Protein AF-0000000084496653 (afdb_homodimer)

pLDDT: mean 95.85, std 6.25, range [45.19, 98.94]

Radius of gyration: 28.99 Å; Cα contacts (8 Å, |Δi|>4): 2060; chains: 2; bounding box: 60×85×65 Å

Nearest PDB structures (foldseek):
  6k0z-assembly1_A  TM=9.819E-01  e=5.696E-58  Staphylococcus aureus
  4l2o-assembly1_B  TM=9.831E-01  e=1.761E-56  Homo sapiens
  8bb8-assembly1_A  TM=9.826E-01  e=5.950E-56  Homo sapiens
  4qgk-assembly1_B  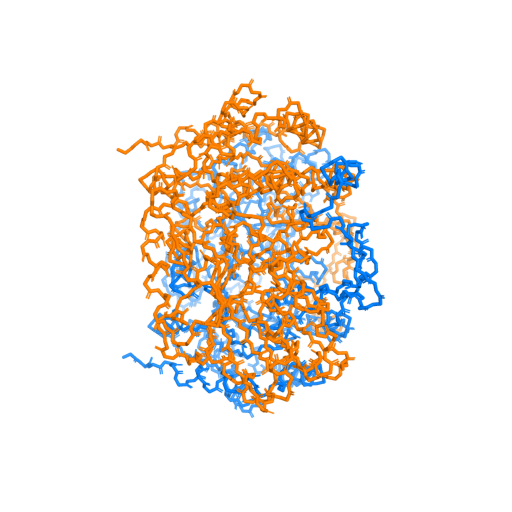TM=9.819E-01  e=8.476E-55  Homo sapiens
  1ad3-assembly1_B  TM=9.806E-01  e=1.249E-54  Rattus norvegicus

Structure (mmCIF, N/CA/C/O backbone):
data_AF-0000000084496653-model_v1
#
loop_
_entity.id
_entity.type
_entity.pdbx_description
1 polymer 'Aldehyde dehydrogenase'
#
loop_
_atom_site.group_PDB
_atom_site.id
_atom_site.type_symbol
_atom_site.label_atom_id
_atom_site.label_alt_id
_atom_site.label_comp_id
_atom_site.label_asym_id
_atom_site.label_entity_id
_atom_site.label_seq_id
_atom_site.pdbx_PDB_ins_code
_atom_site.Cartn_x
_atom_site.Cartn_y
_atom_site.Cartn_z
_atom_site.occupancy
_atom_site.B_iso_or_equiv
_atom_site.auth_seq_id
_atom_site.auth_comp_id
_atom_site.auth_asym_id
_atom_site.auth_atom_id
_atom_site.pdbx_PDB_model_num
ATOM 1 N N . MET A 1 1 ? -11.18 -8.648 29.078 1 45.28 1 MET A N 1
ATOM 2 C CA . MET A 1 1 ? -11.016 -7.895 27.844 1 45.28 1 MET A CA 1
ATOM 3 C C . MET A 1 1 ? -12.133 -8.211 26.844 1 45.28 1 MET A C 1
ATOM 5 O O . MET A 1 1 ? -12.406 -9.383 26.578 1 45.28 1 MET A O 1
ATOM 9 N N . GLU A 1 2 ? -13.008 -7.336 26.688 1 62.12 2 GLU A N 1
ATOM 10 C CA . GLU A 1 2 ? -14.148 -7.547 25.797 1 62.12 2 GLU A CA 1
ATOM 11 C C . GLU A 1 2 ? -13.695 -7.977 24.406 1 62.12 2 GLU A C 1
ATOM 13 O O . GLU A 1 2 ? -12.742 -7.414 23.859 1 62.12 2 GLU A O 1
ATOM 18 N N . LYS A 1 3 ? -14.078 -9.156 24.062 1 74.69 3 LYS A N 1
ATOM 19 C CA . LYS A 1 3 ? -13.742 -9.711 22.75 1 74.69 3 LYS A CA 1
ATOM 20 C C . LYS A 1 3 ? -14.695 -9.188 21.688 1 74.69 3 LYS A C 1
ATOM 22 O O . LYS A 1 3 ? -15.914 -9.227 21.859 1 74.69 3 LYS A O 1
ATOM 27 N N . TYR A 1 4 ? -14.031 -8.367 20.875 1 94.06 4 TYR A N 1
ATOM 28 C CA . TYR A 1 4 ? -14.805 -7.781 19.781 1 94.06 4 TYR A CA 1
ATOM 29 C C . TYR A 1 4 ? -14.953 -8.766 18.625 1 94.06 4 TYR A C 1
ATOM 31 O O . TYR A 1 4 ? -15.344 -8.375 17.516 1 94.06 4 TYR A O 1
ATOM 39 N N . GLY A 1 5 ? -14.609 -10.031 18.906 1 95.56 5 GLY A N 1
ATOM 40 C CA . GLY A 1 5 ? -14.695 -11.102 17.922 1 95.56 5 GLY A CA 1
ATOM 41 C C . GLY A 1 5 ? -16.094 -11.289 17.359 1 95.56 5 GLY A C 1
ATOM 42 O O . GLY A 1 5 ? -16.281 -11.484 16.156 1 95.56 5 GLY A O 1
ATOM 43 N N . ASP A 1 6 ? -17.109 -11.125 18.234 1 96.62 6 ASP A N 1
ATOM 44 C CA . ASP A 1 6 ? -18.484 -11.312 17.828 1 96.62 6 ASP A CA 1
ATOM 45 C C . ASP A 1 6 ? -18.922 -10.227 16.828 1 96.62 6 ASP A C 1
ATOM 47 O O . ASP A 1 6 ? -19.625 -10.516 15.859 1 96.62 6 ASP A O 1
ATOM 51 N N . LEU A 1 7 ? -18.562 -8.977 17.156 1 97.88 7 LEU A N 1
ATOM 52 C CA . LEU A 1 7 ? -18.891 -7.867 16.266 1 97.88 7 LEU A CA 1
ATOM 53 C C . LEU A 1 7 ? -18.266 -8.062 14.898 1 97.88 7 LEU A C 1
ATOM 55 O O . LEU A 1 7 ? -18.938 -7.883 13.875 1 97.88 7 LEU A O 1
ATOM 59 N N . ILE A 1 8 ? -17.047 -8.484 14.836 1 98.12 8 ILE A N 1
ATOM 60 C CA . ILE A 1 8 ? -16.312 -8.68 13.586 1 98.12 8 ILE A CA 1
ATOM 61 C C . ILE A 1 8 ? -16.922 -9.844 12.812 1 98.12 8 ILE A C 1
ATOM 63 O O . ILE A 1 8 ? -17.078 -9.773 11.586 1 98.12 8 ILE A O 1
ATOM 67 N N . GLU A 1 9 ? -17.234 -10.922 13.484 1 97.31 9 GLU A N 1
ATOM 68 C CA . GLU A 1 9 ? -17.875 -12.055 12.828 1 97.31 9 GLU A CA 1
ATOM 69 C C . GLU A 1 9 ? -19.234 -11.664 12.25 1 97.31 9 GLU A C 1
ATOM 71 O O . GLU A 1 9 ? -19.594 -12.109 11.156 1 97.31 9 GLU A O 1
ATOM 76 N N . LYS A 1 10 ? -19.969 -10.859 13.062 1 97.75 10 LYS A N 1
ATOM 77 C CA . LYS A 1 10 ? -21.234 -10.336 12.57 1 97.75 10 LYS A CA 1
ATOM 78 C C . LYS A 1 10 ? -21.047 -9.547 11.281 1 97.75 10 LYS A C 1
ATOM 80 O O . LYS A 1 10 ? -21.828 -9.695 10.336 1 97.75 10 LYS A O 1
ATOM 85 N N . GLN A 1 11 ? -20.078 -8.719 11.227 1 98.62 11 GLN A N 1
ATOM 86 C CA . GLN A 1 11 ? -19.797 -7.906 10.039 1 98.62 11 GLN A CA 1
ATOM 87 C C . GLN A 1 11 ? -19.297 -8.773 8.891 1 98.62 11 GLN A C 1
ATOM 89 O O . GLN A 1 11 ? -19.625 -8.523 7.727 1 98.62 11 GLN A O 1
ATOM 94 N N . ARG A 1 12 ? -18.469 -9.773 9.18 1 97.75 12 ARG A N 1
ATOM 95 C CA . ARG A 1 12 ? -18 -10.688 8.141 1 97.75 12 ARG A CA 1
ATOM 96 C C . ARG A 1 12 ? -19.156 -11.414 7.477 1 97.75 12 ARG A C 1
ATOM 98 O O . ARG A 1 12 ? -19.188 -11.562 6.254 1 97.75 12 ARG A O 1
ATOM 105 N N . LYS A 1 13 ? -20.078 -11.914 8.273 1 97.5 13 LYS A N 1
ATOM 106 C CA . LYS A 1 13 ? -21.25 -12.594 7.75 1 97.5 13 LYS A CA 1
ATOM 107 C C . LYS A 1 13 ? -22.078 -11.664 6.855 1 97.5 13 LYS A C 1
ATOM 109 O O . LYS A 1 13 ? -22.547 -12.078 5.789 1 97.5 13 LYS A O 1
ATOM 114 N N . PHE A 1 14 ? -22.266 -10.438 7.332 1 98.5 14 PHE A N 1
ATOM 115 C CA . PHE A 1 14 ? -23 -9.453 6.543 1 98.5 14 PHE A CA 1
ATOM 116 C C . PHE A 1 14 ? -22.297 -9.195 5.215 1 98.5 14 PHE A C 1
ATOM 118 O O . PHE A 1 14 ? -22.938 -9.18 4.164 1 98.5 14 PHE A O 1
ATOM 125 N N . TYR A 1 15 ? -21.016 -9.023 5.219 1 98.31 15 TYR A N 1
ATOM 126 C CA . TYR A 1 15 ? -20.203 -8.797 4.023 1 98.31 15 TYR A CA 1
ATOM 127 C C . TYR A 1 15 ? -20.375 -9.938 3.029 1 98.31 15 TYR A C 1
ATOM 129 O O . TYR A 1 15 ? -20.5 -9.711 1.824 1 98.31 15 TYR A O 1
ATOM 137 N N . LEU A 1 16 ? -20.328 -11.125 3.518 1 96.88 16 LEU A N 1
ATOM 138 C CA . LEU A 1 16 ? -20.344 -12.312 2.678 1 96.8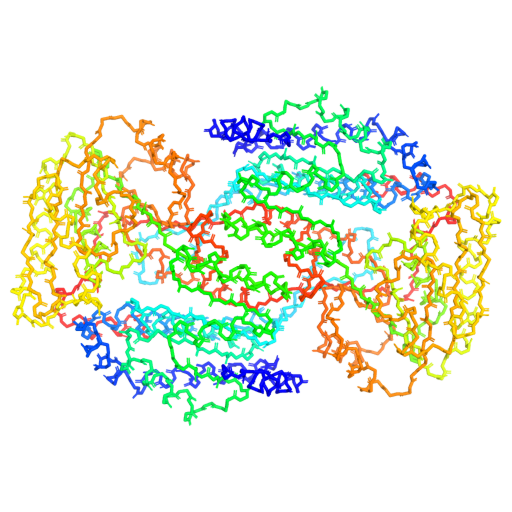8 16 LEU A CA 1
ATOM 139 C C . LEU A 1 16 ? -21.703 -12.469 1.987 1 96.88 16 LEU A C 1
ATOM 141 O O . LEU A 1 16 ? -21.828 -13.242 1.033 1 96.88 16 LEU A O 1
ATOM 145 N N . GLN A 1 17 ? -22.703 -11.719 2.467 1 96.56 17 GLN A N 1
ATOM 146 C CA . GLN A 1 17 ? -24 -11.727 1.788 1 96.56 17 GLN A CA 1
ATOM 147 C C . GLN A 1 17 ? -23.922 -11.008 0.446 1 96.56 17 GLN A C 1
ATOM 149 O O . GLN A 1 17 ? -24.812 -11.148 -0.393 1 96.56 17 GLN A O 1
ATOM 154 N N . GLY A 1 18 ? -22.922 -10.164 0.257 1 96.5 18 GLY A N 1
ATOM 155 C CA . GLY A 1 18 ? -22.672 -9.516 -1.025 1 96.5 18 GLY A CA 1
ATOM 156 C C . GLY A 1 18 ? -23.359 -8.172 -1.155 1 96.5 18 GLY A C 1
ATOM 157 O O . GLY A 1 18 ? -23.156 -7.461 -2.143 1 96.5 18 GLY A O 1
ATOM 158 N N . LYS A 1 19 ? -24.078 -7.734 -0.107 1 96.69 19 LYS A N 1
ATOM 159 C CA . LYS A 1 19 ? -24.844 -6.492 -0.173 1 96.69 19 LYS A CA 1
ATOM 160 C C . LYS A 1 19 ? -23.906 -5.293 -0.364 1 96.69 19 LYS A C 1
ATOM 162 O O . LYS A 1 19 ? -24.203 -4.402 -1.169 1 96.69 19 LYS A O 1
ATOM 167 N N . THR A 1 20 ? -22.828 -5.309 0.326 1 97.75 20 THR A N 1
ATOM 168 C CA . THR A 1 20 ? -21.938 -4.152 0.312 1 97.75 20 THR A CA 1
ATOM 169 C C . THR A 1 20 ? -21.188 -4.062 -1.011 1 97.75 20 THR A C 1
ATOM 171 O O . THR A 1 20 ? -20.594 -3.031 -1.324 1 97.75 20 THR A O 1
ATOM 174 N N . LYS A 1 21 ? -21.203 -5.094 -1.803 1 96.88 21 LYS A N 1
ATOM 175 C CA . LYS A 1 21 ? -20.5 -5.102 -3.09 1 96.88 21 LYS A CA 1
ATOM 176 C C . LYS A 1 21 ? -21.344 -4.43 -4.168 1 96.88 21 LYS A C 1
ATOM 178 O O . LYS A 1 21 ? -20.844 -4.062 -5.227 1 96.88 21 LYS A O 1
ATOM 183 N N . GLU A 1 22 ? -22.609 -4.316 -3.922 1 97.75 22 GLU A N 1
ATOM 184 C CA . GLU A 1 22 ? -23.5 -3.641 -4.863 1 97.75 22 GLU A CA 1
ATOM 185 C C . GLU A 1 22 ? -23.281 -2.131 -4.848 1 97.75 22 GLU A C 1
ATOM 187 O O . GLU A 1 22 ? -23.328 -1.502 -3.787 1 97.75 22 GLU A O 1
ATOM 192 N N . LEU A 1 23 ? -23.109 -1.605 -6.027 1 98.19 23 LEU A N 1
ATOM 193 C CA . LEU A 1 23 ? -22.812 -0.179 -6.141 1 98.19 23 LEU A CA 1
ATOM 194 C C . LEU A 1 23 ? -23.969 0.653 -5.59 1 98.19 23 LEU A C 1
ATOM 196 O O . LEU A 1 23 ? -23.75 1.674 -4.934 1 98.19 23 LEU A O 1
ATOM 200 N N . SER A 1 24 ? -25.203 0.251 -5.863 1 98.5 24 SER A N 1
ATOM 201 C CA . SER A 1 24 ? -26.359 0.991 -5.379 1 98.5 24 SER A CA 1
ATOM 202 C C . SER A 1 24 ? -26.375 1.067 -3.855 1 98.5 24 SER A C 1
ATOM 204 O O . SER A 1 24 ? -26.719 2.104 -3.283 1 98.5 24 SER A O 1
ATOM 206 N N . PHE A 1 25 ? -26 -0.03 -3.195 1 98.69 25 PHE A N 1
ATOM 207 C CA . PHE A 1 25 ? -25.922 -0.07 -1.74 1 98.69 25 PHE A CA 1
ATOM 208 C C . PHE A 1 25 ? -24.891 0.922 -1.225 1 98.69 25 PHE A C 1
ATOM 210 O O . PHE A 1 25 ? -25.141 1.652 -0.265 1 98.69 25 PHE A O 1
ATOM 217 N N . ARG A 1 26 ? -23.75 0.972 -1.868 1 98.88 26 ARG A N 1
ATOM 218 C CA . ARG A 1 26 ? -22.656 1.864 -1.495 1 98.88 26 ARG A CA 1
ATOM 219 C C . ARG A 1 26 ? -23.062 3.326 -1.644 1 98.88 26 ARG A C 1
ATOM 221 O O . ARG A 1 26 ? -22.812 4.141 -0.75 1 98.88 26 ARG A O 1
ATOM 228 N N . LEU A 1 27 ? -23.688 3.617 -2.795 1 98.81 27 LEU A N 1
ATOM 229 C CA . LEU A 1 27 ? -24.141 4.977 -3.074 1 98.81 27 LEU A CA 1
ATOM 230 C C . LEU A 1 27 ? -25.188 5.422 -2.057 1 98.81 27 LEU A C 1
ATOM 232 O O . LEU A 1 27 ? -25.125 6.551 -1.562 1 98.81 27 LEU A O 1
ATOM 236 N N . GLU A 1 28 ? -26.078 4.562 -1.71 1 98.75 28 GLU A N 1
ATOM 237 C CA . GLU A 1 28 ? -27.125 4.879 -0.732 1 98.75 28 GLU A CA 1
ATOM 238 C C . GLU A 1 28 ? -26.516 5.148 0.644 1 98.75 28 GLU A C 1
ATOM 240 O O . GLU A 1 28 ? -26.938 6.07 1.344 1 98.75 28 GLU A O 1
ATOM 245 N N . ALA A 1 29 ? -25.594 4.336 1.022 1 98.88 29 ALA A N 1
ATOM 246 C CA . ALA A 1 29 ? -24.922 4.527 2.311 1 98.88 29 ALA A CA 1
ATOM 247 C C . ALA A 1 29 ? -24.219 5.875 2.369 1 98.88 29 ALA A C 1
ATOM 249 O O . ALA A 1 29 ? -24.297 6.586 3.375 1 98.88 29 ALA A O 1
ATOM 250 N N . LEU A 1 30 ? -23.531 6.262 1.3 1 98.88 30 LEU A N 1
ATOM 251 C CA . LEU A 1 30 ? -22.812 7.527 1.243 1 98.88 30 LEU A CA 1
ATOM 252 C C . LEU A 1 30 ? -23.781 8.711 1.264 1 98.88 30 LEU A C 1
ATOM 254 O O . LEU A 1 30 ? -23.516 9.711 1.93 1 98.88 30 LEU A O 1
ATOM 258 N N . LYS A 1 31 ? -24.859 8.594 0.537 1 98.81 31 LYS A N 1
ATOM 259 C CA . LYS A 1 31 ? -25.875 9.641 0.539 1 98.81 31 LYS A CA 1
ATOM 260 C C . LYS A 1 31 ? -26.484 9.812 1.926 1 98.81 31 LYS A C 1
ATOM 262 O O . LYS A 1 31 ? -26.719 10.938 2.371 1 98.81 31 LYS A O 1
ATOM 267 N N . LYS A 1 32 ? -26.766 8.688 2.539 1 98.88 32 LYS A N 1
ATOM 268 C CA . LYS A 1 32 ? -27.281 8.734 3.9 1 98.88 32 LYS A CA 1
ATOM 269 C C . LYS A 1 32 ? -26.297 9.406 4.848 1 98.88 32 LYS A C 1
ATOM 271 O O . LYS A 1 32 ? -26.688 10.234 5.672 1 98.88 32 LYS A O 1
ATOM 276 N N . LEU A 1 33 ? -25.047 9.055 4.727 1 98.81 33 LEU A N 1
ATOM 277 C CA . LEU A 1 33 ? -24 9.672 5.547 1 98.81 33 LEU A CA 1
ATOM 278 C C . LEU A 1 33 ? -23.953 11.172 5.305 1 98.81 33 LEU A C 1
ATOM 280 O O . LEU A 1 33 ? -23.875 11.961 6.254 1 98.81 33 LEU A O 1
ATOM 284 N N . GLN A 1 34 ? -23.969 11.547 4.035 1 98.56 34 GLN A N 1
ATOM 285 C CA . GLN A 1 34 ? -23.969 12.953 3.656 1 98.56 34 GLN A CA 1
ATOM 286 C C . GLN A 1 34 ? -25.156 13.688 4.297 1 98.56 34 GLN A C 1
ATOM 288 O O . GLN A 1 34 ? -24.984 14.766 4.863 1 98.56 34 GLN A O 1
ATOM 293 N N . SER A 1 35 ? -26.312 13.109 4.234 1 98.5 35 SER A N 1
ATOM 294 C CA . SER A 1 35 ? -27.516 13.695 4.797 1 98.5 35 SER A CA 1
ATOM 295 C C . SER A 1 35 ? -27.422 13.82 6.312 1 98.5 35 SER A C 1
ATOM 297 O O . SER A 1 35 ? -27.828 14.836 6.883 1 98.5 35 SER A O 1
ATOM 299 N N . LEU A 1 36 ? -26.906 12.797 6.93 1 98.56 36 LEU A N 1
ATOM 300 C CA . LEU A 1 36 ? -26.75 12.812 8.383 1 98.56 36 LEU A CA 1
ATOM 301 C C . LEU A 1 36 ? -25.844 13.953 8.812 1 98.56 36 LEU A C 1
ATOM 303 O O . LEU A 1 36 ? -26.109 14.625 9.812 1 98.56 36 LEU A O 1
ATOM 307 N N . ILE A 1 37 ? -24.781 14.18 8.062 1 98.44 37 ILE A N 1
ATOM 308 C CA . ILE A 1 37 ? -23.844 15.25 8.383 1 98.44 37 ILE A CA 1
ATOM 309 C C . ILE A 1 37 ? -24.547 16.609 8.234 1 98.44 37 ILE A C 1
ATOM 311 O O . ILE A 1 37 ? -24.484 17.438 9.133 1 98.44 37 ILE A O 1
ATOM 315 N N . ARG A 1 38 ? -25.25 16.812 7.172 1 97.56 38 ARG A N 1
ATOM 316 C CA . ARG A 1 38 ? -25.891 18.078 6.871 1 97.56 38 ARG A CA 1
ATOM 317 C C . ARG A 1 38 ? -26.984 18.391 7.895 1 97.56 38 ARG A C 1
ATOM 319 O O . ARG A 1 38 ? -27.141 19.547 8.312 1 97.56 38 ARG A O 1
ATOM 326 N N . THR A 1 39 ? -27.688 17.391 8.289 1 97.81 39 THR A N 1
ATOM 327 C CA . THR A 1 39 ? -28.828 17.609 9.172 1 97.81 39 THR A CA 1
ATOM 328 C C . THR A 1 39 ? -28.375 17.75 10.617 1 97.81 39 THR A C 1
ATOM 330 O O . THR A 1 39 ? -29.156 18.188 11.477 1 97.81 39 THR A O 1
ATOM 333 N N . ASN A 1 40 ? -27.141 17.422 10.891 1 98.31 40 ASN A N 1
ATOM 334 C CA . ASN A 1 40 ? -26.656 17.5 12.266 1 98.31 40 ASN A CA 1
ATOM 335 C C . ASN A 1 40 ? -25.453 18.422 12.375 1 98.31 40 ASN A C 1
ATOM 337 O O . ASN A 1 40 ? -24.594 18.234 13.242 1 98.31 40 ASN A O 1
ATOM 341 N N . GLU A 1 41 ? -25.25 19.359 11.5 1 97.56 41 GLU A N 1
ATOM 342 C CA . GLU A 1 41 ? -24.109 20.266 11.453 1 97.56 41 GLU A CA 1
ATOM 343 C C . GLU A 1 41 ? -23.953 21.016 12.773 1 97.56 41 GLU A C 1
ATOM 345 O O . GLU A 1 41 ? -22.844 21.094 13.312 1 97.56 41 GLU A O 1
ATOM 350 N N . GLN A 1 42 ? -25.078 21.547 13.258 1 97.94 42 GLN A N 1
ATOM 351 C CA . GLN A 1 42 ? -25.016 22.328 14.484 1 97.94 42 GLN A CA 1
ATOM 352 C C . GLN A 1 42 ? -24.578 21.469 15.672 1 97.94 42 GLN A C 1
ATOM 354 O O . GLN A 1 42 ? -23.781 21.891 16.5 1 97.94 42 GLN A O 1
ATOM 359 N N . GLU A 1 43 ? -25.125 20.25 15.781 1 98.56 43 GLU A N 1
ATOM 360 C CA . GLU A 1 43 ? -24.734 19.344 16.844 1 98.56 43 GLU A CA 1
ATOM 361 C C . GLU A 1 43 ? -23.25 19 16.766 1 98.56 43 GLU A C 1
ATOM 363 O O . GLU A 1 43 ? -22.578 18.875 17.781 1 98.56 43 GLU A O 1
ATOM 368 N N . LEU A 1 44 ? -22.797 18.859 15.578 1 98.62 44 LEU A N 1
ATOM 369 C CA . LEU A 1 44 ? -21.375 18.594 15.367 1 98.62 44 LEU A CA 1
ATOM 370 C C . LEU A 1 44 ? -20.516 19.766 15.828 1 98.62 44 LEU A C 1
ATOM 372 O O . LEU A 1 44 ? -19.531 19.578 16.531 1 98.62 44 LEU A O 1
ATOM 376 N N . MET A 1 45 ? -20.938 20.953 15.453 1 98.06 45 MET A N 1
ATOM 377 C CA . MET A 1 45 ? -20.203 22.141 15.852 1 98.06 45 MET A CA 1
ATOM 378 C C . MET A 1 45 ? -20.219 22.312 17.375 1 98.06 45 MET A C 1
ATOM 380 O O . MET A 1 45 ? -19.188 22.656 17.969 1 98.06 45 MET A O 1
ATOM 384 N N . ASP A 1 46 ? -21.359 22 18 1 98.5 46 ASP A N 1
ATOM 385 C CA . ASP A 1 46 ? -21.484 22.094 19.453 1 98.5 46 ASP A CA 1
ATOM 386 C C . ASP A 1 46 ? -20.562 21.078 20.141 1 98.5 46 ASP A C 1
ATOM 388 O O . ASP A 1 46 ? -19.922 21.406 21.141 1 98.5 46 ASP A O 1
ATOM 392 N N . ALA A 1 47 ? -20.516 19.859 19.609 1 98.75 47 ALA A N 1
ATOM 393 C CA . ALA A 1 47 ? -19.656 18.828 20.188 1 98.75 47 ALA A CA 1
ATOM 394 C C . ALA A 1 47 ? -18.188 19.234 20.109 1 98.75 47 ALA A C 1
ATOM 396 O O . ALA 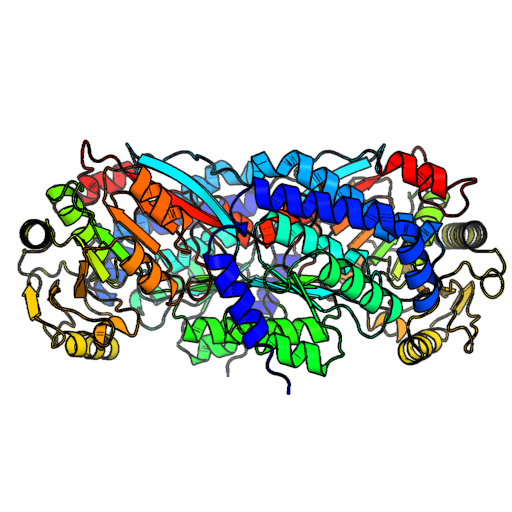A 1 47 ? -17.438 19.062 21.078 1 98.75 47 ALA A O 1
ATOM 397 N N . LEU A 1 48 ? -17.781 19.797 19.016 1 98.5 48 LEU A N 1
ATOM 398 C CA . LEU A 1 48 ? -16.391 20.188 18.812 1 98.5 48 LEU A CA 1
ATOM 399 C C . LEU A 1 48 ? -16.047 21.406 19.672 1 98.5 48 LEU A C 1
ATOM 401 O O . LEU A 1 48 ? -14.914 21.547 20.141 1 98.5 48 LEU A O 1
ATOM 405 N N . LYS A 1 49 ? -17.047 22.297 19.859 1 97.94 49 LYS A N 1
ATOM 406 C CA . LYS A 1 49 ? -16.859 23.406 20.797 1 97.94 49 LYS A CA 1
ATOM 407 C C . LYS A 1 49 ? -16.609 22.891 22.203 1 97.94 49 LYS A C 1
ATOM 409 O O . LYS A 1 49 ? -15.688 23.359 22.891 1 97.94 49 LYS A O 1
ATOM 414 N N . LYS A 1 50 ? -17.359 21.938 22.594 1 98 50 LYS A N 1
ATOM 415 C CA . LYS A 1 50 ? -17.234 21.375 23.938 1 98 50 LYS A CA 1
ATOM 416 C C . LYS A 1 50 ? -15.898 20.672 24.125 1 98 50 LYS A C 1
ATOM 418 O O . LYS A 1 50 ? -15.266 20.781 25.172 1 98 50 LYS A O 1
ATOM 423 N N . ASP A 1 51 ? -15.445 19.938 23.125 1 98.25 51 ASP A N 1
ATOM 424 C CA . ASP A 1 51 ? -14.25 19.109 23.234 1 98.25 51 ASP A CA 1
ATOM 425 C C . ASP A 1 51 ? -12.984 19.938 23.062 1 98.25 51 ASP A C 1
ATOM 427 O O . ASP A 1 51 ? -11.984 19.719 23.75 1 98.25 51 ASP A O 1
ATOM 431 N N . LEU A 1 52 ? -13.039 20.938 22.094 1 98.12 52 LEU A N 1
ATOM 432 C CA . LEU A 1 52 ? -11.797 21.578 21.688 1 98.12 52 LEU A CA 1
ATOM 433 C C . LEU A 1 52 ? -11.945 23.094 21.688 1 98.12 52 LEU A C 1
ATOM 435 O O . LEU A 1 52 ? -10.992 23.812 21.375 1 98.12 52 LEU A O 1
ATOM 439 N N . ASN A 1 53 ? -13.125 23.609 22.016 1 97 53 ASN A N 1
ATOM 440 C CA . ASN A 1 53 ? -13.445 25.031 21.938 1 97 53 ASN A CA 1
ATOM 441 C C . ASN A 1 53 ? -13.242 25.578 20.516 1 97 53 ASN A C 1
ATOM 443 O O . ASN A 1 53 ? -12.766 26.688 20.344 1 97 53 ASN A O 1
ATOM 447 N N . LYS A 1 54 ? -13.492 24.766 19.531 1 95.75 54 LYS A N 1
ATOM 448 C CA . LYS A 1 54 ? -13.367 25.172 18.141 1 95.75 54 LYS A CA 1
ATOM 449 C C . LYS A 1 54 ? -14.523 26.094 17.734 1 95.75 54 LYS A C 1
ATOM 451 O O . LYS A 1 54 ? -15.672 25.844 18.109 1 95.75 54 LYS A O 1
ATOM 456 N N . SER A 1 55 ? -14.203 27.125 17 1 92.69 55 SER A N 1
ATOM 457 C CA . SER A 1 55 ? -15.258 28 16.5 1 92.69 55 SER A CA 1
ATOM 458 C C . SER A 1 55 ? -16.094 27.312 15.422 1 92.69 55 SER A C 1
ATOM 460 O O . SER A 1 55 ? -15.641 26.344 14.805 1 92.69 55 SER A O 1
ATOM 462 N N . GLU A 1 56 ? -17.297 27.766 15.203 1 93.56 56 GLU A N 1
ATOM 463 C CA . GLU A 1 56 ? -18.141 27.219 14.156 1 93.56 56 GLU A CA 1
ATOM 464 C C . GLU A 1 56 ? -17.484 27.344 12.789 1 93.56 56 GLU A C 1
ATOM 466 O O . GLU A 1 56 ? -17.562 26.422 11.969 1 93.56 56 GLU A O 1
ATOM 471 N N . PHE A 1 57 ? -16.844 28.453 12.586 1 91.5 57 PHE A N 1
ATOM 472 C CA . PHE A 1 57 ? -16.172 28.703 11.312 1 91.5 57 PHE A CA 1
ATOM 473 C C . PHE A 1 57 ? -15.07 27.656 11.086 1 91.5 57 PHE A C 1
ATOM 475 O O . PHE A 1 57 ? -15.031 27.016 10.031 1 91.5 57 PHE A O 1
ATOM 482 N N . ASP A 1 58 ? -14.211 27.5 12.039 1 93.06 58 ASP A N 1
ATOM 483 C CA . ASP A 1 58 ? -13.102 26.562 11.914 1 93.06 58 ASP A CA 1
ATOM 484 C C . ASP A 1 58 ? -13.602 25.125 11.789 1 93.06 58 ASP A C 1
ATOM 486 O O . ASP A 1 58 ? -13.047 24.328 11.023 1 93.06 58 ASP A O 1
ATOM 490 N N . THR A 1 59 ? -14.633 24.828 12.594 1 95.62 59 THR A N 1
ATOM 491 C CA . THR A 1 59 ? -15.211 23.5 12.547 1 95.62 59 THR A CA 1
ATOM 492 C C . THR A 1 59 ? -15.719 23.172 11.148 1 95.62 59 THR A C 1
ATOM 494 O O . THR A 1 59 ? -15.43 22.125 10.594 1 95.62 59 THR A O 1
ATOM 497 N N . TYR A 1 60 ? -16.453 24.078 10.594 1 94.5 60 TYR A N 1
ATOM 498 C CA . TYR A 1 60 ? -17 23.812 9.266 1 94.5 60 TYR A CA 1
ATOM 499 C C . TYR A 1 60 ? -15.898 23.75 8.227 1 94.5 60 TYR A C 1
ATOM 501 O O . TYR A 1 60 ? -15.883 22.844 7.383 1 94.5 60 TYR A O 1
ATOM 509 N N . LEU A 1 61 ? -14.961 24.625 8.258 1 92.06 61 LEU A N 1
ATOM 510 C CA . LEU A 1 61 ? -13.891 24.719 7.27 1 92.06 61 LEU A CA 1
ATOM 511 C C . LEU A 1 61 ? -12.992 23.484 7.312 1 92.06 61 LEU A C 1
ATOM 513 O O . LEU A 1 61 ? -12.648 22.938 6.27 1 92.06 61 LEU A O 1
ATOM 517 N N . THR A 1 62 ? -12.656 23.047 8.523 1 94.62 62 THR A N 1
ATOM 518 C CA . THR A 1 62 ? -11.57 22.078 8.641 1 94.62 62 THR A CA 1
ATOM 519 C C . THR A 1 62 ? -12.125 20.672 8.859 1 94.62 62 THR A C 1
ATOM 521 O O . THR A 1 62 ? -11.391 19.688 8.758 1 94.62 62 THR A O 1
ATOM 524 N N . GLU A 1 63 ? -13.43 20.562 9.133 1 96.5 63 GLU A N 1
ATOM 525 C CA . GLU A 1 63 ? -13.938 19.234 9.461 1 96.5 63 GLU A CA 1
ATOM 526 C C . GLU A 1 63 ? -15.18 18.891 8.641 1 96.5 63 GLU A C 1
ATOM 528 O O . GLU A 1 63 ? -15.195 17.906 7.902 1 96.5 63 GLU A O 1
ATOM 533 N N . ILE A 1 64 ? -16.156 19.703 8.695 1 97.12 64 ILE A N 1
ATOM 534 C CA . ILE A 1 64 ? -17.453 19.359 8.109 1 97.12 64 ILE A CA 1
ATOM 535 C C . ILE A 1 64 ? -17.391 19.547 6.59 1 97.12 64 ILE A C 1
ATOM 537 O O . ILE A 1 64 ? -17.641 18.594 5.836 1 97.12 64 ILE A O 1
ATOM 541 N N . GLY A 1 65 ? -16.984 20.781 6.168 1 94.5 65 GLY A N 1
ATOM 542 C CA . GLY A 1 65 ? -16.969 21.094 4.75 1 94.5 65 GLY A CA 1
ATOM 543 C C . GLY A 1 65 ? -16.094 20.172 3.941 1 94.5 65 GLY A C 1
ATOM 544 O O . GLY A 1 65 ? -16.469 19.719 2.859 1 94.5 65 GLY A O 1
ATOM 545 N N . ILE A 1 66 ? -14.93 19.859 4.445 1 93.19 66 ILE A N 1
ATOM 546 C CA . ILE A 1 66 ? -13.961 19.016 3.74 1 93.19 66 ILE A CA 1
ATOM 547 C C . ILE A 1 66 ? -14.531 17.609 3.557 1 93.19 66 ILE A C 1
ATOM 549 O O . ILE A 1 66 ? -14.344 17 2.506 1 93.19 66 ILE A O 1
ATOM 553 N N . VAL A 1 67 ? -15.219 17.031 4.551 1 96.88 67 VAL A N 1
ATOM 554 C CA . VAL A 1 67 ? -15.805 15.703 4.48 1 96.88 67 VAL A CA 1
ATOM 555 C C . VAL A 1 67 ? -16.953 15.688 3.469 1 96.88 67 VAL A C 1
ATOM 557 O O . VAL A 1 67 ? -17.062 14.758 2.668 1 96.88 67 VAL A O 1
ATOM 560 N N . LEU A 1 68 ? -17.766 16.734 3.527 1 97 68 LEU A N 1
ATOM 561 C CA . LEU A 1 68 ? -18.891 16.828 2.59 1 97 68 LEU A CA 1
ATOM 562 C C . LEU A 1 68 ? -18.375 16.906 1.153 1 97 68 LEU A C 1
ATOM 564 O O . LEU A 1 68 ? -18.953 16.297 0.253 1 97 68 LEU A O 1
ATOM 568 N N . GLU A 1 69 ? -17.312 17.656 0.975 1 94.75 69 GLU A N 1
ATOM 569 C CA . GLU A 1 69 ? -16.703 17.734 -0.352 1 94.75 69 GLU A CA 1
ATOM 570 C C . GLU A 1 69 ? -16.156 16.375 -0.798 1 94.75 69 GLU A C 1
ATOM 572 O O . GLU A 1 69 ? -16.312 15.992 -1.959 1 94.75 69 GLU A O 1
ATOM 577 N N . GLU A 1 70 ? -15.531 15.695 0.079 1 96.06 70 GLU A N 1
ATOM 578 C CA . GLU A 1 70 ? -15.008 14.367 -0.213 1 96.06 70 GLU A CA 1
ATOM 579 C C . GLU A 1 70 ? -16.125 13.414 -0.623 1 96.06 70 GLU A C 1
ATOM 581 O O . GLU A 1 70 ? -15.984 12.68 -1.606 1 96.06 70 GLU A O 1
ATOM 586 N N . ILE A 1 71 ? -17.219 13.398 0.134 1 98.25 71 ILE A N 1
ATOM 587 C CA . ILE A 1 71 ? -18.344 12.516 -0.149 1 98.25 71 ILE A CA 1
ATOM 588 C C . ILE A 1 71 ? -18.953 12.883 -1.495 1 98.25 71 ILE A C 1
ATOM 590 O O . ILE A 1 71 ? -19.25 12 -2.311 1 98.25 71 ILE A O 1
ATOM 594 N N . LYS A 1 72 ? -19.125 14.188 -1.731 1 97.25 72 LYS A N 1
ATOM 595 C CA . LYS A 1 72 ? -19.688 14.656 -3.002 1 97.25 72 LYS A CA 1
ATOM 596 C C . LYS A 1 72 ? -18.828 14.195 -4.176 1 97.25 72 LYS A C 1
ATOM 598 O O . LYS A 1 72 ? -19.344 13.695 -5.176 1 97.25 72 LYS A O 1
ATOM 603 N N . PHE A 1 73 ? -17.531 14.391 -4.031 1 97.19 73 PHE A N 1
ATOM 604 C CA . PHE A 1 73 ? -16.578 13.969 -5.055 1 97.19 73 PHE A CA 1
ATOM 605 C C . PHE A 1 73 ? -16.688 12.469 -5.301 1 97.19 73 PHE A C 1
ATOM 607 O O . PHE A 1 73 ? -16.688 12.023 -6.449 1 97.19 73 PHE A O 1
ATOM 614 N N . THR A 1 74 ? -16.75 11.711 -4.262 1 98.5 74 THR A N 1
ATOM 615 C CA . THR A 1 74 ? -16.844 10.25 -4.344 1 98.5 74 THR A CA 1
ATOM 616 C C . THR A 1 74 ? -18.141 9.836 -5.039 1 98.5 74 THR A C 1
ATOM 618 O O . THR A 1 74 ? -18.125 8.984 -5.934 1 98.5 74 THR A O 1
ATOM 621 N N . LEU A 1 75 ? -19.266 10.43 -4.633 1 98.69 75 LEU A N 1
ATOM 622 C CA . LEU A 1 75 ? -20.547 10.102 -5.227 1 98.69 75 LEU A CA 1
ATOM 623 C C . LEU A 1 75 ? -20.531 10.352 -6.73 1 98.69 75 LEU A C 1
ATOM 625 O O . LEU A 1 75 ? -21.109 9.578 -7.496 1 98.69 75 LEU A O 1
ATOM 629 N N . LYS A 1 76 ? -19.859 11.367 -7.125 1 97.88 76 LYS A N 1
ATOM 630 C CA . LYS A 1 76 ? -19.781 11.742 -8.531 1 97.88 76 LYS A CA 1
ATOM 631 C C . LYS A 1 76 ? -18.984 10.727 -9.336 1 97.88 76 LYS A C 1
ATOM 633 O O . LYS A 1 76 ? -19.266 10.477 -10.508 1 97.88 76 LYS A O 1
ATOM 638 N N . HIS A 1 77 ? -18 10.109 -8.719 1 98.5 77 HIS A N 1
ATOM 639 C CA . HIS A 1 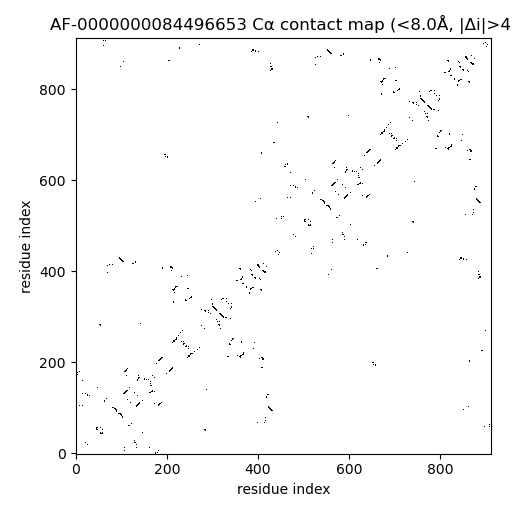77 ? -17.016 9.367 -9.508 1 98.5 77 HIS A CA 1
ATOM 640 C C . HIS A 1 77 ? -17.078 7.875 -9.203 1 98.5 77 HIS A C 1
ATOM 642 O O . HIS A 1 77 ? -16.469 7.066 -9.914 1 98.5 77 HIS A O 1
ATOM 648 N N . LEU A 1 78 ? -17.797 7.434 -8.25 1 98.69 78 LEU A N 1
ATOM 649 C CA . LEU A 1 78 ? -17.719 6.078 -7.715 1 98.69 78 LEU A CA 1
ATOM 650 C C . LEU A 1 78 ? -18.109 5.055 -8.781 1 98.69 78 LEU A C 1
ATOM 652 O O . LEU A 1 78 ? -17.547 3.957 -8.82 1 98.69 78 LEU A O 1
ATOM 656 N N . HIS A 1 79 ? -19.062 5.391 -9.648 1 98.5 79 HIS A N 1
ATOM 657 C CA . HIS A 1 79 ? -19.453 4.477 -10.719 1 98.5 79 HIS A CA 1
ATOM 658 C C . HIS A 1 79 ? -18.266 4.086 -11.578 1 98.5 79 HIS A C 1
ATOM 660 O O . HIS A 1 79 ? -18.062 2.904 -11.867 1 98.5 79 HIS A O 1
ATOM 666 N N . ALA A 1 80 ? -17.5 5.043 -11.883 1 98.38 80 ALA A N 1
ATOM 667 C CA . ALA A 1 80 ? -16.328 4.805 -12.727 1 98.38 80 ALA A CA 1
ATOM 668 C C . ALA A 1 80 ? -15.242 4.055 -11.969 1 98.38 80 ALA A C 1
ATOM 670 O O . ALA A 1 80 ? -14.578 3.178 -12.531 1 98.38 80 ALA A O 1
ATOM 671 N N . TRP A 1 81 ? -15.031 4.379 -10.719 1 98.5 81 TRP A N 1
ATOM 672 C CA . TRP A 1 81 ? -13.969 3.777 -9.922 1 98.5 81 TRP A CA 1
ATOM 673 C C . TRP A 1 81 ? -14.25 2.299 -9.664 1 98.5 81 TRP A C 1
ATOM 675 O O . TRP A 1 81 ? -13.32 1.484 -9.625 1 98.5 81 TRP A O 1
ATOM 685 N N . ALA A 1 82 ? -15.5 1.951 -9.523 1 98.25 82 ALA A N 1
ATOM 686 C CA . ALA A 1 82 ? -15.891 0.626 -9.047 1 98.25 82 ALA A CA 1
ATOM 687 C C . ALA A 1 82 ? -16.031 -0.352 -10.211 1 98.25 82 ALA A C 1
ATOM 689 O O . ALA A 1 82 ? -16.109 -1.565 -10.008 1 98.25 82 ALA A O 1
ATOM 690 N N . LYS A 1 83 ? -16.031 0.15 -11.414 1 97.44 83 LYS A N 1
ATOM 691 C CA . LYS A 1 83 ? -16.234 -0.688 -12.594 1 97.44 83 LYS A CA 1
ATOM 692 C C . LYS A 1 83 ? -14.977 -1.481 -12.93 1 97.44 83 LYS A C 1
ATOM 694 O O . LYS A 1 83 ? -13.859 -0.958 -12.844 1 97.44 83 LYS A O 1
ATOM 699 N N . PRO A 1 84 ? -15.156 -2.85 -13.297 1 97.25 84 PRO A N 1
ATOM 700 C CA . PRO A 1 84 ? -13.992 -3.559 -13.844 1 97.25 84 PRO A CA 1
ATOM 701 C C . PRO A 1 84 ? -13.367 -2.838 -15.039 1 97.25 84 PRO A C 1
ATOM 703 O O . PRO A 1 84 ? -14.086 -2.273 -15.867 1 97.25 84 PRO A O 1
ATOM 706 N N . ARG A 1 85 ? -12.062 -2.816 -15.039 1 97.19 85 ARG A N 1
ATOM 707 C CA . ARG A 1 85 ? -11.336 -2.143 -16.109 1 97.19 85 ARG A CA 1
ATOM 708 C C . ARG A 1 85 ? -10.68 -3.152 -17.047 1 97.19 85 ARG A C 1
ATOM 710 O O . ARG A 1 85 ? -9.867 -3.973 -16.609 1 97.19 85 ARG A O 1
ATOM 717 N N . ARG A 1 86 ? -11.023 -3.1 -18.344 1 96.44 86 ARG A N 1
ATOM 718 C CA . ARG A 1 86 ? -10.305 -3.887 -19.344 1 96.44 86 ARG A CA 1
ATOM 719 C C . ARG A 1 86 ? -8.93 -3.297 -19.625 1 96.44 86 ARG A C 1
ATOM 721 O O . ARG A 1 86 ? -8.781 -2.076 -19.719 1 96.44 86 ARG A O 1
ATOM 728 N N . VAL A 1 87 ? -7.93 -4.113 -19.703 1 95.31 87 VAL A N 1
ATOM 729 C CA . VAL A 1 87 ? -6.586 -3.65 -20.031 1 95.31 87 VAL A CA 1
ATOM 730 C C . VAL A 1 87 ? -6.074 -4.395 -21.266 1 95.31 87 VAL A C 1
ATOM 732 O O . VAL A 1 87 ? -6.684 -5.375 -21.703 1 95.31 87 VAL A O 1
ATOM 735 N N . LYS A 1 88 ? -4.98 -3.955 -21.859 1 90.44 88 LYS A N 1
ATOM 736 C CA . LYS A 1 88 ? -4.379 -4.57 -23.031 1 90.44 88 LYS A CA 1
ATOM 737 C C . LYS A 1 88 ? -3.883 -5.98 -22.734 1 90.44 88 LYS A C 1
ATOM 739 O O . LYS A 1 88 ? -3.564 -6.297 -21.578 1 90.44 88 LYS A O 1
ATOM 744 N N . SER A 1 89 ? -3.904 -6.754 -23.688 1 83.88 89 SER A N 1
ATOM 745 C CA . SER A 1 89 ? -3.301 -8.078 -23.594 1 83.88 89 SER A CA 1
ATOM 746 C C . SER A 1 89 ? -1.977 -8.141 -24.359 1 83.88 89 SER A C 1
ATOM 748 O O . SER A 1 89 ? -1.812 -7.48 -25.391 1 83.88 89 SER A O 1
ATOM 750 N N . SER A 1 90 ? -1.065 -8.828 -23.781 1 77.56 90 SER A N 1
ATOM 751 C CA . SER A 1 90 ? 0.229 -8.977 -24.438 1 77.56 90 SER A CA 1
ATOM 752 C C . SER A 1 90 ? 0.16 -10 -25.562 1 77.56 90 SER A C 1
ATOM 754 O O . SER A 1 90 ? -0.812 -10.75 -25.672 1 77.56 90 SER A O 1
ATOM 756 N N . LEU A 1 91 ? 1.205 -10.047 -26.391 1 68.19 91 LEU A N 1
ATOM 757 C CA . LEU A 1 91 ? 1.302 -11.016 -27.484 1 68.19 91 LEU A CA 1
ATOM 758 C C . LEU A 1 91 ? 1.355 -12.438 -26.938 1 68.19 91 LEU A C 1
ATOM 760 O O . LEU A 1 91 ? 0.84 -13.367 -27.578 1 68.19 91 LEU A O 1
ATOM 764 N N . ALA A 1 92 ? 1.914 -12.547 -25.812 1 69.44 92 ALA A N 1
ATOM 765 C CA . ALA A 1 92 ? 2.029 -13.859 -25.156 1 69.44 92 ALA A CA 1
ATOM 766 C C . ALA A 1 92 ? 0.657 -14.406 -24.797 1 69.44 92 ALA A C 1
ATOM 768 O O . ALA A 1 92 ? 0.51 -15.609 -24.547 1 69.44 92 ALA A O 1
ATOM 769 N N . THR A 1 93 ? -0.278 -13.5 -24.844 1 74.94 93 THR A N 1
ATOM 770 C CA . THR A 1 93 ? -1.618 -13.914 -24.453 1 74.94 93 THR A CA 1
ATOM 771 C C . THR A 1 93 ? -2.621 -13.641 -25.578 1 74.94 93 THR A C 1
ATOM 773 O O . THR A 1 93 ? -3.719 -13.141 -25.312 1 74.94 93 THR A O 1
ATOM 776 N N . LEU A 1 94 ? -2.156 -13.945 -26.734 1 77.5 94 LEU A N 1
ATOM 777 C CA . LEU A 1 94 ? -3.037 -13.742 -27.875 1 77.5 94 LEU A CA 1
ATOM 778 C C . LEU A 1 94 ? -4.352 -14.492 -27.688 1 77.5 94 LEU A C 1
ATOM 780 O O . LEU A 1 94 ? -4.355 -15.656 -27.266 1 77.5 94 LEU A O 1
ATOM 784 N N . GLY A 1 95 ? -5.473 -13.805 -27.891 1 83.56 95 GLY A N 1
ATOM 785 C CA . GLY A 1 95 ? -6.797 -14.391 -27.75 1 83.56 95 GLY A CA 1
ATOM 786 C C . GLY A 1 95 ? -7.375 -14.234 -26.359 1 83.56 95 GLY A C 1
ATOM 787 O O . GLY A 1 95 ? -8.453 -14.758 -26.062 1 83.56 95 GLY A O 1
ATOM 788 N N . SER A 1 96 ? -6.699 -13.562 -25.531 1 90.5 96 SER A N 1
ATOM 789 C CA . SER A 1 96 ? -7.164 -13.383 -24.156 1 90.5 96 SER A CA 1
ATOM 790 C C . SER A 1 96 ? -7.734 -11.984 -23.953 1 90.5 96 SER A C 1
ATOM 792 O O . SER A 1 96 ? -7.527 -11.094 -24.781 1 90.5 96 SER A O 1
ATOM 794 N N . LYS A 1 97 ? -8.594 -11.844 -23.016 1 95.31 97 LYS A N 1
ATOM 795 C CA . LYS A 1 97 ? -9.047 -10.57 -22.469 1 95.31 97 LYS A CA 1
ATOM 796 C C . LYS A 1 97 ? -8.602 -10.414 -21.016 1 95.31 97 LYS A C 1
ATOM 798 O O . LYS A 1 97 ? -8.656 -11.367 -20.234 1 95.31 97 LYS A O 1
ATOM 803 N N . SER A 1 98 ? -8.07 -9.273 -20.672 1 96.69 98 SER A N 1
ATOM 804 C CA . SER A 1 98 ? -7.551 -9.008 -19.328 1 96.69 98 SER A CA 1
ATOM 805 C C . SER A 1 98 ? -8.352 -7.914 -18.641 1 96.69 98 SER A C 1
ATOM 807 O O . SER A 1 98 ? -8.703 -6.91 -19.25 1 96.69 98 SER A O 1
ATOM 809 N N . TYR A 1 99 ? -8.68 -8.156 -17.422 1 97.69 99 TYR A N 1
ATOM 810 C CA . TYR A 1 99 ? -9.477 -7.227 -16.625 1 97.69 99 TYR A CA 1
ATOM 811 C C . TYR A 1 99 ? -8.875 -7.043 -15.234 1 97.69 99 TYR A C 1
ATOM 813 O O . TYR A 1 99 ? -8.242 -7.957 -14.703 1 97.69 99 TYR A O 1
ATOM 821 N N . ILE A 1 100 ? -9.055 -5.871 -14.672 1 98.19 100 ILE A N 1
ATOM 822 C CA . ILE A 1 100 ? -8.781 -5.598 -13.266 1 98.19 100 ILE A CA 1
ATOM 823 C C . ILE A 1 100 ? -10.086 -5.312 -12.531 1 98.19 100 ILE A C 1
ATOM 825 O O . ILE A 1 100 ? -10.828 -4.395 -12.898 1 98.19 100 ILE A O 1
ATOM 829 N N . TYR A 1 101 ? -10.43 -6.086 -11.539 1 98.31 101 TYR A N 1
ATOM 830 C CA . TYR A 1 101 ? -11.648 -5.934 -10.742 1 98.31 101 TYR A CA 1
ATOM 831 C C . TYR A 1 101 ? -11.336 -5.305 -9.391 1 98.31 101 TYR A C 1
ATOM 833 O O . TYR A 1 101 ? -10.641 -5.898 -8.562 1 98.31 101 TYR A O 1
ATOM 841 N N . PRO A 1 102 ? -11.867 -4.086 -9.164 1 98.38 102 PRO A N 1
ATOM 842 C CA . PRO A 1 102 ? -11.773 -3.566 -7.793 1 98.38 102 PRO A CA 1
ATOM 843 C C . PRO A 1 102 ? -12.641 -4.348 -6.809 1 98.38 102 PRO A C 1
ATOM 845 O O . PRO A 1 102 ? -13.828 -4.559 -7.055 1 98.38 102 PRO A O 1
ATOM 848 N N . GLU A 1 103 ? -12.055 -4.805 -5.738 1 98.25 103 GLU A N 1
ATOM 849 C CA . GLU A 1 103 ? -12.773 -5.59 -4.742 1 98.25 103 GLU A CA 1
ATOM 850 C C . GLU A 1 103 ? -12.477 -5.102 -3.328 1 98.25 103 GLU A C 1
ATOM 852 O O . GLU A 1 103 ? -11.312 -4.945 -2.953 1 98.25 103 GLU A O 1
ATOM 857 N N . PRO A 1 104 ? -13.586 -4.844 -2.502 1 98.62 104 PRO A N 1
ATOM 858 C CA . PRO A 1 104 ? -13.336 -4.465 -1.109 1 98.62 104 PRO A CA 1
ATOM 859 C C . PRO A 1 104 ? -12.625 -5.562 -0.32 1 98.62 104 PRO A C 1
ATOM 861 O O . PRO A 1 104 ? -12.695 -6.738 -0.693 1 98.62 104 PRO A O 1
ATOM 864 N N . TYR A 1 105 ? -11.969 -5.18 0.733 1 98.62 105 TYR A N 1
ATOM 865 C CA . TYR A 1 105 ? -11.227 -6.125 1.565 1 98.62 105 TYR A CA 1
ATOM 866 C C . TYR A 1 105 ? -12.18 -6.949 2.426 1 98.62 105 TYR A C 1
ATOM 868 O O . TYR A 1 105 ? -11.945 -8.141 2.652 1 98.62 105 TYR A O 1
ATOM 876 N N . GLY A 1 106 ? -13.18 -6.395 3.016 1 98.56 106 GLY A N 1
ATOM 877 C CA . GLY A 1 106 ? -14.102 -7.078 3.9 1 98.56 106 GLY A CA 1
ATOM 878 C C . GLY A 1 106 ? -14.523 -6.238 5.09 1 98.56 106 GLY A C 1
ATOM 879 O O . GLY A 1 106 ? -15.461 -5.438 4.992 1 98.56 106 GLY A O 1
ATOM 880 N N . VAL A 1 107 ? -13.82 -6.379 6.211 1 98.81 107 VAL A N 1
ATOM 881 C CA . VAL A 1 107 ? -14.07 -5.621 7.434 1 98.81 107 VAL A CA 1
ATOM 882 C C . VAL A 1 107 ? -12.875 -4.711 7.723 1 98.81 107 VAL A C 1
ATOM 884 O O . VAL A 1 107 ? -11.766 -5.188 7.957 1 98.81 107 VAL A O 1
ATOM 887 N N . ALA A 1 108 ? -13.141 -3.396 7.742 1 98.94 108 ALA A N 1
ATOM 888 C CA . ALA A 1 108 ? -12.086 -2.416 8 1 98.94 108 ALA A CA 1
ATOM 889 C C . ALA A 1 108 ? -12.195 -1.851 9.414 1 98.94 108 ALA A C 1
ATOM 891 O O . ALA A 1 108 ? -13.305 -1.599 9.898 1 98.94 108 ALA A O 1
ATOM 892 N N . LEU A 1 109 ? -11.055 -1.689 10.031 1 98.94 109 LEU A N 1
ATOM 893 C CA . LEU A 1 109 ? -10.938 -0.984 11.305 1 98.94 109 LEU A CA 1
ATOM 894 C C . LEU A 1 109 ? -10.344 0.403 11.102 1 98.94 109 LEU A C 1
ATOM 896 O O . LEU A 1 109 ? -9.227 0.535 10.594 1 98.94 109 LEU A O 1
ATOM 900 N N . VAL A 1 110 ? -11.109 1.43 11.461 1 98.94 110 VAL A N 1
ATOM 901 C CA . VAL A 1 110 ? -10.656 2.812 11.391 1 98.94 110 VAL A CA 1
ATOM 902 C C . VAL A 1 110 ? -10.453 3.363 12.797 1 98.94 110 VAL A C 1
ATOM 904 O O . VAL A 1 110 ? -11.414 3.463 13.57 1 98.94 110 VAL A O 1
ATOM 907 N N . ILE A 1 111 ? -9.242 3.662 13.125 1 98.94 111 ILE A N 1
ATOM 908 C CA . ILE A 1 111 ? -8.914 4.281 14.406 1 98.94 111 ILE A CA 1
ATOM 909 C C . ILE A 1 111 ? -8.508 5.734 14.188 1 98.94 111 ILE A C 1
ATOM 911 O O . ILE A 1 111 ? -7.492 6.016 13.547 1 98.94 111 ILE A O 1
ATOM 915 N N . SER A 1 112 ? -9.32 6.625 14.703 1 98.75 112 SER A N 1
ATOM 916 C CA . SER A 1 112 ? -9.148 8.039 14.383 1 98.75 112 SER A CA 1
ATOM 917 C C . SER A 1 112 ? -8.625 8.82 15.586 1 98.75 112 SER A C 1
ATOM 919 O O . SER A 1 112 ? -8.859 8.43 16.734 1 98.75 112 SER A O 1
ATOM 921 N N . PRO A 1 113 ? -7.902 9.891 15.398 1 98.44 113 PRO A N 1
ATOM 922 C CA . PRO A 1 113 ? -7.309 10.711 16.453 1 98.44 113 PRO A CA 1
ATOM 923 C C . PRO A 1 113 ? -8.258 11.789 16.969 1 98.44 113 PRO A C 1
ATOM 925 O O . PRO A 1 113 ? -9.422 11.836 16.562 1 98.44 113 PRO A O 1
ATOM 928 N N . TRP A 1 114 ? -7.719 12.695 17.859 1 98.56 114 TRP A N 1
ATOM 929 C CA . TRP A 1 114 ? -8.562 13.641 18.578 1 98.56 114 TRP A CA 1
ATOM 930 C C . TRP A 1 114 ? -8.492 15.023 17.953 1 98.56 114 TRP A C 1
ATOM 932 O O . TRP A 1 114 ? -9.32 15.891 18.25 1 98.56 114 TRP A O 1
ATOM 942 N N . ASN A 1 115 ? -7.531 15.258 17.047 1 98.38 115 ASN A N 1
ATOM 943 C CA . ASN A 1 115 ? -7.266 16.656 16.719 1 98.38 115 ASN A CA 1
ATOM 944 C C . ASN A 1 115 ? -8.242 17.172 15.664 1 98.38 115 ASN A C 1
ATOM 946 O O . ASN A 1 115 ? -8.539 18.359 15.625 1 98.38 115 ASN A O 1
ATOM 950 N N . TYR A 1 116 ? -8.688 16.469 14.805 1 98.5 116 TYR A N 1
ATOM 951 C CA . TYR A 1 116 ? -9.844 16.641 13.93 1 98.5 116 TYR A CA 1
ATOM 952 C C . TYR A 1 116 ? -10.789 15.453 14.031 1 98.5 116 TYR A C 1
ATOM 954 O O . TYR A 1 116 ? -10.953 14.695 13.078 1 98.5 116 TYR A O 1
ATOM 962 N N . PRO A 1 117 ? -11.445 15.383 15.172 1 98.62 117 PRO A N 1
ATOM 963 C CA . PRO A 1 117 ? -12.07 14.117 15.578 1 98.62 117 PRO A CA 1
ATOM 964 C C . PRO A 1 117 ? -13.227 13.711 14.672 1 98.62 117 PRO A C 1
ATOM 966 O O . PRO A 1 117 ? -13.547 12.523 14.57 1 98.62 117 PRO A O 1
ATOM 969 N N . PHE A 1 118 ? -13.875 14.672 14.016 1 98.69 118 PHE A N 1
ATOM 970 C CA . PHE A 1 118 ? -14.945 14.328 13.078 1 98.69 118 PHE A CA 1
ATOM 971 C C . PHE A 1 118 ? -14.375 14 11.703 1 98.69 118 PHE A C 1
ATOM 973 O O . PHE A 1 118 ? -14.609 12.914 11.18 1 98.69 118 PHE A O 1
ATOM 980 N N . GLN A 1 119 ? -13.586 14.844 11.156 1 98.5 119 GLN A N 1
ATOM 981 C CA . GLN A 1 119 ? -13.062 14.719 9.797 1 98.5 119 GLN A CA 1
ATOM 982 C C . GLN A 1 119 ? -12.211 13.461 9.648 1 98.5 119 GLN A C 1
ATOM 984 O O . GLN A 1 119 ? -12.375 12.703 8.695 1 98.5 119 GLN A O 1
ATOM 989 N N . LEU A 1 120 ? -11.32 13.211 10.602 1 98.69 120 LEU A N 1
ATOM 990 C CA . LEU A 1 120 ? -10.352 12.125 10.492 1 98.69 120 LEU A CA 1
ATOM 991 C C . LEU A 1 120 ? -11 10.789 10.836 1 98.69 120 LEU A C 1
ATOM 993 O O . LEU A 1 120 ? -10.414 9.727 10.602 1 98.69 120 LEU A O 1
ATOM 997 N N . ALA A 1 121 ? -12.219 10.797 11.32 1 98.81 121 ALA A N 1
ATOM 998 C CA . ALA A 1 121 ? -13.016 9.586 11.508 1 98.81 121 ALA A CA 1
ATOM 999 C C . ALA A 1 121 ? -13.852 9.289 10.266 1 98.81 121 ALA A C 1
ATOM 1001 O O . ALA A 1 121 ? -13.859 8.164 9.766 1 98.81 121 ALA A O 1
ATOM 1002 N N . ILE A 1 122 ? -14.477 10.312 9.742 1 98.88 122 ILE A N 1
ATOM 1003 C CA . ILE A 1 122 ? -15.539 10.125 8.758 1 98.88 122 ILE A CA 1
ATOM 1004 C C . ILE A 1 122 ? -14.938 10.039 7.355 1 98.88 122 ILE A C 1
ATOM 1006 O O . ILE A 1 122 ? -15.445 9.32 6.496 1 98.88 122 ILE A O 1
ATOM 1010 N N . ALA A 1 123 ? -13.844 10.742 7.121 1 98.62 123 ALA A N 1
ATOM 1011 C CA . ALA A 1 123 ? -13.258 10.703 5.785 1 98.62 123 ALA A CA 1
ATOM 1012 C C . ALA A 1 123 ? -12.828 9.289 5.414 1 98.62 123 ALA A C 1
ATOM 1014 O O . ALA A 1 123 ? -13.227 8.766 4.375 1 98.62 123 ALA A O 1
ATOM 1015 N N . PRO A 1 124 ? -12.039 8.602 6.293 1 98.81 124 PRO A N 1
ATOM 1016 C CA . PRO A 1 124 ? -11.711 7.215 5.961 1 98.81 124 PRO A CA 1
ATOM 1017 C C . PRO A 1 124 ? -12.938 6.305 5.949 1 98.81 124 PRO A C 1
ATOM 1019 O O . PRO A 1 124 ? -13 5.352 5.172 1 98.81 124 PRO A O 1
ATOM 1022 N N . LEU A 1 125 ? -13.93 6.598 6.832 1 98.94 125 LEU A N 1
ATOM 1023 C CA . LEU A 1 125 ? -15.172 5.836 6.809 1 98.94 125 LEU A CA 1
ATOM 1024 C C . LEU A 1 125 ? -15.836 5.918 5.438 1 98.94 125 LEU A C 1
ATOM 1026 O O . LEU A 1 125 ? -16.234 4.895 4.871 1 98.94 125 LEU A O 1
ATOM 1030 N N . ALA A 1 126 ? -15.93 7.125 4.898 1 98.88 126 ALA A N 1
ATOM 1031 C CA . ALA A 1 126 ? -16.547 7.324 3.59 1 98.88 126 ALA A CA 1
ATOM 1032 C C . ALA A 1 126 ? -15.797 6.543 2.51 1 98.88 126 ALA A C 1
ATOM 1034 O O . ALA A 1 126 ? -16.422 5.941 1.631 1 98.88 126 ALA A O 1
ATOM 1035 N N . GLY A 1 127 ? -14.461 6.562 2.584 1 98.88 127 GLY A N 1
ATOM 1036 C CA . GLY A 1 127 ? -13.672 5.785 1.642 1 98.88 127 GLY A CA 1
ATOM 1037 C C . GLY A 1 127 ? -13.93 4.293 1.732 1 98.88 127 GLY A C 1
ATOM 1038 O O . GLY A 1 127 ? -14.055 3.617 0.709 1 98.88 127 GLY A O 1
ATOM 1039 N N . ALA A 1 128 ? -14.016 3.789 2.945 1 98.94 128 ALA A N 1
ATOM 1040 C CA . ALA A 1 128 ? -14.266 2.367 3.164 1 98.94 128 ALA A CA 1
ATOM 1041 C C . ALA A 1 128 ? -15.641 1.961 2.635 1 98.94 128 ALA A C 1
ATOM 1043 O O . ALA A 1 128 ? -15.781 0.909 2.01 1 98.94 128 ALA A O 1
ATOM 1044 N N . LEU A 1 129 ? -16.641 2.832 2.875 1 98.94 129 LEU A N 1
ATOM 1045 C CA . LEU A 1 129 ? -17.984 2.568 2.379 1 98.94 129 LEU A CA 1
ATOM 1046 C C . LEU A 1 129 ? -18.031 2.607 0.855 1 98.94 129 LEU A C 1
ATOM 1048 O O . LEU A 1 129 ? -18.672 1.764 0.224 1 98.94 129 LEU A O 1
ATOM 1052 N N . ALA A 1 130 ? -17.312 3.582 0.316 1 98.94 130 ALA A N 1
ATOM 1053 C CA . ALA A 1 130 ? -17.25 3.707 -1.138 1 98.94 130 ALA A CA 1
ATOM 1054 C C . ALA A 1 130 ? -16.688 2.434 -1.771 1 98.94 130 ALA A C 1
ATOM 1056 O O . ALA A 1 130 ? -17.172 1.998 -2.822 1 98.94 130 ALA A O 1
ATOM 1057 N N . ALA A 1 131 ? -15.719 1.821 -1.181 1 98.88 131 ALA A N 1
ATOM 1058 C CA . ALA A 1 131 ? -15.07 0.621 -1.707 1 98.88 131 ALA A CA 1
ATOM 1059 C C . ALA A 1 131 ? -15.961 -0.607 -1.512 1 98.88 131 ALA A C 1
ATOM 1061 O O . ALA A 1 131 ? -15.781 -1.62 -2.193 1 98.88 131 ALA A O 1
ATOM 1062 N N . GLY A 1 132 ? -16.859 -0.556 -0.492 1 98.88 132 GLY A N 1
ATOM 1063 C CA . GLY A 1 132 ? -17.766 -1.662 -0.265 1 98.88 132 GLY A CA 1
ATOM 1064 C C . GLY A 1 132 ? -17.422 -2.484 0.961 1 98.88 132 GLY A C 1
ATOM 1065 O O . GLY A 1 132 ? -17.766 -3.666 1.039 1 98.88 132 GLY A O 1
ATOM 1066 N N . ASN A 1 133 ? -16.734 -1.916 1.942 1 98.94 133 ASN A N 1
ATOM 1067 C CA . ASN A 1 133 ? -16.344 -2.621 3.156 1 98.94 133 ASN A CA 1
ATOM 1068 C C . ASN A 1 133 ? -17.344 -2.398 4.285 1 98.94 133 ASN A C 1
ATOM 1070 O O . ASN A 1 133 ? -18.094 -1.423 4.266 1 98.94 133 ASN A O 1
ATOM 1074 N N . CYS A 1 134 ? -17.375 -3.295 5.242 1 98.94 134 CYS A N 1
ATOM 1075 C CA . CYS A 1 134 ? -17.875 -3 6.578 1 98.94 134 CYS A CA 1
ATOM 1076 C C . CYS A 1 134 ? -16.828 -2.273 7.414 1 98.94 134 CYS A C 1
ATOM 1078 O O . CYS A 1 134 ? -15.641 -2.373 7.141 1 98.94 134 CYS A O 1
ATOM 1080 N N . VAL A 1 135 ? -17.344 -1.531 8.477 1 98.94 135 VAL A N 1
ATOM 1081 C CA . VAL A 1 135 ? -16.375 -0.692 9.164 1 98.94 135 VAL A CA 1
ATOM 1082 C C . VAL A 1 135 ? -16.625 -0.734 10.672 1 98.94 135 VAL A C 1
ATOM 1084 O O . VAL A 1 135 ? -17.781 -0.665 11.109 1 98.94 135 VAL A O 1
ATOM 1087 N N . ILE A 1 136 ? -15.609 -0.914 11.367 1 98.94 136 ILE A N 1
ATOM 1088 C CA . ILE A 1 136 ? -15.562 -0.587 12.789 1 98.94 136 ILE A CA 1
ATOM 1089 C C . ILE A 1 136 ? -14.773 0.704 12.992 1 98.94 136 ILE A C 1
ATOM 1091 O O . ILE A 1 136 ? -13.602 0.787 12.625 1 98.94 136 ILE A O 1
ATOM 1095 N N . LEU A 1 137 ? -15.438 1.682 13.516 1 98.88 137 LEU A N 1
ATOM 1096 C CA . LEU A 1 137 ? -14.844 2.988 13.773 1 98.88 137 LEU A CA 1
ATOM 1097 C C . LEU A 1 137 ? -14.547 3.17 15.258 1 98.88 137 LEU A C 1
ATOM 1099 O O . LEU A 1 137 ? -15.445 3.039 16.094 1 98.88 137 LEU A O 1
ATOM 1103 N N . LYS A 1 138 ? -13.336 3.377 15.586 1 98.88 138 LYS A N 1
ATOM 1104 C CA . LYS A 1 138 ? -12.914 3.674 16.953 1 98.88 138 LYS A CA 1
ATOM 1105 C C . LYS A 1 138 ? -12.414 5.109 17.078 1 98.88 138 LYS A C 1
ATOM 1107 O O . LYS A 1 138 ? -11.219 5.371 16.891 1 98.88 138 LYS A O 1
ATOM 1112 N N . PRO A 1 139 ? -13.266 6.078 17.484 1 98.69 139 PRO A N 1
ATOM 1113 C CA . PRO A 1 139 ? -12.844 7.469 17.672 1 98.69 139 PRO A CA 1
ATOM 1114 C C . PRO A 1 139 ? -12.062 7.672 18.969 1 98.69 139 PRO A C 1
ATOM 1116 O O . PRO A 1 139 ? -11.945 6.746 19.781 1 98.69 139 PRO A O 1
ATOM 1119 N N . SER A 1 140 ? -11.484 8.781 19.156 1 98.5 140 SER A N 1
ATOM 1120 C CA . SER A 1 140 ? -10.594 9.039 20.281 1 98.5 140 SER A CA 1
ATOM 1121 C C . SER A 1 140 ? -11.375 9.328 21.562 1 98.5 140 SER A C 1
ATOM 1123 O O . SER A 1 140 ? -12.383 10.031 21.531 1 98.5 140 SER A O 1
ATOM 1125 N N . GLU A 1 141 ? -10.875 8.812 22.641 1 97.88 141 GLU A N 1
ATOM 1126 C CA . GLU A 1 141 ? -11.477 9.047 23.953 1 97.88 141 GLU A CA 1
ATOM 1127 C C . GLU A 1 141 ? -11.18 10.461 24.453 1 97.88 141 GLU A C 1
ATOM 1129 O O . GLU A 1 141 ? -11.812 10.93 25.406 1 97.88 141 GLU A O 1
ATOM 1134 N N . LEU A 1 142 ? -10.32 11.188 23.844 1 98.19 142 LEU A N 1
ATOM 1135 C CA . LEU A 1 142 ? -9.914 12.516 24.281 1 98.19 142 LEU A CA 1
ATOM 1136 C C . LEU A 1 142 ? -10.914 13.57 23.812 1 98.19 142 LEU A C 1
ATOM 1138 O O . LEU A 1 142 ? -10.891 14.711 24.281 1 98.19 142 LEU A O 1
ATOM 1142 N N . THR A 1 143 ? -11.789 13.234 22.875 1 98.56 143 THR A N 1
ATOM 1143 C CA . THR A 1 143 ? -12.891 14.078 22.438 1 98.56 143 THR A CA 1
ATOM 1144 C C . THR A 1 143 ? -14.227 13.359 22.594 1 98.56 143 THR A C 1
ATOM 1146 O O . THR A 1 143 ? -14.867 12.992 21.609 1 98.56 143 THR A O 1
ATOM 1149 N N . PRO A 1 144 ? -14.633 13.242 23.828 1 98.62 144 PRO A N 1
ATOM 1150 C CA . PRO A 1 144 ? -15.734 12.344 24.172 1 98.62 144 PRO A CA 1
ATOM 1151 C C . PRO A 1 144 ? -17.078 12.82 23.609 1 98.62 144 PRO A C 1
ATOM 1153 O O . PRO A 1 144 ? -17.938 12.008 23.297 1 98.62 144 PRO A O 1
ATOM 1156 N N . ASN A 1 145 ? -17.312 14.141 23.547 1 98.81 145 ASN A N 1
ATOM 1157 C CA . ASN A 1 145 ? -18.594 14.633 23.031 1 98.81 145 ASN A CA 1
ATOM 1158 C C . ASN A 1 145 ? -18.75 14.336 21.531 1 98.81 145 ASN A C 1
ATOM 1160 O O . ASN A 1 145 ? -19.828 13.93 21.094 1 98.81 145 ASN A O 1
ATOM 1164 N N . THR A 1 146 ? -17.656 14.516 20.781 1 98.75 146 THR A N 1
ATOM 1165 C CA . THR A 1 146 ? -17.672 14.188 19.359 1 98.75 146 THR A CA 1
ATOM 1166 C C . THR A 1 146 ? -17.828 12.688 19.156 1 98.75 146 THR A C 1
ATOM 1168 O O . THR A 1 146 ? -18.609 12.242 18.312 1 98.75 146 THR A O 1
ATOM 1171 N N . SER A 1 147 ? -17.094 11.906 19.922 1 98.75 147 SER A N 1
ATOM 1172 C CA . SER A 1 147 ? -17.156 10.453 19.828 1 98.75 147 SER A CA 1
ATOM 1173 C C . SER A 1 147 ? -18.562 9.938 20.109 1 98.75 147 SER A C 1
ATOM 1175 O O . SER A 1 147 ? -19.078 9.078 19.391 1 98.75 147 SER A O 1
ATOM 1177 N N . ALA A 1 148 ? -19.156 10.5 21.141 1 98.75 148 ALA A N 1
ATOM 1178 C CA . ALA A 1 148 ? -20.5 10.094 21.516 1 98.75 148 ALA A CA 1
ATOM 1179 C C . ALA A 1 148 ? -21.516 10.445 20.438 1 98.75 148 ALA A C 1
ATOM 1181 O O . ALA A 1 148 ? -22.438 9.672 20.156 1 98.75 148 ALA A O 1
ATOM 1182 N N . LEU A 1 149 ? -21.391 11.602 19.906 1 98.81 149 LEU A N 1
ATOM 1183 C CA . LEU A 1 149 ? -22.281 12.023 18.844 1 98.81 149 LEU A CA 1
ATOM 1184 C C . LEU A 1 149 ? -22.125 11.125 17.609 1 98.81 149 LEU A C 1
ATOM 1186 O O . LEU A 1 149 ? -23.125 10.75 16.984 1 98.81 149 LEU A O 1
ATOM 1190 N N . LEU A 1 150 ? -20.859 10.781 17.234 1 98.69 150 LEU A N 1
ATOM 1191 C CA . LEU A 1 150 ? -20.609 9.867 16.125 1 98.69 150 LEU A CA 1
ATOM 1192 C C . LEU A 1 150 ? -21.266 8.516 16.359 1 98.69 150 LEU A C 1
ATOM 1194 O O . LEU A 1 150 ? -21.891 7.949 15.469 1 98.69 150 LEU A O 1
ATOM 1198 N N . ASP A 1 151 ? -21.094 8.031 17.547 1 98.75 151 ASP A N 1
ATOM 1199 C CA . ASP A 1 151 ? -21.719 6.758 17.906 1 98.75 151 ASP A CA 1
ATOM 1200 C C . ASP A 1 151 ? -23.234 6.828 17.766 1 98.75 151 ASP A C 1
ATOM 1202 O O . ASP A 1 151 ? -23.844 5.938 17.156 1 98.75 151 ASP A O 1
ATOM 1206 N N . LYS A 1 152 ? -23.812 7.898 18.297 1 98.75 152 LYS A N 1
ATOM 1207 C CA . LYS A 1 152 ? -25.25 8.086 18.203 1 98.75 152 LYS A CA 1
ATOM 1208 C C . LYS A 1 152 ? -25.734 8.133 16.766 1 98.75 152 LYS A C 1
ATOM 1210 O O . LYS A 1 152 ? -26.641 7.395 16.375 1 98.75 152 LYS A O 1
ATOM 1215 N N . LEU A 1 153 ? -25.078 8.977 15.945 1 98.62 153 LEU A N 1
ATOM 1216 C CA . LEU A 1 153 ? -25.484 9.18 14.555 1 98.62 153 LEU A CA 1
ATOM 1217 C C . LEU A 1 153 ? -25.344 7.887 13.758 1 98.62 153 LEU A C 1
ATOM 1219 O O . LEU A 1 153 ? -26.219 7.555 12.961 1 98.62 153 LEU A O 1
ATOM 1223 N N . ILE A 1 154 ? -24.312 7.125 13.992 1 98.75 154 ILE A N 1
ATOM 1224 C CA . ILE A 1 154 ? -24.047 5.914 13.219 1 98.75 154 ILE A CA 1
ATOM 1225 C C . ILE A 1 154 ? -24.953 4.785 13.711 1 98.75 154 ILE A C 1
ATOM 1227 O O . ILE A 1 154 ? -25.641 4.137 12.914 1 98.75 154 ILE A O 1
ATOM 1231 N N . SER A 1 155 ? -25.031 4.594 15.031 1 98.44 155 SER A N 1
ATOM 1232 C CA . SER A 1 155 ? -25.781 3.463 15.586 1 98.44 155 SER A CA 1
ATOM 1233 C C . SER A 1 155 ? -27.266 3.6 15.328 1 98.44 155 SER A C 1
ATOM 1235 O O . SER A 1 155 ? -27.969 2.598 15.172 1 98.44 155 SER A O 1
ATOM 1237 N N . GLU A 1 156 ? -27.75 4.801 15.25 1 98.5 156 GLU A N 1
ATOM 1238 C CA . GLU A 1 156 ? -29.172 5.023 15.039 1 98.5 156 GLU A CA 1
ATOM 1239 C C . GLU A 1 156 ? -29.547 4.914 13.562 1 98.5 156 GLU A C 1
ATOM 1241 O O . GLU A 1 156 ? -30.719 4.793 13.211 1 98.5 156 GLU A O 1
ATOM 1246 N N . ASN A 1 157 ? -28.547 4.883 12.672 1 98.62 157 ASN A N 1
ATOM 1247 C CA . ASN A 1 157 ? -28.875 5.031 11.266 1 98.62 157 ASN A 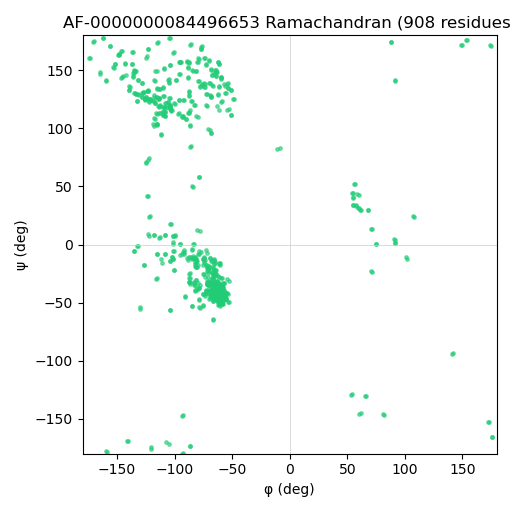CA 1
ATOM 1248 C C . ASN A 1 157 ? -28.297 3.893 10.43 1 98.62 157 ASN A C 1
ATOM 1250 O O . ASN A 1 157 ? -28.703 3.691 9.281 1 98.62 157 ASN A O 1
ATOM 1254 N N . PHE A 1 158 ? -27.375 3.188 10.898 1 98.75 158 PHE A N 1
ATOM 1255 C CA . PHE A 1 158 ? -26.766 2.039 10.234 1 98.75 158 PHE A CA 1
ATOM 1256 C C . PHE A 1 158 ? -26.75 0.824 11.148 1 98.75 158 PHE A C 1
ATOM 1258 O O . PHE A 1 158 ? -26.516 0.952 12.352 1 98.75 158 PHE A O 1
ATOM 1265 N N . PRO A 1 159 ? -27.031 -0.351 10.633 1 98.44 159 PRO A N 1
ATOM 1266 C CA . PRO A 1 159 ? -26.906 -1.543 11.477 1 98.44 159 PRO A CA 1
ATOM 1267 C C . PRO A 1 159 ? -25.469 -1.859 11.852 1 98.44 159 PRO A C 1
ATOM 1269 O O . PRO A 1 159 ? -24.562 -1.653 11.039 1 98.44 159 PRO A O 1
ATOM 1272 N N . GLU A 1 160 ? -25.188 -2.393 13.031 1 98.12 160 GLU A N 1
ATOM 1273 C CA . GLU A 1 160 ? -23.844 -2.627 13.539 1 98.12 160 GLU A CA 1
ATOM 1274 C C . GLU A 1 160 ? -23.125 -3.697 12.719 1 98.12 160 GLU A C 1
ATOM 1276 O O . GLU A 1 160 ? -21.891 -3.77 12.727 1 98.12 160 GLU A O 1
ATOM 1281 N N . GLU A 1 161 ? -23.875 -4.535 11.992 1 98.44 161 GLU A N 1
ATOM 1282 C CA . GLU A 1 161 ? -23.266 -5.531 11.117 1 98.44 161 GLU A CA 1
ATOM 1283 C C . GLU A 1 161 ? -22.594 -4.875 9.914 1 98.44 161 GLU A C 1
ATOM 1285 O O . GLU A 1 161 ? -21.812 -5.512 9.211 1 98.44 161 GLU A O 1
ATOM 1290 N N . TYR A 1 162 ? -23 -3.629 9.648 1 98.81 162 TYR A N 1
ATOM 1291 C CA . TYR A 1 162 ? -22.406 -2.889 8.547 1 98.81 162 TYR A CA 1
ATOM 1292 C C . TYR A 1 162 ? -21.422 -1.845 9.055 1 98.81 162 TYR A C 1
ATOM 1294 O O . TYR A 1 162 ? -20.25 -1.855 8.68 1 98.81 162 TYR A O 1
ATOM 1302 N N . ILE A 1 163 ? -21.828 -0.956 9.906 1 98.94 163 ILE A N 1
ATOM 1303 C CA . ILE A 1 163 ? -20.969 0.073 10.5 1 98.94 163 ILE A CA 1
ATOM 1304 C C . ILE A 1 163 ? -21.188 0.101 12.016 1 98.94 163 ILE A C 1
ATOM 1306 O O . ILE A 1 163 ? -22.328 0.186 12.484 1 98.94 163 ILE A O 1
ATOM 1310 N N . ALA A 1 164 ? -20.109 0.043 12.719 1 98.75 164 ALA A N 1
ATOM 1311 C CA . ALA A 1 164 ? -20.188 0.144 14.172 1 98.75 164 ALA A CA 1
ATOM 1312 C C . ALA A 1 164 ? -19.172 1.138 14.711 1 98.75 164 ALA A C 1
ATOM 1314 O O . ALA A 1 164 ? -18.047 1.22 14.195 1 98.75 164 ALA A O 1
ATOM 1315 N N . VAL A 1 165 ? -19.547 1.889 15.688 1 98.81 165 VAL A N 1
ATOM 1316 C CA . VAL A 1 165 ? -18.641 2.752 16.438 1 98.81 165 VAL A CA 1
ATOM 1317 C C . VAL A 1 165 ? -18.344 2.131 17.797 1 98.81 165 VAL A C 1
ATOM 1319 O O . VAL A 1 165 ? -19.266 1.733 18.516 1 98.81 165 VAL A O 1
ATOM 1322 N N . VAL A 1 166 ? -17.078 1.97 18.094 1 98.56 166 VAL A N 1
ATOM 1323 C CA . VAL A 1 166 ? -16.656 1.436 19.375 1 98.56 166 VAL A CA 1
ATOM 1324 C C . VAL A 1 166 ? -15.867 2.496 20.141 1 98.56 166 VAL A C 1
ATOM 1326 O O . VAL A 1 166 ? -14.758 2.867 19.734 1 98.56 166 VAL A O 1
ATOM 1329 N N . GLU A 1 167 ? -16.422 2.986 21.25 1 98.12 167 GLU A N 1
ATOM 1330 C CA . GLU A 1 167 ? -15.75 3.996 22.062 1 98.12 167 GLU A CA 1
ATOM 1331 C C . GLU A 1 167 ? -14.852 3.35 23.109 1 98.12 167 GLU A C 1
ATOM 1333 O O . GLU A 1 167 ? -15.078 2.203 23.5 1 98.12 167 GLU A O 1
ATOM 1338 N N . GLY A 1 168 ? -13.82 4 23.516 1 96.5 168 GLY A N 1
ATOM 1339 C CA . GLY A 1 168 ? -12.906 3.541 24.547 1 96.5 168 GLY A CA 1
ATOM 1340 C C . GLY A 1 168 ? -11.484 4.023 24.359 1 96.5 168 GLY A C 1
ATOM 1341 O O . GLY A 1 168 ? -11.18 4.684 23.359 1 96.5 168 GLY A O 1
ATOM 1342 N N . GLY A 1 169 ? -10.656 3.783 25.359 1 96 169 GLY A N 1
ATOM 1343 C CA . GLY A 1 169 ? -9.273 4.23 25.312 1 96 169 GLY A CA 1
ATOM 1344 C C . GLY A 1 169 ? -8.32 3.186 24.766 1 96 169 GLY A C 1
ATOM 1345 O O . GLY A 1 169 ? -8.656 2.471 23.812 1 96 169 GLY A O 1
ATOM 1346 N N . VAL A 1 170 ? -7.156 3.193 25.266 1 95.81 170 VAL A N 1
ATOM 1347 C CA . VAL A 1 170 ? -6.051 2.367 24.797 1 95.81 170 VAL A CA 1
ATOM 1348 C C . VAL A 1 170 ? -6.422 0.89 24.922 1 95.81 170 VAL A C 1
ATOM 1350 O O . VAL A 1 170 ? -6.098 0.087 24.047 1 95.81 170 VAL A O 1
ATOM 1353 N N . GLY A 1 171 ? -7.117 0.567 25.984 1 96.69 171 GLY A N 1
ATOM 1354 C CA . GLY A 1 171 ? -7.523 -0.817 26.172 1 96.69 171 GLY A CA 1
ATOM 1355 C C . GLY A 1 171 ? -8.422 -1.333 25.062 1 96.69 171 GLY A C 1
ATOM 1356 O O . GLY A 1 171 ? -8.258 -2.465 24.594 1 96.69 171 GLY A O 1
ATOM 1357 N N . VAL A 1 172 ? -9.414 -0.564 24.625 1 97.31 172 VAL A N 1
ATOM 1358 C CA . VAL A 1 172 ? -10.344 -0.921 23.547 1 97.31 172 VAL A CA 1
ATOM 1359 C C . VAL A 1 172 ? -9.586 -1.042 22.234 1 97.31 172 VAL A C 1
ATOM 1361 O O . VAL A 1 172 ? -9.766 -2.008 21.484 1 97.31 172 VAL A O 1
ATOM 1364 N N . SER A 1 173 ? -8.688 -0.056 21.938 1 97.38 173 SER A N 1
ATOM 1365 C CA . SER A 1 173 ? -7.871 -0.114 20.734 1 97.38 173 SER A CA 1
ATOM 1366 C C . SER A 1 173 ? -7.047 -1.395 20.688 1 97.38 173 SER A C 1
ATOM 1368 O O . SER A 1 173 ? -6.965 -2.049 19.641 1 97.38 173 SER A O 1
ATOM 1370 N N . THR A 1 174 ? -6.438 -1.724 21.812 1 97.25 174 THR A N 1
ATOM 1371 C CA . THR A 1 174 ? -5.605 -2.918 21.891 1 97.25 174 THR A CA 1
ATOM 1372 C C . THR A 1 174 ? -6.43 -4.176 21.641 1 97.25 174 THR A C 1
ATOM 1374 O O . THR A 1 174 ? -6 -5.062 20.906 1 97.25 174 THR A O 1
ATOM 1377 N N . ALA A 1 175 ? -7.633 -4.223 22.234 1 97.88 175 ALA A N 1
ATOM 1378 C CA . ALA A 1 175 ? -8.508 -5.375 22.047 1 97.88 175 ALA A CA 1
ATOM 1379 C C . ALA A 1 175 ? -8.938 -5.516 20.594 1 97.88 175 ALA A C 1
ATOM 1381 O O . ALA A 1 175 ? -8.969 -6.625 20.062 1 97.88 175 ALA A O 1
ATOM 1382 N N . LEU A 1 176 ? -9.297 -4.414 19.953 1 98.31 176 LEU A N 1
ATOM 1383 C CA . LEU A 1 176 ? -9.695 -4.418 18.562 1 98.31 176 LEU A CA 1
ATOM 1384 C C . LEU A 1 176 ? -8.547 -4.871 17.656 1 98.31 176 LEU A C 1
ATOM 1386 O O . LEU A 1 176 ? -8.75 -5.641 16.719 1 98.31 176 LEU A O 1
ATOM 1390 N N . LEU A 1 177 ? -7.309 -4.441 17.984 1 97.94 177 LEU A N 1
ATOM 1391 C CA . LEU A 1 177 ? -6.133 -4.742 17.172 1 97.94 177 LEU A CA 1
ATOM 1392 C C . LEU A 1 177 ? -5.738 -6.211 17.312 1 97.94 177 LEU A C 1
ATOM 1394 O O . LEU A 1 177 ? -4.977 -6.734 16.5 1 97.94 177 LEU A O 1
ATOM 1398 N N . ASN A 1 178 ? -6.219 -6.84 18.312 1 96.75 178 ASN A N 1
ATOM 1399 C CA . ASN A 1 178 ? -5.934 -8.258 18.516 1 96.75 178 ASN A CA 1
ATOM 1400 C C . ASN A 1 178 ? -6.836 -9.141 17.656 1 96.75 178 ASN A C 1
ATOM 1402 O O . ASN A 1 178 ? -6.602 -10.344 17.531 1 96.75 178 ASN A O 1
ATOM 1406 N N . GLU A 1 179 ? -7.867 -8.508 17.125 1 97.19 179 GLU A N 1
ATOM 1407 C CA . GLU A 1 179 ? -8.789 -9.25 16.266 1 97.19 179 GLU A CA 1
ATOM 1408 C C . GLU A 1 179 ? -8.32 -9.242 14.812 1 97.19 179 GLU A C 1
ATOM 1410 O O . GLU A 1 179 ? -7.512 -8.398 14.422 1 97.19 179 GLU A O 1
ATOM 1415 N N . LYS A 1 180 ? -8.773 -10.227 14.055 1 96.88 180 LYS A N 1
ATOM 1416 C CA . LYS A 1 180 ? -8.461 -10.281 12.633 1 96.88 180 LYS A CA 1
ATOM 1417 C C . LYS A 1 180 ? -9.469 -9.477 11.812 1 96.88 180 LYS A C 1
ATOM 1419 O O . LYS A 1 180 ? -10.617 -9.898 11.648 1 96.88 180 LYS A O 1
ATOM 1424 N N . VAL A 1 181 ? -9.133 -8.336 11.375 1 98.38 181 VAL A N 1
ATOM 1425 C CA . VAL A 1 181 ? -9.883 -7.566 10.383 1 98.38 181 VAL A CA 1
ATOM 1426 C C . VAL A 1 181 ? -9.172 -7.629 9.039 1 98.38 181 VAL A C 1
ATOM 1428 O O . VAL A 1 181 ? -8.133 -8.281 8.906 1 98.38 181 VAL A O 1
ATOM 1431 N N . ASP A 1 182 ? -9.758 -7.012 8.047 1 98.69 182 ASP A N 1
ATOM 1432 C CA . ASP A 1 182 ? -9.234 -7.184 6.699 1 98.69 182 ASP A CA 1
ATOM 1433 C C . ASP A 1 182 ? -8.445 -5.953 6.254 1 98.69 182 ASP A C 1
ATOM 1435 O O . ASP A 1 182 ? -7.715 -6 5.262 1 98.69 182 ASP A O 1
ATOM 1439 N N . TYR A 1 183 ? -8.57 -4.855 6.938 1 98.88 183 TYR A N 1
ATOM 1440 C CA . TYR A 1 183 ? -7.809 -3.635 6.688 1 98.88 183 TYR A CA 1
ATOM 1441 C C . TYR A 1 183 ? -7.805 -2.732 7.918 1 98.88 183 TYR A C 1
ATOM 1443 O O . TYR A 1 183 ? -8.812 -2.621 8.617 1 98.88 183 TYR A O 1
ATOM 1451 N N . ILE A 1 184 ? -6.676 -2.082 8.203 1 98.94 184 ILE A N 1
ATOM 1452 C CA . ILE A 1 184 ? -6.605 -1.146 9.32 1 98.94 184 ILE A CA 1
ATOM 1453 C C . ILE A 1 184 ? -6.18 0.231 8.82 1 98.94 184 ILE A C 1
ATOM 1455 O O . ILE A 1 184 ? -5.16 0.36 8.133 1 98.94 184 ILE A O 1
ATOM 1459 N N . PHE A 1 185 ? -6.961 1.203 9.062 1 98.94 185 PHE A N 1
ATOM 1460 C CA . PHE A 1 185 ? -6.641 2.605 8.828 1 98.94 185 PHE A CA 1
ATOM 1461 C C . PHE A 1 185 ? -6.441 3.344 10.148 1 98.94 185 PHE A C 1
ATOM 1463 O O . PHE A 1 185 ? -7.371 3.465 10.945 1 98.94 185 PHE A O 1
ATOM 1470 N N . PHE A 1 186 ? -5.254 3.854 10.32 1 98.88 186 PHE A N 1
ATOM 1471 C CA . PHE A 1 186 ? -4.906 4.484 11.594 1 98.88 186 PHE A CA 1
ATOM 1472 C C . PHE A 1 186 ? -4.352 5.887 11.367 1 98.88 186 PHE A C 1
ATOM 1474 O O . PHE A 1 186 ? -3.498 6.09 10.5 1 98.88 186 PHE A O 1
ATOM 1481 N N . THR A 1 187 ? -4.84 6.809 12.047 1 98.75 187 THR A N 1
ATOM 1482 C CA . THR A 1 187 ? -4.238 8.133 12.148 1 98.75 187 THR A CA 1
ATOM 1483 C C . THR A 1 187 ? -3.836 8.438 13.586 1 98.75 187 THR A C 1
ATOM 1485 O O . THR A 1 187 ? -4.656 8.336 14.5 1 98.75 187 THR A O 1
ATOM 1488 N N . GLY A 1 188 ? -2.592 8.75 13.812 1 98 188 GLY A N 1
ATOM 1489 C CA . GLY A 1 188 ? -2.127 9.039 15.156 1 98 188 GLY A CA 1
ATOM 1490 C C . GLY A 1 188 ? -0.621 9.211 15.25 1 98 188 GLY A C 1
ATOM 1491 O O . GLY A 1 188 ? 0.015 9.672 14.297 1 98 188 GLY A O 1
ATOM 1492 N N . SER A 1 189 ? -0.05 8.922 16.406 1 96.94 189 SER A N 1
ATOM 1493 C CA . SER A 1 189 ? 1.371 9.156 16.641 1 96.94 189 SER A CA 1
ATOM 1494 C C . SER A 1 189 ? 2.223 8.047 16.031 1 96.94 1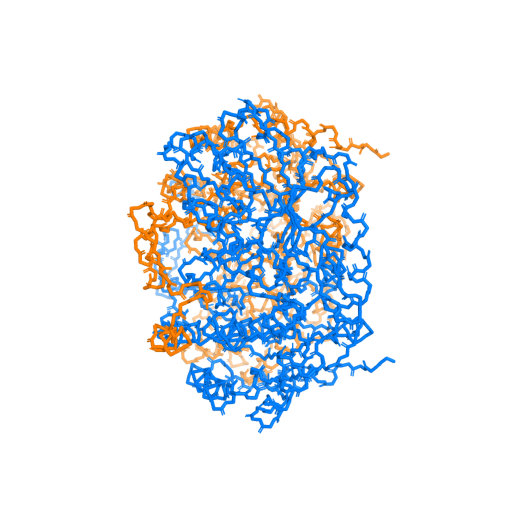89 SER A C 1
ATOM 1496 O O . SER A 1 189 ? 1.726 6.945 15.781 1 96.94 189 SER A O 1
ATOM 1498 N N . VAL A 1 190 ? 3.48 8.375 15.844 1 97.06 190 VAL A N 1
ATOM 1499 C CA . VAL A 1 190 ? 4.457 7.434 15.305 1 97.06 190 VAL A CA 1
ATOM 1500 C C . VAL A 1 190 ? 4.559 6.211 16.219 1 97.06 190 VAL A C 1
ATOM 1502 O O . VAL A 1 190 ? 4.531 5.074 15.734 1 97.06 190 VAL A O 1
ATOM 1505 N N . SER A 1 191 ? 4.602 6.422 17.469 1 96.94 191 SER A N 1
ATOM 1506 C CA . SER A 1 191 ? 4.754 5.328 18.438 1 96.94 191 SER A CA 1
ATOM 1507 C C . SER A 1 191 ? 3.576 4.363 18.359 1 96.94 191 SER A C 1
ATOM 1509 O O . SER A 1 191 ? 3.764 3.145 18.359 1 96.94 191 SER A O 1
ATOM 1511 N N . VAL A 1 192 ? 2.365 4.906 18.297 1 98 192 VAL A N 1
ATOM 1512 C CA . VAL A 1 192 ? 1.188 4.047 18.234 1 98 192 VAL A CA 1
ATOM 1513 C C . VAL A 1 192 ? 1.107 3.385 16.859 1 98 192 VAL A C 1
ATOM 1515 O O . VAL A 1 192 ? 0.662 2.24 16.75 1 98 192 VAL A O 1
ATOM 1518 N N . GLY A 1 193 ? 1.565 4.129 15.797 1 98.5 193 GLY A N 1
ATOM 1519 C CA . GLY A 1 193 ? 1.635 3.533 14.477 1 98.5 193 GLY A CA 1
ATOM 1520 C C . GLY A 1 193 ? 2.445 2.254 14.438 1 98.5 193 GLY A C 1
ATOM 1521 O O . GLY A 1 193 ? 2.061 1.286 13.781 1 98.5 193 GLY A O 1
ATOM 1522 N N . LYS A 1 194 ? 3.596 2.234 15.141 1 98.38 194 LYS A N 1
ATOM 1523 C CA . LYS A 1 194 ? 4.426 1.038 15.234 1 98.38 194 LYS A CA 1
ATOM 1524 C C . LYS A 1 194 ? 3.666 -0.108 15.898 1 98.38 194 LYS A C 1
ATOM 1526 O O . LYS A 1 194 ? 3.74 -1.252 15.445 1 98.38 194 LYS A O 1
ATOM 1531 N N . VAL A 1 195 ? 2.883 0.203 16.906 1 98.5 195 VAL A N 1
ATOM 1532 C CA . VAL A 1 195 ? 2.088 -0.79 17.625 1 98.5 195 VAL A CA 1
ATOM 1533 C C . VAL A 1 195 ? 1.021 -1.364 16.703 1 98.5 195 VAL A C 1
ATOM 1535 O O . VAL A 1 195 ? 0.82 -2.58 16.656 1 98.5 195 VAL A O 1
ATOM 1538 N N . VAL A 1 196 ? 0.354 -0.49 15.992 1 98.81 196 VAL A N 1
ATOM 1539 C CA . VAL A 1 196 ? -0.708 -0.89 15.078 1 98.81 196 VAL A CA 1
ATOM 1540 C C . VAL A 1 196 ? -0.145 -1.827 14.008 1 98.81 196 VAL A C 1
ATOM 1542 O O . VAL A 1 196 ? -0.714 -2.889 13.742 1 98.81 196 VAL A O 1
ATOM 1545 N N . MET A 1 197 ? 0.96 -1.433 13.398 1 98.81 197 MET A N 1
ATOM 1546 C CA . MET A 1 197 ? 1.553 -2.238 12.328 1 98.81 197 MET A CA 1
ATOM 1547 C C . MET A 1 197 ? 2.039 -3.578 12.867 1 98.81 197 MET A C 1
ATOM 1549 O O . MET A 1 197 ? 1.905 -4.605 12.203 1 98.81 197 MET A O 1
ATOM 1553 N N . GLN A 1 198 ? 2.605 -3.588 14.016 1 98.5 198 GLN A N 1
ATOM 1554 C CA . GLN A 1 198 ? 3.033 -4.836 14.641 1 98.5 198 GLN A CA 1
ATOM 1555 C C . GLN A 1 198 ? 1.85 -5.77 14.867 1 98.5 198 GLN A C 1
ATOM 1557 O O . GLN A 1 198 ? 1.944 -6.973 14.617 1 98.5 198 GLN A O 1
ATOM 1562 N N . ALA A 1 199 ? 0.74 -5.211 15.406 1 98.5 199 ALA A N 1
ATOM 1563 C CA . ALA A 1 199 ? -0.463 -6.012 15.625 1 98.5 199 ALA A CA 1
ATOM 1564 C C . ALA A 1 199 ? -1.01 -6.547 14.305 1 98.5 199 ALA A C 1
ATOM 1566 O O . ALA A 1 199 ? -1.438 -7.699 14.219 1 98.5 199 ALA A O 1
ATOM 1567 N N . ALA A 1 200 ? -0.987 -5.703 13.297 1 98.69 200 ALA A N 1
ATOM 1568 C CA . ALA A 1 200 ? -1.496 -6.066 11.977 1 98.69 200 ALA A CA 1
ATOM 1569 C C . ALA A 1 200 ? -0.714 -7.242 11.391 1 98.69 200 ALA A C 1
ATOM 1571 O O . ALA A 1 200 ? -1.269 -8.062 10.656 1 98.69 200 ALA A O 1
ATOM 1572 N N . ALA A 1 201 ? 0.612 -7.309 11.703 1 98.44 201 ALA A N 1
ATOM 1573 C CA . ALA A 1 201 ? 1.509 -8.32 11.156 1 98.44 201 ALA A CA 1
ATOM 1574 C C . ALA A 1 201 ? 1.069 -9.727 11.562 1 98.44 201 ALA A C 1
ATOM 1576 O O . ALA A 1 201 ? 1.275 -10.688 10.82 1 98.44 201 ALA A O 1
ATOM 1577 N N . LYS A 1 202 ? 0.407 -9.844 12.711 1 97.19 202 LYS A N 1
ATOM 1578 C CA . LYS A 1 202 ? -0.016 -11.148 13.219 1 97.19 202 LYS A CA 1
ATOM 1579 C C . LYS A 1 202 ? -0.992 -11.82 12.258 1 97.19 202 LYS A C 1
ATOM 1581 O O . LYS A 1 202 ? -1.021 -13.055 12.156 1 97.19 202 LYS A O 1
ATOM 1586 N N . ASN A 1 203 ? -1.755 -11.016 11.617 1 96.69 203 ASN A N 1
ATOM 1587 C CA . ASN A 1 203 ? -2.779 -11.547 10.719 1 96.69 203 ASN A CA 1
ATOM 1588 C C . ASN A 1 203 ? -2.535 -11.117 9.281 1 96.69 203 ASN A C 1
ATOM 1590 O O . ASN A 1 203 ? -3.398 -11.297 8.422 1 96.69 203 ASN A O 1
ATOM 1594 N N . LEU A 1 204 ? -1.385 -10.5 9.047 1 97.94 204 LEU A N 1
ATOM 1595 C CA . LEU A 1 204 ? -1.036 -9.992 7.723 1 97.94 204 LEU A CA 1
ATOM 1596 C C . LEU A 1 204 ? -2.113 -9.047 7.203 1 97.94 204 LEU A C 1
ATOM 1598 O O . LEU A 1 204 ? -2.547 -9.164 6.055 1 97.94 204 LEU A O 1
ATOM 1602 N N . THR A 1 205 ? -2.641 -8.195 8.062 1 98.62 205 THR A N 1
ATOM 1603 C CA . THR A 1 205 ? -3.617 -7.18 7.691 1 98.62 205 THR A CA 1
ATOM 1604 C C . THR A 1 205 ? -2.92 -5.941 7.133 1 98.62 205 THR A C 1
ATOM 1606 O O . THR A 1 205 ? -2.043 -5.371 7.781 1 98.62 205 THR A O 1
ATOM 1609 N N . PRO A 1 206 ? -3.234 -5.598 5.883 1 98.69 206 PRO A N 1
ATOM 1610 C CA . PRO A 1 206 ? -2.652 -4.352 5.375 1 98.69 206 PRO A CA 1
ATOM 1611 C C . PRO A 1 206 ? -3.08 -3.129 6.18 1 98.69 206 PRO A C 1
ATOM 1613 O O . PRO A 1 206 ? -4.137 -3.145 6.82 1 98.69 206 PRO A O 1
ATOM 1616 N N . VAL A 1 207 ? -2.227 -2.041 6.145 1 98.81 207 VAL A N 1
ATOM 1617 C CA . VAL A 1 207 ? -2.484 -0.875 6.984 1 98.81 207 VAL A CA 1
ATOM 1618 C C . VAL A 1 207 ? -2.275 0.402 6.172 1 98.81 207 VAL A C 1
ATOM 1620 O O . VAL A 1 207 ? -1.464 0.43 5.242 1 98.81 207 VAL A O 1
ATOM 1623 N N . THR A 1 208 ? -3.045 1.394 6.41 1 98.88 208 THR A N 1
ATOM 1624 C CA . THR A 1 208 ? -2.709 2.793 6.18 1 98.88 208 THR A CA 1
ATOM 1625 C C . THR A 1 208 ? -2.422 3.506 7.5 1 98.88 208 THR A C 1
ATOM 1627 O O . THR A 1 208 ? -3.236 3.463 8.422 1 98.88 208 THR A O 1
ATOM 1630 N N . LEU A 1 209 ? -1.256 4.039 7.547 1 98.81 209 LEU A N 1
ATOM 1631 C CA . LEU A 1 209 ? -0.821 4.766 8.734 1 98.81 209 LEU A CA 1
ATOM 1632 C C . LEU A 1 209 ? -0.598 6.242 8.422 1 98.81 209 LEU A C 1
ATOM 1634 O O . LEU A 1 209 ? 0.334 6.59 7.695 1 98.81 209 LEU A O 1
ATOM 1638 N N . GLU A 1 210 ? -1.501 7.043 8.812 1 98.31 210 GLU A N 1
ATOM 1639 C CA . GLU A 1 210 ? -1.319 8.492 8.773 1 98.31 210 GLU A CA 1
ATOM 1640 C C . GLU A 1 210 ? -0.712 9 10.078 1 98.31 210 GLU A C 1
ATOM 1642 O O . GLU A 1 210 ? -1.395 9.07 11.102 1 98.31 210 GLU A O 1
ATOM 1647 N N . LEU A 1 211 ? 0.525 9.367 9.906 1 97.69 211 LEU A N 1
ATOM 1648 C CA . LEU A 1 211 ? 1.253 9.703 11.125 1 97.69 211 LEU A CA 1
ATOM 1649 C C . LEU A 1 211 ? 1.746 11.148 11.078 1 97.69 211 LEU A C 1
ATOM 1651 O O . LEU A 1 211 ? 1.214 11.969 10.32 1 97.69 211 LEU A O 1
ATOM 1655 N N . GLY A 1 212 ? 2.479 11.602 11.977 1 91.44 212 GLY A N 1
ATOM 1656 C CA . GLY A 1 212 ? 2.961 12.977 12.023 1 91.44 212 GLY A CA 1
ATOM 1657 C C . GLY A 1 212 ? 4.438 13.102 11.695 1 91.44 212 GLY A C 1
ATOM 1658 O O . GLY A 1 212 ? 5.008 12.227 11.039 1 91.44 212 GLY A O 1
ATOM 1659 N N . GLY A 1 213 ? 4.949 14.164 11.883 1 89.06 213 GLY A N 1
ATOM 1660 C CA . GLY A 1 213 ? 6.359 14.477 11.711 1 89.06 213 GLY A CA 1
ATOM 1661 C C . GLY A 1 213 ? 6.664 15.953 11.883 1 89.06 213 GLY A C 1
ATOM 1662 O O . GLY A 1 213 ? 5.758 16.766 12.086 1 89.06 213 GLY A O 1
ATOM 1663 N N . LYS A 1 214 ? 7.914 16.266 11.914 1 96.75 214 LYS A N 1
ATOM 1664 C CA . LYS A 1 214 ? 8.375 17.656 12.07 1 96.75 214 LYS A CA 1
ATOM 1665 C C . LYS A 1 214 ? 8.461 18.359 10.719 1 96.75 214 LYS A C 1
ATOM 1667 O O . LYS A 1 214 ? 9.516 18.375 10.086 1 96.75 214 LYS A O 1
ATOM 1672 N N . SER A 1 215 ? 7.352 18.891 10.25 1 98.56 215 SER A N 1
ATOM 1673 C CA . SER A 1 215 ? 7.199 19.469 8.922 1 98.56 215 SER A CA 1
ATOM 1674 C C . SER A 1 215 ? 7.941 20.797 8.805 1 98.56 215 SER A C 1
ATOM 1676 O O . SER A 1 215 ? 7.605 21.766 9.5 1 98.56 215 SER A O 1
ATOM 1678 N N . PRO A 1 216 ? 8.875 20.906 7.93 1 98.81 216 PRO A N 1
ATOM 1679 C CA . PRO A 1 216 ? 9.602 22.172 7.758 1 98.81 216 PRO A CA 1
ATOM 1680 C C . PRO A 1 216 ? 8.852 23.172 6.887 1 98.81 216 PRO A C 1
ATOM 1682 O O . PRO A 1 216 ? 8.086 22.781 6 1 98.81 216 PRO A O 1
ATOM 1685 N N . CYS A 1 217 ? 9.062 24.375 7.164 1 98.94 217 CYS A N 1
ATOM 1686 C CA . CYS A 1 217 ? 8.68 25.5 6.32 1 98.94 217 CYS A CA 1
ATOM 1687 C C . CYS A 1 217 ? 9.891 26.375 6.004 1 98.94 217 CYS A C 1
ATOM 1689 O O . CYS A 1 217 ? 10.625 26.766 6.906 1 98.94 217 CYS A O 1
ATOM 1691 N N . ILE A 1 218 ? 10.109 26.609 4.734 1 98.94 218 ILE A N 1
ATOM 1692 C CA . ILE A 1 218 ? 11.281 27.359 4.301 1 98.94 218 ILE A CA 1
ATOM 1693 C C . ILE A 1 218 ? 10.844 28.656 3.619 1 98.94 218 ILE A C 1
ATOM 1695 O O . ILE A 1 218 ? 10.102 28.625 2.633 1 98.94 218 ILE A O 1
ATOM 1699 N N . VAL A 1 219 ? 11.281 29.797 4.137 1 98.94 219 VAL A N 1
ATOM 1700 C CA . VAL A 1 219 ? 11.062 31.109 3.529 1 98.94 219 VAL A CA 1
ATOM 1701 C C . VAL A 1 219 ? 12.375 31.625 2.953 1 98.94 219 VAL A C 1
ATOM 1703 O O . VAL A 1 219 ? 13.281 32 3.701 1 98.94 219 VAL A O 1
ATOM 1706 N N . HIS A 1 220 ? 12.445 31.672 1.653 1 98.81 220 HIS A N 1
ATOM 1707 C CA . HIS A 1 220 ? 13.656 32.125 0.971 1 98.81 220 HIS A CA 1
ATOM 1708 C C . HIS A 1 220 ? 13.656 33.656 0.811 1 98.81 220 HIS A C 1
ATOM 1710 O O . HIS A 1 220 ? 12.656 34.312 1.095 1 98.81 220 HIS A O 1
ATOM 1716 N N . GLU A 1 221 ? 14.727 34.25 0.366 1 98.38 221 GLU A N 1
ATOM 1717 C CA . GLU A 1 221 ? 14.953 35.688 0.384 1 98.38 221 GLU A CA 1
ATOM 1718 C C . GLU A 1 221 ? 14.047 36.406 -0.613 1 98.38 221 GLU A C 1
ATOM 1720 O O . GLU A 1 221 ? 13.758 37.594 -0.455 1 98.38 221 GLU A O 1
ATOM 1725 N N . ASP A 1 222 ? 13.562 35.656 -1.646 1 98.44 222 ASP A N 1
ATOM 1726 C CA . ASP A 1 222 ? 12.773 36.312 -2.682 1 98.44 222 ASP A CA 1
ATOM 1727 C C . ASP A 1 222 ? 11.281 36.094 -2.455 1 98.44 222 ASP A C 1
ATOM 1729 O O . ASP A 1 222 ? 10.461 36.406 -3.316 1 98.44 222 ASP A O 1
ATOM 1733 N N . ALA A 1 223 ? 10.875 35.5 -1.319 1 98.5 223 ALA A N 1
ATOM 1734 C CA . ALA A 1 223 ? 9.477 35.219 -1.021 1 98.5 223 ALA A CA 1
ATOM 1735 C C . ALA A 1 223 ? 8.672 36.5 -0.889 1 98.5 223 ALA A C 1
ATOM 1737 O O . ALA A 1 223 ? 9.211 37.531 -0.502 1 98.5 223 ALA A O 1
ATOM 1738 N N . ASN A 1 224 ? 7.359 36.469 -1.27 1 98.31 224 ASN A N 1
ATOM 1739 C CA . ASN A 1 224 ? 6.422 37.5 -0.86 1 98.31 224 ASN A CA 1
ATOM 1740 C C . ASN A 1 224 ? 6.152 37.438 0.642 1 98.31 224 ASN A C 1
ATOM 1742 O O . ASN A 1 224 ? 5.27 36.719 1.096 1 98.31 224 ASN A O 1
ATOM 1746 N N . LEU A 1 225 ? 6.867 38.25 1.347 1 98.5 225 LEU A N 1
ATOM 1747 C CA . LEU A 1 225 ? 6.977 38.062 2.791 1 98.5 225 LEU A CA 1
ATOM 1748 C C . LEU A 1 225 ? 5.629 38.281 3.471 1 98.5 225 LEU A C 1
ATOM 1750 O O . LEU A 1 225 ? 5.273 37.562 4.406 1 98.5 225 LEU A O 1
ATOM 1754 N N . LYS A 1 226 ? 4.875 39.312 3.062 1 97.88 226 LYS A N 1
ATOM 1755 C CA . LYS A 1 226 ? 3.572 39.594 3.664 1 97.88 226 LYS A CA 1
ATOM 1756 C C . LYS A 1 226 ? 2.617 38.406 3.479 1 97.88 226 LYS A C 1
ATOM 1758 O O . LYS A 1 226 ? 1.977 37.969 4.434 1 97.88 226 LYS A O 1
ATOM 1763 N N . LEU A 1 227 ? 2.557 37.906 2.277 1 97.56 227 LEU A N 1
ATOM 1764 C CA . LEU A 1 227 ? 1.69 36.781 1.962 1 97.56 227 LEU A CA 1
ATOM 1765 C C . LEU A 1 227 ? 2.162 35.531 2.676 1 97.56 227 LEU A C 1
ATOM 1767 O O . LEU A 1 227 ? 1.349 34.781 3.209 1 97.56 227 LEU A O 1
ATOM 1771 N N . ALA A 1 228 ? 3.463 35.25 2.623 1 98.56 228 ALA A N 1
ATOM 1772 C CA . ALA A 1 228 ? 4.047 34.094 3.307 1 98.56 228 ALA A CA 1
ATOM 1773 C C . ALA A 1 228 ? 3.701 34.125 4.793 1 98.56 228 ALA A C 1
ATOM 1775 O O . ALA A 1 228 ? 3.285 33.094 5.348 1 98.56 228 ALA A O 1
ATOM 1776 N N . ALA A 1 229 ? 3.854 35.281 5.406 1 98.56 229 ALA A N 1
ATOM 1777 C CA . ALA A 1 229 ? 3.57 35.406 6.832 1 98.56 229 ALA A CA 1
ATOM 1778 C C . ALA A 1 229 ? 2.125 35.031 7.145 1 98.56 229 ALA A C 1
ATOM 1780 O O . ALA A 1 229 ? 1.861 34.312 8.094 1 98.56 229 ALA A O 1
ATOM 1781 N N . LYS A 1 230 ? 1.249 35.562 6.379 1 97.88 230 LYS A N 1
ATOM 1782 C CA . LYS A 1 230 ? -0.174 35.344 6.602 1 97.88 230 LYS A CA 1
ATOM 1783 C C . LYS A 1 230 ? -0.514 33.844 6.43 1 97.88 230 LYS A C 1
ATOM 1785 O O . LYS A 1 230 ? -1.189 33.281 7.277 1 97.88 230 LYS A O 1
ATOM 1790 N N . ARG A 1 231 ? -0.035 33.25 5.371 1 98 231 ARG A N 1
ATOM 1791 C CA . ARG A 1 231 ? -0.344 31.844 5.051 1 98 231 ARG A CA 1
ATOM 1792 C C . ARG A 1 231 ? 0.329 30.891 6.035 1 98 231 ARG A C 1
ATOM 1794 O O . ARG A 1 231 ? -0.24 29.859 6.395 1 98 231 ARG A O 1
ATOM 1801 N N . ILE A 1 232 ? 1.534 31.219 6.504 1 98.75 232 ILE A N 1
ATOM 1802 C CA . ILE A 1 232 ? 2.234 30.406 7.496 1 98.75 232 ILE A CA 1
ATOM 1803 C C . ILE A 1 232 ? 1.538 30.531 8.852 1 98.75 232 ILE A C 1
ATOM 1805 O O . ILE A 1 232 ? 1.335 29.531 9.547 1 98.75 232 ILE A O 1
ATOM 1809 N N . ALA A 1 233 ? 1.134 31.797 9.188 1 98.25 233 ALA A N 1
ATOM 1810 C CA . ALA A 1 233 ? 0.408 32 10.445 1 98.25 233 ALA A CA 1
ATOM 1811 C C . ALA A 1 233 ? -0.873 31.172 10.477 1 98.25 233 ALA A C 1
ATOM 1813 O O . ALA A 1 233 ? -1.146 30.484 11.461 1 98.25 233 ALA A O 1
ATOM 1814 N N . TRP A 1 234 ? -1.59 31.234 9.445 1 97 234 TRP A N 1
ATOM 1815 C CA . TRP A 1 234 ? -2.832 30.484 9.367 1 97 234 TRP A CA 1
ATOM 1816 C C . TRP A 1 234 ? -2.561 28.984 9.469 1 97 234 TRP A C 1
ATOM 1818 O O . TRP A 1 234 ? -3.188 28.281 10.266 1 97 234 TRP A O 1
ATOM 1828 N N . GLY A 1 235 ? -1.628 28.484 8.672 1 97.62 235 GLY A N 1
ATOM 1829 C CA . GLY A 1 235 ? -1.321 27.062 8.633 1 97.62 235 GLY A CA 1
ATOM 1830 C C . GLY A 1 235 ? -0.804 26.516 9.953 1 97.62 235 GLY A C 1
ATOM 1831 O O . GLY A 1 235 ? -1.113 25.391 10.336 1 97.62 235 GLY A O 1
ATOM 1832 N N . LYS A 1 236 ? -0.045 27.312 10.656 1 98.38 236 LYS A N 1
ATOM 1833 C CA . LYS A 1 236 ? 0.562 26.875 11.914 1 98.38 236 LYS A CA 1
ATOM 1834 C C . LYS A 1 236 ? -0.444 26.922 13.062 1 98.38 236 LYS A C 1
ATOM 1836 O O . LYS A 1 236 ? -0.469 26.031 13.914 1 98.38 236 LYS A O 1
ATOM 1841 N N . PHE A 1 237 ? -1.319 27.938 13.062 1 97.25 237 PHE A N 1
ATOM 1842 C CA . PHE A 1 237 ? -2.031 28.219 14.305 1 97.25 237 PHE A CA 1
ATOM 1843 C C . PHE A 1 237 ? -3.498 27.812 14.188 1 97.25 237 PHE A C 1
ATOM 1845 O O . PHE A 1 237 ? -4.234 27.844 15.18 1 97.25 237 PHE A O 1
ATOM 1852 N N . THR A 1 238 ? -3.949 27.438 12.93 1 96 238 THR A N 1
ATOM 1853 C CA . THR A 1 238 ? -5.254 26.797 12.836 1 96 238 THR A CA 1
ATOM 1854 C C . THR A 1 238 ? -5.328 25.594 13.766 1 96 238 THR A C 1
ATOM 1856 O O . THR A 1 238 ? -4.375 24.812 13.859 1 96 238 THR A O 1
ATOM 1859 N N . ASN A 1 239 ? -6.469 25.484 14.508 1 97.44 239 ASN A N 1
ATOM 1860 C CA . ASN A 1 239 ? -6.676 24.406 15.477 1 97.44 239 ASN A CA 1
ATOM 1861 C C . ASN A 1 239 ? -5.633 24.438 16.578 1 97.44 239 ASN A C 1
ATOM 1863 O O . ASN A 1 239 ? -5.215 23.391 17.078 1 97.44 239 ASN A O 1
ATOM 1867 N N . ALA A 1 240 ? -5.117 25.672 16.906 1 97.5 240 ALA A N 1
ATOM 1868 C CA . ALA A 1 240 ? -4.062 25.906 17.891 1 97.5 240 ALA A CA 1
ATOM 1869 C C . ALA A 1 240 ? -2.82 25.078 17.562 1 97.5 240 ALA A C 1
ATOM 1871 O O . ALA A 1 240 ? -2.158 24.562 18.453 1 97.5 240 ALA A O 1
ATOM 1872 N N . GLY A 1 241 ? -2.561 24.891 16.344 1 98.19 241 GLY A N 1
ATOM 1873 C CA . GLY A 1 241 ? -1.368 24.188 15.891 1 98.19 241 GLY A CA 1
ATOM 1874 C C . GLY A 1 241 ? -1.454 22.688 16.078 1 98.19 241 GLY A C 1
ATOM 1875 O O . GLY A 1 241 ? -0.506 21.953 15.766 1 98.19 241 GLY A O 1
ATOM 1876 N N . GLN A 1 242 ? -2.578 22.156 16.609 1 98.31 242 GLN A N 1
ATOM 1877 C CA . GLN A 1 242 ? -2.768 20.719 16.766 1 98.31 242 GLN A CA 1
ATOM 1878 C C . GLN A 1 242 ? -3.162 20.062 15.453 1 98.31 242 GLN A C 1
ATOM 1880 O O . GLN A 1 242 ? -4.227 19.453 15.352 1 98.31 242 GLN A O 1
ATOM 1885 N N . THR A 1 243 ? -2.32 20.219 14.477 1 98.25 243 THR A N 1
ATOM 1886 C CA . THR A 1 243 ? -2.477 19.766 13.094 1 98.25 243 THR A CA 1
ATOM 1887 C C . THR A 1 243 ? -1.214 19.062 12.609 1 98.25 243 THR A C 1
ATOM 1889 O O . THR A 1 243 ? -0.127 19.641 12.625 1 98.25 243 THR A O 1
ATOM 1892 N N . CYS A 1 244 ? -1.301 17.875 12.164 1 97.12 244 CYS A N 1
ATOM 1893 C CA . CYS A 1 244 ? -0.153 17.031 11.867 1 97.12 244 CYS A CA 1
ATOM 1894 C C . CYS A 1 244 ? 0.667 17.594 10.719 1 97.12 244 CYS A C 1
ATOM 1896 O O . CYS A 1 244 ? 1.877 17.375 10.641 1 97.12 244 CYS A O 1
ATOM 1898 N N . VAL A 1 245 ? 0.008 18.359 9.82 1 98 245 VAL A N 1
ATOM 1899 C CA . VAL A 1 245 ? 0.723 18.906 8.664 1 98 245 VAL A CA 1
ATOM 1900 C C . VAL A 1 245 ? 1.052 20.375 8.898 1 98 245 VAL A C 1
ATOM 1902 O O . VAL A 1 245 ? 1.457 21.078 7.977 1 98 245 VAL A O 1
ATOM 1905 N N . ALA A 1 246 ? 0.837 20.938 10.055 1 98.44 246 ALA A N 1
ATOM 1906 C CA . ALA A 1 246 ? 1.19 22.328 10.336 1 98.44 246 ALA A CA 1
ATOM 1907 C C . ALA A 1 246 ? 2.688 22.562 10.156 1 98.44 246 ALA A C 1
ATOM 1909 O O . ALA A 1 246 ? 3.496 21.656 10.391 1 98.44 246 ALA A O 1
ATOM 1910 N N . PRO A 1 247 ? 3.068 23.766 9.648 1 98.62 247 PRO A N 1
ATOM 1911 C CA . PRO A 1 247 ? 4.496 24.078 9.773 1 98.62 247 PRO A CA 1
ATOM 1912 C C . PRO A 1 247 ? 5.02 23.906 11.195 1 98.62 247 PRO A C 1
ATOM 1914 O O . PRO A 1 247 ? 4.695 24.688 12.078 1 98.62 247 PRO A O 1
ATOM 1917 N N . ASP A 1 248 ? 5.844 22.922 11.336 1 98.62 248 ASP A N 1
ATOM 1918 C CA . ASP A 1 248 ? 6.305 22.594 12.68 1 98.62 248 ASP A CA 1
ATOM 1919 C C . ASP A 1 248 ? 7.469 23.484 13.102 1 98.62 248 ASP A C 1
ATOM 1921 O O . ASP A 1 248 ? 7.629 23.797 14.281 1 98.62 248 ASP A O 1
ATOM 1925 N N . TYR A 1 249 ? 8.297 23.828 12.156 1 98.75 249 TYR A N 1
ATOM 1926 C CA . TYR A 1 249 ? 9.359 24.812 12.359 1 98.75 249 TYR A CA 1
ATOM 1927 C C . TYR A 1 249 ? 9.648 25.578 11.07 1 98.75 249 TYR A C 1
ATOM 1929 O O . TYR A 1 249 ? 9.242 25.141 9.984 1 98.75 249 TYR A O 1
ATOM 1937 N N . LEU A 1 250 ? 10.336 26.688 11.258 1 98.62 250 LEU A N 1
ATOM 1938 C CA . LEU A 1 250 ? 10.539 27.609 10.141 1 98.62 250 LEU A CA 1
ATOM 1939 C C . LEU A 1 250 ? 12.023 27.906 9.953 1 98.62 250 LEU A C 1
ATOM 1941 O O . LEU A 1 250 ? 12.727 28.219 10.914 1 98.62 250 LEU A O 1
ATOM 1945 N N . TYR A 1 251 ? 12.531 27.672 8.727 1 98.75 251 TYR A N 1
ATOM 1946 C CA . TYR A 1 251 ? 13.789 28.25 8.273 1 98.75 251 TYR A CA 1
ATOM 1947 C C . TYR A 1 251 ? 13.531 29.516 7.461 1 98.75 251 TYR A C 1
ATOM 1949 O O . TYR A 1 251 ? 12.781 29.5 6.477 1 98.75 251 TYR A O 1
ATOM 1957 N N . VAL A 1 252 ? 14.094 30.625 7.816 1 98.88 252 VAL A N 1
ATOM 1958 C CA . VAL A 1 252 ? 13.961 31.875 7.07 1 98.88 252 VAL A CA 1
ATOM 1959 C C . VAL A 1 252 ? 15.344 32.406 6.68 1 98.88 252 VAL A C 1
ATOM 1961 O O . VAL A 1 252 ? 16.266 32.375 7.492 1 98.88 252 VAL A O 1
ATOM 1964 N N . HIS A 1 253 ? 15.508 32.781 5.43 1 98.75 253 HIS A N 1
ATOM 1965 C CA . HIS A 1 253 ? 16.781 33.344 5 1 98.75 253 HIS A CA 1
ATOM 1966 C C . HIS A 1 253 ? 17.172 34.562 5.836 1 98.75 253 HIS A C 1
ATOM 1968 O O . HIS A 1 253 ? 16.344 35.438 6.082 1 98.75 253 HIS A O 1
ATOM 1974 N N . SER A 1 254 ? 18.422 34.625 6.211 1 98.56 254 SER A N 1
ATOM 1975 C CA . SER A 1 254 ? 18.906 35.656 7.145 1 98.56 254 SER A CA 1
ATOM 1976 C C . SER A 1 254 ? 18.656 37.062 6.617 1 98.56 254 SER A C 1
ATOM 1978 O O . SER A 1 254 ? 18.391 37.969 7.395 1 98.56 254 SER A O 1
ATOM 1980 N N . ARG A 1 255 ? 18.625 37.219 5.367 1 98.5 255 ARG A N 1
ATOM 1981 C CA . ARG A 1 255 ? 18.516 38.531 4.738 1 98.5 255 ARG A CA 1
ATOM 1982 C C . ARG A 1 255 ? 17.125 39.125 4.941 1 98.5 255 ARG A C 1
ATOM 1984 O O . ARG A 1 255 ? 16.938 40.344 4.875 1 98.5 255 ARG A O 1
ATOM 1991 N N . VAL A 1 256 ? 16.141 38.25 5.156 1 98.56 256 VAL A N 1
ATOM 1992 C CA . VAL A 1 256 ? 14.773 38.781 5.203 1 98.56 256 VAL A CA 1
ATOM 1993 C C . VAL A 1 256 ? 14.133 38.406 6.543 1 98.56 256 VAL A C 1
ATOM 1995 O O . VAL A 1 256 ? 12.938 38.625 6.742 1 98.56 256 VAL A O 1
ATOM 1998 N N . LYS A 1 257 ? 14.859 37.875 7.48 1 98.56 257 LYS A N 1
ATOM 1999 C CA . LYS A 1 257 ? 14.312 37.344 8.719 1 98.56 257 LYS A CA 1
ATOM 2000 C C . LYS A 1 257 ? 13.555 38.406 9.508 1 98.56 257 LYS A C 1
ATOM 2002 O O . LYS A 1 257 ? 12.406 38.188 9.891 1 98.56 257 LYS A O 1
ATOM 2007 N N . ASN A 1 258 ? 14.211 39.594 9.711 1 98.38 258 ASN A N 1
ATOM 2008 C CA . ASN A 1 258 ? 13.602 40.625 10.523 1 98.38 258 ASN A CA 1
ATOM 2009 C C . ASN A 1 258 ? 12.297 41.125 9.898 1 98.38 258 ASN A C 1
ATOM 2011 O O . ASN A 1 258 ? 11.289 41.281 10.594 1 98.38 258 ASN A O 1
ATOM 2015 N N . GLU A 1 259 ? 12.375 41.406 8.641 1 98.69 259 GLU A N 1
ATOM 2016 C CA . GLU A 1 259 ? 11.172 41.844 7.945 1 98.69 259 GLU A CA 1
ATOM 2017 C C . GLU A 1 259 ? 10.07 40.781 8 1 98.69 259 GLU A C 1
ATOM 2019 O O . GLU A 1 259 ? 8.906 41.125 8.227 1 98.69 259 GLU A O 1
ATOM 2024 N N . PHE A 1 260 ? 10.453 39.562 7.773 1 98.69 260 PHE A N 1
ATOM 2025 C CA . PHE A 1 260 ? 9.484 38.469 7.789 1 98.69 260 PHE A CA 1
ATOM 2026 C C . PHE A 1 260 ? 8.852 38.344 9.172 1 98.69 260 PHE A C 1
ATOM 2028 O O . PHE A 1 260 ? 7.637 38.156 9.289 1 98.69 260 PHE A O 1
ATOM 2035 N N . LEU A 1 261 ? 9.641 38.312 10.242 1 98.62 261 LEU A N 1
ATOM 2036 C CA . LEU A 1 261 ? 9.125 38.156 11.594 1 98.62 261 LEU A CA 1
ATOM 2037 C C . LEU A 1 261 ? 8.156 39.281 11.93 1 98.62 261 LEU A C 1
ATOM 2039 O O . LEU A 1 261 ? 7.164 39.094 12.633 1 98.62 261 LEU A O 1
ATOM 2043 N N . HIS A 1 262 ? 8.508 40.531 11.43 1 98.56 262 HIS A N 1
ATOM 2044 C CA . HIS A 1 262 ? 7.598 41.656 11.609 1 98.56 262 HIS A CA 1
ATOM 2045 C C . HIS A 1 262 ? 6.254 41.375 10.938 1 98.56 262 HIS A C 1
ATOM 2047 O O . HIS A 1 262 ? 5.203 41.562 11.555 1 98.56 262 HIS A O 1
ATOM 2053 N N . GLU A 1 263 ? 6.32 40.906 9.68 1 98.62 263 GLU A N 1
ATOM 2054 C CA . GLU A 1 263 ? 5.098 40.594 8.953 1 98.62 263 GLU A CA 1
ATOM 2055 C C . GLU A 1 263 ? 4.332 39.469 9.625 1 98.62 263 GLU A C 1
ATOM 2057 O O . GLU A 1 263 ? 3.1 39.469 9.641 1 98.62 263 GLU A O 1
ATOM 2062 N N . LEU A 1 264 ? 5.039 38.5 10.141 1 98.5 264 LEU A N 1
ATOM 2063 C CA . LEU A 1 264 ? 4.426 37.375 10.82 1 98.5 264 LEU A CA 1
ATOM 2064 C C . LEU A 1 264 ? 3.674 37.812 12.07 1 98.5 264 LEU A C 1
ATOM 2066 O O . LEU A 1 264 ? 2.561 37.375 12.336 1 98.5 264 LEU A O 1
ATOM 2070 N N . LYS A 1 265 ? 4.32 38.719 12.844 1 97.69 265 LYS A N 1
ATOM 2071 C CA . LYS A 1 265 ? 3.668 39.281 14.016 1 97.69 265 LYS A CA 1
ATOM 2072 C C . LYS A 1 265 ? 2.365 39.969 13.633 1 97.69 265 LYS A C 1
ATOM 2074 O O . LYS A 1 265 ? 1.339 39.781 14.289 1 97.69 265 LYS A O 1
ATOM 2079 N N . LEU A 1 266 ? 2.404 40.75 12.539 1 97.38 266 LEU A N 1
ATOM 2080 C CA . LEU A 1 266 ? 1.219 41.469 12.07 1 97.38 266 LEU A CA 1
ATOM 2081 C C . LEU A 1 266 ? 0.137 40.469 11.641 1 97.38 266 LEU A C 1
ATOM 2083 O O . LEU A 1 266 ? -1.041 40.688 11.945 1 97.38 266 LEU A O 1
ATOM 2087 N N . ALA A 1 267 ? 0.52 39.469 10.93 1 97.06 267 ALA A N 1
ATOM 2088 C CA . ALA A 1 267 ? -0.425 38.438 10.453 1 97.06 267 ALA A CA 1
ATOM 2089 C C . ALA A 1 267 ? -1.1 37.719 11.617 1 97.06 267 ALA A C 1
ATOM 2091 O O . ALA A 1 267 ? -2.311 37.5 11.602 1 97.06 267 ALA A O 1
ATOM 2092 N N . ILE A 1 268 ? -0.349 37.375 12.656 1 96.69 268 ILE A N 1
ATOM 2093 C CA . ILE A 1 268 ? -0.878 36.656 13.82 1 96.69 268 ILE A CA 1
ATOM 2094 C C . ILE A 1 268 ? -1.879 37.562 14.547 1 96.69 268 ILE A C 1
ATOM 2096 O O . ILE A 1 268 ? -2.943 37.094 14.969 1 96.69 268 ILE A O 1
ATOM 2100 N N . HIS A 1 269 ? -1.512 38.844 14.664 1 94.56 269 HIS A N 1
ATOM 2101 C CA . HIS A 1 269 ? -2.418 39.781 15.297 1 94.56 269 HIS A CA 1
ATOM 2102 C C . HIS A 1 269 ? -3.719 39.906 14.516 1 94.56 269 HIS A C 1
ATOM 2104 O O . HIS A 1 269 ? -4.805 39.938 15.102 1 94.56 269 HIS A O 1
ATOM 2110 N N . ASP A 1 270 ? -3.588 40 13.242 1 92.75 270 ASP A N 1
ATOM 2111 C CA . ASP A 1 270 ? -4.746 40.156 12.375 1 92.75 270 ASP A CA 1
ATOM 2112 C C . ASP A 1 270 ? -5.664 38.938 12.438 1 92.75 270 ASP A C 1
ATOM 2114 O O . ASP A 1 270 ? -6.887 39.062 12.445 1 92.75 270 ASP A O 1
ATOM 2118 N N . LEU A 1 271 ? -5.129 37.781 12.531 1 92.44 271 LEU A N 1
ATOM 2119 C CA . LEU A 1 271 ? -5.895 36.562 12.422 1 92.44 271 LEU A CA 1
ATOM 2120 C C . LEU A 1 271 ? -6.457 36.156 13.781 1 92.44 271 LEU A C 1
ATOM 2122 O O . LEU A 1 271 ? -7.523 35.531 13.859 1 92.44 271 LEU A O 1
ATOM 2126 N N . TYR A 1 272 ? -5.738 36.531 14.914 1 89.31 272 TYR A N 1
ATOM 2127 C CA . TYR A 1 272 ? -6.09 35.906 16.172 1 89.31 272 TYR A CA 1
ATOM 2128 C C . TYR A 1 272 ? -6.172 36.906 17.297 1 89.31 272 TYR A C 1
ATOM 2130 O O . TYR A 1 272 ? -6.391 36.531 18.453 1 89.31 272 TYR A O 1
ATOM 2138 N N . SER A 1 273 ? -5.832 38.156 17.094 1 73.56 273 SER A N 1
ATOM 2139 C CA . SER A 1 273 ? -5.555 39.156 18.125 1 73.56 273 SER A CA 1
ATOM 2140 C C . SER A 1 273 ? -6.781 39.406 19 1 73.56 273 SER A C 1
ATOM 2142 O O . SER A 1 273 ? -6.652 39.812 20.141 1 73.56 273 SER A O 1
ATOM 2144 N N . GLU A 1 274 ? -7.855 38.969 18.469 1 68.62 274 GLU A N 1
ATOM 2145 C CA . GLU A 1 274 ? -8.961 39.188 19.406 1 68.62 274 GLU A CA 1
ATOM 2146 C C . GLU A 1 274 ? -8.758 38.406 20.688 1 68.62 274 GLU A C 1
ATOM 2148 O O . GLU A 1 274 ? -8.195 37.312 20.672 1 68.62 274 GLU A O 1
ATOM 2153 N N . ASN A 1 275 ? -8.656 39.156 21.906 1 80.31 275 ASN A N 1
ATOM 2154 C CA . ASN A 1 275 ? -8.477 38.562 23.234 1 80.31 275 ASN A CA 1
ATOM 2155 C C . ASN A 1 275 ? -8.672 37.062 23.203 1 80.31 275 ASN A C 1
ATOM 2157 O O . ASN A 1 275 ? -9.75 36.562 23.531 1 80.31 275 ASN A O 1
ATOM 2161 N N . ILE A 1 276 ? -7.562 36.312 22.781 1 86.94 276 ILE A N 1
ATOM 2162 C CA . ILE A 1 276 ? -7.539 34.875 22.578 1 86.94 276 ILE A CA 1
ATOM 2163 C C . ILE A 1 276 ? -8.055 34.156 23.828 1 86.94 276 ILE A C 1
ATOM 2165 O O . ILE A 1 276 ? -8.734 33.125 23.734 1 86.94 276 ILE A O 1
ATOM 2169 N N . PHE A 1 277 ? -7.875 34.656 24.953 1 88.88 277 PHE A N 1
ATOM 2170 C CA . PHE A 1 277 ? -8.234 34 26.188 1 88.88 277 PHE A CA 1
ATOM 2171 C C . PHE A 1 277 ? -9.695 34.281 26.547 1 88.88 277 PHE A C 1
ATOM 2173 O O . PHE A 1 277 ? -10.336 33.469 27.219 1 88.88 277 PHE A O 1
ATOM 2180 N N . ASP A 1 278 ? -10.203 35.438 26.016 1 85.12 278 ASP A N 1
ATOM 2181 C CA . ASP A 1 278 ? -11.547 35.812 26.438 1 85.12 278 ASP A CA 1
ATOM 2182 C C . ASP A 1 278 ? -12.539 35.688 25.281 1 85.12 278 ASP A C 1
ATOM 2184 O O . ASP A 1 278 ? -13.75 35.656 25.5 1 85.12 278 ASP A O 1
ATOM 2188 N N . SER A 1 279 ? -12.086 35.531 24.094 1 80.62 279 SER A N 1
ATOM 2189 C CA . SER A 1 279 ? -12.953 35.531 22.922 1 80.62 279 SER A CA 1
ATOM 2190 C C . SER A 1 279 ? -13.758 34.25 22.828 1 80.62 279 SER A C 1
ATOM 2192 O O . SER A 1 279 ? -14.852 34.219 22.266 1 80.62 279 SER A O 1
ATOM 2194 N N . GLY A 1 280 ? -13.172 33.219 23.375 1 79.31 280 GLY A N 1
ATOM 2195 C CA . GLY A 1 280 ? -13.82 31.906 23.25 1 79.31 280 GLY A CA 1
ATOM 2196 C C . GLY A 1 280 ? -13.758 31.344 21.844 1 79.31 280 GLY A C 1
ATOM 2197 O O . GLY A 1 280 ? -14.453 30.359 21.547 1 79.31 280 GLY A O 1
ATOM 2198 N N . GLN A 1 281 ? -12.953 31.906 20.984 1 85.44 281 GLN A N 1
ATOM 2199 C CA . GLN A 1 281 ? -12.953 31.516 19.578 1 85.44 281 GLN A CA 1
ATOM 2200 C C . GLN A 1 281 ? -11.648 30.828 19.203 1 85.44 281 GLN A C 1
ATOM 2202 O O . GLN A 1 281 ? -11.375 30.609 18.016 1 85.44 281 GLN A O 1
ATOM 2207 N N . PHE A 1 282 ? -10.82 30.578 20.156 1 93.38 282 PHE A N 1
ATOM 2208 C CA . PHE A 1 282 ? -9.547 29.922 19.875 1 93.38 282 PHE A CA 1
ATOM 2209 C C . PHE A 1 282 ? -9.547 28.5 20.438 1 93.38 282 PHE A C 1
ATOM 2211 O O . PHE A 1 282 ? -10.031 28.266 21.547 1 93.38 282 PHE A O 1
ATOM 2218 N N . THR A 1 283 ? -9.094 27.594 19.672 1 96.56 283 THR A N 1
ATOM 2219 C CA . THR A 1 283 ? -9.062 26.188 20.047 1 96.56 283 THR A CA 1
ATOM 2220 C C . THR A 1 283 ? -8.188 25.969 21.281 1 96.56 283 THR A C 1
ATOM 2222 O O . THR A 1 283 ? -7.113 26.562 21.391 1 96.56 283 THR A O 1
ATOM 2225 N N . LYS A 1 284 ? -8.609 25.188 22.219 1 97.62 284 LYS A N 1
ATOM 2226 C CA . LYS A 1 284 ? -7.824 24.859 23.406 1 97.62 284 LYS A CA 1
ATOM 2227 C C . LYS A 1 284 ? -6.961 23.625 23.172 1 97.62 284 LYS A C 1
ATOM 2229 O O . LYS A 1 284 ? -7.199 22.859 22.234 1 97.62 284 LYS A O 1
ATOM 2234 N N . ILE A 1 285 ? -5.902 23.5 23.953 1 98.38 285 ILE A N 1
ATOM 2235 C CA . ILE A 1 285 ? -5.102 22.281 23.953 1 98.38 285 ILE A CA 1
ATOM 2236 C C . ILE A 1 285 ? -5.922 21.109 24.516 1 98.38 285 ILE A C 1
ATOM 2238 O O . ILE A 1 285 ? -6.629 21.281 25.5 1 98.38 285 ILE A O 1
ATOM 2242 N N . VAL A 1 286 ? -5.883 19.969 23.938 1 98 286 VAL A N 1
ATOM 2243 C CA . VAL A 1 286 ? -6.84 18.891 24.094 1 98 286 VAL A CA 1
ATOM 2244 C C . VAL A 1 286 ? -6.824 18.391 25.547 1 98 286 VAL A C 1
ATOM 2246 O O . VAL A 1 286 ? -7.852 17.953 26.078 1 98 286 VAL A O 1
ATOM 2249 N N . SER A 1 287 ? -5.641 18.391 26.172 1 97.88 287 SER A N 1
ATOM 2250 C CA . SER A 1 287 ? -5.527 17.812 27.516 1 97.88 287 SER A CA 1
ATOM 2251 C C . SER A 1 287 ? -4.473 18.531 28.344 1 97.88 287 SER A C 1
ATOM 2253 O O . SER A 1 287 ? -3.627 19.25 27.797 1 97.88 287 SER A O 1
ATOM 2255 N N . GLU A 1 288 ? -4.547 18.312 29.641 1 98.19 288 GLU A N 1
ATOM 2256 C CA . GLU A 1 288 ? -3.578 18.891 30.562 1 98.19 288 GLU A CA 1
ATOM 2257 C C . GLU A 1 288 ? -2.166 18.391 30.266 1 98.19 288 GLU A C 1
ATOM 2259 O O . GLU A 1 288 ? -1.201 19.156 30.344 1 98.19 288 GLU A O 1
ATOM 2264 N N . ARG A 1 289 ? -2.107 17.172 29.984 1 97.69 289 ARG A N 1
ATOM 2265 C CA . ARG A 1 289 ? -0.809 16.578 29.688 1 97.69 289 ARG A CA 1
ATOM 2266 C C . ARG A 1 289 ? -0.146 17.266 28.5 1 97.69 289 ARG A C 1
ATOM 2268 O O . ARG A 1 289 ? 1.019 17.656 28.578 1 97.69 289 ARG A O 1
ATOM 2275 N N . HIS A 1 290 ? -0.88 17.406 27.422 1 97.81 290 HIS A N 1
ATOM 2276 C CA . HIS A 1 290 ? -0.355 18.078 26.234 1 97.81 290 HIS A CA 1
ATOM 2277 C C . HIS A 1 290 ? -0.057 19.547 26.5 1 97.81 290 HIS A C 1
ATOM 2279 O O . HIS A 1 290 ? 0.937 20.078 26.016 1 97.81 290 HIS A O 1
ATOM 2285 N N . PHE A 1 291 ? -0.938 20.141 27.328 1 98.5 291 PHE A N 1
ATOM 2286 C CA . PHE A 1 291 ? -0.774 21.531 27.703 1 98.5 291 PHE A CA 1
ATOM 2287 C C . PHE A 1 291 ? 0.54 21.75 28.453 1 98.5 291 PHE A C 1
ATOM 2289 O O . PHE A 1 291 ? 1.333 22.625 28.078 1 98.5 291 PHE A O 1
ATOM 2296 N N . LYS A 1 292 ? 0.814 20.922 29.391 1 98.5 292 LYS A N 1
ATOM 2297 C CA . LYS A 1 292 ? 2.021 21.031 30.203 1 98.5 292 LYS A CA 1
ATOM 2298 C C . LYS A 1 292 ? 3.273 20.781 29.375 1 98.5 292 LYS A C 1
ATOM 2300 O O . LYS A 1 292 ? 4.285 21.469 29.547 1 98.5 292 LYS A O 1
ATOM 2305 N N . ARG A 1 293 ? 3.197 19.859 28.469 1 98 293 ARG A N 1
ATOM 2306 C CA . ARG A 1 293 ? 4.305 19.594 27.547 1 98 293 ARG A CA 1
ATOM 2307 C C . ARG A 1 293 ? 4.629 20.828 26.719 1 98 293 ARG A C 1
ATOM 2309 O O . ARG A 1 293 ? 5.793 21.219 26.594 1 98 293 ARG A O 1
ATOM 2316 N N . LEU A 1 294 ? 3.66 21.453 26.234 1 98.62 294 LEU A N 1
ATOM 2317 C CA . LEU A 1 294 ? 3.84 22.609 25.344 1 98.62 294 LEU A CA 1
ATOM 2318 C C . LEU A 1 294 ? 4.406 23.797 26.109 1 98.62 294 LEU A C 1
ATOM 2320 O O . LEU A 1 294 ? 5.273 24.516 25.609 1 98.62 294 LEU A O 1
ATOM 2324 N N . ILE A 1 295 ? 3.885 24.062 27.297 1 98.12 295 ILE A N 1
ATOM 2325 C CA . ILE A 1 295 ? 4.355 25.234 28.047 1 98.12 295 ILE A CA 1
ATOM 2326 C C . ILE A 1 295 ? 5.828 25.062 28.406 1 98.12 295 ILE A C 1
ATOM 2328 O O . ILE A 1 295 ? 6.547 26.031 28.594 1 98.12 295 ILE A O 1
ATOM 2332 N N . SER A 1 296 ? 6.277 23.797 28.484 1 98.12 296 SER A N 1
ATOM 2333 C CA . SER A 1 296 ? 7.684 23.531 28.781 1 98.12 296 SER A CA 1
ATOM 2334 C C . SER A 1 296 ? 8.586 24.016 27.656 1 98.12 296 SER A C 1
ATOM 2336 O O . SER A 1 296 ? 9.781 24.219 27.844 1 98.12 296 SER A O 1
ATOM 2338 N N . PHE A 1 297 ? 8.055 24.172 26.422 1 98.31 297 PHE A N 1
ATOM 2339 C CA . PHE A 1 297 ? 8.828 24.594 25.266 1 98.31 297 PHE A CA 1
ATOM 2340 C C . PHE A 1 297 ? 9.031 26.094 25.266 1 98.31 297 PHE A C 1
ATOM 2342 O O . PHE A 1 297 ? 9.883 26.625 24.531 1 98.31 297 PHE A O 1
ATOM 2349 N N . LEU A 1 298 ? 8.211 26.844 26.047 1 97.75 298 LEU A N 1
ATOM 2350 C CA . LEU A 1 298 ? 8.125 28.297 25.922 1 97.75 298 LEU A CA 1
ATOM 2351 C C . LEU A 1 298 ? 9.414 28.953 26.391 1 97.75 298 LEU A C 1
ATOM 2353 O O . LEU A 1 298 ? 9.648 30.141 26.109 1 97.75 298 LEU A O 1
ATOM 2357 N N . ASN A 1 299 ? 10.266 28.156 27.047 1 95.19 299 ASN A N 1
ATOM 2358 C CA . ASN A 1 299 ? 11.523 28.703 27.562 1 95.19 299 ASN A CA 1
ATOM 2359 C C . ASN A 1 299 ? 12.672 28.469 26.578 1 95.19 299 ASN A C 1
ATOM 2361 O O . ASN A 1 299 ? 13.812 28.828 26.875 1 95.19 299 ASN A O 1
ATOM 2365 N N . ASN A 1 300 ? 12.367 27.844 25.469 1 97.81 300 ASN A N 1
ATOM 2366 C CA . ASN A 1 300 ? 13.398 27.641 24.453 1 97.81 300 ASN A CA 1
ATOM 2367 C C . ASN A 1 300 ? 13.656 28.906 23.641 1 97.81 300 ASN A C 1
ATOM 2369 O O . ASN A 1 300 ? 12.719 29.609 23.266 1 97.81 300 ASN A O 1
ATOM 2373 N N . GLY A 1 301 ? 14.93 29.219 23.391 1 97.38 301 GLY A N 1
ATOM 2374 C CA . GLY A 1 301 ? 15.273 30.375 22.578 1 97.38 301 GLY A CA 1
ATOM 2375 C C . GLY A 1 301 ? 14.766 31.688 23.156 1 97.38 301 GLY A C 1
ATOM 2376 O O . GLY A 1 301 ? 14.852 31.906 24.359 1 97.38 301 GLY A O 1
ATOM 2377 N N . GLU A 1 302 ? 14.398 32.594 22.266 1 97.5 302 GLU A N 1
ATOM 2378 C CA . GLU A 1 302 ? 13.844 33.875 22.641 1 97.5 302 GLU A CA 1
ATOM 2379 C C . GLU A 1 302 ? 12.383 34 22.219 1 97.5 302 GLU A C 1
ATOM 2381 O O . GLU A 1 302 ? 12.047 33.75 21.062 1 97.5 302 GLU A O 1
ATOM 2386 N N . GLN A 1 303 ? 11.562 34.312 23.141 1 97.12 303 GLN A N 1
ATOM 2387 C CA . GLN A 1 303 ? 10.156 34.531 22.812 1 97.12 303 GLN A CA 1
ATOM 2388 C C . GLN A 1 303 ? 9.984 35.844 22.016 1 97.12 303 GLN A C 1
ATOM 2390 O O . GLN A 1 303 ? 9.945 36.938 22.594 1 97.12 303 GLN A O 1
ATOM 2395 N N . TYR A 1 304 ? 9.883 35.75 20.812 1 97.56 304 TYR A N 1
ATOM 2396 C CA . TYR A 1 304 ? 9.688 36.906 19.953 1 97.56 304 TYR A CA 1
ATOM 2397 C C . TYR A 1 304 ? 8.266 37.438 20.078 1 97.56 304 TYR A C 1
ATOM 2399 O O . TYR A 1 304 ? 8.047 38.656 20.062 1 97.56 304 TYR A O 1
ATOM 2407 N N . LEU A 1 305 ? 7.359 36.562 20.078 1 96.44 305 LEU A N 1
ATOM 2408 C CA . LEU A 1 305 ? 5.941 36.875 20.219 1 96.44 305 LEU A CA 1
ATOM 2409 C C . LEU A 1 305 ? 5.227 35.844 21.047 1 96.44 305 LEU A C 1
ATOM 2411 O O . LEU A 1 305 ? 5.555 34.656 20.984 1 96.44 305 LEU A O 1
ATOM 2415 N N . GLY A 1 306 ? 4.211 36.281 21.828 1 95.25 306 GLY A N 1
ATOM 2416 C CA . GLY A 1 306 ? 3.369 35.344 22.562 1 95.25 306 GLY A CA 1
ATOM 2417 C C . GLY A 1 306 ? 3.99 34.875 23.859 1 95.25 306 GLY A C 1
ATOM 2418 O O . GLY A 1 306 ? 4.625 35.656 24.562 1 95.25 306 GLY A O 1
ATOM 2419 N N . GLY A 1 307 ? 3.703 33.594 24.25 1 94.62 307 GLY A N 1
ATOM 2420 C CA . GLY A 1 307 ? 4.238 33 25.469 1 94.62 307 GLY A CA 1
ATOM 2421 C C . GLY A 1 307 ? 3.236 32.969 26.609 1 94.62 307 GLY A C 1
ATOM 2422 O O . GLY A 1 307 ? 3.441 32.281 27.609 1 94.62 307 GLY A O 1
ATOM 2423 N N . LYS A 1 308 ? 2.17 33.656 26.469 1 95.31 308 LYS A N 1
ATOM 2424 C CA . LYS A 1 308 ? 1.154 33.656 27.516 1 95.31 308 LYS A CA 1
ATOM 2425 C C . LYS A 1 308 ? 0.238 32.438 27.359 1 95.31 308 LYS A C 1
ATOM 2427 O O . LYS A 1 308 ? 0.081 31.891 26.266 1 95.31 308 LYS A O 1
ATOM 2432 N N . TYR A 1 309 ? -0.279 31.953 28.438 1 96.69 309 TYR A N 1
ATOM 2433 C CA . TYR A 1 309 ? -1.187 30.812 28.438 1 96.69 309 TYR A CA 1
ATOM 2434 C C . TYR A 1 309 ? -2.143 30.875 29.625 1 96.69 309 TYR A C 1
ATOM 2436 O O . TYR A 1 309 ? -1.929 31.656 30.562 1 96.69 309 TYR A O 1
ATOM 2444 N N . ASP A 1 310 ? -3.244 30.281 29.547 1 97 310 ASP A N 1
ATOM 2445 C CA . ASP A 1 310 ? -4.234 30.109 30.609 1 97 310 ASP A CA 1
ATOM 2446 C C . ASP A 1 310 ? -4.43 28.625 30.922 1 97 310 ASP A C 1
ATOM 2448 O O . ASP A 1 310 ? -5.047 27.891 30.141 1 97 310 ASP A O 1
ATOM 2452 N N . GLU A 1 311 ? -3.971 28.172 32.062 1 96.81 311 GLU A N 1
ATOM 2453 C CA . GLU A 1 311 ? -4 26.75 32.438 1 96.81 311 GLU A CA 1
ATOM 2454 C C . GLU A 1 311 ? -5.43 26.266 32.625 1 96.81 311 GLU A C 1
ATOM 2456 O O . GLU A 1 311 ? -5.754 25.125 32.312 1 96.81 311 GLU A O 1
ATOM 2461 N N . THR A 1 312 ? -6.27 27.125 33.219 1 95.75 312 THR A N 1
ATOM 2462 C CA . THR A 1 312 ? -7.648 26.75 33.5 1 95.75 312 THR A CA 1
ATOM 2463 C C . THR A 1 312 ? -8.414 26.5 32.188 1 95.75 312 THR A C 1
ATOM 2465 O O . THR A 1 312 ? -9.266 25.609 32.125 1 95.75 312 THR A O 1
ATOM 2468 N N . LYS A 1 313 ? -8.078 27.188 31.156 1 96.06 313 LYS A N 1
ATOM 2469 C CA . LYS A 1 313 ? -8.758 27.078 29.859 1 96.06 313 LYS A CA 1
ATOM 2470 C C . LYS A 1 313 ? -7.973 26.203 28.891 1 96.06 313 LYS A C 1
ATOM 2472 O O . LYS A 1 313 ? -8.414 25.953 27.766 1 96.06 313 LYS A O 1
ATOM 2477 N N . LEU A 1 314 ? -6.785 25.781 29.281 1 97.81 314 LEU A N 1
ATOM 2478 C CA . LEU A 1 314 ? -5.867 25 28.453 1 97.81 314 LEU A CA 1
ATOM 2479 C C . LEU A 1 314 ? -5.609 25.719 27.125 1 97.81 314 LEU A C 1
ATOM 2481 O O . LEU A 1 314 ? -5.703 25.109 26.062 1 97.81 314 LEU A O 1
ATOM 2485 N N . THR A 1 315 ? -5.387 27 27.234 1 97.31 315 THR A N 1
ATOM 2486 C CA . THR A 1 315 ? -5.184 27.828 26.047 1 97.31 315 THR A CA 1
ATOM 2487 C C . THR A 1 315 ? -3.791 28.453 26.047 1 97.31 315 THR A C 1
ATOM 2489 O O . THR A 1 315 ? -3.328 28.938 27.078 1 97.31 315 THR A O 1
ATOM 2492 N N . ILE A 1 316 ? -3.09 28.266 25 1 97.31 316 ILE A N 1
ATOM 2493 C CA . ILE A 1 316 ? -1.801 28.906 24.75 1 97.31 316 ILE A CA 1
ATOM 2494 C C . ILE A 1 316 ? -1.909 29.828 23.531 1 97.31 316 ILE A C 1
ATOM 2496 O O . ILE A 1 316 ? -2.459 29.438 22.5 1 97.31 316 ILE A O 1
ATOM 2500 N N . GLU A 1 317 ? -1.539 31.031 23.641 1 96.38 317 GLU A N 1
ATOM 2501 C CA . GLU A 1 317 ? -1.632 31.953 22.516 1 96.38 317 GLU A CA 1
ATOM 2502 C C . GLU A 1 317 ? -0.563 31.641 21.469 1 96.38 317 GLU A C 1
ATOM 2504 O O . GLU A 1 317 ? 0.451 31.016 21.781 1 96.38 317 GLU A O 1
ATOM 2509 N N . PRO A 1 318 ? -0.795 32 20.219 1 97.56 318 PRO A N 1
ATOM 2510 C CA . PRO A 1 318 ? 0.239 31.828 19.188 1 97.56 318 PRO A CA 1
ATOM 2511 C C . PRO A 1 318 ? 1.599 32.375 19.625 1 97.56 318 PRO A C 1
ATOM 2513 O O . PRO A 1 318 ? 1.698 33.531 20.062 1 97.56 318 PRO A O 1
ATOM 2516 N N . THR A 1 319 ? 2.596 31.531 19.562 1 98.19 319 THR A N 1
ATOM 2517 C CA . THR A 1 319 ? 3.91 31.891 20.094 1 98.19 319 THR A CA 1
ATOM 2518 C C . THR A 1 319 ? 4.992 31.656 19.031 1 98.19 319 THR A C 1
ATOM 2520 O O . THR A 1 319 ? 4.996 30.625 18.359 1 98.19 319 THR A O 1
ATOM 2523 N N . ILE A 1 320 ? 5.832 32.656 18.844 1 98.62 320 ILE A N 1
ATOM 2524 C CA . ILE A 1 320 ? 7 32.531 17.984 1 98.62 320 ILE A CA 1
ATOM 2525 C C . ILE A 1 320 ? 8.273 32.5 18.828 1 98.62 320 ILE A C 1
ATOM 2527 O O . ILE A 1 320 ? 8.531 33.406 19.609 1 98.62 320 ILE A O 1
ATOM 2531 N N . LEU A 1 321 ? 8.984 31.422 18.734 1 98.75 321 LEU A N 1
ATOM 2532 C CA . LEU A 1 321 ? 10.281 31.312 19.391 1 98.75 321 LEU A CA 1
ATOM 2533 C C . LEU A 1 321 ? 11.414 31.562 18.391 1 98.75 321 LEU A C 1
ATOM 2535 O O . LEU A 1 321 ? 11.531 30.859 17.391 1 98.75 321 LEU A O 1
ATOM 2539 N N . ASP A 1 322 ? 12.211 32.531 18.656 1 98.25 322 ASP A N 1
ATOM 2540 C CA . ASP A 1 322 ? 13.367 32.875 17.828 1 98.25 322 ASP A CA 1
ATOM 2541 C C . ASP A 1 322 ? 14.664 32.344 18.438 1 98.25 322 ASP A C 1
ATOM 2543 O O . ASP A 1 322 ? 14.648 31.812 19.562 1 98.25 322 ASP A O 1
ATOM 2547 N N . MET A 1 323 ? 15.781 32.312 17.688 1 97.69 323 MET A N 1
ATOM 2548 C CA . MET A 1 323 ? 17.094 31.828 18.109 1 97.69 323 MET A CA 1
ATOM 2549 C C . MET A 1 323 ? 17.031 30.375 18.562 1 97.69 323 MET A C 1
ATOM 2551 O O . MET A 1 323 ? 17.531 30.031 19.625 1 97.69 323 MET A O 1
ATOM 2555 N N . ILE A 1 324 ? 16.359 29.625 17.859 1 98.44 324 ILE A N 1
ATOM 2556 C CA . ILE A 1 324 ? 16.188 28.203 18.125 1 98.44 324 ILE A CA 1
ATOM 2557 C C . ILE A 1 324 ? 17.312 27.406 17.453 1 98.44 324 ILE A C 1
ATOM 2559 O O . ILE A 1 324 ? 17.797 27.781 16.391 1 98.44 324 ILE A O 1
ATOM 2563 N N . HIS A 1 325 ? 17.734 26.359 18.125 1 96.62 325 HIS A N 1
ATOM 2564 C CA . HIS A 1 325 ? 18.688 25.391 17.609 1 96.62 325 HIS A CA 1
ATOM 2565 C C . HIS A 1 325 ? 18.125 23.969 17.672 1 96.62 325 HIS A C 1
ATOM 2567 O O . HIS A 1 325 ? 17.172 23.719 18.406 1 96.62 325 HIS A O 1
ATOM 2573 N N . TRP A 1 326 ? 18.703 23.094 16.906 1 97.12 326 TRP A N 1
ATOM 2574 C CA . TRP A 1 326 ? 18.172 21.734 16.797 1 97.12 326 TRP A CA 1
ATOM 2575 C C . TRP A 1 326 ? 18.25 21 18.125 1 97.12 326 TRP A C 1
ATOM 2577 O O . TRP A 1 326 ? 17.5 20.047 18.359 1 97.12 326 TRP A O 1
ATOM 2587 N N . ASN A 1 327 ? 19.094 21.391 19.016 1 96.81 327 ASN A N 1
ATOM 2588 C CA . ASN A 1 327 ? 19.25 20.703 20.281 1 96.81 327 ASN A CA 1
ATOM 2589 C C . ASN A 1 327 ? 18.203 21.141 21.297 1 96.81 327 ASN A C 1
ATOM 2591 O O . ASN A 1 327 ? 18.062 20.531 22.359 1 96.81 327 ASN A O 1
ATOM 2595 N N . ASP A 1 328 ? 17.469 22.219 20.984 1 98.06 328 ASP A N 1
ATOM 2596 C CA . ASP A 1 328 ? 16.422 22.672 21.875 1 98.06 328 ASP A CA 1
ATOM 2597 C C . ASP A 1 328 ? 15.312 21.625 22.016 1 98.06 328 ASP A C 1
ATOM 2599 O O . ASP A 1 328 ? 15.008 20.906 21.047 1 98.06 328 ASP A O 1
ATOM 2603 N N . GLU A 1 329 ? 14.664 21.562 23.188 1 97.88 329 GLU A N 1
ATOM 2604 C CA . GLU A 1 329 ? 13.633 20.578 23.469 1 97.88 329 GLU A CA 1
ATOM 2605 C C . GLU A 1 329 ? 12.477 20.672 22.484 1 97.88 329 GLU A C 1
ATOM 2607 O O . GLU A 1 329 ? 11.938 19.641 22.047 1 97.88 329 GLU A O 1
ATOM 2612 N N . VAL A 1 330 ? 12.109 21.859 22.047 1 98.44 330 VAL A N 1
ATOM 2613 C CA . VAL A 1 330 ? 10.977 22.109 21.172 1 98.44 330 VAL A CA 1
ATOM 2614 C C . VAL A 1 330 ? 11.234 21.469 19.797 1 98.44 330 VAL A C 1
ATOM 2616 O O . VAL A 1 330 ? 10.297 21.234 19.031 1 98.44 330 VAL A O 1
ATOM 2619 N N . MET A 1 331 ? 12.516 21.109 19.484 1 98.06 331 MET A N 1
ATOM 2620 C CA . MET A 1 331 ? 12.883 20.625 18.172 1 98.06 331 MET A CA 1
ATOM 2621 C C . MET A 1 331 ? 13.023 19.109 18.172 1 98.06 331 MET A C 1
ATOM 2623 O O . MET A 1 331 ? 13.266 18.5 17.125 1 98.06 331 MET A O 1
ATOM 2627 N N . GLN A 1 332 ? 12.797 18.438 19.281 1 95.5 332 GLN A N 1
ATOM 2628 C CA . GLN A 1 332 ? 13.117 17.016 19.391 1 95.5 332 GLN A CA 1
ATOM 2629 C C . GLN A 1 332 ? 11.969 16.141 18.891 1 95.5 332 GLN A C 1
ATOM 2631 O O . GLN A 1 332 ? 12.195 15.062 18.344 1 95.5 332 GLN A O 1
ATOM 2636 N N . ASP A 1 333 ? 10.734 16.609 19.062 1 94.12 333 ASP A N 1
ATOM 2637 C CA . ASP A 1 333 ? 9.555 15.898 18.578 1 94.12 333 ASP A CA 1
ATOM 2638 C C . ASP A 1 333 ? 8.562 16.859 17.938 1 94.12 333 ASP A C 1
ATOM 2640 O O . ASP A 1 333 ? 8.711 18.078 18.047 1 94.12 333 ASP A O 1
ATOM 2644 N N . GLU A 1 334 ? 7.621 16.281 17.219 1 96.88 334 GLU A N 1
ATOM 2645 C CA . GLU A 1 334 ? 6.531 17.109 16.703 1 96.88 334 GLU 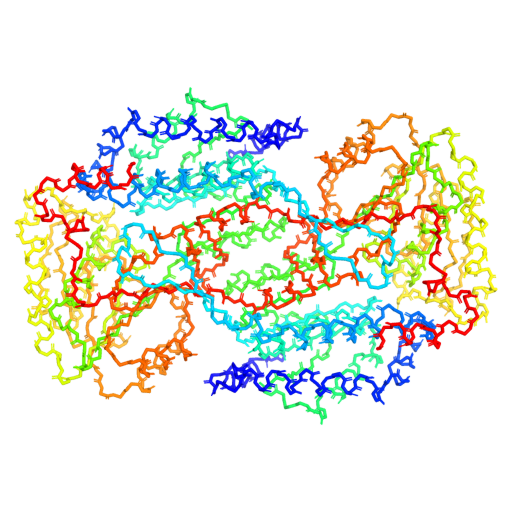A CA 1
ATOM 2646 C C . GLU A 1 334 ? 5.898 17.953 17.812 1 96.88 334 GLU A C 1
ATOM 2648 O O . GLU A 1 334 ? 5.566 17.422 18.875 1 96.88 334 GLU A O 1
ATOM 2653 N N . ILE A 1 335 ? 5.715 19.203 17.547 1 98.31 335 ILE A N 1
ATOM 2654 C CA . ILE A 1 335 ? 5.242 20.125 18.562 1 98.31 335 ILE A CA 1
ATOM 2655 C C . ILE A 1 335 ? 3.75 19.922 18.797 1 98.31 335 ILE A C 1
ATOM 2657 O O . ILE A 1 335 ? 3.322 19.672 19.922 1 98.31 335 ILE A O 1
ATOM 2661 N N . PHE A 1 336 ? 2.979 19.953 17.719 1 98.19 336 PHE A N 1
ATOM 2662 C CA . PHE A 1 336 ? 1.54 19.734 17.781 1 98.19 336 PHE A CA 1
ATOM 2663 C C . PHE A 1 336 ? 0.884 20.703 18.75 1 98.19 336 PHE A C 1
ATOM 2665 O O . PHE A 1 336 ? 0.141 20.297 19.656 1 98.19 336 PHE A O 1
ATOM 2672 N N . GLY A 1 337 ? 1.139 22.016 18.609 1 98.56 337 GLY A N 1
ATOM 2673 C CA . GLY A 1 337 ? 0.676 23.141 19.406 1 98.56 337 GLY A CA 1
ATOM 2674 C C . GLY A 1 337 ? 0.982 24.484 18.781 1 98.56 337 GLY A C 1
ATOM 2675 O O . GLY A 1 337 ? 1.622 24.562 17.734 1 98.56 337 GLY A O 1
ATOM 2676 N N . PRO A 1 338 ? 0.5 25.547 19.391 1 98.38 338 PRO A N 1
ATOM 2677 C CA . PRO A 1 338 ? 0.598 26.859 18.766 1 98.38 338 PRO A CA 1
ATOM 2678 C C . PRO A 1 338 ? 1.936 27.547 19.047 1 98.38 338 PRO A C 1
ATOM 2680 O O . PRO A 1 338 ? 1.967 28.734 19.406 1 98.38 338 PRO A O 1
ATOM 2683 N N . ILE A 1 339 ? 3.023 26.828 18.812 1 98.81 339 ILE A N 1
ATOM 2684 C CA . ILE A 1 339 ? 4.391 27.312 18.984 1 98.81 339 ILE A CA 1
ATOM 2685 C C . ILE A 1 339 ? 5.176 27.109 17.688 1 98.81 339 ILE A C 1
ATOM 2687 O O . ILE A 1 339 ? 5.227 26.016 17.141 1 98.81 339 ILE A O 1
ATOM 2691 N N . LEU A 1 340 ? 5.758 28.172 17.141 1 98.81 340 LEU A N 1
ATOM 2692 C CA . LEU A 1 340 ? 6.531 28.094 15.914 1 98.81 340 LEU A CA 1
ATOM 2693 C C . LEU A 1 340 ? 7.984 28.5 16.156 1 98.81 340 LEU A C 1
ATOM 2695 O O . LEU A 1 340 ? 8.289 29.672 16.328 1 98.81 340 LEU A O 1
ATOM 2699 N N . PRO A 1 341 ? 8.867 27.547 16.25 1 98.88 341 PRO A N 1
ATOM 2700 C CA . PRO A 1 341 ? 10.297 27.859 16.297 1 98.88 341 PRO A CA 1
ATOM 2701 C C . PRO A 1 341 ? 10.82 28.406 14.961 1 98.88 341 PRO A C 1
ATOM 2703 O O . PRO A 1 341 ? 10.461 27.891 13.898 1 98.88 341 PRO A O 1
ATOM 2706 N N . VAL A 1 342 ? 11.656 29.391 15.023 1 98.75 342 VAL A N 1
ATOM 2707 C CA . VAL A 1 342 ? 12.211 30.031 13.836 1 98.75 342 VAL A CA 1
ATOM 2708 C C . VAL A 1 342 ? 13.734 29.938 13.875 1 98.75 342 VAL A C 1
ATOM 2710 O O . VAL A 1 342 ? 14.367 30.297 14.875 1 98.75 342 VAL A O 1
ATOM 2713 N N . MET A 1 343 ? 14.242 29.422 12.867 1 98.5 343 MET A N 1
ATOM 2714 C CA . MET A 1 343 ? 15.688 29.375 12.633 1 98.5 343 MET A CA 1
ATOM 2715 C C . MET A 1 343 ? 16.047 30.141 11.367 1 98.5 343 MET A C 1
ATOM 2717 O O . MET A 1 343 ? 15.297 30.141 10.398 1 98.5 343 MET A O 1
ATOM 2721 N N . ASP A 1 344 ? 17.172 30.859 11.391 1 97.69 344 ASP A N 1
ATOM 2722 C CA . ASP A 1 344 ? 17.641 31.516 10.172 1 97.69 344 ASP A CA 1
ATOM 2723 C C . ASP A 1 344 ? 18.672 30.672 9.438 1 97.69 344 ASP A C 1
ATOM 2725 O O . ASP A 1 344 ? 19.234 29.734 10.016 1 97.69 344 ASP A O 1
ATOM 2729 N N . TYR A 1 345 ? 18.812 30.891 8.195 1 98.19 345 TYR A N 1
ATOM 2730 C CA . TYR A 1 345 ? 19.844 30.203 7.414 1 98.19 345 TYR A CA 1
ATOM 2731 C C . TYR A 1 345 ? 20.438 31.125 6.355 1 98.19 345 TYR A C 1
ATOM 2733 O O . TYR A 1 345 ? 19.828 32.125 5.992 1 98.19 345 TYR A O 1
ATOM 2741 N N . GLU A 1 346 ? 21.672 30.828 5.918 1 98.12 346 GLU A N 1
ATOM 2742 C CA . GLU A 1 346 ? 22.328 31.547 4.824 1 98.12 346 GLU A CA 1
ATOM 2743 C C . GLU A 1 346 ? 22.578 30.625 3.637 1 98.12 346 GLU A C 1
ATOM 2745 O O . GLU A 1 346 ? 22.625 31.078 2.49 1 98.12 346 GLU A O 1
ATOM 2750 N N . SER A 1 347 ? 22.766 29.359 3.973 1 97.94 347 SER A N 1
ATOM 2751 C CA . SER A 1 347 ? 23.109 28.359 2.961 1 97.94 347 SER A CA 1
ATOM 2752 C C . SER A 1 347 ? 21.984 27.359 2.768 1 97.94 347 SER A C 1
ATOM 2754 O O . SER A 1 347 ? 21.703 26.547 3.656 1 97.94 347 SER A O 1
ATOM 2756 N N . LEU A 1 348 ? 21.375 27.422 1.546 1 98 348 LEU A N 1
ATOM 2757 C CA . LEU A 1 348 ? 20.297 26.5 1.238 1 98 348 LEU A CA 1
ATOM 2758 C C . LEU A 1 348 ? 20.781 25.062 1.295 1 98 348 LEU A C 1
ATOM 2760 O O . LEU A 1 348 ? 20.141 24.203 1.917 1 98 348 LEU A O 1
ATOM 2764 N N . PRO A 1 349 ? 21.984 24.656 0.746 1 97.88 349 PRO A N 1
ATOM 2765 C CA . PRO A 1 349 ? 22.484 23.281 0.841 1 97.88 349 PRO A CA 1
ATOM 2766 C C . PRO A 1 349 ? 22.641 22.797 2.285 1 97.88 349 PRO A C 1
ATOM 2768 O O . PRO A 1 349 ? 22.391 21.625 2.584 1 97.88 349 PRO A O 1
ATOM 2771 N N . LYS A 1 350 ? 23 23.734 3.133 1 97.88 350 LYS A N 1
ATOM 2772 C CA . LYS A 1 350 ? 23.188 23.359 4.531 1 97.88 350 LYS A CA 1
ATOM 2773 C C . LYS A 1 350 ? 21.875 22.938 5.18 1 97.88 350 LYS A C 1
ATOM 2775 O O . LYS A 1 350 ? 21.797 21.906 5.852 1 97.88 350 LYS A O 1
ATOM 2780 N N . ILE A 1 351 ? 20.797 23.719 5.027 1 98 351 ILE A N 1
ATOM 2781 C CA . ILE A 1 351 ? 19.531 23.391 5.695 1 98 351 ILE A CA 1
ATOM 2782 C C . ILE A 1 351 ? 18.906 22.156 5.039 1 98 351 ILE A C 1
ATOM 2784 O O . ILE A 1 351 ? 18.234 21.359 5.707 1 98 351 ILE A O 1
ATOM 2788 N N . ILE A 1 352 ? 19.109 21.984 3.732 1 98.25 352 ILE A N 1
ATOM 2789 C CA . ILE A 1 352 ? 18.641 20.781 3.07 1 98.25 352 ILE A CA 1
ATOM 2790 C C . ILE A 1 352 ? 19.297 19.562 3.723 1 98.25 352 ILE A C 1
ATOM 2792 O O . ILE A 1 352 ? 18.609 18.594 4.059 1 98.25 352 ILE A O 1
ATOM 2796 N N . SER A 1 353 ? 20.609 19.609 3.943 1 97.56 353 SER A N 1
ATOM 2797 C CA . S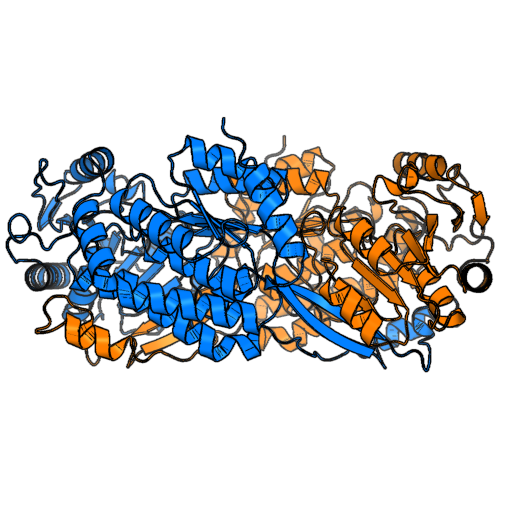ER A 1 353 ? 21.328 18.516 4.582 1 97.56 353 SER A CA 1
ATOM 2798 C C . SER A 1 353 ? 20.828 18.266 6 1 97.56 353 SER A C 1
ATOM 2800 O O . SER A 1 353 ? 20.719 17.125 6.434 1 97.56 353 SER A O 1
ATOM 2802 N N . GLU A 1 354 ? 20.531 19.344 6.703 1 97.44 354 GLU A N 1
ATOM 2803 C CA . GLU A 1 354 ? 20.016 19.219 8.062 1 97.44 354 GLU A CA 1
ATOM 2804 C C . GLU A 1 354 ? 18.656 18.516 8.078 1 97.44 354 GLU A C 1
ATOM 2806 O O . GLU A 1 354 ? 18.406 17.656 8.922 1 97.44 354 GLU A O 1
ATOM 2811 N N . ILE A 1 355 ? 17.781 18.891 7.16 1 97.94 355 ILE A N 1
ATOM 2812 C CA . ILE A 1 355 ? 16.453 18.266 7.074 1 97.94 355 ILE A CA 1
ATOM 2813 C C . ILE A 1 355 ? 16.594 16.812 6.66 1 97.94 355 ILE A C 1
ATOM 2815 O O . ILE A 1 355 ? 15.938 15.938 7.23 1 97.94 355 ILE A O 1
ATOM 2819 N N . GLN A 1 356 ? 17.516 16.484 5.758 1 96.56 356 GLN A N 1
ATOM 2820 C CA . GLN A 1 356 ? 17.734 15.133 5.25 1 96.56 356 GLN A CA 1
ATOM 2821 C C . GLN A 1 356 ? 18.234 14.203 6.348 1 96.56 356 GLN A C 1
ATOM 2823 O O . GLN A 1 356 ? 18.062 12.984 6.273 1 96.56 356 GLN A O 1
ATOM 2828 N N . SER A 1 357 ? 18.859 14.789 7.332 1 94.94 357 SER A N 1
ATOM 2829 C CA . SER A 1 357 ? 19.469 13.992 8.391 1 94.94 357 SER A CA 1
ATOM 2830 C C . SER A 1 357 ? 18.438 13.602 9.445 1 94.94 357 SER A C 1
ATOM 2832 O O . SER A 1 357 ? 18.766 12.898 10.414 1 94.94 357 SER A O 1
ATOM 2834 N N . ARG A 1 358 ? 17.203 13.992 9.281 1 95.38 358 ARG A N 1
ATOM 2835 C CA . ARG A 1 358 ? 16.109 13.695 10.211 1 95.38 358 ARG A CA 1
ATOM 2836 C C . ARG A 1 358 ? 15.062 12.805 9.562 1 95.38 358 ARG A C 1
ATOM 2838 O O . ARG A 1 358 ? 15.203 12.422 8.391 1 95.38 358 ARG A O 1
ATOM 2845 N N . HIS A 1 359 ? 14.102 12.391 10.406 1 96.06 359 HIS A N 1
ATOM 2846 C CA . HIS A 1 359 ? 13.016 11.578 9.867 1 96.06 359 HIS A CA 1
ATOM 2847 C C . HIS A 1 359 ? 12.25 12.336 8.781 1 96.06 359 HIS A C 1
ATOM 2849 O O . HIS A 1 359 ? 12.07 13.547 8.875 1 96.06 359 HIS A O 1
ATOM 2855 N N . LYS A 1 360 ? 11.805 11.617 7.727 1 97.56 360 LYS A N 1
ATOM 2856 C CA . LYS A 1 360 ? 11.055 12.242 6.641 1 97.56 360 LYS A CA 1
ATOM 2857 C C . LYS A 1 360 ? 9.773 12.883 7.156 1 97.56 360 LYS A C 1
ATOM 2859 O O . LYS A 1 360 ? 8.945 12.219 7.781 1 97.56 360 LYS A O 1
ATOM 2864 N N . PRO A 1 361 ? 9.625 14.156 6.918 1 98.12 361 PRO A N 1
ATOM 2865 C CA . PRO A 1 361 ? 8.438 14.852 7.434 1 98.12 361 PRO A CA 1
ATOM 2866 C C . PRO A 1 361 ? 7.168 14.5 6.66 1 98.12 361 PRO A C 1
ATOM 2868 O O . PRO A 1 361 ? 7.246 14.016 5.527 1 98.12 361 PRO A O 1
ATOM 2871 N N . LEU A 1 362 ? 6.023 14.742 7.27 1 98.38 362 LEU A N 1
ATOM 2872 C CA . LEU A 1 362 ? 4.73 14.508 6.633 1 98.38 362 LEU A CA 1
ATOM 2873 C C . LEU A 1 362 ? 4.461 15.555 5.559 1 98.38 362 LEU A C 1
ATOM 2875 O O . LEU A 1 362 ? 3.922 15.234 4.496 1 98.38 362 LEU A O 1
ATOM 2879 N N . ALA A 1 363 ? 4.855 16.781 5.895 1 98.69 363 ALA A N 1
ATOM 2880 C CA . ALA A 1 363 ? 4.648 17.875 4.953 1 98.69 363 ALA A CA 1
ATOM 2881 C C . ALA A 1 363 ? 5.879 18.781 4.883 1 98.69 363 ALA A C 1
ATOM 2883 O O . ALA A 1 363 ? 6.707 18.781 5.797 1 98.69 363 ALA A O 1
ATOM 2884 N N . LEU A 1 364 ? 6.055 19.453 3.803 1 98.81 364 LEU A N 1
ATOM 2885 C CA . LEU A 1 364 ? 7.09 20.469 3.605 1 98.81 364 LEU A CA 1
ATOM 2886 C C . LEU A 1 364 ? 6.539 21.672 2.844 1 98.81 364 LEU A C 1
ATOM 2888 O O . LEU A 1 364 ? 5.801 21.5 1.872 1 98.81 364 LEU A O 1
ATOM 2892 N N . TYR A 1 365 ? 6.863 22.875 3.287 1 98.94 365 TYR A N 1
ATOM 2893 C CA . TYR A 1 365 ? 6.348 24.094 2.688 1 98.94 365 TYR A CA 1
ATOM 2894 C C . TYR A 1 365 ? 7.488 25 2.223 1 98.94 365 TYR A C 1
ATOM 2896 O O . TYR A 1 365 ? 8.461 25.203 2.951 1 98.94 365 TYR A O 1
ATOM 2904 N N . ILE A 1 366 ? 7.34 25.453 1.002 1 98.94 366 ILE A N 1
ATOM 2905 C CA . ILE A 1 366 ? 8.367 26.281 0.372 1 98.94 366 ILE A CA 1
ATOM 2906 C C . ILE A 1 366 ? 7.781 27.641 -0.019 1 98.94 366 ILE A C 1
ATOM 2908 O O . ILE A 1 366 ? 6.781 27.703 -0.741 1 98.94 366 ILE A O 1
ATOM 2912 N N . PHE A 1 367 ? 8.391 28.688 0.448 1 98.94 367 PHE A N 1
ATOM 2913 C CA . PHE A 1 367 ? 8.008 30.031 0.023 1 98.94 367 PHE A CA 1
ATOM 2914 C C . PHE A 1 367 ? 9.148 30.703 -0.734 1 98.94 367 PHE A C 1
ATOM 2916 O O . PHE A 1 367 ? 10.125 31.156 -0.128 1 98.94 367 PHE A O 1
ATOM 2923 N N . THR A 1 368 ? 9.07 30.766 -2 1 98.81 368 THR A N 1
ATOM 2924 C CA . THR A 1 368 ? 10.031 31.391 -2.912 1 98.81 368 THR A CA 1
ATOM 2925 C C . THR A 1 368 ? 9.406 31.594 -4.289 1 98.81 368 THR A C 1
ATOM 2927 O O . THR A 1 368 ? 8.539 30.828 -4.707 1 98.81 368 THR A O 1
ATOM 2930 N N . GLU A 1 369 ? 9.805 32.625 -4.973 1 98.12 369 GLU A N 1
ATOM 2931 C CA . GLU A 1 369 ? 9.367 32.875 -6.344 1 98.12 369 GLU A CA 1
ATOM 2932 C C . GLU A 1 369 ? 10.336 32.25 -7.348 1 98.12 369 GLU A C 1
ATOM 2934 O O . GLU A 1 369 ? 10.078 32.281 -8.555 1 98.12 369 GLU A O 1
ATOM 2939 N N . ASN A 1 370 ? 11.43 31.719 -6.848 1 98.31 370 ASN A N 1
ATOM 2940 C CA . ASN A 1 370 ? 12.477 31.156 -7.684 1 98.31 370 ASN A CA 1
ATOM 2941 C C . ASN A 1 370 ? 12.219 29.672 -7.988 1 98.31 370 ASN A C 1
ATOM 2943 O O . ASN A 1 370 ? 12.328 28.828 -7.105 1 98.31 370 ASN A O 1
ATOM 2947 N N . GLU A 1 371 ? 11.961 29.375 -9.203 1 97.81 371 GLU A N 1
ATOM 2948 C CA . GLU A 1 371 ? 11.594 28.031 -9.625 1 97.81 371 GLU A CA 1
ATOM 2949 C C . GLU A 1 371 ? 12.75 27.047 -9.414 1 97.81 371 GLU A C 1
ATOM 2951 O O . GLU A 1 371 ? 12.531 25.875 -9.117 1 97.81 371 GLU A O 1
ATOM 2956 N N . LYS A 1 372 ? 13.977 27.516 -9.609 1 98 372 LYS A N 1
ATOM 2957 C CA . LYS A 1 372 ? 15.133 26.656 -9.422 1 98 372 LYS A CA 1
ATOM 2958 C C . LYS A 1 372 ? 15.25 26.188 -7.969 1 98 372 LYS A C 1
ATOM 2960 O O . LYS A 1 372 ? 15.594 25.047 -7.703 1 98 372 LYS A O 1
ATOM 2965 N N . ILE A 1 373 ? 14.953 27.125 -7.051 1 98.25 373 ILE A N 1
ATOM 2966 C CA . ILE A 1 373 ? 14.992 26.812 -5.629 1 98.25 373 ILE A CA 1
ATOM 2967 C C . ILE A 1 373 ? 13.875 25.828 -5.289 1 98.25 373 ILE A C 1
ATOM 2969 O O . ILE A 1 373 ? 14.094 24.859 -4.562 1 98.25 373 ILE A O 1
ATOM 2973 N N . GLN A 1 374 ? 12.656 26.078 -5.805 1 98.56 374 GLN A N 1
ATOM 2974 C CA . GLN A 1 374 ? 11.547 25.156 -5.617 1 98.56 374 GLN A CA 1
ATOM 2975 C C . GLN A 1 374 ? 11.922 23.734 -6.051 1 98.56 374 GLN A C 1
ATOM 2977 O O . GLN A 1 374 ? 11.758 22.781 -5.289 1 98.56 374 GLN A O 1
ATOM 2982 N N . LYS A 1 375 ? 12.469 23.641 -7.234 1 97.69 375 LYS A N 1
ATOM 2983 C CA . LYS A 1 375 ? 12.82 22.344 -7.82 1 97.69 375 LYS A CA 1
ATOM 2984 C C . LYS A 1 375 ? 13.898 21.656 -6.992 1 97.69 375 LYS A C 1
ATOM 2986 O O . LYS A 1 375 ? 13.828 20.438 -6.773 1 97.69 375 LYS A O 1
ATOM 2991 N N . LYS A 1 376 ? 14.898 22.438 -6.59 1 98 376 LYS A N 1
ATOM 2992 C CA . LYS A 1 376 ? 15.984 21.875 -5.793 1 98 376 LYS A CA 1
ATOM 2993 C C . LYS A 1 376 ? 15.461 21.25 -4.508 1 98 376 LYS A C 1
ATOM 2995 O O . LYS A 1 376 ? 15.797 20.109 -4.184 1 98 376 LYS A O 1
ATOM 3000 N N . ILE A 1 377 ? 14.625 21.922 -3.779 1 98.56 377 ILE A N 1
ATOM 3001 C CA . ILE A 1 377 ? 14.094 21.438 -2.506 1 98.56 377 ILE A CA 1
ATOM 3002 C C . ILE A 1 377 ? 13.203 20.219 -2.738 1 98.56 377 ILE A C 1
ATOM 3004 O O . ILE A 1 377 ? 13.32 19.219 -2.035 1 98.56 377 ILE A O 1
ATOM 3008 N N . LEU A 1 378 ? 12.32 20.266 -3.744 1 97.94 378 LEU A N 1
ATOM 3009 C CA . LEU A 1 378 ? 11.414 19.172 -4.062 1 97.94 378 LEU A CA 1
ATOM 3010 C C . LEU A 1 378 ? 12.195 17.906 -4.406 1 97.94 378 LEU A C 1
ATOM 3012 O O . LEU A 1 378 ? 11.789 16.797 -4.039 1 97.94 378 LEU A O 1
ATOM 3016 N N . ASN A 1 379 ? 13.312 18.078 -5.07 1 96.81 379 ASN A N 1
ATOM 3017 C CA . ASN A 1 379 ? 14.086 16.938 -5.551 1 96.81 379 ASN A CA 1
ATOM 3018 C C . ASN A 1 379 ? 14.953 16.344 -4.445 1 96.81 379 ASN A C 1
ATOM 3020 O O . ASN A 1 379 ? 15.203 15.133 -4.426 1 96.81 379 ASN A O 1
ATOM 3024 N N . GLU A 1 380 ? 15.383 17.172 -3.52 1 97.62 380 GLU A N 1
ATOM 3025 C CA . GLU A 1 380 ? 16.438 16.719 -2.615 1 97.62 380 GLU A CA 1
ATOM 3026 C C . GLU A 1 380 ? 15.867 16.297 -1.268 1 97.62 380 GLU A C 1
ATOM 3028 O O . GLU A 1 380 ? 16.5 15.539 -0.528 1 97.62 380 GLU A O 1
ATOM 3033 N N . ILE A 1 381 ? 14.711 16.75 -0.893 1 98.12 381 ILE A N 1
ATOM 3034 C CA . ILE A 1 381 ? 14.141 16.391 0.402 1 98.12 381 ILE A CA 1
ATOM 3035 C C . ILE A 1 381 ? 12.953 15.461 0.203 1 98.12 381 ILE A C 1
ATOM 3037 O O . ILE A 1 381 ? 12.055 15.742 -0.598 1 98.12 381 ILE A O 1
ATOM 3041 N N . SER A 1 382 ? 12.977 14.297 0.909 1 97.88 382 SER A N 1
ATOM 3042 C CA . SER A 1 382 ? 11.867 13.352 0.889 1 97.88 382 SER A CA 1
ATOM 3043 C C . SER A 1 382 ? 10.828 13.688 1.956 1 97.88 382 SER A C 1
ATOM 3045 O O . SER A 1 382 ? 11.172 13.883 3.123 1 97.88 382 SER A O 1
ATOM 3047 N N . PHE A 1 383 ? 9.594 13.789 1.59 1 98.56 383 PHE A N 1
ATOM 3048 C CA . PHE A 1 383 ? 8.492 14.109 2.49 1 98.56 383 PHE A CA 1
ATOM 3049 C C . PHE A 1 383 ? 7.172 13.602 1.928 1 98.56 383 PHE A C 1
ATOM 3051 O O . PHE A 1 383 ? 7.121 13.094 0.803 1 98.56 383 PHE A O 1
ATOM 3058 N N . GLY A 1 384 ? 6.086 13.641 2.717 1 98.31 384 GLY A N 1
ATOM 3059 C CA . GLY A 1 384 ? 4.785 13.164 2.289 1 98.31 384 GLY A CA 1
ATOM 3060 C C . GLY A 1 384 ? 4.176 13.992 1.178 1 98.31 384 GLY A C 1
ATOM 3061 O O . GLY A 1 384 ? 3.914 13.484 0.085 1 98.31 384 GLY A O 1
ATOM 3062 N N . GLY A 1 385 ? 3.859 15.203 1.371 1 98.31 385 GLY A N 1
ATOM 3063 C CA . GLY A 1 385 ? 3.344 16.219 0.465 1 98.31 385 GLY A CA 1
ATOM 3064 C C . GLY A 1 385 ? 3.572 17.625 0.961 1 98.31 385 GLY A C 1
ATOM 3065 O O . GLY A 1 385 ? 4.234 17.844 1.981 1 98.31 385 GLY A O 1
ATOM 3066 N N . GLY A 1 386 ? 3.082 18.547 0.177 1 98.25 386 GLY A N 1
ATOM 3067 C CA . GLY A 1 386 ? 3.311 19.891 0.648 1 98.25 386 GLY A CA 1
ATOM 3068 C C . GLY A 1 386 ? 2.828 20.953 -0.324 1 98.25 386 GLY A C 1
ATOM 3069 O O . GLY A 1 386 ? 1.974 20.688 -1.171 1 98.25 386 GLY A O 1
ATOM 3070 N N . CYS A 1 387 ? 3.309 22.203 -0.049 1 98.38 387 CYS A N 1
ATOM 3071 C CA . CYS A 1 387 ? 2.895 23.344 -0.855 1 98.38 387 CYS A CA 1
ATOM 3072 C C . CYS A 1 387 ? 4.09 24.219 -1.217 1 98.38 387 CYS A C 1
ATOM 3074 O O . CYS A 1 387 ? 5.082 24.25 -0.488 1 98.38 387 CYS A O 1
ATOM 3076 N N . ILE A 1 388 ? 3.939 24.812 -2.338 1 98.62 388 ILE A N 1
ATOM 3077 C CA . ILE A 1 388 ? 4.754 25.953 -2.703 1 98.62 388 ILE A CA 1
ATOM 3078 C C . ILE A 1 388 ? 3.934 27.234 -2.566 1 98.62 388 ILE A C 1
ATOM 3080 O O . ILE A 1 388 ? 2.854 27.359 -3.15 1 98.62 388 ILE A O 1
ATOM 3084 N N . ASN A 1 389 ? 4.387 28.141 -1.677 1 98.44 389 ASN A N 1
ATOM 3085 C CA . ASN A 1 389 ? 3.795 29.438 -1.412 1 98.44 389 ASN A CA 1
ATOM 3086 C C . ASN A 1 389 ? 2.43 29.312 -0.744 1 98.44 389 ASN A C 1
ATOM 3088 O O . ASN A 1 389 ? 1.537 30.125 -0.988 1 98.44 389 ASN A O 1
ATOM 3092 N N . ASP A 1 390 ? 2.26 28.328 -0.037 1 97.75 390 ASP A N 1
ATOM 3093 C CA . ASP A 1 390 ? 1.103 28.109 0.826 1 97.75 390 ASP A CA 1
ATOM 3094 C C . ASP A 1 390 ? 1.393 27.031 1.873 1 97.75 390 ASP A C 1
ATOM 3096 O O . ASP A 1 390 ? 2.51 26.516 1.949 1 97.75 390 ASP A O 1
ATOM 3100 N N . THR A 1 391 ? 0.463 26.781 2.719 1 97.5 391 THR A N 1
ATOM 3101 C CA . THR A 1 391 ? 0.543 25.719 3.713 1 97.5 391 THR A CA 1
ATOM 3102 C C . THR A 1 391 ? -0.774 24.953 3.789 1 97.5 391 THR A C 1
ATOM 3104 O O . THR A 1 391 ? -1.832 25.484 3.453 1 97.5 391 THR A O 1
ATOM 3107 N N . VAL A 1 392 ? -0.732 23.625 4.09 1 96 392 VAL A N 1
ATOM 3108 C CA . VAL A 1 392 ? -1.829 22.766 4.523 1 96 392 VAL A CA 1
ATOM 3109 C C . VAL A 1 392 ? -2.785 22.516 3.359 1 96 392 VAL A C 1
ATOM 3111 O O . VAL A 1 392 ? -3.422 21.469 3.281 1 96 392 VAL A O 1
ATOM 3114 N N . TYR A 1 393 ? -2.852 23.359 2.355 1 93.69 393 TYR A N 1
ATOM 3115 C CA . TYR A 1 393 ? -3.945 23.422 1.393 1 93.69 393 TYR A CA 1
ATOM 3116 C C . TYR A 1 393 ? -3.871 22.266 0.408 1 93.69 393 TYR A C 1
ATOM 3118 O O . TYR A 1 393 ? -4.828 22 -0.324 1 93.69 393 TYR A O 1
ATOM 3126 N N . HIS A 1 394 ? -2.754 21.594 0.316 1 94.44 394 HIS A N 1
ATOM 3127 C CA . HIS A 1 394 ? -2.684 20.406 -0.526 1 94.44 394 HIS A CA 1
ATOM 3128 C C . HIS A 1 394 ? -3.65 19.328 -0.044 1 94.44 394 HIS A C 1
ATOM 3130 O O . HIS A 1 394 ? -4.047 18.453 -0.817 1 94.44 394 HIS A O 1
ATOM 3136 N N . LEU A 1 395 ? -4.16 19.422 1.161 1 93.5 395 LEU A N 1
ATOM 3137 C CA . LEU A 1 395 ? -5.102 18.469 1.73 1 93.5 395 LEU A CA 1
ATOM 3138 C C . LEU A 1 395 ? -6.52 18.734 1.24 1 93.5 395 LEU A C 1
ATOM 3140 O O . LEU A 1 395 ? -7.402 17.891 1.384 1 93.5 395 LEU A O 1
ATOM 3144 N N . SER A 1 396 ? -6.734 19.891 0.772 1 90.19 396 SER A N 1
ATOM 3145 C CA . SER A 1 396 ? -8.094 20.297 0.435 1 90.19 396 SER A CA 1
ATOM 3146 C C . SER A 1 396 ? -8.484 19.812 -0.958 1 90.19 396 SER A C 1
ATOM 3148 O O . SER A 1 396 ? -9.656 19.875 -1.337 1 90.19 396 SER A O 1
ATOM 3150 N N . SER A 1 397 ? -7.539 19.344 -1.712 1 91.06 397 SER A N 1
ATOM 3151 C CA . SER A 1 397 ? -7.816 18.906 -3.078 1 91.06 397 SER A CA 1
ATOM 3152 C C . SER A 1 397 ? -8.156 17.422 -3.129 1 91.06 397 SER A C 1
ATOM 3154 O O . SER A 1 397 ? -7.352 16.578 -2.725 1 91.06 397 SER A O 1
ATOM 3156 N N . PRO A 1 398 ? -9.281 17.078 -3.668 1 92.81 398 PRO A N 1
ATOM 3157 C CA . PRO A 1 398 ? -9.594 15.656 -3.82 1 92.81 398 PRO A CA 1
ATOM 3158 C C . PRO A 1 398 ? -8.773 14.992 -4.918 1 92.81 398 PRO A C 1
ATOM 3160 O O . PRO A 1 398 ? -8.812 13.766 -5.066 1 92.81 398 PRO A O 1
ATOM 3163 N N . TYR A 1 399 ? -7.996 15.789 -5.625 1 95.38 399 TYR A N 1
ATOM 3164 C CA . TYR A 1 399 ? -7.199 15.25 -6.719 1 95.38 399 TYR A CA 1
ATOM 3165 C C . TYR A 1 399 ? -5.785 14.922 -6.25 1 95.38 399 TYR A C 1
ATOM 3167 O O . TYR A 1 399 ? -4.996 14.336 -6.996 1 95.38 399 TYR A O 1
ATOM 3175 N N . LEU A 1 400 ? -5.453 15.305 -5.09 1 96.5 400 LEU A N 1
ATOM 3176 C CA . LEU A 1 400 ? -4.148 15.016 -4.504 1 96.5 400 LEU A CA 1
ATOM 3177 C C . LEU A 1 400 ? -4.273 14.016 -3.363 1 96.5 400 LEU A C 1
ATOM 3179 O O . LEU A 1 400 ? -4.816 14.336 -2.303 1 96.5 400 LEU A O 1
ATOM 3183 N N . PRO A 1 401 ? -3.744 12.836 -3.617 1 95.81 401 PRO A N 1
ATOM 3184 C CA . PRO A 1 401 ? -3.727 11.914 -2.48 1 95.81 401 PRO A CA 1
ATOM 3185 C C . PRO A 1 401 ? -2.855 12.406 -1.329 1 95.81 401 PRO A C 1
ATOM 3187 O O . PRO A 1 401 ? -1.869 13.109 -1.556 1 95.81 401 PRO A O 1
ATOM 3190 N N . PHE A 1 402 ? -3.312 12.102 -0.173 1 97.19 402 PHE A N 1
ATOM 3191 C CA . PHE A 1 402 ? -2.617 12.531 1.034 1 97.19 402 PHE A CA 1
ATOM 3192 C C . PHE A 1 402 ? -2.059 11.328 1.792 1 97.19 402 PHE A C 1
ATOM 3194 O O . PHE A 1 402 ? -2.791 10.391 2.104 1 97.19 402 PHE A O 1
ATOM 3201 N N . GLY A 1 403 ? -0.766 11.352 2.086 1 96.81 403 GLY A N 1
ATOM 3202 C CA . GLY A 1 403 ? -0.11 10.312 2.863 1 96.81 403 GLY A CA 1
ATOM 3203 C C . GLY A 1 403 ? 1.337 10.633 3.186 1 96.81 403 GLY A C 1
ATOM 3204 O O . GLY A 1 403 ? 1.945 11.492 2.549 1 96.81 403 GLY A O 1
ATOM 3205 N N . GLY A 1 404 ? 1.868 9.969 4.199 1 97.75 404 GLY A N 1
ATOM 3206 C CA . GLY A 1 404 ? 3.248 10.156 4.617 1 97.75 404 GLY A CA 1
ATOM 3207 C C . GLY A 1 404 ? 4.211 9.188 3.965 1 97.75 404 GLY A C 1
ATOM 3208 O O . GLY A 1 404 ? 3.82 8.414 3.086 1 97.75 404 GLY A O 1
ATOM 3209 N N . VAL A 1 405 ? 5.434 9.305 4.316 1 98.25 405 VAL A N 1
ATOM 3210 C CA . VAL A 1 405 ? 6.527 8.453 3.871 1 98.25 405 VAL A CA 1
ATOM 3211 C C . VAL A 1 405 ? 7.559 8.305 4.992 1 98.25 405 VAL A C 1
ATOM 3213 O O . VAL A 1 405 ? 7.816 9.258 5.734 1 98.25 405 VAL A O 1
ATOM 3216 N N . GLY A 1 406 ? 8.125 7.133 5.098 1 97.19 406 GLY A N 1
ATOM 3217 C CA . GLY A 1 406 ? 9 6.902 6.238 1 97.19 406 GLY A CA 1
ATOM 3218 C C . GLY A 1 406 ? 8.266 6.918 7.566 1 97.19 406 GLY A C 1
ATOM 3219 O O . GLY A 1 406 ? 7.227 6.277 7.711 1 97.19 406 GLY A O 1
ATOM 3220 N N . GLU A 1 407 ? 8.766 7.645 8.461 1 96.25 407 GLU A N 1
ATOM 3221 C CA . GLU A 1 407 ? 8.18 7.66 9.797 1 96.25 407 GLU A CA 1
ATOM 3222 C C . GLU A 1 407 ? 6.879 8.461 9.82 1 96.25 407 GLU A C 1
ATOM 3224 O O . GLU A 1 407 ? 6.113 8.383 10.781 1 96.25 407 GLU A O 1
ATOM 3229 N N . SER A 1 408 ? 6.664 9.188 8.727 1 97.94 408 SER A N 1
ATOM 3230 C CA . SER A 1 408 ? 5.465 10.016 8.719 1 97.94 408 SER A CA 1
ATOM 3231 C C . SER A 1 408 ? 4.258 9.234 8.211 1 97.94 408 SER A C 1
ATOM 3233 O O . SER A 1 408 ? 3.127 9.719 8.266 1 97.94 408 SER A O 1
ATOM 3235 N N . GLY A 1 409 ? 4.523 8.023 7.656 1 98.19 409 GLY A N 1
ATOM 3236 C CA . GLY A 1 409 ? 3.324 7.246 7.402 1 98.19 409 GLY A CA 1
ATOM 3237 C C . GLY A 1 409 ? 3.486 6.254 6.266 1 98.19 409 GLY A C 1
ATOM 3238 O O . GLY A 1 409 ? 4.562 6.156 5.668 1 98.19 409 GLY A O 1
ATOM 3239 N N . ILE A 1 410 ? 2.455 5.43 6.004 1 98.5 410 ILE A N 1
ATOM 3240 C CA . ILE A 1 410 ? 2.322 4.43 4.953 1 98.5 410 ILE A CA 1
ATOM 3241 C C . ILE A 1 410 ? 0.945 4.547 4.301 1 98.5 410 ILE A C 1
ATOM 3243 O O . ILE A 1 410 ? -0.074 4.598 4.992 1 98.5 410 ILE A O 1
ATOM 3247 N N . GLY A 1 411 ? 0.919 4.598 2.922 1 97.56 411 GLY A N 1
ATOM 3248 C CA . GLY A 1 411 ? -0.346 4.688 2.211 1 97.56 411 GLY A CA 1
ATOM 3249 C C . GLY A 1 411 ? -0.821 6.113 2.014 1 97.56 411 GLY A C 1
ATOM 3250 O O . GLY A 1 411 ? -0.181 7.055 2.482 1 97.56 411 GLY A O 1
ATOM 3251 N N . ALA A 1 412 ? -1.86 6.27 1.313 1 97.94 412 ALA A N 1
ATOM 3252 C CA . ALA A 1 412 ? -2.439 7.582 1.041 1 97.94 412 ALA A CA 1
ATOM 3253 C C . ALA A 1 412 ? -3.939 7.477 0.778 1 97.94 412 ALA A C 1
ATOM 3255 O O . ALA A 1 412 ? -4.43 6.426 0.352 1 97.94 412 ALA A O 1
ATOM 3256 N N . TYR A 1 413 ? -4.59 8.547 1.075 1 98 413 TYR A N 1
ATOM 3257 C CA . TYR A 1 413 ? -6.023 8.617 0.803 1 98 413 TYR A CA 1
ATOM 3258 C C . TYR A 1 413 ? -6.414 10.008 0.315 1 98 413 TYR A C 1
ATOM 3260 O O . TYR A 1 413 ? -5.555 10.812 -0.05 1 98 413 TYR A O 1
ATOM 3268 N N . HIS A 1 414 ? -7.742 10.344 0.226 1 96.5 414 HIS A N 1
ATOM 3269 C CA . HIS A 1 414 ? -8.414 11.508 -0.352 1 96.5 414 HIS A CA 1
ATOM 3270 C C . HIS A 1 414 ? -8.773 11.258 -1.812 1 96.5 414 HIS A C 1
ATOM 3272 O O . HIS A 1 414 ? -8.023 10.617 -2.545 1 96.5 414 HIS A O 1
ATOM 3278 N N . GLY A 1 415 ? -9.953 11.742 -2.178 1 96.56 415 GLY A N 1
ATOM 3279 C CA . GLY A 1 415 ? -10.438 11.5 -3.527 1 96.56 415 GLY A CA 1
ATOM 3280 C C . GLY A 1 415 ? -10.445 10.031 -3.9 1 96.56 415 GLY A C 1
ATOM 3281 O O . GLY A 1 415 ? -10.992 9.203 -3.17 1 96.56 415 GLY A O 1
ATOM 3282 N N . LYS A 1 416 ? -9.852 9.766 -5.031 1 97.81 416 LYS A N 1
ATOM 3283 C CA . LYS A 1 416 ? -9.789 8.375 -5.477 1 97.81 416 LYS A CA 1
ATOM 3284 C C . LYS A 1 416 ? -8.898 7.543 -4.559 1 97.81 416 LYS A C 1
ATOM 3286 O O . LYS A 1 416 ? -9.117 6.34 -4.395 1 97.81 416 LYS A O 1
ATOM 3291 N N . GLY A 1 417 ? -7.898 8.211 -3.941 1 98 417 GLY A N 1
ATOM 3292 C CA . GLY A 1 417 ? -7.039 7.504 -3 1 98 417 GLY A CA 1
ATOM 3293 C C . GLY A 1 417 ? -7.805 6.855 -1.862 1 98 417 GLY A C 1
ATOM 3294 O O . GLY A 1 417 ? -7.422 5.789 -1.377 1 98 417 GLY A O 1
ATOM 3295 N N . SER A 1 418 ? -8.867 7.469 -1.446 1 98.5 418 SER A N 1
ATOM 3296 C CA . SER A 1 418 ? -9.695 6.918 -0.378 1 98.5 418 SER A CA 1
ATOM 3297 C C . SER A 1 418 ? -10.375 5.621 -0.814 1 98.5 418 SER A C 1
ATOM 3299 O O . SER A 1 418 ? -10.523 4.691 -0.018 1 98.5 418 SER A O 1
ATOM 3301 N N . PHE A 1 419 ? -10.852 5.613 -2.115 1 98.69 419 PHE A N 1
ATOM 3302 C CA . PHE A 1 419 ? -11.414 4.391 -2.678 1 98.69 419 PHE A CA 1
ATOM 3303 C C . PHE A 1 419 ? -10.336 3.32 -2.83 1 98.69 419 PHE A C 1
ATOM 3305 O O . PHE A 1 419 ? -10.539 2.17 -2.434 1 98.69 419 PHE A O 1
ATOM 3312 N N . ASP A 1 420 ? -9.211 3.674 -3.299 1 98.44 420 ASP A N 1
ATOM 3313 C CA . ASP A 1 420 ? -8.148 2.744 -3.672 1 98.44 420 ASP A CA 1
ATOM 3314 C C . ASP A 1 420 ? -7.562 2.053 -2.441 1 98.44 420 ASP A C 1
ATOM 3316 O O . ASP A 1 420 ? -7.262 0.858 -2.479 1 98.44 420 ASP A O 1
ATOM 3320 N N . VAL A 1 421 ? -7.387 2.756 -1.35 1 97.94 421 VAL A N 1
ATOM 3321 C CA . VAL A 1 421 ? -6.691 2.189 -0.198 1 97.94 421 VAL A CA 1
ATOM 3322 C C . VAL A 1 421 ? -7.531 1.069 0.411 1 97.94 421 VAL A C 1
ATOM 3324 O O . VAL A 1 421 ? -6.992 0.141 1.019 1 97.94 421 VAL A O 1
ATOM 3327 N N . PHE A 1 422 ? -8.875 1.104 0.172 1 98.75 422 PHE A N 1
ATOM 3328 C CA . PHE A 1 422 ? -9.75 0.096 0.753 1 98.75 422 PHE A CA 1
ATOM 3329 C C . PHE A 1 422 ? -10.172 -0.924 -0.297 1 98.75 422 PHE A C 1
ATOM 3331 O O . PHE A 1 422 ? -11.18 -1.615 -0.128 1 98.75 422 PHE A O 1
ATOM 3338 N N . THR A 1 423 ? -9.422 -0.961 -1.409 1 98.69 423 THR A N 1
ATOM 3339 C CA . THR A 1 423 ? -9.781 -1.805 -2.543 1 98.69 423 THR A CA 1
ATOM 3340 C C . THR A 1 423 ? -8.602 -2.676 -2.967 1 98.69 423 THR A C 1
ATOM 3342 O O . THR A 1 423 ? -7.48 -2.184 -3.102 1 98.69 423 THR A O 1
ATOM 3345 N N . HIS A 1 424 ? -8.828 -3.963 -3.057 1 98.38 424 HIS A N 1
ATOM 3346 C CA . HIS A 1 424 ? -7.906 -4.871 -3.73 1 98.38 424 HIS A CA 1
ATOM 3347 C C . HIS A 1 424 ? -8.211 -4.965 -5.219 1 98.38 424 HIS A C 1
ATOM 3349 O O . HIS A 1 424 ? -9.375 -5.141 -5.609 1 98.38 424 HIS A O 1
ATOM 3355 N N . GLU A 1 425 ? -7.207 -4.824 -6.055 1 97.81 425 GLU A N 1
ATOM 3356 C CA . GLU A 1 425 ? -7.387 -4.992 -7.492 1 97.81 425 GLU A CA 1
ATOM 3357 C C . GLU A 1 425 ? -7.09 -6.426 -7.922 1 97.81 425 GLU A C 1
ATOM 3359 O O . GLU A 1 425 ? -5.941 -6.867 -7.895 1 97.81 425 GLU A O 1
ATOM 3364 N N . LYS A 1 426 ? -8.102 -7.148 -8.312 1 97.31 426 LYS A N 1
ATOM 3365 C CA . LYS A 1 426 ? -8.008 -8.531 -8.773 1 97.31 426 LYS A CA 1
ATOM 3366 C C . LYS A 1 426 ? -7.719 -8.586 -10.273 1 97.31 426 LYS A C 1
ATOM 3368 O O . LYS A 1 426 ? -8.547 -8.172 -11.086 1 97.31 426 LYS A O 1
ATOM 3373 N N . SER A 1 427 ? -6.574 -9.078 -10.656 1 98 427 SER A N 1
ATOM 3374 C CA . SER A 1 427 ? -6.203 -9.227 -12.055 1 98 427 SER A CA 1
ATOM 3375 C C . SER A 1 427 ? -6.734 -10.539 -12.633 1 98 427 SER A C 1
ATOM 3377 O O . SER A 1 427 ? -6.422 -11.617 -12.125 1 98 427 SER A O 1
ATOM 3379 N N . ILE A 1 428 ? -7.527 -10.445 -13.727 1 98.19 428 ILE A N 1
ATOM 3380 C CA . ILE A 1 428 ? -8.141 -11.633 -14.32 1 98.19 428 ILE A CA 1
ATOM 3381 C C . ILE A 1 428 ? -7.777 -11.711 -15.805 1 98.19 428 ILE A C 1
ATOM 3383 O O . ILE A 1 428 ? -7.957 -10.75 -16.547 1 98.19 428 ILE A O 1
ATOM 3387 N N . LEU A 1 429 ? -7.23 -12.797 -16.203 1 97.69 429 LEU A N 1
ATOM 3388 C CA . LEU A 1 429 ? -7.043 -13.109 -17.609 1 97.69 429 LEU A CA 1
ATOM 3389 C C . LEU A 1 429 ? -8.078 -14.125 -18.094 1 97.69 429 LEU A C 1
ATOM 3391 O O . LEU A 1 429 ? -8.172 -15.219 -17.531 1 97.69 429 LEU A O 1
ATOM 3395 N N . LYS A 1 430 ? -8.93 -13.773 -19 1 97.38 430 LYS A N 1
ATOM 3396 C CA . LYS A 1 430 ? -9.875 -14.68 -19.641 1 97.38 430 LYS A CA 1
ATOM 3397 C C . LYS A 1 430 ? -9.336 -15.18 -20.969 1 97.38 430 LYS A C 1
ATOM 3399 O O . LYS A 1 430 ? -9.219 -14.414 -21.938 1 97.38 430 LYS A O 1
ATOM 3404 N N . GLN A 1 431 ? -9.047 -16.422 -21.062 1 95.69 431 GLN A N 1
ATOM 3405 C CA . GLN A 1 431 ? -8.43 -17 -22.25 1 95.69 431 GLN A CA 1
ATOM 3406 C C . GLN A 1 431 ? -9.484 -17.609 -23.172 1 95.69 431 GLN A C 1
ATOM 3408 O O . GLN A 1 431 ? -10.469 -18.188 -22.703 1 95.69 431 GLN A O 1
ATOM 3413 N N . THR A 1 432 ? -9.227 -17.531 -24.469 1 94.12 432 THR A N 1
ATOM 3414 C CA . THR A 1 432 ? -10.133 -18.141 -25.438 1 94.12 432 THR A CA 1
ATOM 3415 C C . THR A 1 432 ? -10.086 -19.656 -25.344 1 94.12 432 THR A C 1
ATOM 3417 O O . THR A 1 432 ? -9.07 -20.234 -24.953 1 94.12 432 THR A O 1
ATOM 3420 N N . THR A 1 433 ? -11.195 -20.328 -25.672 1 94.69 433 THR A N 1
ATOM 3421 C CA . THR A 1 433 ? -11.234 -21.781 -25.75 1 94.69 433 THR A CA 1
ATOM 3422 C C . THR A 1 433 ? -11.344 -22.25 -27.203 1 94.69 433 THR A C 1
ATOM 3424 O O . THR A 1 433 ? -11.539 -23.438 -27.469 1 94.69 433 THR A O 1
ATOM 3427 N N . MET A 1 434 ? -11.219 -21.297 -28.094 1 91.62 434 MET A N 1
ATOM 3428 C CA . MET A 1 434 ? -11.375 -21.609 -29.516 1 91.62 434 MET A CA 1
ATOM 3429 C C . MET A 1 434 ? -10.117 -22.266 -30.062 1 91.62 434 MET A C 1
ATOM 3431 O O . MET A 1 434 ? -10.188 -23.062 -31 1 91.62 434 MET A O 1
ATOM 3435 N N . PHE A 1 435 ? -8.992 -21.844 -29.547 1 87.19 435 PHE A N 1
ATOM 3436 C CA . PHE A 1 435 ? -7.707 -22.422 -29.922 1 87.19 435 PHE A CA 1
ATOM 3437 C C . PHE A 1 435 ? -6.75 -22.422 -28.75 1 87.19 435 PHE A C 1
ATOM 3439 O O . PHE A 1 435 ? -7.051 -21.859 -27.688 1 87.19 435 PHE A O 1
ATOM 3446 N N . ASP A 1 436 ? -5.664 -23.156 -28.875 1 88.88 436 ASP A N 1
ATOM 3447 C CA . ASP A 1 436 ? -4.641 -23.234 -27.844 1 88.88 436 ASP A CA 1
ATOM 3448 C C . ASP A 1 436 ? -3.312 -22.656 -28.328 1 88.88 436 ASP A C 1
ATOM 3450 O O . ASP A 1 436 ? -3.045 -22.656 -29.531 1 88.88 436 ASP A O 1
ATOM 3454 N N . LEU A 1 437 ? -2.541 -22.109 -27.453 1 80.44 437 LEU A N 1
ATOM 3455 C CA . LEU A 1 437 ? -1.216 -21.594 -27.781 1 80.44 437 LEU A CA 1
ATOM 3456 C C . LEU A 1 437 ? -0.145 -22.656 -27.531 1 80.44 437 LEU A C 1
ATOM 3458 O O . LEU A 1 437 ? 0.205 -22.922 -26.375 1 80.44 437 LEU A O 1
ATOM 3462 N N . PRO A 1 438 ? 0.418 -23.172 -28.547 1 78.25 438 PRO A N 1
ATOM 3463 C CA . PRO A 1 438 ? 1.302 -24.328 -28.375 1 78.25 438 PRO A CA 1
ATOM 3464 C C . PRO A 1 438 ? 2.635 -23.969 -27.719 1 78.25 438 PRO A C 1
ATOM 3466 O O . PRO A 1 438 ? 3.307 -24.828 -27.156 1 78.25 438 PRO A O 1
ATOM 3469 N N . PHE A 1 439 ? 2.994 -22.703 -27.75 1 79.06 439 PHE A N 1
ATOM 3470 C CA . PHE A 1 439 ? 4.363 -22.359 -27.391 1 79.06 439 PHE A CA 1
ATOM 3471 C C . PHE A 1 439 ? 4.543 -22.359 -25.875 1 79.06 439 PHE A C 1
ATOM 3473 O O . PHE A 1 439 ? 5.668 -22.312 -25.391 1 79.06 439 PHE A O 1
ATOM 3480 N N . ARG A 1 440 ? 3.516 -22.531 -25.094 1 82.25 440 ARG A N 1
ATOM 3481 C CA . ARG A 1 440 ? 3.676 -22.562 -23.641 1 82.25 440 ARG A CA 1
ATOM 3482 C C . ARG A 1 440 ? 4.055 -23.969 -23.156 1 82.25 440 ARG A C 1
ATOM 3484 O O . ARG A 1 440 ? 4.512 -24.141 -22.031 1 82.25 440 ARG A O 1
ATOM 3491 N N . TYR A 1 441 ? 3.9 -24.891 -24.094 1 86.56 441 TYR A N 1
ATOM 3492 C CA . TYR A 1 441 ? 4.082 -26.281 -23.656 1 86.56 441 TYR A CA 1
ATOM 3493 C C . TYR A 1 441 ? 5.477 -26.781 -24.016 1 86.56 441 TYR A C 1
ATOM 3495 O O . TYR A 1 441 ? 6.004 -26.469 -25.078 1 86.56 441 TYR A O 1
ATOM 3503 N N . PRO A 1 442 ? 6.086 -27.562 -23.156 1 78.12 442 PRO A N 1
ATOM 3504 C CA . PRO A 1 442 ? 7.445 -28.062 -23.359 1 78.12 442 PRO A CA 1
ATOM 3505 C C . PRO A 1 442 ? 7.547 -29.016 -24.547 1 78.12 442 PRO A C 1
ATOM 3507 O O . PRO A 1 442 ? 8.648 -29.328 -25.016 1 78.12 442 PRO A O 1
ATOM 3510 N N . THR A 1 443 ? 6.5 -29.469 -25.062 1 77.31 443 THR A N 1
ATOM 3511 C CA . THR A 1 443 ? 6.488 -30.484 -26.109 1 77.31 443 THR A CA 1
ATOM 3512 C C . THR A 1 443 ? 6.66 -29.844 -27.484 1 77.31 443 THR A C 1
ATOM 3514 O O . THR A 1 443 ? 6.781 -30.562 -28.484 1 77.31 443 THR A O 1
ATOM 3517 N N . MET A 1 444 ? 6.688 -28.625 -27.438 1 76.44 444 MET A N 1
ATOM 3518 C CA . MET A 1 444 ? 6.824 -27.953 -28.734 1 76.44 444 MET A CA 1
ATOM 3519 C C . MET A 1 444 ? 8.211 -28.203 -29.328 1 76.44 444 MET A C 1
ATOM 3521 O O . MET A 1 444 ? 9.219 -28 -28.656 1 76.44 444 MET A O 1
ATOM 3525 N N . LYS A 1 445 ? 8.164 -28.656 -30.562 1 76 445 LYS A N 1
ATOM 3526 C CA . LYS A 1 445 ? 9.422 -28.812 -31.297 1 76 445 LYS A CA 1
ATOM 3527 C C . LYS A 1 445 ? 10.125 -27.469 -31.469 1 76 445 LYS A C 1
ATOM 3529 O O . LYS A 1 445 ? 9.5 -26.469 -31.828 1 76 445 LYS A O 1
ATOM 3534 N N . ASN A 1 446 ? 11.367 -27.312 -31.141 1 80.31 446 ASN A N 1
ATOM 3535 C CA . ASN A 1 446 ? 12.148 -26.094 -31.203 1 80.31 446 ASN A CA 1
ATOM 3536 C C . ASN A 1 446 ? 11.547 -25 -30.312 1 80.31 446 ASN A C 1
ATOM 3538 O O . ASN A 1 446 ? 11.531 -23.828 -30.672 1 80.31 446 ASN A O 1
ATOM 3542 N N . GLY A 1 447 ? 10.977 -25.484 -29.312 1 80.19 447 GLY A N 1
ATOM 3543 C CA . GLY A 1 447 ? 10.25 -24.609 -28.406 1 80.19 447 GLY A CA 1
ATOM 3544 C C . GLY A 1 447 ? 11.078 -23.453 -27.875 1 80.19 447 GLY A C 1
ATOM 3545 O O . GLY A 1 447 ? 10.617 -22.312 -27.859 1 80.19 447 GLY A O 1
ATOM 3546 N N . LEU A 1 448 ? 12.281 -23.734 -27.547 1 83.44 448 LEU A N 1
ATOM 3547 C CA . LEU A 1 448 ? 13.164 -22.719 -26.984 1 83.44 448 LEU A CA 1
ATOM 3548 C C . LEU A 1 448 ? 13.406 -21.594 -28 1 83.44 448 LEU A C 1
ATOM 3550 O O . LEU A 1 448 ? 13.336 -20.422 -27.641 1 83.44 448 LEU A O 1
ATOM 3554 N N . LYS A 1 449 ? 13.688 -21.969 -29.156 1 85.19 449 LYS A N 1
ATOM 3555 C CA . LYS A 1 449 ? 13.922 -20.984 -30.219 1 85.19 449 LYS A CA 1
ATOM 3556 C C . LYS A 1 449 ? 12.688 -20.125 -30.453 1 85.19 449 LYS A C 1
ATOM 3558 O O . LYS A 1 449 ? 12.805 -18.906 -30.609 1 85.19 449 LYS A O 1
ATOM 3563 N N . PHE A 1 450 ? 11.602 -20.734 -30.375 1 80 450 PHE A N 1
ATOM 3564 C CA . PHE A 1 450 ? 10.352 -20.031 -30.625 1 80 450 PHE A CA 1
ATOM 3565 C C . PHE A 1 450 ? 10.047 -19.047 -29.516 1 80 450 PHE A C 1
ATOM 3567 O O . PHE A 1 450 ? 9.703 -17.891 -29.781 1 80 450 PHE A O 1
ATOM 3574 N N . ILE A 1 451 ? 10.188 -19.5 -28.328 1 81.25 451 ILE A N 1
ATOM 3575 C CA . ILE A 1 451 ? 9.844 -18.641 -27.188 1 81.25 451 ILE A CA 1
ATOM 3576 C C . ILE A 1 451 ? 10.812 -17.469 -27.125 1 81.25 451 ILE A C 1
ATOM 3578 O O . ILE A 1 451 ? 10.422 -16.359 -26.75 1 81.25 451 ILE A O 1
ATOM 3582 N N . LYS A 1 452 ? 12.039 -17.719 -27.453 1 82.81 452 LYS A N 1
ATOM 3583 C CA . LYS A 1 452 ? 13.008 -16.625 -27.484 1 82.81 452 LYS A CA 1
ATOM 3584 C C . LYS A 1 452 ? 12.602 -15.562 -28.5 1 82.81 452 LYS A C 1
ATOM 3586 O O . LYS A 1 452 ? 12.812 -14.375 -28.281 1 82.81 452 LYS A O 1
ATOM 3591 N N . ARG A 1 453 ? 12.023 -15.977 -29.578 1 76.19 453 ARG A N 1
ATOM 3592 C CA . ARG A 1 453 ? 11.594 -15.055 -30.625 1 76.19 453 ARG A CA 1
ATOM 3593 C C . ARG A 1 453 ? 10.383 -14.25 -30.172 1 76.19 453 ARG A C 1
ATOM 3595 O O . ARG A 1 453 ? 10.258 -13.062 -30.484 1 76.19 453 ARG A O 1
ATOM 3602 N N . ILE A 1 454 ? 9.547 -14.844 -29.344 1 74.38 454 ILE A N 1
ATOM 3603 C CA . ILE A 1 454 ? 8.289 -14.219 -28.938 1 74.38 454 ILE A CA 1
ATOM 3604 C C . ILE A 1 454 ? 8.547 -13.242 -27.797 1 74.38 454 ILE A C 1
ATOM 3606 O O . ILE A 1 454 ? 7.957 -12.156 -27.75 1 74.38 454 ILE A O 1
ATOM 3610 N N . LEU A 1 455 ? 9.391 -13.609 -26.891 1 74.88 455 LEU A N 1
ATOM 3611 C CA . LEU A 1 455 ? 9.594 -12.812 -25.688 1 74.88 455 LEU A CA 1
ATOM 3612 C C . LEU A 1 455 ? 10.727 -11.812 -25.891 1 74.88 455 LEU A C 1
ATOM 3614 O O . LEU A 1 455 ? 10.938 -10.938 -25.047 1 74.88 455 LEU A O 1
ATOM 3618 N N . ASN A 1 456 ? 11.531 -11.852 -27.031 1 67.5 456 ASN A N 1
ATOM 3619 C CA . ASN A 1 456 ? 12.594 -10.891 -27.312 1 67.5 456 ASN A CA 1
ATOM 3620 C C . ASN A 1 456 ? 12.156 -9.859 -28.359 1 67.5 456 ASN A C 1
ATOM 3622 O O . ASN A 1 456 ? 11.578 -10.227 -29.375 1 67.5 456 ASN A O 1
ATOM 3626 N N . MET B 1 1 ? 26.844 -11.258 14.961 1 45.19 1 MET B N 1
ATOM 3627 C CA . MET B 1 1 ? 25.875 -10.977 13.898 1 45.19 1 MET B CA 1
ATOM 3628 C C . MET B 1 1 ? 26.344 -9.812 13.031 1 45.19 1 MET B C 1
ATOM 3630 O O . MET B 1 1 ? 26.672 -8.742 13.547 1 45.19 1 MET B O 1
ATOM 3634 N N . GLU B 1 2 ? 26.766 -10.055 11.906 1 63.09 2 GLU B N 1
ATOM 3635 C CA . GLU B 1 2 ? 27.281 -9.031 11 1 63.09 2 GLU B CA 1
ATOM 3636 C C . GLU B 1 2 ? 26.266 -7.914 10.797 1 63.09 2 GLU B C 1
ATOM 3638 O O . GLU B 1 2 ? 25.078 -8.18 10.602 1 63.09 2 GLU B O 1
ATOM 3643 N N . LYS B 1 3 ? 26.641 -6.781 11.234 1 74.5 3 LYS B N 1
ATOM 3644 C CA . LYS B 1 3 ? 25.781 -5.613 11.094 1 74.5 3 LYS B CA 1
ATOM 3645 C C . LYS B 1 3 ? 25.859 -5.035 9.688 1 74.5 3 LYS B C 1
ATOM 3647 O O . LYS B 1 3 ? 26.953 -4.793 9.172 1 74.5 3 LYS B O 1
ATOM 3652 N N . TYR B 1 4 ? 24.734 -5.254 9.047 1 94.25 4 TYR B N 1
ATOM 3653 C CA . TYR B 1 4 ? 24.656 -4.766 7.672 1 94.25 4 TYR B CA 1
ATOM 3654 C C . TYR B 1 4 ? 24.406 -3.266 7.645 1 94.25 4 TYR B C 1
ATOM 3656 O O . TYR B 1 4 ? 24.047 -2.713 6.598 1 94.25 4 TYR B O 1
ATOM 3664 N N . GLY B 1 5 ? 24.547 -2.633 8.812 1 95.62 5 GLY B N 1
ATOM 3665 C CA . GLY B 1 5 ? 24.344 -1.201 8.969 1 95.62 5 GLY B CA 1
ATOM 3666 C C . GLY B 1 5 ? 25.266 -0.37 8.086 1 95.62 5 GLY B C 1
ATOM 3667 O O . GLY B 1 5 ? 24.828 0.618 7.488 1 95.62 5 GLY B O 1
ATOM 3668 N N . ASP B 1 6 ? 26.5 -0.841 7.898 1 96.62 6 ASP B N 1
ATOM 3669 C CA . ASP B 1 6 ? 27.469 -0.111 7.09 1 96.62 6 ASP B CA 1
ATOM 3670 C C . ASP B 1 6 ? 27.062 -0.109 5.617 1 96.62 6 ASP B C 1
ATOM 3672 O O . ASP B 1 6 ? 27.203 0.907 4.934 1 96.62 6 ASP B O 1
ATOM 3676 N N . LEU B 1 7 ? 26.641 -1.293 5.137 1 97.88 7 LEU B N 1
ATOM 3677 C CA . LEU B 1 7 ? 26.203 -1.399 3.75 1 97.88 7 LEU B CA 1
ATOM 3678 C C . LEU B 1 7 ? 25.016 -0.481 3.486 1 97.88 7 LEU B C 1
ATOM 3680 O O . LEU B 1 7 ? 24.984 0.234 2.482 1 97.88 7 LEU B O 1
ATOM 3684 N N . ILE B 1 8 ? 24.078 -0.429 4.375 1 98.12 8 ILE B N 1
ATOM 3685 C CA . ILE B 1 8 ? 22.875 0.382 4.23 1 98.12 8 ILE B CA 1
ATOM 3686 C C . ILE B 1 8 ? 23.234 1.863 4.285 1 98.12 8 ILE B C 1
ATOM 3688 O O . ILE B 1 8 ? 22.703 2.67 3.516 1 98.12 8 ILE B O 1
ATOM 3692 N N . GLU B 1 9 ? 24.094 2.242 5.211 1 97.31 9 GLU B N 1
ATOM 3693 C CA . GLU B 1 9 ? 24.531 3.629 5.297 1 97.31 9 GLU B CA 1
ATOM 3694 C C . GLU B 1 9 ? 25.25 4.059 4.02 1 97.31 9 GLU B C 1
ATOM 3696 O O . GLU B 1 9 ? 25.094 5.191 3.559 1 97.31 9 GLU B O 1
ATOM 3701 N N . LYS B 1 10 ? 26.094 3.107 3.516 1 97.75 10 LYS B N 1
ATOM 3702 C CA . LYS B 1 10 ? 26.766 3.361 2.244 1 97.75 10 LYS B CA 1
ATOM 3703 C C . LYS B 1 10 ? 25.766 3.627 1.133 1 97.75 10 LYS B C 1
ATOM 3705 O O . LYS B 1 10 ? 25.938 4.543 0.328 1 97.75 10 LYS B O 1
ATOM 3710 N N . GLN B 1 11 ? 24.734 2.859 1.057 1 98.62 11 GLN B N 1
ATOM 3711 C CA . GLN B 1 11 ? 23.719 3.021 0.037 1 98.62 11 GLN B CA 1
ATOM 3712 C C . GLN B 1 11 ? 22.891 4.289 0.272 1 98.62 11 GLN B C 1
ATOM 3714 O O . GLN B 1 11 ? 22.516 4.969 -0.679 1 98.62 11 GLN B O 1
ATOM 3719 N N . ARG B 1 12 ? 22.594 4.617 1.527 1 97.75 12 ARG B N 1
ATOM 3720 C CA . ARG B 1 12 ? 21.891 5.848 1.847 1 97.75 12 ARG B CA 1
ATOM 3721 C C . ARG B 1 12 ? 22.656 7.07 1.375 1 97.75 12 ARG B C 1
ATOM 3723 O O . ARG B 1 12 ? 22.078 8 0.809 1 97.75 12 ARG B O 1
ATOM 3730 N N . LYS B 1 13 ? 23.953 7.094 1.651 1 97.56 13 LYS B N 1
ATOM 3731 C CA . LYS B 1 13 ? 24.797 8.195 1.221 1 97.56 13 LYS B CA 1
ATOM 3732 C C . LYS B 1 13 ? 24.797 8.336 -0.3 1 97.56 13 LYS B C 1
ATOM 3734 O O . LYS B 1 13 ? 24.719 9.445 -0.83 1 97.56 13 LYS B O 1
ATOM 3739 N N . PHE B 1 14 ? 24.922 7.191 -0.98 1 98.5 14 PHE B N 1
ATOM 3740 C CA . PHE B 1 14 ? 24.875 7.195 -2.438 1 98.5 14 PHE B CA 1
ATOM 3741 C C . PHE B 1 14 ? 23.562 7.746 -2.945 1 98.5 14 PHE B C 1
ATOM 3743 O O . PHE B 1 14 ? 23.531 8.586 -3.846 1 98.5 14 PHE B O 1
ATOM 3750 N N . TYR B 1 15 ? 22.469 7.328 -2.387 1 98.31 15 TYR B N 1
ATOM 3751 C CA . TYR B 1 15 ? 21.125 7.785 -2.752 1 98.31 15 TYR B CA 1
ATOM 3752 C C . TYR B 1 15 ? 21 9.297 -2.594 1 98.31 15 TYR B C 1
ATOM 3754 O O . TYR B 1 15 ? 20.422 9.969 -3.445 1 98.31 15 TYR B O 1
ATOM 3762 N N . LEU B 1 16 ? 21.5 9.789 -1.519 1 96.88 16 LEU B N 1
ATOM 3763 C CA . LEU B 1 16 ? 21.344 11.203 -1.169 1 96.88 16 LEU B CA 1
ATOM 3764 C C . LEU B 1 16 ? 22.141 12.086 -2.131 1 96.88 16 LEU B C 1
ATOM 3766 O O . LEU B 1 16 ? 21.906 13.297 -2.188 1 96.88 16 LEU B O 1
ATOM 3770 N N . GLN B 1 17 ? 23.047 11.461 -2.91 1 96.56 17 GLN B N 1
ATOM 3771 C CA . GLN B 1 17 ? 23.766 12.219 -3.932 1 96.56 17 GLN B CA 1
ATOM 3772 C C . GLN B 1 17 ? 22.828 12.594 -5.082 1 96.56 17 GLN B C 1
ATOM 3774 O O . GLN B 1 17 ? 23.156 13.461 -5.895 1 96.56 17 GLN B O 1
ATOM 3779 N N . GLY B 1 18 ? 21.703 11.898 -5.227 1 96.56 18 GLY B N 1
ATOM 3780 C CA . GLY B 1 18 ? 20.688 12.25 -6.207 1 96.56 18 GLY B CA 1
ATOM 3781 C C . GLY B 1 18 ? 20.891 11.555 -7.539 1 96.56 18 GLY B C 1
ATOM 3782 O O . GLY B 1 18 ? 20.047 11.672 -8.438 1 96.56 18 GLY B O 1
ATOM 3783 N N . LYS B 1 19 ? 21.922 10.711 -7.652 1 96.69 19 LYS B N 1
ATOM 3784 C CA . LYS B 1 19 ? 22.234 10.055 -8.922 1 96.69 19 LYS B CA 1
ATOM 3785 C C . LYS B 1 19 ? 21.109 9.125 -9.352 1 96.69 19 LYS B C 1
ATOM 3787 O O . LYS B 1 19 ? 20.719 9.102 -10.523 1 96.69 19 LYS B O 1
ATOM 3792 N N . THR B 1 20 ? 20.578 8.43 -8.414 1 97.81 20 THR B N 1
ATOM 3793 C CA . THR B 1 20 ? 19.578 7.418 -8.734 1 97.81 20 THR B CA 1
ATOM 3794 C C . THR B 1 20 ? 18.25 8.078 -9.094 1 97.81 20 THR B C 1
ATOM 3796 O O . THR B 1 20 ? 17.344 7.422 -9.641 1 97.81 20 THR B O 1
ATOM 3799 N N . LYS B 1 21 ? 18.062 9.32 -8.828 1 96.81 21 LYS B N 1
ATOM 3800 C CA . LYS B 1 21 ? 16.828 10.039 -9.141 1 96.81 21 LYS B CA 1
ATOM 3801 C C . LYS B 1 21 ? 16.812 10.484 -10.602 1 96.81 21 LYS B C 1
ATOM 3803 O O . LYS B 1 21 ? 15.75 10.812 -11.141 1 96.81 21 LYS B O 1
ATOM 3808 N N . GLU B 1 22 ? 17.953 10.523 -11.195 1 97.75 22 GLU B N 1
ATOM 3809 C CA . GLU B 1 22 ? 18.047 10.883 -12.609 1 97.75 22 GLU B CA 1
ATOM 3810 C C . GLU B 1 22 ? 17.516 9.758 -13.492 1 97.75 22 GLU B C 1
ATOM 3812 O O . GLU B 1 22 ? 17.969 8.617 -13.383 1 97.75 22 GLU B O 1
ATOM 3817 N N . LEU B 1 23 ? 16.641 10.133 -14.391 1 98.19 23 LEU B N 1
ATOM 3818 C CA . LEU B 1 23 ? 16.016 9.141 -15.25 1 98.19 23 LEU B CA 1
ATOM 3819 C C . LEU B 1 23 ? 17.062 8.445 -16.125 1 98.19 23 LEU B C 1
ATOM 3821 O O . LEU B 1 23 ? 16.984 7.234 -16.344 1 98.19 23 LEU B O 1
ATOM 3825 N N . SER B 1 24 ? 18.031 9.203 -16.641 1 98.5 24 SER B N 1
ATOM 3826 C CA . SER B 1 24 ? 19.062 8.617 -17.484 1 98.5 24 SER B CA 1
ATOM 3827 C C . SER B 1 24 ? 19.844 7.547 -16.734 1 98.5 24 SER B C 1
ATOM 3829 O O . SER B 1 24 ? 20.188 6.508 -17.312 1 98.5 24 SER B O 1
ATOM 3831 N N . PHE B 1 25 ? 20.141 7.793 -15.461 1 98.69 25 PHE B N 1
ATOM 3832 C CA . PHE B 1 25 ? 20.844 6.824 -14.625 1 98.69 25 PHE B CA 1
ATOM 3833 C C . PHE B 1 25 ? 20.031 5.543 -14.484 1 98.69 25 PHE B C 1
ATOM 3835 O O . PHE B 1 25 ? 20.578 4.441 -14.602 1 98.69 25 PHE B O 1
ATOM 3842 N N . ARG B 1 26 ? 18.75 5.672 -14.258 1 98.88 26 ARG B N 1
ATOM 3843 C CA . ARG B 1 26 ? 17.844 4.543 -14.094 1 98.88 26 ARG B CA 1
ATOM 3844 C C . ARG B 1 26 ? 17.766 3.707 -15.367 1 98.88 26 ARG B C 1
ATOM 3846 O O . ARG B 1 26 ? 17.844 2.477 -15.312 1 98.88 26 ARG B O 1
ATOM 3853 N N . LEU B 1 27 ? 17.609 4.418 -16.5 1 98.81 27 LEU B N 1
ATOM 3854 C CA . LEU B 1 27 ? 17.516 3.752 -17.797 1 98.81 27 LEU B CA 1
ATOM 3855 C C . LEU B 1 27 ? 18.797 2.994 -18.094 1 98.81 27 LEU B C 1
ATOM 3857 O O . LEU B 1 27 ? 18.766 1.855 -18.578 1 98.81 27 LEU B O 1
ATOM 3861 N N . GLU B 1 28 ? 19.922 3.578 -17.797 1 98.75 28 GLU B N 1
ATOM 3862 C CA . GLU B 1 28 ? 21.203 2.936 -18.031 1 98.75 28 GLU B CA 1
ATOM 3863 C C . GLU B 1 28 ? 21.375 1.684 -17.188 1 98.75 28 GLU B C 1
ATOM 3865 O O . GLU B 1 28 ? 21.875 0.661 -17.656 1 98.75 28 GLU B O 1
ATOM 3870 N N . ALA B 1 29 ? 20.984 1.782 -15.961 1 98.88 29 ALA B N 1
ATOM 3871 C CA . ALA B 1 29 ? 21.078 0.631 -15.07 1 98.88 29 ALA B CA 1
ATOM 3872 C C . ALA B 1 29 ? 20.203 -0.521 -15.57 1 98.88 29 ALA B C 1
ATOM 3874 O O . ALA B 1 29 ? 20.641 -1.677 -15.57 1 98.88 29 ALA B O 1
ATOM 3875 N N . LEU B 1 30 ? 19 -0.233 -16.031 1 98.88 30 LEU B N 1
ATOM 3876 C CA . LEU B 1 30 ? 18.094 -1.252 -16.531 1 98.88 30 LEU B CA 1
ATOM 3877 C C . LEU B 1 30 ? 18.625 -1.877 -17.828 1 98.88 30 LEU B C 1
ATOM 3879 O O . LEU B 1 30 ? 18.531 -3.092 -18.016 1 98.88 30 LEU B O 1
ATOM 3883 N N . LYS B 1 31 ? 19.156 -1.045 -18.688 1 98.88 31 LYS B N 1
ATOM 3884 C CA . LYS B 1 31 ? 19.75 -1.555 -19.922 1 98.88 31 LYS B CA 1
ATOM 3885 C C . LYS B 1 31 ? 20.938 -2.467 -19.625 1 98.88 31 LYS B C 1
ATOM 3887 O O . LYS B 1 31 ? 21.109 -3.506 -20.266 1 98.88 31 LYS B O 1
ATOM 3892 N N . LYS B 1 32 ? 21.75 -2.029 -18.688 1 98.88 32 LYS B N 1
ATOM 3893 C CA . LYS B 1 32 ? 22.875 -2.857 -18.281 1 98.88 32 LYS B CA 1
ATOM 3894 C C . LYS B 1 32 ? 22.406 -4.195 -17.719 1 98.88 32 LYS B C 1
ATOM 3896 O O . LYS B 1 32 ? 22.953 -5.242 -18.047 1 98.88 32 LYS B O 1
ATOM 3901 N N . LEU B 1 33 ? 21.391 -4.148 -16.891 1 98.81 33 LEU B N 1
ATOM 3902 C CA . LEU B 1 33 ? 20.828 -5.371 -16.344 1 98.81 33 LEU B CA 1
ATOM 3903 C C . LEU B 1 33 ? 20.297 -6.285 -17.438 1 98.81 33 LEU B C 1
ATOM 3905 O O . LEU B 1 33 ? 20.562 -7.488 -17.438 1 98.81 33 LEU B O 1
ATOM 3909 N N . GLN B 1 34 ? 19.562 -5.691 -18.375 1 98.62 34 GLN B N 1
ATOM 3910 C CA . GLN B 1 34 ? 19.047 -6.43 -19.516 1 98.62 34 GLN B CA 1
ATOM 3911 C C . GLN B 1 34 ? 20.188 -7.105 -20.281 1 98.62 34 GLN B C 1
ATOM 3913 O O . GLN B 1 34 ? 20.094 -8.289 -20.625 1 98.62 34 GLN B O 1
ATOM 3918 N N . SER B 1 35 ? 21.25 -6.387 -20.531 1 98.5 35 SER B N 1
ATOM 3919 C CA . SER B 1 35 ? 22.391 -6.898 -21.266 1 98.5 35 SER B CA 1
ATOM 3920 C C . SER B 1 35 ? 23.078 -8.023 -20.5 1 98.5 35 SER B C 1
ATOM 3922 O O . SER B 1 35 ? 23.469 -9.039 -21.094 1 98.5 35 SER B O 1
ATOM 3924 N N . LEU B 1 36 ? 23.219 -7.84 -19.219 1 98.56 36 LEU B N 1
ATOM 3925 C CA . LEU B 1 36 ? 23.844 -8.867 -18.391 1 98.56 36 LEU B CA 1
ATOM 3926 C C . LEU B 1 36 ? 23.047 -10.172 -18.453 1 98.56 36 LEU B C 1
ATOM 3928 O O . LEU B 1 36 ? 23.641 -11.25 -18.516 1 98.56 36 LEU B O 1
ATOM 3932 N N . ILE B 1 37 ? 21.734 -10.062 -18.453 1 98.5 37 ILE B N 1
ATOM 3933 C CA . ILE B 1 37 ? 20.891 -11.25 -18.516 1 98.5 37 ILE B CA 1
ATOM 3934 C C . ILE B 1 37 ? 21.078 -11.938 -19.859 1 98.5 37 ILE B C 1
ATOM 3936 O O . ILE B 1 37 ? 21.312 -13.148 -19.922 1 98.5 37 ILE B O 1
ATOM 3940 N N . ARG B 1 38 ? 21.047 -11.203 -20.922 1 97.62 38 ARG B N 1
ATOM 3941 C CA . ARG B 1 38 ? 21.141 -11.75 -22.281 1 97.62 38 ARG B CA 1
ATOM 3942 C C . ARG B 1 38 ? 22.5 -12.406 -22.516 1 97.62 38 ARG B C 1
ATOM 3944 O O . ARG B 1 38 ? 22.578 -13.469 -23.141 1 97.62 38 ARG B O 1
ATOM 3951 N N . THR B 1 39 ? 23.516 -11.805 -22 1 97.88 39 THR B N 1
ATOM 3952 C CA . THR B 1 39 ? 24.859 -12.281 -22.281 1 97.88 39 THR B CA 1
ATOM 3953 C C . THR B 1 39 ? 25.219 -13.469 -21.375 1 97.88 39 THR B C 1
ATOM 3955 O O . THR B 1 39 ? 26.203 -14.164 -21.625 1 97.88 39 THR B O 1
ATOM 3958 N N . ASN B 1 40 ? 24.422 -13.695 -20.359 1 98.31 40 ASN B N 1
ATOM 3959 C CA . ASN B 1 40 ? 24.719 -14.789 -19.438 1 98.31 40 ASN B CA 1
ATOM 3960 C C . ASN B 1 40 ? 23.578 -15.789 -19.375 1 98.31 40 ASN B C 1
ATOM 3962 O O . ASN B 1 40 ? 23.375 -16.438 -18.344 1 98.31 40 ASN B O 1
ATOM 3966 N N . GLU B 1 41 ? 22.75 -15.906 -20.375 1 97.62 41 GLU B N 1
ATOM 3967 C CA . GLU B 1 41 ? 21.578 -16.781 -20.406 1 97.62 41 GLU B CA 1
ATOM 3968 C C . GLU B 1 41 ? 21.953 -18.234 -20.125 1 97.62 41 GLU B C 1
ATOM 3970 O O . GLU B 1 41 ? 21.312 -18.906 -19.328 1 97.62 41 GLU B O 1
ATOM 3975 N N . GLN B 1 42 ? 23.016 -18.672 -20.828 1 97.94 42 GLN B N 1
ATOM 3976 C CA . GLN B 1 42 ? 23.422 -20.078 -20.672 1 97.94 42 GLN B CA 1
ATOM 3977 C C . GLN B 1 42 ? 23.875 -20.359 -19.234 1 97.94 42 GLN B C 1
ATOM 3979 O O . GLN B 1 42 ? 23.547 -21.391 -18.672 1 97.94 42 GLN B O 1
ATOM 3984 N N . GLU B 1 43 ? 24.656 -19.438 -18.656 1 98.56 43 GLU B N 1
ATOM 3985 C CA . GLU B 1 43 ? 25.094 -19.609 -17.281 1 98.56 43 GLU B CA 1
ATOM 3986 C C . GLU B 1 43 ? 23.906 -19.656 -16.328 1 98.56 43 GLU B C 1
ATOM 3988 O O . GLU B 1 43 ? 23.922 -20.406 -15.344 1 98.56 43 GLU B O 1
ATOM 3993 N N . LEU B 1 44 ? 22.953 -18.859 -16.609 1 98.62 44 LEU B N 1
ATOM 3994 C CA . LEU B 1 44 ? 21.734 -18.859 -15.797 1 98.62 44 LEU B CA 1
ATOM 3995 C C . LEU B 1 44 ? 21.016 -20.188 -15.898 1 98.62 44 LEU B C 1
ATOM 3997 O O . LEU B 1 44 ? 20.594 -20.766 -14.883 1 98.62 44 LEU B O 1
ATOM 4001 N N . MET B 1 45 ? 20.875 -20.688 -17.109 1 98.06 45 MET B N 1
ATOM 4002 C CA . MET B 1 45 ? 20.219 -21.969 -17.328 1 98.06 45 MET B CA 1
ATOM 4003 C C . MET B 1 45 ? 20.969 -23.094 -16.641 1 98.06 45 MET B C 1
ATOM 4005 O O . MET B 1 45 ? 20.359 -23.969 -16.031 1 98.06 45 MET B O 1
ATOM 4009 N N . ASP B 1 46 ? 22.328 -23.047 -16.703 1 98.5 46 ASP B N 1
ATOM 4010 C CA . ASP B 1 46 ? 23.156 -24.047 -16.047 1 98.5 46 ASP B CA 1
ATOM 4011 C C . ASP B 1 46 ? 22.984 -24.016 -14.539 1 98.5 46 ASP B C 1
ATOM 4013 O O . ASP B 1 46 ? 22.906 -25.062 -13.891 1 98.5 46 ASP B O 1
ATOM 4017 N N . ALA B 1 47 ? 22.953 -22.812 -13.969 1 98.75 47 ALA B N 1
ATOM 4018 C CA . ALA B 1 47 ? 22.781 -22.672 -12.523 1 98.75 47 ALA B CA 1
ATOM 4019 C C . ALA B 1 47 ? 21.438 -23.234 -12.07 1 98.75 47 ALA B C 1
ATOM 4021 O O . ALA B 1 47 ? 21.359 -23.938 -11.055 1 98.75 47 ALA B O 1
ATOM 4022 N N . LEU B 1 48 ? 20.406 -22.984 -12.82 1 98.5 48 LEU B N 1
ATOM 4023 C CA . LEU B 1 48 ? 19.062 -23.453 -12.461 1 98.5 48 LEU B CA 1
ATOM 4024 C C . LEU B 1 48 ? 18.953 -24.953 -12.656 1 98.5 48 LEU B C 1
ATOM 4026 O O . LEU B 1 48 ? 18.234 -25.625 -11.906 1 98.5 48 LEU B O 1
ATOM 4030 N N . LYS B 1 49 ? 19.672 -25.484 -13.664 1 97.94 49 LYS B N 1
ATOM 4031 C CA . LYS B 1 49 ? 19.734 -26.938 -13.82 1 97.94 49 LYS B CA 1
ATOM 4032 C C . LYS B 1 49 ? 20.391 -27.594 -12.602 1 97.94 49 LYS B C 1
ATOM 4034 O O . LYS B 1 49 ? 19.875 -28.578 -12.086 1 97.94 49 LYS B O 1
ATOM 4039 N N . LYS B 1 50 ? 21.422 -27 -12.148 1 98 50 LYS B N 1
ATOM 4040 C CA . LYS B 1 50 ? 22.156 -27.531 -11.008 1 98 50 LYS B CA 1
ATOM 4041 C C . LYS B 1 50 ? 21.312 -27.469 -9.734 1 98 50 LYS B C 1
ATOM 4043 O O . LYS B 1 50 ? 21.312 -28.406 -8.938 1 98 50 LYS B O 1
ATOM 4048 N N . ASP B 1 51 ? 20.594 -26.375 -9.531 1 98.25 51 ASP B N 1
ATOM 4049 C CA . ASP B 1 51 ? 19.859 -26.156 -8.289 1 98.25 51 ASP B CA 1
ATOM 4050 C C . ASP B 1 51 ? 18.531 -26.906 -8.281 1 98.25 51 ASP B C 1
ATOM 4052 O O . ASP B 1 51 ? 18.125 -27.438 -7.25 1 98.25 51 ASP B O 1
ATOM 4056 N N . LEU B 1 52 ? 17.844 -26.953 -9.492 1 98.12 52 LEU B N 1
ATOM 4057 C CA . LEU B 1 52 ? 16.469 -27.406 -9.492 1 98.12 52 LEU B CA 1
ATOM 4058 C C . LEU B 1 52 ? 16.234 -28.438 -10.594 1 98.12 52 LEU B C 1
ATOM 4060 O O . LEU B 1 52 ? 15.125 -28.969 -10.742 1 98.12 52 LEU B O 1
ATOM 4064 N N . ASN B 1 53 ? 17.266 -28.75 -11.375 1 97 53 ASN B N 1
ATOM 4065 C CA . ASN B 1 53 ? 17.156 -29.625 -12.539 1 97 53 ASN B CA 1
ATOM 4066 C C . ASN B 1 53 ? 16.125 -29.109 -13.547 1 97 53 ASN B C 1
ATOM 4068 O O . ASN B 1 53 ? 15.391 -29.891 -14.141 1 97 53 ASN B O 1
ATOM 4072 N N . LYS B 1 54 ? 16.016 -27.828 -13.648 1 95.75 54 LYS B N 1
ATOM 4073 C CA . LYS B 1 54 ? 15.086 -27.203 -14.594 1 95.75 54 LYS B CA 1
ATOM 4074 C C . LYS B 1 54 ? 15.617 -27.312 -16.016 1 95.75 54 LYS B C 1
ATOM 4076 O O . LYS B 1 54 ? 16.812 -27.109 -16.266 1 95.75 54 LYS B O 1
ATOM 4081 N N . SER B 1 55 ? 14.734 -27.609 -16.953 1 92.75 55 SER B N 1
ATOM 4082 C CA . SER B 1 55 ? 15.141 -27.641 -18.344 1 92.75 55 SER B CA 1
ATOM 4083 C C . SER B 1 55 ? 15.43 -26.25 -18.875 1 92.75 55 SER B C 1
ATOM 4085 O O . SER B 1 55 ? 14.961 -25.25 -18.312 1 92.75 55 SER B O 1
ATOM 4087 N N . GLU B 1 56 ? 16.188 -26.156 -19.938 1 93.69 56 GLU B N 1
ATOM 4088 C CA . GLU B 1 56 ? 16.469 -24.859 -20.547 1 93.69 56 GLU B CA 1
ATOM 4089 C C . GLU B 1 56 ? 15.188 -24.172 -21.016 1 93.69 56 GLU B C 1
ATOM 4091 O O . GLU B 1 56 ? 15.031 -22.969 -20.875 1 93.69 56 GLU B O 1
ATOM 4096 N N . PHE B 1 57 ? 14.297 -24.969 -21.547 1 91.62 57 PHE B N 1
ATOM 4097 C CA . PHE B 1 57 ? 13.023 -24.453 -22.016 1 91.62 57 PHE B CA 1
ATOM 4098 C C . PHE B 1 57 ? 12.242 -23.812 -20.875 1 91.62 57 PHE B C 1
ATOM 4100 O O . PHE B 1 57 ? 11.805 -22.672 -20.969 1 91.62 57 PHE B O 1
ATOM 4107 N N . ASP B 1 58 ? 12.07 -24.547 -19.812 1 93.12 58 ASP B N 1
ATOM 4108 C CA . ASP B 1 58 ? 11.305 -24.047 -18.672 1 93.12 58 ASP B CA 1
ATOM 4109 C C . ASP B 1 58 ? 11.984 -22.844 -18.031 1 93.12 58 ASP B C 1
ATOM 4111 O O . ASP B 1 58 ? 11.312 -21.891 -17.625 1 93.12 58 ASP B O 1
ATOM 4115 N N . THR B 1 59 ? 13.312 -22.938 -17.938 1 95.75 59 THR B N 1
ATOM 4116 C CA . THR B 1 59 ? 14.07 -21.828 -17.375 1 95.75 59 THR B CA 1
ATOM 4117 C C . THR B 1 59 ? 13.836 -20.547 -18.172 1 95.75 59 THR B C 1
ATOM 4119 O O . THR B 1 59 ? 13.547 -19.5 -17.594 1 95.75 59 THR B O 1
ATOM 4122 N N . TYR B 1 60 ? 13.945 -20.656 -19.438 1 94.56 60 TYR B N 1
ATOM 4123 C CA . TYR B 1 60 ? 13.766 -19.453 -20.25 1 94.56 60 TYR B CA 1
ATOM 4124 C C . TYR B 1 60 ? 12.328 -18.953 -20.172 1 94.56 60 TYR B C 1
ATOM 4126 O O . TYR B 1 60 ? 12.086 -17.75 -20 1 94.56 60 TYR B O 1
ATOM 4134 N N . LEU B 1 61 ? 11.383 -19.812 -20.266 1 92.12 61 LEU B N 1
ATOM 4135 C CA . LEU B 1 61 ? 9.961 -19.453 -20.297 1 92.12 61 LEU B CA 1
ATOM 4136 C C . LEU B 1 61 ? 9.531 -18.828 -18.969 1 92.12 61 LEU B C 1
ATOM 4138 O O . LEU B 1 61 ? 8.828 -17.812 -18.969 1 92.12 61 LEU B O 1
ATOM 4142 N N . THR B 1 62 ? 9.984 -19.406 -17.859 1 94.69 62 THR B N 1
ATOM 4143 C CA . THR B 1 62 ? 9.375 -19.047 -16.594 1 94.69 62 THR B CA 1
ATOM 4144 C C . THR B 1 62 ? 10.266 -18.078 -15.812 1 94.69 62 THR B C 1
ATOM 4146 O O . THR B 1 62 ? 9.836 -17.484 -14.828 1 94.69 62 THR B O 1
ATOM 4149 N N . GLU B 1 63 ? 11.508 -17.891 -16.266 1 96.56 63 GLU B N 1
ATOM 4150 C CA . GLU B 1 63 ? 12.391 -17.047 -15.469 1 96.56 63 GLU B CA 1
ATOM 4151 C C . GLU B 1 63 ? 13.07 -15.984 -16.312 1 96.56 63 GLU B C 1
ATOM 4153 O O . GLU B 1 63 ? 12.922 -14.789 -16.062 1 96.56 63 GLU B O 1
ATOM 4158 N N . ILE B 1 64 ? 13.711 -16.359 -17.344 1 97.19 64 ILE B N 1
ATOM 4159 C CA . ILE B 1 64 ? 14.547 -15.422 -18.094 1 97.19 64 ILE B CA 1
ATOM 4160 C C . ILE B 1 64 ? 13.672 -14.547 -18.984 1 97.19 64 ILE B C 1
ATOM 4162 O O . ILE B 1 64 ? 13.695 -13.32 -18.891 1 97.19 64 ILE B O 1
ATOM 4166 N N . GLY B 1 65 ? 12.828 -15.227 -19.828 1 94.5 65 GLY B N 1
ATOM 4167 C CA . GLY B 1 65 ? 12 -14.508 -20.781 1 94.5 65 GLY B CA 1
ATOM 4168 C C . GLY B 1 65 ? 11.07 -13.508 -20.125 1 94.5 65 GLY B C 1
ATOM 4169 O O . GLY B 1 65 ? 10.93 -12.375 -20.594 1 94.5 65 GLY B O 1
ATOM 4170 N N . ILE B 1 66 ? 10.445 -13.891 -19.031 1 93.19 66 ILE B N 1
ATOM 4171 C CA . ILE B 1 66 ? 9.477 -13.055 -18.344 1 93.19 66 ILE B CA 1
ATOM 4172 C C . ILE B 1 66 ? 10.164 -11.812 -17.797 1 93.19 66 ILE B C 1
ATOM 4174 O O . ILE B 1 66 ? 9.602 -10.711 -17.828 1 93.19 66 ILE B O 1
ATOM 4178 N N . VAL B 1 67 ? 11.391 -11.914 -17.25 1 96.94 67 VAL B N 1
ATOM 4179 C CA . VAL B 1 67 ? 12.133 -10.789 -16.688 1 96.94 67 VAL B CA 1
ATOM 4180 C C . VAL B 1 67 ? 12.555 -9.836 -17.797 1 96.94 67 VAL B C 1
ATOM 4182 O O . VAL B 1 67 ? 12.445 -8.617 -17.656 1 96.94 67 VAL B O 1
ATOM 4185 N N . LEU B 1 68 ? 13.023 -10.43 -18.906 1 97.06 68 LEU B N 1
ATOM 4186 C CA . LEU B 1 68 ? 13.43 -9.602 -20.031 1 97.06 68 LEU B CA 1
ATOM 4187 C C . LEU B 1 68 ? 12.242 -8.812 -20.594 1 97.06 68 LEU B C 1
ATOM 4189 O O . LEU B 1 68 ? 12.391 -7.641 -20.938 1 97.06 68 LEU B O 1
ATOM 4193 N N . GLU B 1 69 ? 11.094 -9.461 -20.609 1 94.75 69 GLU B N 1
ATOM 4194 C CA . GLU B 1 69 ? 9.891 -8.766 -21.062 1 94.75 69 GLU B CA 1
ATOM 4195 C C . GLU B 1 69 ? 9.523 -7.633 -20.094 1 94.75 69 GLU B C 1
ATOM 4197 O O . GLU B 1 69 ? 9.141 -6.543 -20.531 1 94.75 69 GLU B O 1
ATOM 4202 N N . GLU B 1 70 ? 9.617 -7.895 -18.844 1 96.06 70 GLU B N 1
ATOM 4203 C CA . GLU B 1 70 ? 9.336 -6.883 -17.828 1 96.06 70 GLU B CA 1
ATOM 4204 C C . GLU B 1 70 ? 10.266 -5.676 -17.984 1 96.06 70 GLU B C 1
ATOM 4206 O O . GLU B 1 70 ? 9.812 -4.531 -17.938 1 96.06 70 GLU B O 1
ATOM 4211 N N . ILE B 1 71 ? 11.555 -5.926 -18.156 1 98.25 71 ILE B N 1
ATOM 4212 C CA . ILE B 1 71 ? 12.539 -4.855 -18.281 1 98.25 71 ILE B CA 1
ATOM 4213 C C . ILE B 1 71 ? 12.258 -4.066 -19.562 1 98.25 71 ILE B C 1
ATOM 4215 O O . ILE B 1 71 ? 12.281 -2.832 -19.562 1 98.25 71 ILE B O 1
ATOM 4219 N N . LYS B 1 72 ? 11.984 -4.785 -20.656 1 97.25 72 LYS B N 1
ATOM 4220 C CA . LYS B 1 72 ? 11.672 -4.133 -21.922 1 97.25 72 LYS B CA 1
ATOM 4221 C C . LYS B 1 72 ? 10.461 -3.215 -21.781 1 97.25 72 LYS B C 1
ATOM 4223 O O . LYS B 1 72 ? 10.477 -2.074 -22.25 1 97.25 72 LYS B O 1
ATOM 4228 N N . PHE B 1 73 ? 9.422 -3.746 -21.172 1 97.19 73 PHE B N 1
ATOM 4229 C CA . PHE B 1 73 ? 8.203 -2.979 -20.938 1 97.19 73 PHE B CA 1
ATOM 4230 C C . PHE B 1 73 ? 8.5 -1.735 -20.109 1 97.19 73 PHE B C 1
ATOM 4232 O O . PHE B 1 73 ? 8.016 -0.646 -20.406 1 97.19 73 PHE B O 1
ATOM 4239 N N . THR B 1 74 ? 9.281 -1.882 -19.094 1 98.44 74 THR B N 1
ATOM 4240 C CA . THR B 1 74 ? 9.656 -0.782 -18.203 1 98.44 74 THR B CA 1
ATOM 4241 C C . THR B 1 74 ? 10.445 0.277 -18.953 1 98.44 74 THR B C 1
ATOM 4243 O O . THR B 1 74 ? 10.164 1.472 -18.859 1 98.44 74 THR B O 1
ATOM 4246 N N . LEU B 1 75 ? 11.438 -0.159 -19.734 1 98.69 75 LEU B N 1
ATOM 4247 C CA . LEU B 1 75 ? 12.266 0.765 -20.5 1 98.69 75 LEU B CA 1
ATOM 4248 C C . LEU B 1 75 ? 11.414 1.597 -21.453 1 98.69 75 LEU B C 1
ATOM 4250 O O . LEU B 1 75 ? 11.664 2.789 -21.641 1 98.69 75 LEU B O 1
ATOM 4254 N N . LYS B 1 76 ? 10.414 0.99 -21.984 1 97.88 76 LYS B N 1
ATOM 4255 C CA . LYS B 1 76 ? 9.539 1.658 -22.953 1 97.88 76 LYS B CA 1
ATOM 4256 C C . LYS B 1 76 ? 8.695 2.73 -22.266 1 97.88 76 LYS B C 1
ATOM 4258 O O . LYS B 1 76 ? 8.383 3.758 -22.875 1 97.88 76 LYS B O 1
ATOM 4263 N N . HIS B 1 77 ? 8.352 2.531 -21.016 1 98.5 77 HIS B N 1
ATOM 4264 C CA . HIS B 1 77 ? 7.301 3.357 -20.422 1 98.5 77 HIS B CA 1
ATOM 4265 C C . HIS B 1 77 ? 7.855 4.219 -19.281 1 98.5 77 HIS B C 1
ATOM 4267 O O . HIS B 1 77 ? 7.172 5.125 -18.812 1 98.5 77 HIS B O 1
ATOM 4273 N N . LEU B 1 78 ? 9.047 4.047 -18.859 1 98.69 78 LEU B N 1
ATOM 4274 C CA . LEU B 1 78 ? 9.578 4.625 -17.641 1 98.69 78 LEU B CA 1
ATOM 4275 C C . LEU B 1 78 ? 9.578 6.148 -17.703 1 98.69 78 LEU B C 1
ATOM 4277 O O . LEU B 1 78 ? 9.344 6.82 -16.703 1 98.69 78 LEU B O 1
ATOM 4281 N N . HIS B 1 79 ? 9.828 6.727 -18.891 1 98.44 79 HIS B N 1
ATOM 4282 C CA . HIS B 1 79 ? 9.805 8.18 -19.047 1 98.44 79 HIS B CA 1
ATOM 4283 C C . HIS B 1 79 ? 8.461 8.758 -18.609 1 98.44 79 HIS B C 1
ATOM 4285 O O . HIS B 1 79 ? 8.422 9.742 -17.875 1 98.44 79 HIS B O 1
ATOM 4291 N N . ALA B 1 80 ? 7.457 8.109 -19.016 1 98.38 80 ALA B N 1
ATOM 4292 C CA . ALA B 1 80 ? 6.109 8.578 -18.688 1 98.38 80 ALA B CA 1
ATOM 4293 C C . ALA B 1 80 ? 5.785 8.344 -17.219 1 98.38 80 ALA B C 1
ATOM 4295 O O . ALA B 1 80 ? 5.141 9.188 -16.578 1 98.38 80 ALA B O 1
ATOM 4296 N N . TRP B 1 81 ? 6.188 7.227 -16.672 1 98.5 81 TRP B N 1
ATOM 4297 C CA . TRP B 1 81 ? 5.867 6.867 -15.297 1 98.5 81 TRP B CA 1
ATOM 4298 C C . TRP B 1 81 ? 6.566 7.801 -14.312 1 98.5 81 TRP B C 1
ATOM 4300 O O . TRP B 1 81 ? 6.016 8.133 -13.258 1 98.5 81 TRP B O 1
ATOM 4310 N N . ALA B 1 82 ? 7.75 8.234 -14.656 1 98.19 82 ALA B N 1
ATOM 4311 C CA . ALA B 1 82 ? 8.625 8.945 -13.719 1 98.19 82 ALA B CA 1
ATOM 4312 C C . ALA B 1 82 ? 8.352 10.445 -13.742 1 98.19 82 ALA B C 1
ATOM 4314 O O . ALA B 1 82 ? 8.805 11.18 -12.859 1 98.19 82 ALA B O 1
ATOM 4315 N N . LYS B 1 83 ? 7.617 10.906 -14.727 1 97.38 83 LYS B N 1
ATOM 4316 C CA . LYS B 1 83 ? 7.367 12.336 -14.883 1 97.38 83 LYS B CA 1
ATOM 4317 C C . LYS B 1 83 ? 6.336 12.828 -13.875 1 97.38 83 LYS B C 1
ATOM 4319 O O . LYS B 1 83 ? 5.348 12.148 -13.609 1 97.38 83 LYS B O 1
ATOM 4324 N N . PRO B 1 84 ? 6.602 14.078 -13.242 1 97.19 84 PRO B N 1
ATOM 4325 C CA . PRO B 1 84 ? 5.523 14.68 -12.453 1 97.19 84 PRO B CA 1
ATOM 4326 C C . PRO B 1 84 ? 4.227 14.828 -13.242 1 97.19 84 PRO B C 1
ATOM 4328 O O . PRO B 1 84 ? 4.258 15.156 -14.43 1 97.19 84 PRO B O 1
ATOM 4331 N N . ARG B 1 85 ? 3.141 14.531 -12.586 1 97.06 85 ARG B N 1
ATOM 4332 C CA . ARG B 1 85 ? 1.835 14.609 -13.227 1 97.06 85 ARG B CA 1
ATOM 4333 C C . ARG B 1 85 ? 1.037 15.797 -12.703 1 97.06 85 ARG B C 1
ATOM 4335 O O . ARG B 1 85 ? 0.779 15.898 -11.508 1 97.06 85 ARG B O 1
ATOM 4342 N N . ARG B 1 86 ? 0.639 16.688 -13.602 1 96.44 86 ARG B N 1
ATOM 4343 C CA . ARG B 1 86 ? -0.288 17.75 -13.234 1 96.44 86 ARG B CA 1
ATOM 4344 C C . ARG B 1 86 ? -1.704 17.219 -13.062 1 96.44 86 ARG B C 1
ATOM 4346 O O . ARG B 1 86 ? -2.156 16.391 -13.852 1 96.44 86 ARG B O 1
ATOM 4353 N N . VAL B 1 87 ? -2.383 17.609 -12.039 1 95.38 87 VAL B N 1
ATOM 4354 C CA . VAL B 1 87 ? -3.768 17.203 -11.828 1 95.38 87 VAL B CA 1
ATOM 4355 C C . VAL B 1 87 ? -4.656 18.438 -11.711 1 95.38 87 VAL B C 1
ATOM 4357 O O . VAL B 1 87 ? -4.16 19.562 -11.609 1 95.38 87 VAL B O 1
ATOM 4360 N N . LYS B 1 88 ? -5.961 18.266 -11.75 1 90.69 88 LYS B N 1
ATOM 4361 C CA . LYS B 1 88 ? -6.926 19.359 -11.648 1 90.69 88 LYS B CA 1
ATOM 4362 C C . LYS B 1 88 ? -6.852 20.031 -10.281 1 90.69 88 LYS B C 1
ATOM 4364 O O . LYS B 1 88 ? -6.438 19.422 -9.297 1 90.69 88 LYS B O 1
ATOM 4369 N N . SER B 1 89 ? -7.152 21.25 -10.273 1 84.25 89 SER B N 1
ATOM 4370 C CA . SER B 1 89 ? -7.297 21.969 -9.016 1 84.25 89 SER B CA 1
ATOM 4371 C C . SER B 1 89 ? -8.766 22.219 -8.688 1 84.25 89 SER B C 1
ATOM 4373 O O . SER B 1 89 ? -9.586 22.406 -9.586 1 84.25 89 SER B O 1
ATOM 4375 N N . SER B 1 90 ? -9.055 22.109 -7.438 1 77.62 90 SER B N 1
ATOM 4376 C CA . SER B 1 90 ? -10.43 22.359 -7.008 1 77.62 90 SER B CA 1
ATOM 4377 C C . SER B 1 90 ? -10.727 23.844 -6.953 1 77.62 90 SER B C 1
ATOM 4379 O O . SER B 1 90 ? -9.812 24.672 -7.02 1 77.62 90 SER B O 1
ATOM 4381 N N . LEU B 1 91 ? -12.016 24.203 -6.816 1 68.44 91 LEU B N 1
ATOM 4382 C CA . LEU B 1 91 ? -12.445 25.594 -6.691 1 68.44 91 LEU B CA 1
ATOM 4383 C C . LEU B 1 91 ? -11.883 26.219 -5.422 1 68.44 91 LEU B C 1
ATOM 4385 O O . LEU B 1 91 ? -11.57 27.406 -5.402 1 68.44 91 LEU B O 1
ATOM 4389 N N . ALA B 1 92 ? -11.734 25.406 -4.461 1 70.06 92 ALA B N 1
ATOM 4390 C CA . ALA B 1 92 ? -11.195 25.875 -3.184 1 70.06 92 ALA B CA 1
ATOM 4391 C C . ALA B 1 92 ? -9.742 26.328 -3.328 1 70.06 92 ALA B C 1
ATOM 4393 O O . ALA B 1 92 ? -9.219 27.031 -2.469 1 70.06 92 ALA B O 1
ATOM 4394 N N . THR B 1 93 ? -9.203 25.938 -4.453 1 75.12 93 THR B N 1
ATOM 4395 C CA . THR B 1 93 ? -7.797 26.266 -4.66 1 75.12 93 THR B CA 1
ATOM 4396 C C . THR B 1 93 ? -7.617 27.062 -5.957 1 75.12 93 THR B C 1
ATOM 4398 O O . THR B 1 93 ? -6.707 26.781 -6.738 1 75.12 93 THR B O 1
ATOM 4401 N N . LEU B 1 94 ? -8.523 27.953 -6.113 1 77.81 94 LEU B N 1
ATOM 4402 C CA . LEU B 1 94 ? -8.445 28.781 -7.312 1 77.81 94 LEU B CA 1
ATOM 4403 C C . LEU B 1 94 ? -7.094 29.484 -7.402 1 77.81 94 LEU B C 1
ATOM 4405 O O . LEU B 1 94 ? -6.598 30.016 -6.41 1 77.81 94 LEU B O 1
ATOM 4409 N N . GLY B 1 95 ? -6.457 29.391 -8.562 1 83.56 95 GLY B N 1
ATOM 4410 C CA . GLY B 1 95 ? -5.164 30 -8.789 1 83.56 95 GLY B CA 1
ATOM 4411 C C . GLY B 1 95 ? -3.998 29.094 -8.461 1 83.56 95 GLY B C 1
ATOM 4412 O O . GLY B 1 95 ? -2.84 29.516 -8.531 1 83.56 95 GLY B O 1
ATOM 4413 N N . SER B 1 96 ? -4.277 27.906 -8.117 1 90.5 96 SER B N 1
ATOM 4414 C CA . SER B 1 96 ? -3.221 26.969 -7.758 1 90.5 96 SER B CA 1
ATOM 4415 C C . SER B 1 96 ? -2.959 25.969 -8.883 1 90.5 96 SER B C 1
ATOM 4417 O O . SER B 1 96 ? -3.764 25.844 -9.812 1 90.5 96 SER B O 1
ATOM 4419 N N . LYS B 1 97 ? -1.792 25.453 -8.93 1 95.44 97 LYS B N 1
ATOM 4420 C CA . LYS B 1 97 ? -1.426 24.281 -9.727 1 95.44 97 LYS B CA 1
ATOM 4421 C C . LYS B 1 97 ? -1.076 23.094 -8.836 1 95.44 97 LYS B C 1
ATOM 4423 O O . LYS B 1 97 ? -0.403 23.25 -7.816 1 95.44 97 LYS B O 1
ATOM 4428 N N . SER B 1 98 ? -1.601 21.938 -9.141 1 96.69 98 SER B N 1
ATOM 4429 C CA . SER B 1 98 ? -1.393 20.734 -8.344 1 96.69 98 SER B CA 1
ATOM 4430 C C . SER B 1 98 ? -0.623 19.672 -9.133 1 96.69 98 SER B C 1
ATOM 4432 O O . SER B 1 98 ? -0.879 19.469 -10.32 1 96.69 98 SER B O 1
ATOM 4434 N N . TYR B 1 99 ? 0.334 19.109 -8.5 1 97.69 99 TYR B N 1
ATOM 4435 C CA . TYR B 1 99 ? 1.187 18.094 -9.117 1 97.69 99 TYR B CA 1
ATOM 4436 C C . TYR B 1 99 ? 1.372 16.891 -8.203 1 97.69 99 TYR B C 1
ATOM 4438 O O . TYR B 1 99 ? 1.337 17.031 -6.973 1 97.69 99 TYR B O 1
ATOM 4446 N N . ILE B 1 100 ? 1.552 15.727 -8.781 1 98.19 100 ILE B N 1
ATOM 4447 C CA . ILE B 1 100 ? 1.994 14.531 -8.086 1 98.19 100 ILE B CA 1
ATOM 4448 C C . ILE B 1 100 ? 3.389 14.133 -8.562 1 98.19 100 ILE B C 1
ATOM 4450 O O . ILE B 1 100 ? 3.598 13.898 -9.758 1 98.19 100 ILE B O 1
ATOM 4454 N N . TYR B 1 101 ? 4.367 14.102 -7.695 1 98.25 101 TYR B N 1
ATOM 4455 C CA . TYR B 1 101 ? 5.746 13.742 -8.008 1 98.25 101 TYR B CA 1
ATOM 4456 C C . TYR B 1 101 ? 6.051 12.32 -7.555 1 98.25 101 TYR B C 1
ATOM 4458 O O . TYR B 1 101 ? 6.043 12.023 -6.355 1 98.25 101 TYR B O 1
ATOM 4466 N N . PRO B 1 102 ? 6.336 11.422 -8.523 1 98.38 102 PRO B N 1
ATOM 4467 C CA . PRO B 1 102 ? 6.855 10.117 -8.109 1 98.38 102 PRO B CA 1
ATOM 4468 C C . PRO B 1 102 ? 8.258 10.211 -7.508 1 98.38 102 PRO B C 1
ATOM 4470 O O . PRO B 1 102 ? 9.156 10.805 -8.109 1 98.38 102 PRO B O 1
ATOM 4473 N N . GLU B 1 103 ? 8.445 9.672 -6.332 1 98.25 103 GLU B N 1
ATOM 4474 C CA . GLU B 1 103 ? 9.734 9.719 -5.656 1 98.25 103 GLU B CA 1
ATOM 4475 C C . GLU B 1 103 ? 10.109 8.352 -5.09 1 98.25 103 GLU B C 1
ATOM 4477 O O . GLU B 1 103 ? 9.312 7.723 -4.391 1 98.25 103 GLU B O 1
ATOM 4482 N N . PRO B 1 104 ? 11.391 7.871 -5.41 1 98.62 104 PRO B N 1
ATOM 4483 C CA . PRO B 1 104 ? 11.82 6.609 -4.801 1 98.62 104 PRO B CA 1
ATOM 4484 C C . PRO B 1 104 ? 11.898 6.688 -3.277 1 98.62 104 PRO B C 1
ATOM 4486 O O . PRO B 1 104 ? 12.031 7.781 -2.719 1 98.62 104 PRO B O 1
ATOM 4489 N N . TYR B 1 105 ? 11.82 5.559 -2.631 1 98.62 105 TYR B N 1
ATOM 4490 C CA . TYR B 1 105 ? 11.859 5.496 -1.174 1 98.62 105 TYR B CA 1
ATOM 4491 C C . TYR B 1 105 ? 13.281 5.711 -0.66 1 98.62 105 TYR B C 1
ATOM 4493 O O . TYR B 1 105 ? 13.477 6.344 0.379 1 98.62 105 TYR B O 1
ATOM 4501 N N . GLY B 1 106 ? 14.281 5.156 -1.24 1 98.56 106 GLY B N 1
ATOM 4502 C CA . GLY B 1 106 ? 15.656 5.254 -0.796 1 98.56 106 GLY B CA 1
ATOM 4503 C C . GLY B 1 106 ? 16.422 3.957 -0.954 1 98.56 106 GLY B C 1
ATOM 4504 O O . GLY B 1 106 ? 16.953 3.666 -2.031 1 98.56 106 GLY B O 1
ATOM 4505 N N . VAL B 1 107 ? 16.469 3.145 0.092 1 98.81 107 VAL B N 1
ATOM 4506 C CA . VAL B 1 107 ? 17.141 1.845 0.099 1 98.81 107 VAL B CA 1
ATOM 4507 C C . VAL B 1 107 ? 16.094 0.736 0.258 1 98.81 107 VAL B C 1
ATOM 4509 O O . VAL B 1 107 ? 15.414 0.659 1.283 1 98.81 107 VAL B O 1
ATOM 4512 N N . ALA B 1 108 ? 16.016 -0.142 -0.75 1 98.94 108 ALA B N 1
ATOM 4513 C CA . ALA B 1 108 ? 15.062 -1.246 -0.726 1 98.94 108 ALA B CA 1
ATOM 4514 C C . ALA B 1 108 ? 15.758 -2.568 -0.421 1 98.94 108 ALA B C 1
ATOM 4516 O O . ALA B 1 108 ? 16.859 -2.822 -0.907 1 98.94 108 ALA B O 1
ATOM 4517 N N . LEU B 1 109 ? 15.102 -3.352 0.394 1 98.94 109 LEU B N 1
ATOM 4518 C CA . LEU B 1 109 ? 15.516 -4.73 0.647 1 98.94 109 LEU B CA 1
ATOM 4519 C C . LEU B 1 109 ? 14.594 -5.711 -0.076 1 98.94 109 LEU B C 1
ATOM 4521 O O . LEU B 1 109 ? 13.383 -5.715 0.149 1 98.94 109 LEU B O 1
ATOM 4525 N N . VAL B 1 110 ? 15.172 -6.504 -0.981 1 98.94 110 VAL B N 1
ATOM 4526 C CA . VAL B 1 110 ? 14.445 -7.535 -1.709 1 98.94 110 VAL B CA 1
ATOM 4527 C C . VAL B 1 110 ? 14.891 -8.914 -1.233 1 98.94 110 VAL B C 1
ATOM 4529 O O . VAL B 1 110 ? 16.047 -9.289 -1.388 1 98.94 110 VAL B O 1
ATOM 4532 N N . ILE B 1 111 ? 13.992 -9.625 -0.633 1 98.94 111 ILE B N 1
ATOM 4533 C CA . ILE B 1 111 ? 14.242 -10.992 -0.2 1 98.94 111 ILE B CA 1
ATOM 4534 C C . ILE B 1 111 ? 13.469 -11.969 -1.084 1 98.94 111 ILE B C 1
ATOM 4536 O O . ILE B 1 111 ? 12.234 -11.969 -1.078 1 98.94 111 ILE B O 1
ATOM 4540 N N . SER B 1 112 ? 14.195 -12.758 -1.829 1 98.75 112 SER B N 1
ATOM 4541 C CA . SER B 1 112 ? 13.562 -13.578 -2.859 1 98.75 112 SER B CA 1
ATOM 4542 C C . SER B 1 112 ? 13.586 -15.055 -2.48 1 98.75 112 SER B C 1
ATOM 4544 O O . SER B 1 112 ? 14.461 -15.5 -1.739 1 98.75 112 SER B O 1
ATOM 4546 N N . PRO B 1 113 ? 12.641 -15.844 -2.924 1 98.44 113 PRO B N 1
ATOM 4547 C CA . PRO B 1 113 ? 12.516 -17.266 -2.607 1 98.44 113 PRO B CA 1
ATOM 4548 C C . PRO B 1 113 ? 13.32 -18.156 -3.555 1 98.44 113 PRO B C 1
ATOM 4550 O O . PRO B 1 113 ? 14.047 -17.656 -4.418 1 98.44 113 PRO B O 1
ATOM 4553 N N . TRP B 1 114 ? 13.141 -19.516 -3.414 1 98.56 114 TRP B N 1
ATOM 4554 C CA . TRP B 1 114 ? 13.992 -20.484 -4.105 1 98.56 114 TRP B CA 1
ATOM 4555 C C . TRP B 1 114 ? 13.289 -21.047 -5.336 1 98.56 114 TRP B C 1
ATOM 4557 O O . TRP B 1 114 ? 13.922 -21.672 -6.191 1 98.56 114 TRP B O 1
ATOM 4567 N N . ASN B 1 115 ? 11.984 -20.812 -5.461 1 98.38 115 ASN B N 1
ATOM 4568 C CA . ASN B 1 115 ? 11.266 -21.625 -6.438 1 98.38 115 ASN B CA 1
ATOM 4569 C C . ASN B 1 115 ? 11.406 -21.062 -7.848 1 98.38 115 ASN B C 1
ATOM 4571 O O . ASN B 1 115 ? 11.344 -21.812 -8.828 1 98.38 115 ASN B O 1
ATOM 4575 N N . TYR B 1 116 ? 11.484 -19.891 -8.07 1 98.5 116 TYR B N 1
ATOM 4576 C CA . TYR B 1 116 ? 11.938 -19.156 -9.242 1 98.5 116 TYR B CA 1
ATOM 4577 C C . TYR B 1 116 ? 13.039 -18.172 -8.883 1 98.5 116 TYR B C 1
ATOM 4579 O O . TYR B 1 116 ? 12.852 -16.969 -8.961 1 98.5 116 TYR B O 1
ATOM 4587 N N . PRO B 1 117 ? 14.188 -18.734 -8.57 1 98.62 117 PRO B N 1
ATOM 4588 C CA . PRO B 1 117 ? 15.203 -17.984 -7.836 1 98.62 117 PRO B CA 1
ATOM 4589 C C . PRO B 1 117 ? 15.773 -16.828 -8.641 1 98.62 117 PRO B C 1
ATOM 4591 O O . PRO B 1 117 ? 16.266 -15.852 -8.07 1 98.62 117 PRO B O 1
ATOM 4594 N N . PHE B 1 118 ? 15.75 -16.906 -9.969 1 98.75 118 PHE B N 1
ATOM 4595 C CA . PHE B 1 118 ? 16.219 -15.797 -10.789 1 98.75 118 PHE B CA 1
ATOM 4596 C C . PHE B 1 118 ? 15.109 -14.766 -11 1 98.75 118 PHE B C 1
ATOM 4598 O O . PHE B 1 118 ? 15.273 -13.594 -10.664 1 98.75 118 PHE B O 1
ATOM 4605 N N . GLN B 1 119 ? 13.984 -15.18 -11.445 1 98.5 119 GLN B N 1
ATOM 4606 C CA . GLN B 1 119 ? 12.883 -14.305 -11.805 1 98.5 119 GLN B CA 1
ATOM 4607 C C . GLN B 1 119 ? 12.391 -13.516 -10.594 1 98.5 119 GLN B C 1
ATOM 4609 O O . GLN B 1 119 ? 12.195 -12.297 -10.68 1 98.5 119 GLN B O 1
ATOM 4614 N N . LEU B 1 120 ? 12.203 -14.18 -9.469 1 98.69 120 LEU B N 1
ATOM 4615 C CA . LEU B 1 120 ? 11.602 -13.562 -8.289 1 98.69 120 LEU B CA 1
ATOM 4616 C C . LEU B 1 120 ? 12.609 -12.703 -7.547 1 98.69 120 LEU B C 1
ATOM 4618 O O . LEU B 1 120 ? 12.242 -11.93 -6.656 1 98.69 120 LEU B O 1
ATOM 4622 N N . ALA B 1 121 ? 13.867 -12.758 -7.93 1 98.81 121 ALA B N 1
ATOM 4623 C CA . ALA B 1 121 ? 14.891 -11.844 -7.43 1 98.81 121 ALA B CA 1
ATOM 4624 C C . ALA B 1 121 ? 15.008 -10.609 -8.32 1 98.81 121 ALA B C 1
ATOM 4626 O O . ALA B 1 121 ? 15.016 -9.477 -7.828 1 98.81 121 ALA B O 1
ATOM 4627 N N . ILE B 1 122 ? 15.016 -10.836 -9.609 1 98.88 122 ILE B N 1
ATOM 4628 C CA . ILE B 1 122 ? 15.422 -9.797 -10.555 1 98.88 122 ILE B CA 1
ATOM 4629 C C . ILE B 1 122 ? 14.219 -8.938 -10.922 1 98.88 122 ILE B C 1
ATOM 4631 O O . ILE B 1 122 ? 14.352 -7.734 -11.156 1 98.88 122 ILE B O 1
ATOM 4635 N N . ALA B 1 123 ? 13.031 -9.516 -10.953 1 98.62 123 ALA B N 1
ATOM 4636 C CA . ALA B 1 123 ? 11.859 -8.727 -11.32 1 98.62 123 ALA B CA 1
ATOM 4637 C C . ALA B 1 123 ? 11.641 -7.582 -10.336 1 98.62 123 ALA B C 1
ATOM 4639 O O . ALA B 1 123 ? 11.547 -6.418 -10.742 1 98.62 123 ALA B O 1
ATOM 4640 N N . PRO B 1 124 ? 11.609 -7.871 -9 1 98.81 124 PRO B N 1
ATOM 4641 C CA . PRO B 1 124 ? 11.492 -6.742 -8.07 1 98.81 124 PRO B CA 1
ATOM 4642 C C . PRO B 1 124 ? 12.703 -5.816 -8.109 1 98.81 124 PRO B C 1
ATOM 4644 O O . PRO B 1 124 ? 12.562 -4.605 -7.902 1 98.81 124 PRO B O 1
ATOM 4647 N N . LEU B 1 125 ? 13.906 -6.383 -8.359 1 98.94 125 LEU B N 1
ATOM 4648 C CA . LEU B 1 125 ? 15.094 -5.547 -8.508 1 98.94 125 LEU B CA 1
ATOM 4649 C C . LEU B 1 125 ? 14.906 -4.535 -9.633 1 98.94 125 LEU B C 1
ATOM 4651 O O . LEU B 1 125 ? 15.172 -3.344 -9.445 1 98.94 125 LEU B O 1
ATOM 4655 N N . ALA B 1 126 ? 14.422 -5 -10.773 1 98.88 126 ALA B N 1
ATOM 4656 C CA . ALA B 1 126 ? 14.195 -4.117 -11.914 1 98.88 126 ALA B CA 1
ATOM 4657 C C . ALA B 1 126 ? 13.203 -3.012 -11.57 1 98.88 126 ALA B C 1
ATOM 4659 O O . ALA B 1 126 ? 13.391 -1.856 -11.953 1 98.88 126 ALA B O 1
ATOM 4660 N N . GLY B 1 127 ? 12.133 -3.381 -10.844 1 98.88 127 GLY B N 1
ATOM 4661 C CA . GLY B 1 127 ? 11.172 -2.383 -10.406 1 98.88 127 GLY B CA 1
ATOM 4662 C C . GLY B 1 127 ? 11.773 -1.335 -9.484 1 98.88 127 GLY B C 1
ATOM 4663 O O . GLY B 1 127 ? 11.5 -0.142 -9.633 1 98.88 127 GLY B O 1
ATOM 4664 N N . ALA B 1 128 ? 12.586 -1.771 -8.555 1 98.94 128 ALA B N 1
ATOM 4665 C CA . ALA B 1 128 ? 13.234 -0.862 -7.613 1 98.94 128 ALA B CA 1
ATOM 4666 C C . ALA B 1 128 ? 14.18 0.093 -8.328 1 98.94 128 ALA B C 1
ATOM 4668 O O . ALA B 1 128 ? 14.219 1.288 -8.031 1 98.94 128 ALA B O 1
ATOM 4669 N N . LEU B 1 129 ? 14.938 -0.448 -9.312 1 98.94 129 LEU B N 1
ATOM 4670 C CA . LEU B 1 129 ? 15.852 0.378 -10.102 1 98.94 129 LEU B CA 1
ATOM 4671 C C . LEU B 1 129 ? 15.078 1.384 -10.945 1 98.94 129 LEU B C 1
ATOM 4673 O O . LEU B 1 129 ? 15.469 2.549 -11.047 1 98.94 129 LEU B O 1
ATOM 4677 N N . ALA B 1 130 ? 13.992 0.892 -11.523 1 98.94 130 ALA B N 1
ATOM 4678 C CA . ALA B 1 130 ? 13.148 1.765 -12.336 1 98.94 130 ALA B CA 1
ATOM 4679 C C . ALA B 1 130 ? 12.656 2.961 -11.523 1 98.94 130 ALA B C 1
ATOM 4681 O O . ALA B 1 130 ? 12.602 4.082 -12.031 1 98.94 130 ALA B O 1
ATOM 4682 N N . ALA B 1 131 ? 12.297 2.766 -10.297 1 98.88 131 ALA B N 1
ATOM 4683 C CA . ALA B 1 131 ? 11.773 3.816 -9.43 1 98.88 131 ALA B CA 1
ATOM 4684 C C . ALA B 1 131 ? 12.883 4.754 -8.969 1 98.88 131 ALA B C 1
ATOM 4686 O O . ALA B 1 131 ? 12.609 5.887 -8.555 1 98.88 131 ALA B O 1
ATOM 4687 N N . GLY B 1 132 ? 14.141 4.246 -8.93 1 98.88 132 GLY B N 1
ATOM 4688 C CA . GLY B 1 132 ? 15.258 5.086 -8.539 1 98.88 132 GLY B CA 1
ATOM 4689 C C . GLY B 1 132 ? 15.805 4.758 -7.164 1 98.88 132 GLY B C 1
ATOM 4690 O O . GLY B 1 132 ? 16.391 5.613 -6.504 1 98.88 132 GLY B O 1
ATOM 4691 N N . ASN B 1 133 ? 15.609 3.537 -6.672 1 98.94 133 ASN B N 1
ATOM 4692 C CA . ASN B 1 133 ? 16.078 3.127 -5.355 1 98.94 133 ASN B CA 1
ATOM 4693 C C . ASN B 1 133 ? 17.438 2.441 -5.434 1 98.94 133 ASN B C 1
ATOM 4695 O O . ASN B 1 133 ? 17.828 1.94 -6.492 1 98.94 133 ASN B O 1
ATOM 4699 N N . CYS B 1 134 ? 18.172 2.439 -4.332 1 98.94 134 CYS B N 1
ATOM 4700 C CA . CYS B 1 134 ? 19.219 1.452 -4.094 1 98.94 134 CYS B CA 1
ATOM 4701 C C . CYS B 1 134 ? 18.625 0.139 -3.598 1 98.94 134 CYS B C 1
ATOM 4703 O O . CYS B 1 134 ? 17.516 0.119 -3.051 1 98.94 134 CYS B O 1
ATOM 4705 N N . VAL B 1 135 ? 19.438 -0.981 -3.814 1 98.94 135 VAL B N 1
ATOM 4706 C CA . VAL B 1 135 ? 18.797 -2.258 -3.508 1 98.94 135 VAL B CA 1
ATOM 4707 C C . VAL B 1 135 ? 19.797 -3.184 -2.82 1 98.94 135 VAL B C 1
ATOM 4709 O O . VAL B 1 135 ? 20.953 -3.268 -3.23 1 98.94 135 VAL B O 1
ATOM 4712 N N . ILE B 1 136 ? 19.359 -3.758 -1.803 1 98.94 136 ILE B N 1
ATOM 4713 C CA . ILE B 1 136 ? 19.984 -4.953 -1.25 1 98.94 136 ILE B CA 1
ATOM 4714 C C . ILE B 1 136 ? 19.156 -6.184 -1.598 1 98.94 136 ILE B C 1
ATOM 4716 O O . ILE B 1 136 ? 17.969 -6.262 -1.232 1 98.94 136 ILE B O 1
ATOM 4720 N N . LEU B 1 137 ? 19.734 -7.07 -2.328 1 98.88 137 LEU B N 1
ATOM 4721 C CA . LEU B 1 137 ? 19.078 -8.305 -2.758 1 98.88 137 LEU B CA 1
ATOM 4722 C C . LEU B 1 137 ? 19.578 -9.492 -1.942 1 98.88 137 LEU B C 1
ATOM 4724 O O . LEU B 1 137 ? 20.781 -9.758 -1.881 1 98.88 137 LEU B O 1
ATOM 4728 N N . LYS B 1 138 ? 18.703 -10.141 -1.274 1 98.81 138 LYS B N 1
ATOM 4729 C CA . LYS B 1 138 ? 19 -11.359 -0.536 1 98.81 138 LYS B CA 1
ATOM 4730 C C . LYS B 1 138 ? 18.328 -12.57 -1.175 1 98.81 138 LYS B C 1
ATOM 4732 O O . LYS B 1 138 ? 17.188 -12.906 -0.833 1 98.81 138 LYS B O 1
ATOM 4737 N N . PRO B 1 139 ? 19.031 -13.328 -2.057 1 98.69 139 PRO B N 1
ATOM 4738 C CA . PRO B 1 139 ? 18.469 -14.531 -2.67 1 98.69 139 PRO B CA 1
ATOM 4739 C C . PRO B 1 139 ? 18.438 -15.727 -1.717 1 98.69 139 PRO B C 1
ATOM 4741 O O . PRO B 1 139 ? 18.969 -15.648 -0.606 1 98.69 139 PRO B O 1
ATOM 4744 N N . SER B 1 140 ? 17.812 -16.766 -2.07 1 98.5 140 SER B N 1
ATOM 4745 C CA . SER B 1 140 ? 17.594 -17.906 -1.189 1 98.5 140 SER B CA 1
ATOM 4746 C C . SER B 1 140 ? 18.844 -18.797 -1.117 1 98.5 140 SER B C 1
ATOM 4748 O O . SER B 1 140 ? 19.5 -19.031 -2.133 1 98.5 140 SER B O 1
ATOM 4750 N N . GLU B 1 141 ? 19.109 -19.281 0.072 1 97.94 141 GLU B N 1
ATOM 4751 C CA . GLU B 1 141 ? 20.234 -20.188 0.29 1 97.94 141 GLU B CA 1
ATOM 4752 C C . GLU B 1 141 ? 19.938 -21.578 -0.247 1 97.94 141 GLU B C 1
ATOM 4754 O O . GLU B 1 141 ? 20.844 -22.406 -0.393 1 97.94 141 GLU B O 1
ATOM 4759 N N . LEU B 1 142 ? 18.734 -21.875 -0.605 1 98.25 142 LEU B N 1
ATOM 4760 C CA . LEU B 1 142 ? 18.328 -23.203 -1.06 1 98.25 142 LEU B CA 1
ATOM 4761 C C . LEU B 1 142 ? 18.672 -23.406 -2.533 1 98.25 142 LEU B C 1
ATOM 4763 O O . LEU B 1 142 ? 18.625 -24.516 -3.039 1 98.25 142 LEU B O 1
ATOM 4767 N N . THR B 1 143 ? 18.969 -22.328 -3.252 1 98.62 143 THR B N 1
ATOM 4768 C CA . THR B 1 143 ? 19.469 -22.391 -4.625 1 98.62 143 THR B CA 1
ATOM 4769 C C . THR B 1 143 ? 20.812 -21.688 -4.746 1 98.62 143 THR B C 1
ATOM 4771 O O . THR B 1 143 ? 20.906 -20.609 -5.352 1 98.62 143 THR B O 1
ATOM 4774 N N . PRO B 1 144 ? 21.812 -22.328 -4.242 1 98.56 144 PRO B N 1
ATOM 4775 C CA . PRO B 1 144 ? 23.094 -21.672 -4.035 1 98.56 144 PRO B CA 1
ATOM 4776 C C . PRO B 1 144 ? 23.812 -21.344 -5.344 1 98.56 144 PRO B C 1
ATOM 4778 O O . PRO B 1 144 ? 24.531 -20.344 -5.418 1 98.56 144 PRO B O 1
ATOM 4781 N N . ASN B 1 145 ? 23.672 -22.156 -6.395 1 98.81 145 ASN B N 1
ATOM 4782 C CA . ASN B 1 145 ? 24.328 -21.875 -7.66 1 98.81 145 ASN B CA 1
ATOM 4783 C C . ASN B 1 145 ? 23.75 -20.625 -8.32 1 98.81 145 ASN B C 1
ATOM 4785 O O . ASN B 1 145 ? 24.5 -19.797 -8.844 1 98.81 145 ASN B O 1
ATOM 4789 N N . THR B 1 146 ? 22.422 -20.484 -8.266 1 98.75 146 THR B N 1
ATOM 4790 C CA . THR B 1 146 ? 21.766 -19.297 -8.797 1 98.75 146 THR B CA 1
ATOM 4791 C C . THR B 1 146 ? 22.125 -18.062 -7.977 1 98.75 146 THR B C 1
ATOM 4793 O O . THR B 1 146 ? 22.438 -17.016 -8.539 1 98.75 146 THR B O 1
ATOM 4796 N N . SER B 1 147 ? 22.109 -18.203 -6.668 1 98.75 147 SER B N 1
ATOM 4797 C CA . SER B 1 147 ? 22.453 -17.094 -5.777 1 98.75 147 SER B CA 1
ATOM 4798 C C . SER B 1 147 ? 23.875 -16.609 -6.016 1 98.75 147 SER B C 1
ATOM 4800 O O . SER B 1 147 ? 24.125 -15.398 -6.082 1 98.75 147 SER B O 1
ATOM 4802 N N . ALA B 1 148 ? 24.766 -17.547 -6.16 1 98.75 148 ALA B N 1
ATOM 4803 C CA . ALA B 1 148 ? 26.172 -17.203 -6.387 1 98.75 148 ALA B CA 1
ATOM 4804 C C . ALA B 1 148 ? 26.344 -16.5 -7.723 1 98.75 148 ALA B C 1
ATOM 4806 O O . ALA B 1 148 ? 27.141 -15.555 -7.828 1 98.75 148 ALA B O 1
ATOM 4807 N N . LEU B 1 149 ? 25.703 -16.984 -8.719 1 98.81 149 LEU B N 1
ATOM 4808 C CA . LEU B 1 149 ? 25.781 -16.359 -10.031 1 98.81 149 LEU B CA 1
ATOM 4809 C C . LEU B 1 149 ? 25.219 -14.938 -9.992 1 98.81 149 LEU B C 1
ATOM 4811 O O . LEU B 1 149 ? 25.797 -14.023 -10.578 1 98.81 149 LEU B O 1
ATOM 4815 N N . LEU B 1 150 ? 24.062 -14.727 -9.297 1 98.69 150 LEU B N 1
ATOM 4816 C CA . LEU B 1 150 ? 23.484 -13.406 -9.133 1 98.69 150 LEU B CA 1
ATOM 4817 C C . LEU B 1 150 ? 24.469 -12.461 -8.438 1 98.69 150 LEU B C 1
ATOM 4819 O O . LEU B 1 150 ? 24.641 -11.312 -8.859 1 98.69 150 LEU B O 1
ATOM 4823 N N . ASP B 1 151 ? 25.047 -12.961 -7.398 1 98.75 151 ASP B N 1
ATOM 4824 C CA . ASP B 1 151 ? 26.031 -12.156 -6.68 1 98.75 151 ASP B CA 1
ATOM 4825 C C . ASP B 1 151 ? 27.188 -11.758 -7.594 1 98.75 151 ASP B C 1
ATOM 4827 O O . ASP B 1 151 ? 27.578 -10.586 -7.633 1 98.75 151 ASP B O 1
ATOM 4831 N N . LYS B 1 152 ? 27.703 -12.734 -8.336 1 98.75 152 LYS B N 1
ATOM 4832 C CA . LYS B 1 152 ? 28.797 -12.484 -9.258 1 98.75 152 LYS B CA 1
ATOM 4833 C C . LYS B 1 152 ? 28.422 -11.43 -10.297 1 98.75 152 LYS B C 1
ATOM 4835 O O . LYS B 1 152 ? 29.141 -10.438 -10.477 1 98.75 152 LYS B O 1
ATOM 4840 N N . LEU B 1 153 ? 27.266 -11.633 -10.953 1 98.62 153 LEU B N 1
ATOM 4841 C CA . LEU B 1 153 ? 26.828 -10.75 -12.023 1 98.62 153 LEU B CA 1
ATOM 4842 C C . LEU B 1 153 ? 26.594 -9.336 -11.508 1 98.62 153 LEU B C 1
ATOM 4844 O O . LEU B 1 153 ? 26.984 -8.359 -12.164 1 98.62 153 LEU B O 1
ATOM 4848 N N . ILE B 1 154 ? 26.047 -9.188 -10.336 1 98.75 154 ILE B N 1
ATOM 4849 C CA . ILE B 1 154 ? 25.719 -7.875 -9.797 1 98.75 154 ILE B CA 1
ATOM 4850 C C . ILE B 1 154 ? 26.969 -7.203 -9.25 1 98.75 154 ILE B C 1
ATOM 4852 O O . ILE B 1 154 ? 27.266 -6.055 -9.586 1 98.75 154 ILE B O 1
ATOM 4856 N N . SER B 1 155 ? 27.766 -7.93 -8.469 1 98.44 155 SER B N 1
ATOM 4857 C CA . SER B 1 155 ? 28.922 -7.34 -7.797 1 98.44 155 SER B CA 1
ATOM 4858 C C . SER B 1 155 ? 29.984 -6.922 -8.797 1 98.44 155 SER B C 1
ATOM 4860 O O . SER B 1 155 ? 30.719 -5.949 -8.578 1 98.44 155 SER B O 1
ATOM 4862 N N . GLU B 1 156 ? 30.062 -7.602 -9.898 1 98.5 156 GLU B N 1
ATOM 4863 C CA . GLU B 1 156 ? 31.078 -7.293 -10.898 1 98.5 156 GLU B CA 1
ATOM 4864 C C . GLU B 1 156 ? 30.641 -6.137 -11.797 1 98.5 156 GLU B C 1
ATOM 4866 O O . GLU B 1 156 ? 31.453 -5.551 -12.508 1 98.5 156 GLU B O 1
ATOM 4871 N N . ASN B 1 157 ? 29.359 -5.758 -11.719 1 98.62 157 ASN B N 1
ATOM 4872 C CA . ASN B 1 157 ? 28.875 -4.832 -12.734 1 98.62 157 ASN B CA 1
ATOM 4873 C C . ASN B 1 157 ? 28.219 -3.607 -12.109 1 98.62 157 ASN B C 1
ATOM 4875 O O . ASN B 1 157 ? 27.984 -2.604 -12.789 1 98.62 157 ASN B O 1
ATOM 4879 N N . PHE B 1 158 ? 27.859 -3.637 -10.906 1 98.75 158 PHE B N 1
ATOM 4880 C CA . PHE B 1 158 ? 27.281 -2.518 -10.172 1 98.75 158 PHE B CA 1
ATOM 4881 C C . PHE B 1 158 ? 28.016 -2.285 -8.859 1 98.75 158 PHE B C 1
ATOM 4883 O O . PHE B 1 158 ? 28.422 -3.238 -8.188 1 98.75 158 PHE B O 1
ATOM 4890 N N . PRO B 1 159 ? 28.25 -1.041 -8.492 1 98.5 159 PRO B N 1
ATOM 4891 C CA . PRO B 1 159 ? 28.859 -0.797 -7.184 1 98.5 159 PRO B CA 1
ATOM 4892 C C . PRO B 1 159 ? 27.938 -1.156 -6.023 1 98.5 159 PRO B C 1
ATOM 4894 O O . PRO B 1 159 ? 26.719 -0.964 -6.117 1 98.5 159 PRO B O 1
ATOM 4897 N N . GLU B 1 160 ? 28.438 -1.639 -4.898 1 98.12 160 GLU B N 1
ATOM 4898 C CA . GLU B 1 160 ? 27.641 -2.123 -3.773 1 98.12 160 GLU B CA 1
ATOM 4899 C C . GLU B 1 160 ? 26.875 -0.984 -3.111 1 98.12 160 GLU B C 1
ATOM 4901 O O . GLU B 1 160 ? 25.875 -1.22 -2.422 1 98.12 160 GLU B O 1
ATOM 4906 N N . GLU B 1 161 ? 27.312 0.265 -3.328 1 98.44 161 GLU B N 1
ATOM 4907 C CA . GLU B 1 161 ? 26.578 1.409 -2.795 1 98.44 161 GLU B CA 1
ATOM 4908 C C . GLU B 1 161 ? 25.25 1.609 -3.529 1 98.44 161 GLU B C 1
ATOM 4910 O O . GLU B 1 161 ? 24.391 2.348 -3.062 1 98.44 161 GLU B O 1
ATOM 4915 N N . TYR B 1 162 ? 25.172 0.995 -4.719 1 98.81 162 TYR B N 1
ATOM 4916 C CA . TYR B 1 162 ? 23.938 1.083 -5.492 1 98.81 162 TYR B CA 1
ATOM 4917 C C . TYR B 1 162 ? 23.156 -0.22 -5.414 1 98.81 162 TYR B C 1
ATOM 4919 O O . TYR B 1 162 ? 21.984 -0.227 -4.996 1 98.81 162 TYR B O 1
ATOM 4927 N N . ILE B 1 163 ? 23.719 -1.32 -5.777 1 98.94 163 ILE B N 1
ATOM 4928 C CA . ILE B 1 163 ? 23.094 -2.639 -5.715 1 98.94 163 ILE B CA 1
ATOM 4929 C C . ILE B 1 163 ? 24.047 -3.627 -5.047 1 98.94 163 ILE B C 1
ATOM 4931 O O . ILE B 1 163 ? 25.219 -3.744 -5.445 1 98.94 163 ILE B O 1
ATOM 4935 N N . ALA B 1 164 ? 23.547 -4.305 -4.074 1 98.75 164 ALA B N 1
ATOM 4936 C CA . ALA B 1 164 ? 24.344 -5.336 -3.416 1 98.75 164 ALA B CA 1
ATOM 4937 C C . ALA B 1 164 ? 23.547 -6.633 -3.27 1 98.75 164 ALA B C 1
ATOM 4939 O O . ALA B 1 164 ? 22.344 -6.605 -3.021 1 98.75 164 ALA B O 1
ATOM 4940 N N . VAL B 1 165 ? 24.219 -7.73 -3.455 1 98.81 165 VAL B N 1
ATOM 4941 C CA . VAL B 1 165 ? 23.656 -9.047 -3.17 1 98.81 165 VAL B CA 1
ATOM 4942 C C . VAL B 1 165 ? 24.266 -9.594 -1.878 1 98.81 165 VAL B C 1
ATOM 4944 O O . VAL B 1 165 ? 25.484 -9.594 -1.705 1 98.81 165 VAL B O 1
ATOM 4947 N N . VAL B 1 166 ? 23.406 -9.961 -0.958 1 98.56 166 VAL B N 1
ATOM 4948 C CA . VAL B 1 166 ? 23.844 -10.547 0.303 1 98.56 166 VAL B CA 1
ATOM 4949 C C . VAL B 1 166 ? 23.359 -11.992 0.406 1 98.56 166 VAL B C 1
ATOM 4951 O O . VAL B 1 166 ? 22.141 -12.227 0.506 1 98.56 166 VAL B O 1
ATOM 4954 N N . GLU B 1 167 ? 24.281 -12.945 0.365 1 98.12 167 GLU B N 1
ATOM 4955 C CA . GLU B 1 167 ? 23.922 -14.359 0.464 1 98.12 167 GLU B CA 1
ATOM 4956 C C . GLU B 1 167 ? 23.875 -14.812 1.92 1 98.12 167 GLU B C 1
ATOM 4958 O O . GLU B 1 167 ? 24.531 -14.219 2.783 1 98.12 167 GLU B O 1
ATOM 4963 N N . GLY B 1 168 ? 23.094 -15.789 2.232 1 96.5 168 GLY B N 1
ATOM 4964 C CA . GLY B 1 168 ? 22.984 -16.375 3.561 1 96.5 168 GLY B CA 1
ATOM 4965 C C . GLY B 1 168 ? 21.609 -16.906 3.871 1 96.5 168 GLY B C 1
ATOM 4966 O O . GLY B 1 168 ? 20.688 -16.797 3.055 1 96.5 168 GLY B O 1
ATOM 4967 N N . GLY B 1 169 ? 21.5 -17.594 5 1 96 169 GLY B N 1
ATOM 4968 C CA . GLY B 1 169 ? 20.234 -18.219 5.398 1 96 169 GLY B CA 1
ATOM 4969 C C . GLY B 1 169 ? 19.406 -17.328 6.301 1 96 169 GLY B C 1
ATOM 4970 O O . GLY B 1 169 ? 19.359 -16.109 6.105 1 96 169 GLY B O 1
ATOM 4971 N N . VAL B 1 170 ? 18.703 -17.922 7.156 1 95.75 170 VAL B N 1
ATOM 4972 C CA . VAL B 1 170 ? 17.734 -17.281 8.039 1 95.75 170 VAL B CA 1
ATOM 4973 C C . VAL B 1 170 ? 18.438 -16.25 8.906 1 95.75 170 VAL B C 1
ATOM 4975 O O . VAL B 1 170 ? 17.891 -15.164 9.148 1 95.75 170 VAL B O 1
ATOM 4978 N N . GLY B 1 171 ? 19.625 -16.562 9.328 1 96.62 171 GLY B N 1
ATOM 4979 C CA . GLY B 1 171 ? 20.375 -15.625 10.148 1 96.62 171 GLY B CA 1
ATOM 4980 C C . GLY B 1 171 ? 20.656 -14.312 9.445 1 96.62 171 GLY B C 1
ATOM 4981 O O . GLY B 1 171 ? 20.547 -13.242 10.047 1 96.62 171 GLY B O 1
ATOM 4982 N N . VAL B 1 172 ? 21.078 -14.336 8.18 1 97.25 172 VAL B N 1
ATOM 4983 C CA . VAL B 1 172 ? 21.359 -13.156 7.375 1 97.25 172 VAL B CA 1
ATOM 4984 C C . VAL B 1 172 ? 20.078 -12.359 7.148 1 97.25 172 VAL B C 1
ATOM 4986 O O . VAL B 1 172 ? 20.078 -11.133 7.312 1 97.25 172 VAL B O 1
ATOM 4989 N N . SER B 1 173 ? 18.969 -13.07 6.805 1 97.31 173 SER B N 1
ATOM 4990 C CA . SER B 1 173 ? 17.688 -12.398 6.625 1 97.31 173 SER B CA 1
ATOM 4991 C C . SER B 1 173 ? 17.281 -11.656 7.887 1 97.31 173 SER B C 1
ATOM 4993 O O . SER B 1 173 ? 16.812 -10.508 7.816 1 97.31 173 SER B O 1
ATOM 4995 N N . THR B 1 174 ? 17.438 -12.312 9.016 1 97.19 174 THR B N 1
ATOM 4996 C CA . THR B 1 174 ? 17.062 -11.719 10.297 1 97.19 174 THR B CA 1
ATOM 4997 C C . THR B 1 174 ? 17.891 -10.477 10.578 1 97.19 174 THR B C 1
ATOM 4999 O O . THR B 1 174 ? 17.359 -9.453 11.008 1 97.19 174 THR B O 1
ATOM 5002 N N . ALA B 1 175 ? 19.203 -10.57 10.297 1 97.81 175 ALA B N 1
ATOM 5003 C CA . ALA B 1 175 ? 20.094 -9.43 10.523 1 97.81 175 ALA B CA 1
ATOM 5004 C C . ALA B 1 175 ? 19.719 -8.258 9.625 1 97.81 175 ALA B C 1
ATOM 5006 O O . ALA B 1 175 ? 19.719 -7.105 10.07 1 97.81 175 ALA B O 1
ATOM 5007 N N . LEU B 1 176 ? 19.438 -8.523 8.359 1 98.31 176 LEU B N 1
ATOM 5008 C CA . LEU B 1 176 ? 19.047 -7.484 7.418 1 98.31 176 LEU B CA 1
ATOM 5009 C C . LEU B 1 176 ? 17.734 -6.824 7.848 1 98.31 176 LEU B C 1
ATOM 5011 O O . LEU B 1 176 ? 17.594 -5.605 7.762 1 98.31 176 LEU B O 1
ATOM 5015 N N . LEU B 1 177 ? 16.781 -7.625 8.375 1 97.94 177 LEU B N 1
ATOM 5016 C CA . LEU B 1 177 ? 15.469 -7.137 8.766 1 97.94 177 LEU B CA 1
ATOM 5017 C C . LEU B 1 177 ? 15.547 -6.289 10.023 1 97.94 177 LEU B C 1
ATOM 5019 O O . LEU B 1 177 ? 14.617 -5.539 10.336 1 97.94 177 LEU B O 1
ATOM 5023 N N . ASN B 1 178 ? 16.594 -6.402 10.727 1 96.62 178 ASN B N 1
ATOM 5024 C CA . ASN B 1 178 ? 16.797 -5.605 11.938 1 96.62 178 ASN B CA 1
ATOM 5025 C C . ASN B 1 178 ? 17.297 -4.199 11.602 1 96.62 178 ASN B C 1
ATOM 5027 O O . ASN B 1 178 ? 17.312 -3.322 12.469 1 96.62 178 ASN B O 1
ATOM 5031 N N . GLU B 1 179 ? 17.734 -4.043 10.359 1 97.12 179 GLU B N 1
ATOM 5032 C CA . GLU B 1 179 ? 18.219 -2.734 9.922 1 97.12 179 GLU B CA 1
ATOM 5033 C C . GLU B 1 179 ? 17.078 -1.869 9.406 1 97.12 179 GLU B C 1
ATOM 5035 O O . GLU B 1 179 ? 16.016 -2.385 9.039 1 97.12 179 GLU B O 1
ATOM 5040 N N . LYS B 1 180 ? 17.266 -0.569 9.438 1 96.81 180 LYS B N 1
ATOM 5041 C CA . LYS B 1 180 ? 16.281 0.355 8.891 1 96.81 180 LYS B CA 1
ATOM 5042 C C . LYS B 1 180 ? 16.5 0.575 7.395 1 96.81 180 LYS B C 1
ATOM 5044 O O . LYS B 1 180 ? 17.453 1.252 6.996 1 96.81 180 LYS B O 1
ATOM 5049 N N . VAL B 1 181 ? 15.742 -0.025 6.574 1 98.38 181 VAL B N 1
ATOM 5050 C CA . VAL B 1 181 ? 15.664 0.268 5.145 1 98.38 181 VAL B CA 1
ATOM 5051 C C . VAL B 1 181 ? 14.391 1.059 4.844 1 98.38 181 VAL B C 1
ATOM 5053 O O . VAL B 1 181 ? 13.617 1.364 5.754 1 98.38 181 VAL B O 1
ATOM 5056 N N . ASP B 1 182 ? 14.227 1.429 3.598 1 98.69 182 ASP B N 1
ATOM 5057 C CA . ASP B 1 182 ? 13.133 2.34 3.277 1 98.69 182 ASP B CA 1
ATOM 5058 C C . ASP B 1 182 ? 11.969 1.594 2.621 1 98.69 182 ASP B C 1
ATOM 5060 O O . ASP B 1 182 ? 10.867 2.129 2.512 1 98.69 182 ASP B O 1
ATOM 5064 N N . TYR B 1 183 ? 12.172 0.386 2.184 1 98.88 183 TYR B N 1
ATOM 5065 C CA . TYR B 1 183 ? 11.141 -0.478 1.624 1 98.88 183 TYR B CA 1
ATOM 5066 C C . TYR B 1 183 ? 11.57 -1.939 1.667 1 98.88 183 TYR B C 1
ATOM 5068 O O . TYR B 1 183 ? 12.742 -2.258 1.442 1 98.88 183 TYR B O 1
ATOM 5076 N N . ILE B 1 184 ? 10.641 -2.846 1.97 1 98.94 184 ILE B N 1
ATOM 5077 C CA . ILE B 1 184 ? 10.953 -4.273 1.965 1 98.94 184 ILE B CA 1
ATOM 5078 C C . ILE B 1 184 ? 10.023 -5 0.997 1 98.94 184 ILE B C 1
ATOM 5080 O O . ILE B 1 184 ? 8.797 -4.859 1.077 1 98.94 184 ILE B O 1
ATOM 5084 N N . PHE B 1 185 ? 10.57 -5.684 0.064 1 98.94 185 PHE B N 1
ATOM 5085 C CA . PHE B 1 185 ? 9.859 -6.586 -0.835 1 98.94 185 PHE B CA 1
ATOM 5086 C C . PHE B 1 185 ? 10.211 -8.039 -0.531 1 98.94 185 PHE B C 1
ATOM 5088 O O . PHE B 1 185 ? 11.359 -8.453 -0.676 1 98.94 185 PHE B O 1
ATOM 5095 N N . PHE B 1 186 ? 9.211 -8.781 -0.16 1 98.88 186 PHE B N 1
ATOM 5096 C CA . PHE B 1 186 ? 9.438 -10.164 0.264 1 98.88 186 PHE B CA 1
ATOM 5097 C C . PHE B 1 186 ? 8.547 -11.117 -0.51 1 98.88 186 PHE B C 1
ATOM 5099 O O . PHE B 1 186 ? 7.344 -10.875 -0.662 1 98.88 186 PHE B O 1
ATOM 5106 N N . THR B 1 187 ? 9.086 -12.125 -1.019 1 98.75 187 THR B N 1
ATOM 5107 C CA . THR B 1 187 ? 8.336 -13.258 -1.545 1 98.75 187 THR B CA 1
ATOM 5108 C C . THR B 1 187 ? 8.68 -14.539 -0.782 1 98.75 187 THR B C 1
ATOM 5110 O O . THR B 1 187 ? 9.859 -14.891 -0.656 1 98.75 187 THR B O 1
ATOM 5113 N N . GLY B 1 188 ? 7.707 -15.188 -0.229 1 98 188 GLY B N 1
ATOM 5114 C CA . GLY B 1 188 ? 7.953 -16.406 0.522 1 98 188 GLY B CA 1
ATOM 5115 C C . GLY B 1 188 ? 6.723 -16.922 1.242 1 98 188 GLY B C 1
ATOM 5116 O O . GLY B 1 188 ? 5.598 -16.75 0.769 1 98 188 GLY B O 1
ATOM 5117 N N . SER B 1 189 ? 6.926 -17.641 2.342 1 97 189 SER B N 1
ATOM 5118 C CA . SER B 1 189 ? 5.828 -18.281 3.051 1 97 189 SER B CA 1
ATOM 5119 C C . SER B 1 189 ? 5.062 -17.297 3.918 1 97 189 SER B C 1
ATOM 5121 O O . SER B 1 189 ? 5.59 -16.234 4.266 1 97 189 SER B O 1
ATOM 5123 N N . VAL B 1 190 ? 3.85 -17.672 4.242 1 97.19 190 VAL B N 1
ATOM 5124 C CA . VAL B 1 190 ? 2.979 -16.875 5.094 1 97.19 190 VAL B CA 1
ATOM 5125 C C . VAL B 1 190 ? 3.645 -16.656 6.449 1 97.19 190 VAL B C 1
ATOM 5127 O O . VAL B 1 190 ? 3.682 -15.523 6.949 1 97.19 190 VAL B O 1
ATOM 5130 N N . SER B 1 191 ? 4.223 -17.656 7.004 1 97 191 SER B N 1
ATOM 5131 C CA . SER B 1 191 ? 4.848 -17.562 8.32 1 97 191 SER B CA 1
ATOM 5132 C C . SER B 1 191 ? 5.996 -16.562 8.32 1 97 191 SER B C 1
ATOM 5134 O O . SER B 1 191 ? 6.125 -15.75 9.242 1 97 191 SER B O 1
ATOM 5136 N N . VAL B 1 192 ? 6.836 -16.625 7.293 1 98 192 VAL B N 1
ATOM 5137 C CA . VAL B 1 192 ? 7.969 -15.711 7.223 1 98 192 VAL B CA 1
ATOM 5138 C C . VAL B 1 192 ? 7.477 -14.305 6.902 1 98 192 VAL B C 1
ATOM 5140 O O . VAL B 1 192 ? 8.047 -13.312 7.375 1 98 192 VAL B O 1
ATOM 5143 N N . GLY B 1 193 ? 6.375 -14.219 6.082 1 98.5 193 GLY B N 1
ATOM 5144 C CA . GLY B 1 193 ? 5.766 -12.922 5.82 1 98.5 193 GLY B CA 1
ATOM 5145 C C . GLY B 1 193 ? 5.371 -12.188 7.086 1 98.5 193 GLY B C 1
ATOM 5146 O O . GLY B 1 193 ? 5.566 -10.969 7.188 1 98.5 193 GLY B O 1
ATOM 5147 N N . LYS B 1 194 ? 4.801 -12.898 8.07 1 98.38 194 LYS B N 1
ATOM 5148 C CA . LYS B 1 194 ? 4.441 -12.312 9.352 1 98.38 194 LYS B CA 1
ATOM 5149 C C . LYS B 1 194 ? 5.676 -11.773 10.078 1 98.38 194 LYS B C 1
ATOM 5151 O O . LYS B 1 194 ? 5.641 -10.68 10.641 1 98.38 194 LYS B O 1
ATOM 5156 N N . VAL B 1 195 ? 6.773 -12.5 10 1 98.5 195 VAL B N 1
ATOM 5157 C CA . VAL B 1 195 ? 8.031 -12.102 10.625 1 98.5 195 VAL B CA 1
ATOM 5158 C C . VAL B 1 195 ? 8.555 -10.828 9.969 1 98.5 195 VAL B C 1
ATOM 5160 O O . VAL B 1 195 ? 8.977 -9.898 10.656 1 98.5 195 VAL B O 1
ATOM 5163 N N . VAL B 1 196 ? 8.531 -10.82 8.656 1 98.81 196 VAL B N 1
ATOM 5164 C CA . VAL B 1 196 ? 9.023 -9.68 7.891 1 98.81 196 VAL B CA 1
ATOM 5165 C C . VAL B 1 196 ? 8.227 -8.43 8.25 1 98.81 196 VAL B C 1
ATOM 5167 O O . VAL B 1 196 ? 8.797 -7.375 8.523 1 98.81 196 VAL B O 1
ATOM 5170 N N . MET B 1 197 ? 6.906 -8.547 8.242 1 98.81 197 MET B N 1
ATOM 5171 C CA . MET B 1 197 ? 6.051 -7.398 8.531 1 98.81 197 MET B CA 1
ATOM 5172 C C . MET B 1 197 ? 6.234 -6.926 9.969 1 98.81 197 MET B C 1
ATOM 5174 O O . MET B 1 197 ? 6.23 -5.723 10.234 1 98.81 197 MET B O 1
ATOM 5178 N N . GLN B 1 198 ? 6.371 -7.816 10.875 1 98.5 198 GLN B N 1
ATOM 5179 C CA . GLN B 1 198 ? 6.629 -7.457 12.266 1 98.5 198 GLN B CA 1
ATOM 5180 C C . GLN B 1 198 ? 7.938 -6.684 12.398 1 98.5 198 GLN B C 1
ATOM 5182 O O . GLN B 1 198 ? 8.008 -5.684 13.125 1 98.5 198 GLN B O 1
ATOM 5187 N N . ALA B 1 199 ? 9 -7.188 11.734 1 98.5 199 ALA B N 1
ATOM 5188 C CA . ALA B 1 199 ? 10.289 -6.492 11.758 1 98.5 199 ALA B CA 1
ATOM 5189 C C . ALA B 1 199 ? 10.172 -5.102 11.133 1 98.5 199 ALA B C 1
ATOM 5191 O O . ALA B 1 199 ? 10.742 -4.137 11.648 1 98.5 199 ALA B O 1
ATOM 5192 N N . ALA B 1 200 ? 9.438 -5.031 10.047 1 98.69 200 ALA B N 1
ATOM 5193 C CA . ALA B 1 200 ? 9.258 -3.77 9.328 1 98.69 200 ALA B CA 1
ATOM 5194 C C . ALA B 1 200 ? 8.578 -2.73 10.219 1 98.69 200 ALA B C 1
ATOM 5196 O O . ALA B 1 200 ? 8.836 -1.532 10.094 1 98.69 200 ALA B O 1
ATOM 5197 N N . ALA B 1 201 ? 7.664 -3.193 11.117 1 98.44 201 ALA B N 1
ATOM 5198 C CA . ALA B 1 201 ? 6.871 -2.318 11.977 1 98.44 201 ALA B CA 1
ATOM 5199 C C . ALA B 1 201 ? 7.766 -1.507 12.914 1 98.44 201 ALA B C 1
ATOM 5201 O O . ALA B 1 201 ? 7.43 -0.379 13.281 1 98.44 201 ALA B O 1
ATOM 5202 N N . LYS B 1 202 ? 8.938 -2.031 13.25 1 97.19 202 LYS B N 1
ATOM 5203 C CA . LYS B 1 202 ? 9.844 -1.361 14.172 1 97.19 202 LYS B CA 1
ATOM 5204 C C . LYS B 1 202 ? 10.305 -0.015 13.617 1 97.19 202 LYS B C 1
ATOM 5206 O O . LYS B 1 202 ? 10.555 0.922 14.375 1 97.19 202 LYS B O 1
ATOM 5211 N N . ASN B 1 203 ? 10.406 0.023 12.336 1 96.62 203 ASN B N 1
ATOM 5212 C CA . ASN B 1 203 ? 10.898 1.232 11.688 1 96.62 203 ASN B CA 1
ATOM 5213 C C . ASN B 1 203 ? 9.852 1.843 10.766 1 96.62 203 ASN B C 1
ATOM 5215 O O . ASN B 1 203 ? 10.148 2.752 9.992 1 96.62 203 ASN B O 1
ATOM 5219 N N . LEU B 1 204 ? 8.641 1.3 10.828 1 97.94 204 LEU B N 1
ATOM 5220 C CA . LEU B 1 204 ? 7.547 1.747 9.969 1 97.94 204 LEU B CA 1
ATOM 5221 C C . LEU B 1 204 ? 7.949 1.675 8.492 1 97.94 204 LEU B C 1
ATOM 5223 O O . LEU B 1 204 ? 7.73 2.625 7.742 1 97.94 204 LEU B O 1
ATOM 5227 N N . THR B 1 205 ? 8.648 0.627 8.109 1 98.62 205 THR B N 1
ATOM 5228 C CA . THR B 1 205 ? 9.023 0.384 6.723 1 98.62 205 THR B CA 1
ATOM 5229 C C . THR B 1 205 ? 7.879 -0.269 5.957 1 98.62 205 THR B C 1
ATOM 5231 O O . THR B 1 205 ? 7.363 -1.309 6.371 1 98.62 205 THR B O 1
ATOM 5234 N N . PRO B 1 206 ? 7.406 0.401 4.895 1 98.69 206 PRO B N 1
ATOM 5235 C CA . PRO B 1 206 ? 6.379 -0.266 4.09 1 98.69 206 PRO B CA 1
ATOM 5236 C C . PRO B 1 206 ? 6.871 -1.573 3.471 1 98.69 206 PRO B C 1
ATOM 5238 O O . PRO B 1 206 ? 8.07 -1.751 3.27 1 98.69 206 PRO B O 1
ATOM 5241 N N . VAL B 1 207 ? 5.895 -2.506 3.17 1 98.81 207 VAL B N 1
ATOM 5242 C CA . VAL B 1 207 ? 6.277 -3.832 2.693 1 98.81 207 VAL B CA 1
ATOM 5243 C C . VAL B 1 207 ? 5.391 -4.23 1.517 1 98.81 207 VAL B C 1
ATOM 5245 O O . VAL B 1 207 ? 4.23 -3.812 1.433 1 98.81 207 VAL B O 1
ATOM 5248 N N . THR B 1 208 ? 5.922 -4.922 0.574 1 98.88 208 THR B N 1
ATOM 5249 C CA . THR B 1 208 ? 5.207 -5.828 -0.314 1 98.88 208 THR B CA 1
ATOM 5250 C C . THR B 1 208 ? 5.492 -7.281 0.052 1 98.88 208 THR B C 1
ATOM 5252 O O . THR B 1 208 ? 6.652 -7.688 0.145 1 98.88 208 THR B O 1
ATOM 5255 N N . LEU B 1 209 ? 4.434 -7.957 0.322 1 98.81 209 LEU B N 1
ATOM 5256 C CA . LEU B 1 209 ? 4.531 -9.367 0.687 1 98.81 209 LEU B CA 1
ATOM 5257 C C . LEU B 1 209 ? 3.846 -10.242 -0.355 1 98.81 209 LEU B C 1
ATOM 5259 O O . LEU B 1 209 ? 2.621 -10.211 -0.492 1 98.81 209 LEU B O 1
ATOM 5263 N N . GLU B 1 210 ? 4.602 -10.875 -1.16 1 98.31 210 GLU B N 1
ATOM 5264 C CA . GLU B 1 210 ? 4.098 -11.914 -2.055 1 98.31 210 GLU B CA 1
ATOM 5265 C C . GLU B 1 210 ? 4.156 -13.281 -1.393 1 98.31 210 GLU B C 1
ATOM 5267 O O . GLU B 1 210 ? 5.238 -13.859 -1.247 1 98.31 210 GLU B O 1
ATOM 5272 N N . LEU B 1 211 ? 2.967 -13.703 -1.086 1 97.75 211 LEU B N 1
ATOM 5273 C CA . LEU B 1 211 ? 2.922 -14.93 -0.296 1 97.75 211 LEU B CA 1
ATOM 5274 C C . LEU B 1 211 ? 2.156 -16.031 -1.033 1 97.75 211 LEU B C 1
ATOM 5276 O O . LEU B 1 211 ? 1.97 -15.945 -2.25 1 97.75 211 LEU B O 1
ATOM 5280 N N . GLY B 1 212 ? 1.95 -17.141 -0.481 1 91.75 212 GLY B N 1
ATOM 5281 C CA . GLY B 1 212 ? 1.266 -18.25 -1.121 1 91.75 212 GLY B CA 1
ATOM 5282 C C . GLY B 1 212 ? -0.149 -18.453 -0.613 1 91.75 212 GLY B C 1
ATOM 5283 O O . GLY B 1 212 ? -0.744 -17.531 -0.036 1 91.75 212 GLY B O 1
ATOM 5284 N N . GLY B 1 213 ? -0.734 -19.422 -0.968 1 89.75 213 GLY B N 1
ATOM 5285 C CA . GLY B 1 213 ? -2.053 -19.859 -0.531 1 89.75 213 GLY B CA 1
ATOM 5286 C C . GLY B 1 213 ? -2.555 -21.078 -1.272 1 89.75 213 GLY B C 1
ATOM 5287 O O . GLY B 1 213 ? -1.885 -21.578 -2.18 1 89.75 213 GLY B O 1
ATOM 5288 N N . LYS B 1 214 ? -3.633 -21.625 -0.813 1 96.88 214 LYS B N 1
ATOM 5289 C CA . LYS B 1 214 ? -4.246 -22.797 -1.42 1 96.88 214 LYS B CA 1
ATOM 5290 C C . LYS B 1 214 ? -5.18 -22.406 -2.562 1 96.88 214 LYS B C 1
ATOM 5292 O O . LYS B 1 214 ? -6.383 -22.234 -2.357 1 96.88 214 LYS B O 1
ATOM 5297 N N . SER B 1 215 ? -4.637 -22.219 -3.742 1 98.56 215 SER B N 1
ATOM 5298 C CA . SER B 1 215 ? -5.336 -21.688 -4.91 1 98.56 215 SER B CA 1
ATOM 5299 C C . SER B 1 215 ? -6.309 -22.719 -5.48 1 98.56 215 SER B C 1
ATOM 5301 O O . SER B 1 215 ? -5.895 -23.781 -5.949 1 98.56 215 SER B O 1
ATOM 5303 N N . PRO B 1 216 ? -7.555 -22.422 -5.523 1 98.81 216 PRO B N 1
ATOM 5304 C CA . PRO B 1 216 ? -8.539 -23.359 -6.082 1 98.81 216 PRO B CA 1
ATOM 5305 C C . PRO B 1 216 ? -8.602 -23.312 -7.605 1 98.81 216 PRO B C 1
ATOM 5307 O O . PRO B 1 216 ? -8.344 -22.25 -8.203 1 98.81 216 PRO B O 1
ATOM 5310 N N . CYS B 1 217 ? -8.914 -24.391 -8.156 1 98.94 217 CYS B N 1
ATOM 5311 C CA . CYS B 1 217 ? -9.297 -24.531 -9.562 1 98.94 217 CYS B CA 1
ATOM 5312 C C . CYS B 1 217 ? -10.656 -25.203 -9.688 1 98.94 217 CYS B C 1
ATOM 5314 O O . CYS B 1 217 ? -10.883 -26.266 -9.102 1 98.94 217 CYS B O 1
ATOM 5316 N N . ILE B 1 218 ? -11.555 -24.578 -10.406 1 98.94 218 ILE B N 1
ATOM 5317 C CA . ILE B 1 218 ? -12.914 -25.078 -10.523 1 98.94 218 ILE B CA 1
ATOM 5318 C C . ILE B 1 218 ? -13.203 -25.438 -11.984 1 98.94 218 ILE B C 1
ATOM 5320 O O . ILE B 1 218 ? -13.102 -24.594 -12.867 1 98.94 218 ILE B O 1
ATOM 5324 N N . VAL B 1 219 ? -13.555 -26.688 -12.242 1 98.94 219 VAL B N 1
ATOM 5325 C CA . VAL B 1 219 ? -13.992 -27.141 -13.555 1 98.94 219 VAL B CA 1
ATOM 5326 C C . VAL B 1 219 ? -15.492 -27.422 -13.531 1 98.94 219 VAL B C 1
ATOM 5328 O O . VAL B 1 219 ? -15.938 -28.391 -12.906 1 98.94 219 VAL B O 1
ATOM 5331 N N . HIS B 1 220 ? -16.234 -26.594 -14.203 1 98.81 220 HIS B N 1
ATOM 5332 C CA . HIS B 1 220 ? -17.688 -26.734 -14.234 1 98.81 220 HIS B CA 1
ATOM 5333 C C . HIS B 1 220 ? -18.125 -27.703 -15.328 1 98.81 220 HIS B C 1
ATOM 5335 O O . HIS B 1 220 ? -17.312 -28.125 -16.141 1 98.81 220 HIS B O 1
ATOM 5341 N N . GLU B 1 221 ? -19.375 -28.062 -15.414 1 98.38 221 GLU B N 1
ATOM 5342 C CA . GLU B 1 221 ? -19.875 -29.156 -16.25 1 98.38 221 GLU B CA 1
ATOM 5343 C C . GLU B 1 221 ? -19.812 -28.781 -17.734 1 98.38 221 GLU B C 1
ATOM 5345 O O . GLU B 1 221 ? -19.766 -29.656 -18.594 1 98.38 221 GLU B O 1
ATOM 5350 N N . ASP B 1 222 ? -19.781 -27.453 -18.031 1 98.44 222 ASP B N 1
ATOM 5351 C CA . ASP B 1 222 ? -19.828 -27.031 -19.438 1 98.44 222 ASP B CA 1
ATOM 5352 C C . ASP B 1 222 ? -18.422 -26.688 -19.938 1 98.44 222 ASP B C 1
ATOM 5354 O O . ASP B 1 222 ? -18.266 -26.156 -21.047 1 98.44 222 ASP B O 1
ATOM 5358 N N . ALA B 1 223 ? -17.375 -26.953 -19.156 1 98.5 223 ALA B N 1
ATOM 5359 C CA . ALA B 1 223 ? -16 -26.625 -19.531 1 98.5 223 ALA B CA 1
ATOM 5360 C C . ALA B 1 223 ? -15.562 -27.453 -20.75 1 98.5 223 ALA B C 1
ATOM 5362 O O . ALA B 1 223 ? -16.047 -28.562 -20.953 1 98.5 223 ALA B O 1
ATOM 5363 N N . ASN B 1 224 ? -14.68 -26.844 -21.594 1 98.31 224 ASN B N 1
ATOM 5364 C CA . ASN B 1 224 ? -13.93 -27.641 -22.562 1 98.31 224 ASN B CA 1
ATOM 5365 C C . ASN B 1 224 ? -12.914 -28.547 -21.875 1 98.31 224 ASN B C 1
ATOM 5367 O O . ASN B 1 224 ? -11.789 -28.125 -21.609 1 98.31 224 ASN B O 1
ATOM 5371 N N . LEU B 1 225 ? -13.312 -29.75 -21.672 1 98.5 225 LEU B N 1
ATOM 5372 C CA . LEU B 1 225 ? -12.609 -30.625 -20.75 1 98.5 225 LEU B CA 1
ATOM 5373 C C . LEU B 1 225 ? -11.195 -30.922 -21.234 1 98.5 225 LEU B C 1
ATOM 5375 O O . LEU B 1 225 ? -10.25 -30.969 -20.453 1 98.5 225 LEU B O 1
ATOM 5379 N N . LYS B 1 226 ? -11.031 -31.203 -22.516 1 97.94 226 LYS B N 1
ATOM 5380 C CA . LYS B 1 226 ? -9.711 -31.5 -23.078 1 97.94 226 LYS B CA 1
ATOM 5381 C C . LYS B 1 226 ? -8.75 -30.328 -22.875 1 97.94 226 LYS B C 1
ATOM 5383 O O . LYS B 1 226 ? -7.625 -30.516 -22.406 1 97.94 226 LYS B O 1
ATOM 5388 N N . LEU B 1 227 ? -9.211 -29.172 -23.219 1 97.56 227 LEU B N 1
ATOM 5389 C CA . LEU B 1 227 ? -8.398 -27.953 -23.078 1 97.56 227 LEU B CA 1
ATOM 5390 C C . LEU B 1 227 ? -8.125 -27.656 -21.609 1 97.56 227 LEU B C 1
ATOM 5392 O O . LEU B 1 227 ? -7.004 -27.297 -21.25 1 97.56 227 LEU B O 1
ATOM 5396 N N . ALA B 1 228 ? -9.164 -27.734 -20.781 1 98.56 228 ALA B N 1
ATOM 5397 C CA . ALA B 1 228 ? -9.023 -27.516 -19.344 1 98.56 228 ALA B CA 1
ATOM 5398 C C . ALA B 1 228 ? -7.969 -28.438 -18.75 1 98.56 228 ALA B C 1
ATOM 5400 O O . ALA B 1 228 ? -7.105 -27.984 -17.984 1 98.56 228 ALA B O 1
ATOM 5401 N N . ALA B 1 229 ? -8.039 -29.688 -19.109 1 98.56 229 ALA B N 1
ATOM 5402 C CA . ALA B 1 229 ? -7.102 -30.688 -18.609 1 98.56 229 ALA B CA 1
ATOM 5403 C C . ALA B 1 229 ? -5.664 -30.312 -18.938 1 98.56 229 ALA B C 1
ATOM 5405 O O . ALA B 1 229 ? -4.781 -30.359 -18.078 1 98.56 229 ALA B O 1
ATOM 5406 N N . LYS B 1 230 ? -5.465 -29.969 -20.156 1 97.94 230 LYS B N 1
ATOM 5407 C CA . LYS B 1 230 ? -4.121 -29.625 -20.625 1 97.94 230 LYS B CA 1
ATOM 5408 C C . LYS B 1 230 ? -3.594 -28.391 -19.906 1 97.94 230 LYS B C 1
ATOM 5410 O O . LYS B 1 230 ? -2.463 -28.391 -19.406 1 97.94 230 LYS B O 1
ATOM 5415 N N . ARG B 1 231 ? -4.395 -27.344 -19.797 1 98 231 ARG B N 1
ATOM 5416 C CA . ARG B 1 231 ? -3.99 -26.078 -19.203 1 98 231 ARG B CA 1
ATOM 5417 C C . ARG B 1 231 ? -3.814 -26.219 -17.688 1 98 231 ARG B C 1
ATOM 5419 O O . ARG B 1 231 ? -2.924 -25.609 -17.109 1 98 231 ARG B O 1
ATOM 5426 N N . ILE B 1 232 ? -4.629 -27.047 -17.031 1 98.75 232 ILE B N 1
ATOM 5427 C CA . ILE B 1 232 ? -4.5 -27.297 -15.594 1 98.75 232 ILE B CA 1
ATOM 5428 C C . ILE B 1 232 ? -3.254 -28.141 -15.328 1 98.75 232 ILE B C 1
ATOM 5430 O O . ILE B 1 232 ? -2.496 -27.859 -14.398 1 98.75 232 ILE B O 1
ATOM 5434 N N . ALA B 1 233 ? -3.031 -29.172 -16.203 1 98.25 233 ALA B N 1
ATOM 5435 C CA . ALA B 1 233 ? -1.83 -29.984 -16.062 1 98.25 233 ALA B CA 1
ATOM 5436 C C . ALA B 1 233 ? -0.57 -29.125 -16.156 1 98.25 233 ALA B C 1
ATOM 5438 O O . ALA B 1 233 ? 0.324 -29.234 -15.312 1 98.25 233 ALA B O 1
ATOM 5439 N N . TRP B 1 234 ? -0.532 -28.328 -17.109 1 97.06 234 TRP B N 1
ATOM 5440 C CA . TRP B 1 234 ? 0.625 -27.453 -17.281 1 97.06 234 TRP B CA 1
ATOM 5441 C C . TRP B 1 234 ? 0.795 -26.531 -16.094 1 97.06 234 TRP B C 1
ATOM 5443 O O . TRP B 1 234 ? 1.887 -26.422 -15.523 1 97.06 234 TRP B O 1
ATOM 5453 N N . GLY B 1 235 ? -0.27 -25.859 -15.688 1 97.69 235 GLY B N 1
ATOM 5454 C CA . GLY B 1 235 ? -0.214 -24.891 -14.586 1 97.69 235 GLY B CA 1
ATOM 5455 C C . GLY B 1 235 ? 0.172 -25.531 -13.266 1 97.69 235 GLY B C 1
ATOM 5456 O O . GLY B 1 235 ? 0.889 -24.922 -12.469 1 97.69 235 GLY B O 1
ATOM 5457 N N . LYS B 1 236 ? -0.265 -26.719 -13.031 1 98.44 236 LYS B N 1
ATOM 5458 C CA . LYS B 1 236 ? -0.01 -27.406 -11.758 1 98.44 236 LYS B CA 1
ATOM 5459 C C . LYS B 1 236 ? 1.401 -27.984 -11.719 1 98.44 236 LYS B C 1
ATOM 5461 O O . LYS B 1 236 ? 2.072 -27.922 -10.688 1 98.44 236 LYS B O 1
ATOM 5466 N N . PHE B 1 237 ? 1.886 -28.5 -12.852 1 97.31 237 PHE B N 1
ATOM 5467 C CA . PHE B 1 237 ? 3.057 -29.359 -12.758 1 97.31 237 PHE B CA 1
ATOM 5468 C C . PHE B 1 237 ? 4.289 -28.672 -13.32 1 97.31 237 PHE B C 1
ATOM 5470 O O . PHE B 1 237 ? 5.406 -29.172 -13.203 1 97.31 237 PHE B O 1
ATOM 5477 N N . THR B 1 238 ? 4.09 -27.453 -13.969 1 96 238 THR B N 1
ATOM 5478 C CA . THR B 1 238 ? 5.262 -26.641 -14.258 1 96 238 THR B CA 1
ATOM 5479 C C . THR B 1 238 ? 6.082 -26.391 -13 1 96 238 THR B C 1
ATOM 5481 O O . THR B 1 238 ? 5.527 -26.141 -11.93 1 96 238 THR B O 1
ATOM 5484 N N . ASN B 1 239 ? 7.441 -26.562 -13.125 1 97.5 239 ASN B N 1
ATOM 5485 C CA . ASN B 1 239 ? 8.359 -26.406 -12.008 1 97.5 239 ASN B CA 1
ATOM 5486 C C . ASN B 1 239 ? 8.07 -27.406 -10.898 1 97.5 239 ASN B C 1
ATOM 5488 O O . ASN B 1 239 ? 8.234 -27.109 -9.719 1 97.5 239 ASN B O 1
ATOM 5492 N N . ALA B 1 240 ? 7.531 -28.609 -11.289 1 97.56 240 ALA B N 1
ATOM 5493 C CA . ALA B 1 240 ? 7.121 -29.672 -10.375 1 97.56 240 ALA B CA 1
ATOM 5494 C C . ALA B 1 240 ? 6.121 -29.156 -9.344 1 97.56 240 ALA B C 1
ATOM 5496 O O . ALA B 1 240 ? 6.164 -29.547 -8.18 1 97.56 240 ALA B O 1
ATOM 5497 N N . GLY B 1 241 ? 5.316 -28.266 -9.719 1 98.19 241 GLY B N 1
ATOM 5498 C CA . GLY B 1 241 ? 4.262 -27.734 -8.867 1 98.19 241 GLY B CA 1
ATOM 5499 C C . GLY B 1 241 ? 4.773 -26.781 -7.801 1 98.19 241 GLY B C 1
ATOM 5500 O O . GLY B 1 241 ? 3.998 -26.281 -6.984 1 98.19 241 GLY B O 1
ATOM 5501 N N . GLN B 1 242 ? 6.09 -26.516 -7.754 1 98.38 242 GLN B N 1
ATOM 5502 C CA . GLN B 1 242 ? 6.664 -25.562 -6.801 1 98.38 242 GLN B CA 1
ATOM 5503 C C . GLN B 1 242 ? 6.449 -24.125 -7.262 1 98.38 242 GLN B C 1
ATOM 5505 O O . GLN B 1 242 ? 7.414 -23.375 -7.457 1 98.38 242 GLN B O 1
ATOM 5510 N N . THR B 1 243 ? 5.211 -23.781 -7.445 1 98.25 243 THR B N 1
ATOM 5511 C CA . THR B 1 243 ? 4.727 -22.5 -7.949 1 98.25 243 THR B CA 1
ATOM 5512 C C . THR B 1 243 ? 3.598 -21.969 -7.074 1 98.25 243 THR B C 1
ATOM 5514 O O . THR B 1 243 ? 2.576 -22.641 -6.895 1 98.25 243 THR B O 1
ATOM 5517 N N . CYS B 1 244 ? 3.711 -20.812 -6.555 1 97.19 244 CYS B N 1
ATOM 5518 C CA . CYS B 1 244 ? 2.807 -20.281 -5.539 1 97.19 244 CYS B CA 1
ATOM 5519 C C . CYS B 1 244 ? 1.403 -20.094 -6.102 1 97.19 244 CYS B C 1
ATOM 5521 O O . CYS B 1 244 ? 0.42 -20.156 -5.363 1 97.19 244 CYS B O 1
ATOM 5523 N N . VAL B 1 245 ? 1.302 -19.875 -7.438 1 98 245 VAL B N 1
ATOM 5524 C CA . VAL B 1 245 ? -0.009 -19.641 -8.039 1 98 245 VAL B CA 1
ATOM 5525 C C . VAL B 1 245 ? -0.492 -20.922 -8.727 1 98 245 VAL B C 1
ATOM 5527 O O . VAL B 1 245 ? -1.471 -20.891 -9.477 1 98 245 VAL B O 1
ATOM 5530 N N . ALA B 1 246 ? 0.155 -22.031 -8.609 1 98.44 246 ALA B N 1
ATOM 5531 C CA . ALA B 1 246 ? -0.309 -23.281 -9.211 1 98.44 246 ALA B CA 1
ATOM 5532 C C . ALA B 1 246 ? -1.69 -23.672 -8.688 1 98.44 246 ALA B C 1
ATOM 5534 O O . ALA B 1 246 ? -2.025 -23.375 -7.531 1 98.44 246 ALA B O 1
ATOM 5535 N N . PRO B 1 247 ? -2.545 -24.266 -9.57 1 98.62 247 PRO B N 1
ATOM 5536 C CA . PRO B 1 247 ? -3.727 -24.891 -8.977 1 98.62 247 PRO B CA 1
ATOM 5537 C C . PRO B 1 247 ? -3.377 -25.844 -7.832 1 98.62 247 PRO B C 1
ATOM 5539 O O . PRO B 1 247 ? -2.83 -26.922 -8.062 1 98.62 247 PRO B O 1
ATOM 5542 N N . ASP B 1 248 ? -3.754 -25.422 -6.664 1 98.62 248 ASP B N 1
ATOM 5543 C CA . ASP B 1 248 ? -3.359 -26.203 -5.496 1 98.62 248 ASP B CA 1
ATOM 5544 C C . ASP B 1 248 ? -4.301 -27.391 -5.273 1 98.62 248 ASP B C 1
ATOM 5546 O O . ASP B 1 248 ? -3.887 -28.438 -4.777 1 98.62 248 ASP B O 1
ATOM 5550 N N . TYR B 1 249 ? -5.555 -27.188 -5.574 1 98.75 249 TYR B N 1
ATOM 5551 C CA . TYR B 1 249 ? -6.551 -28.25 -5.57 1 98.75 249 TYR B CA 1
ATOM 5552 C C . TYR B 1 249 ? -7.637 -27.984 -6.605 1 98.75 249 TYR B C 1
ATOM 5554 O O . TYR B 1 249 ? -7.77 -26.875 -7.102 1 98.75 249 TYR B O 1
ATOM 5562 N N . LEU B 1 250 ? -8.359 -29.062 -6.891 1 98.62 250 LEU B N 1
ATOM 5563 C CA . LEU B 1 250 ? -9.32 -29 -7.988 1 98.62 250 LEU B CA 1
ATOM 5564 C C . LEU B 1 250 ? -10.703 -29.422 -7.516 1 98.62 250 LEU B C 1
ATOM 5566 O O . LEU B 1 250 ? -10.859 -30.453 -6.855 1 98.62 250 LEU B O 1
ATOM 5570 N N . TYR B 1 251 ? -11.711 -28.547 -7.734 1 98.81 251 TYR B N 1
ATOM 5571 C CA . TYR B 1 251 ? -13.117 -28.953 -7.719 1 98.81 251 TYR B CA 1
ATOM 5572 C C . TYR B 1 251 ? -13.609 -29.234 -9.133 1 98.81 251 TYR B C 1
ATOM 5574 O O . TYR B 1 251 ? -13.516 -28.391 -10.016 1 98.81 251 TYR B O 1
ATOM 5582 N N . VAL B 1 252 ? -14.141 -30.391 -9.398 1 98.88 252 VAL B N 1
ATOM 5583 C CA . VAL B 1 252 ? -14.703 -30.734 -10.695 1 98.88 252 VAL B CA 1
ATOM 5584 C C . VAL B 1 252 ? -16.156 -31.156 -10.531 1 98.88 252 VAL B C 1
ATOM 5586 O O . VAL B 1 252 ? -16.5 -31.906 -9.617 1 98.88 252 VAL B O 1
ATOM 5589 N N . HIS B 1 253 ? -17.031 -30.625 -11.367 1 98.75 253 HIS B N 1
ATOM 5590 C CA . HIS B 1 253 ? -18.438 -31.016 -11.305 1 98.75 253 HIS B CA 1
ATOM 5591 C C . HIS B 1 253 ? -18.594 -32.531 -11.477 1 98.75 253 HIS B C 1
ATOM 5593 O O . HIS B 1 253 ? -17.984 -33.125 -12.375 1 98.75 253 HIS B O 1
ATOM 5599 N N . SER B 1 254 ? -19.453 -33.125 -10.688 1 98.62 254 SER B N 1
ATOM 5600 C CA . SER B 1 254 ? -19.594 -34.562 -10.609 1 98.62 254 SER B CA 1
ATOM 5601 C C . SER B 1 254 ? -19.984 -35.156 -11.961 1 98.62 254 SER B C 1
ATOM 5603 O O . SER B 1 254 ? -19.578 -36.25 -12.312 1 98.62 254 SER B O 1
ATOM 5605 N N . ARG B 1 255 ? -20.656 -34.406 -12.742 1 98.5 255 ARG B N 1
ATOM 5606 C CA . ARG B 1 255 ? -21.188 -34.906 -14.016 1 98.5 255 ARG B CA 1
ATOM 5607 C C . ARG B 1 255 ? -20.078 -35.125 -15.031 1 98.5 255 ARG B C 1
ATOM 5609 O O . ARG B 1 255 ? -20.234 -35.906 -15.969 1 98.5 255 ARG B O 1
ATOM 5616 N N . VAL B 1 256 ? -18.953 -34.438 -14.852 1 98.56 256 VAL B N 1
ATOM 5617 C CA . VAL B 1 256 ? -17.922 -34.531 -15.883 1 98.56 256 VAL B CA 1
ATOM 5618 C C . VAL B 1 256 ? -16.625 -35.031 -15.273 1 98.56 256 VAL B C 1
ATOM 5620 O O . VAL B 1 256 ? -15.586 -35.031 -15.938 1 98.56 256 VAL B O 1
ATOM 5623 N N . LYS B 1 257 ? -16.609 -35.438 -14.047 1 98.62 257 LYS B N 1
ATOM 5624 C CA . LYS B 1 257 ? -15.383 -35.781 -13.312 1 98.62 257 LYS B CA 1
ATOM 5625 C C . LYS B 1 257 ? -14.609 -36.875 -14.016 1 98.62 257 LYS B C 1
ATOM 5627 O O . LYS B 1 257 ? -13.406 -36.719 -14.273 1 98.62 257 LYS B O 1
ATOM 5632 N N . ASN B 1 258 ? -15.305 -38 -14.359 1 98.38 258 ASN B N 1
ATOM 5633 C CA . ASN B 1 258 ? -14.625 -39.125 -14.953 1 98.38 258 ASN B CA 1
ATOM 5634 C C . ASN B 1 258 ? -13.984 -38.781 -16.297 1 98.38 258 ASN B C 1
ATOM 5636 O O . ASN B 1 258 ? -12.828 -39.094 -16.547 1 98.38 258 ASN B O 1
ATOM 5640 N N . GLU B 1 259 ? -14.766 -38.125 -17.094 1 98.69 259 GLU B N 1
ATOM 5641 C CA . GLU B 1 259 ? -14.242 -37.719 -18.391 1 98.69 259 GLU B CA 1
ATOM 5642 C C . GLU B 1 259 ? -13.07 -36.75 -18.219 1 98.69 259 GLU B C 1
ATOM 5644 O O . GLU B 1 259 ? -12.062 -36.875 -18.922 1 98.69 259 GLU B O 1
ATOM 5649 N N . PHE B 1 260 ? -13.219 -35.844 -17.328 1 98.69 260 PHE B N 1
ATOM 5650 C CA . PHE B 1 260 ? -12.164 -34.844 -17.094 1 98.69 260 PHE B CA 1
ATOM 5651 C C . PHE B 1 260 ? -10.891 -35.531 -16.594 1 98.69 260 PHE B C 1
ATOM 5653 O O . PHE B 1 260 ? -9.789 -35.219 -17.047 1 98.69 260 PHE B O 1
ATOM 5660 N N . LEU B 1 261 ? -10.977 -36.406 -15.602 1 98.62 261 LEU B N 1
ATOM 5661 C CA . LEU B 1 261 ? -9.82 -37.125 -15.062 1 98.62 261 LEU B CA 1
ATOM 5662 C C . LEU B 1 261 ? -9.109 -37.906 -16.156 1 98.62 261 LEU B C 1
ATOM 5664 O O . LEU B 1 261 ? -7.879 -38 -16.156 1 98.62 261 LEU B O 1
ATOM 5668 N N . HIS B 1 262 ? -9.93 -38.5 -17.047 1 98.56 262 HIS B N 1
ATOM 5669 C CA . HIS B 1 262 ? -9.352 -39.219 -18.188 1 98.56 262 HIS B CA 1
ATOM 5670 C C . HIS B 1 262 ? -8.539 -38.281 -19.062 1 98.56 262 HIS B C 1
ATOM 5672 O O . HIS B 1 262 ? -7.395 -38.562 -19.406 1 98.56 262 HIS B O 1
ATOM 5678 N N . GLU B 1 263 ? -9.141 -37.125 -19.375 1 98.62 263 GLU B N 1
ATOM 5679 C CA . GLU B 1 263 ? -8.438 -36.125 -20.188 1 98.62 263 GLU B CA 1
ATOM 5680 C C . GLU B 1 263 ? -7.199 -35.594 -19.453 1 98.62 263 GLU B C 1
ATOM 5682 O O . GLU B 1 263 ? -6.176 -35.344 -20.094 1 98.62 263 GLU B O 1
ATOM 5687 N N . LEU B 1 264 ? -7.293 -35.438 -18.172 1 98.5 264 LEU B N 1
ATOM 5688 C CA . LEU B 1 264 ? -6.176 -34.938 -17.375 1 98.5 264 LEU B CA 1
ATOM 5689 C C . LEU B 1 264 ? -5.012 -35.938 -17.406 1 98.5 264 LEU B C 1
ATOM 5691 O O . LEU B 1 264 ? -3.855 -35.531 -17.547 1 98.5 264 LEU B O 1
ATOM 5695 N N . LYS B 1 265 ? -5.336 -37.219 -17.281 1 97.62 265 LYS B N 1
ATOM 5696 C CA . LYS B 1 265 ? -4.32 -38.25 -17.391 1 97.62 265 LYS B CA 1
ATOM 5697 C C . LYS B 1 265 ? -3.605 -38.188 -18.734 1 97.62 265 LYS B C 1
ATOM 5699 O O . LYS B 1 265 ? -2.377 -38.25 -18.797 1 97.62 265 LYS B O 1
ATOM 5704 N N . LEU B 1 266 ? -4.391 -38.031 -19.797 1 97.38 266 LEU B N 1
ATOM 5705 C CA . LEU B 1 266 ? -3.822 -37.938 -21.141 1 97.38 266 LEU B CA 1
ATOM 5706 C C . LEU B 1 266 ? -2.932 -36.688 -21.266 1 97.38 266 LEU B C 1
ATOM 5708 O O . LEU B 1 266 ? -1.845 -36.781 -21.844 1 97.38 266 LEU B O 1
ATOM 5712 N N . ALA B 1 267 ? -3.383 -35.594 -20.75 1 97.06 267 ALA B N 1
ATOM 5713 C CA . ALA B 1 267 ? -2.625 -34.344 -20.828 1 97.06 267 ALA B CA 1
ATOM 5714 C C . ALA B 1 267 ? -1.299 -34.469 -20.078 1 97.06 267 ALA B C 1
ATOM 5716 O O . ALA B 1 267 ? -0.26 -34.031 -20.562 1 97.06 267 ALA B O 1
ATOM 5717 N N . ILE B 1 268 ? -1.296 -35.062 -18.891 1 96.69 268 ILE B N 1
ATOM 5718 C CA . ILE B 1 268 ? -0.093 -35.25 -18.094 1 96.69 268 ILE B CA 1
ATOM 5719 C C . ILE B 1 268 ? 0.906 -36.125 -18.828 1 96.69 268 ILE B C 1
ATOM 5721 O O . ILE B 1 268 ? 2.105 -35.844 -18.844 1 96.69 268 ILE B O 1
ATOM 5725 N N . HIS B 1 269 ? 0.377 -37.188 -19.422 1 94.62 269 HIS B N 1
ATOM 5726 C CA . HIS B 1 269 ? 1.234 -38.062 -20.203 1 94.62 269 HIS B CA 1
ATOM 5727 C C . HIS B 1 269 ? 1.865 -37.344 -21.375 1 94.62 269 HIS B C 1
ATOM 5729 O O . HIS B 1 269 ? 3.057 -37.5 -21.656 1 94.62 269 HIS B O 1
ATOM 5735 N N . ASP B 1 270 ? 1.076 -36.562 -22.031 1 92.81 270 ASP B N 1
ATOM 5736 C CA . ASP B 1 270 ? 1.535 -35.844 -23.203 1 92.81 270 ASP B CA 1
ATOM 5737 C C . ASP B 1 270 ? 2.6 -34.812 -22.828 1 92.81 270 ASP B C 1
ATOM 5739 O O . ASP B 1 270 ? 3.58 -34.625 -23.562 1 92.81 270 ASP B O 1
ATOM 5743 N N . LEU B 1 271 ? 2.469 -34.188 -21.734 1 92.5 271 LEU B N 1
ATOM 5744 C CA . LEU B 1 271 ? 3.328 -33.062 -21.359 1 92.5 271 LEU B CA 1
ATOM 5745 C C . LEU B 1 271 ? 4.594 -33.562 -20.672 1 92.5 271 LEU B C 1
ATOM 5747 O O . LEU B 1 271 ? 5.648 -32.938 -20.781 1 92.5 271 LEU B O 1
ATOM 5751 N N . TYR B 1 272 ? 4.5 -34.75 -19.969 1 89.5 272 TYR B N 1
ATOM 5752 C CA . TYR B 1 272 ? 5.594 -35.062 -19.047 1 89.5 272 TYR B CA 1
ATOM 5753 C C . TYR B 1 272 ? 6.023 -36.531 -19.188 1 89.5 272 TYR B C 1
ATOM 5755 O O . TYR B 1 272 ? 6.887 -37 -18.438 1 89.5 272 TYR B O 1
ATOM 5763 N N . SER B 1 273 ? 5.355 -37.344 -19.969 1 73.44 273 SER B N 1
ATOM 5764 C CA . SER B 1 273 ? 5.438 -38.812 -19.969 1 73.44 273 SER B CA 1
ATOM 5765 C C . SER B 1 273 ? 6.848 -39.281 -20.297 1 73.44 273 SER B C 1
ATOM 5767 O O . SER B 1 273 ? 7.246 -40.375 -19.906 1 73.44 273 SER B O 1
ATOM 5769 N N . GLU B 1 274 ? 7.562 -38.375 -20.844 1 68 274 GLU B N 1
ATOM 5770 C CA . GLU B 1 274 ? 8.914 -38.875 -21.062 1 68 274 GLU B CA 1
ATOM 5771 C C . GLU B 1 274 ? 9.602 -39.25 -19.75 1 68 274 GLU B C 1
ATOM 5773 O O . GLU B 1 274 ? 9.43 -38.531 -18.75 1 68 274 GLU B O 1
ATOM 5778 N N . ASN B 1 275 ? 9.945 -40.625 -19.531 1 80.25 275 ASN B N 1
ATOM 5779 C CA . ASN B 1 275 ? 10.625 -41.125 -18.344 1 80.25 275 ASN B CA 1
ATOM 5780 C C . ASN B 1 275 ? 11.117 -40 -17.453 1 80.25 275 ASN B C 1
ATOM 5782 O O . ASN B 1 275 ? 12.281 -39.594 -17.547 1 80.25 275 ASN B O 1
ATOM 5786 N N . ILE B 1 276 ? 10.164 -39.469 -16.594 1 87.12 276 ILE B N 1
ATOM 5787 C CA . ILE B 1 276 ? 10.367 -38.312 -15.734 1 87.12 276 ILE B CA 1
ATOM 5788 C C . ILE B 1 276 ? 11.602 -38.531 -14.859 1 87.12 276 ILE B C 1
ATOM 5790 O O . ILE B 1 276 ? 12.344 -37.594 -14.578 1 87.12 276 ILE B O 1
ATOM 5794 N N . PHE B 1 277 ? 11.93 -39.688 -14.523 1 88.81 277 PHE B N 1
ATOM 5795 C CA . PHE B 1 277 ? 13.023 -39.969 -13.602 1 88.81 277 PHE B CA 1
ATOM 5796 C C . PHE B 1 277 ? 14.344 -40.062 -14.359 1 88.81 277 PHE B C 1
ATOM 5798 O O . PHE B 1 277 ? 15.406 -39.781 -13.797 1 88.81 277 PHE B O 1
ATOM 5805 N N . ASP B 1 278 ? 14.227 -40.406 -15.672 1 85.25 278 ASP B N 1
ATOM 5806 C CA . ASP B 1 278 ? 15.461 -40.656 -16.406 1 85.25 278 ASP B CA 1
ATOM 5807 C C . ASP B 1 278 ? 15.711 -39.562 -17.438 1 85.25 278 ASP B C 1
ATOM 5809 O O . ASP B 1 278 ? 16.828 -39.438 -17.953 1 85.25 278 ASP B O 1
ATOM 5813 N N . SER B 1 279 ? 14.742 -38.781 -17.766 1 80.81 279 SER B N 1
ATOM 5814 C CA . SER B 1 279 ? 14.852 -37.781 -18.844 1 80.81 279 SER B CA 1
ATOM 5815 C C . SER B 1 279 ? 15.766 -36.625 -18.453 1 80.81 279 SER B C 1
ATOM 5817 O O . SER B 1 279 ? 16.375 -36 -19.312 1 80.81 279 SER B O 1
ATOM 5819 N N . GLY B 1 280 ? 15.812 -36.406 -17.141 1 79.56 280 GLY B N 1
ATOM 5820 C CA . GLY B 1 280 ? 16.578 -35.25 -16.672 1 79.56 280 GLY B CA 1
ATOM 5821 C C . GLY B 1 280 ? 15.93 -33.906 -17 1 79.56 280 GLY B C 1
ATOM 5822 O O . GLY B 1 280 ? 16.562 -32.875 -16.875 1 79.56 280 GLY B O 1
ATOM 5823 N N . GLN B 1 281 ? 14.688 -33.938 -17.391 1 85.62 281 GLN B N 1
ATOM 5824 C CA . GLN B 1 281 ? 14.039 -32.719 -17.891 1 85.62 281 GLN B CA 1
ATOM 5825 C C . GLN B 1 281 ? 12.914 -32.281 -16.938 1 85.62 281 GLN B C 1
ATOM 5827 O O . GLN B 1 281 ? 12.125 -31.391 -17.281 1 85.62 281 GLN B O 1
ATOM 5832 N N . PHE B 1 282 ? 12.789 -32.938 -15.844 1 93.5 282 PHE B N 1
ATOM 5833 C CA . PHE B 1 282 ? 11.758 -32.562 -14.883 1 93.5 282 PHE B CA 1
ATOM 5834 C C . PHE B 1 282 ? 12.367 -31.953 -13.633 1 93.5 282 PHE B C 1
ATOM 5836 O O . PHE B 1 282 ? 13.398 -32.438 -13.141 1 93.5 282 PHE B O 1
ATOM 5843 N N . THR B 1 283 ? 11.812 -30.906 -13.188 1 96.62 283 THR B N 1
ATOM 5844 C CA . THR B 1 283 ? 12.297 -30.172 -12.031 1 96.62 283 THR B CA 1
ATOM 5845 C C . THR B 1 283 ? 12.266 -31.047 -10.781 1 96.62 283 THR B C 1
ATOM 5847 O O . THR B 1 283 ? 11.305 -31.797 -10.562 1 96.62 283 THR B O 1
ATOM 5850 N N . LYS B 1 284 ? 13.281 -31.031 -9.992 1 97.62 284 LYS B N 1
ATOM 5851 C CA . LYS B 1 284 ? 13.328 -31.781 -8.734 1 97.62 284 LYS B CA 1
ATOM 5852 C C . LYS B 1 284 ? 12.773 -30.953 -7.582 1 97.62 284 LYS B C 1
ATOM 5854 O O . LYS B 1 284 ? 12.664 -29.734 -7.684 1 97.62 284 LYS B O 1
ATOM 5859 N N . ILE B 1 285 ? 12.344 -31.641 -6.523 1 98.38 285 ILE B N 1
ATOM 5860 C CA . ILE B 1 285 ? 11.961 -30.953 -5.293 1 98.38 285 ILE B CA 1
ATOM 5861 C C . ILE B 1 285 ? 13.195 -30.328 -4.645 1 98.38 285 ILE B C 1
ATOM 5863 O O . ILE B 1 285 ? 14.258 -30.953 -4.598 1 98.38 285 ILE B O 1
ATOM 5867 N N . VAL B 1 286 ? 13.133 -29.141 -4.16 1 98 286 VAL B N 1
ATOM 5868 C CA . VAL B 1 286 ? 14.25 -28.266 -3.844 1 98 286 VAL B CA 1
ATOM 5869 C C . VAL B 1 286 ? 15.102 -28.891 -2.74 1 98 286 VAL B C 1
ATOM 5871 O O . VAL B 1 286 ? 16.328 -28.703 -2.709 1 98 286 VAL B O 1
ATOM 5874 N N . SER B 1 287 ? 14.461 -29.594 -1.793 1 97.88 287 SER B N 1
ATOM 5875 C CA . SER B 1 287 ? 15.188 -30.109 -0.641 1 97.88 287 SER B CA 1
ATOM 5876 C C . SER B 1 287 ? 14.586 -31.406 -0.141 1 97.88 287 SER B C 1
ATOM 5878 O O . SER B 1 287 ? 13.438 -31.734 -0.462 1 97.88 287 SER B O 1
ATOM 5880 N N . GLU B 1 288 ? 15.375 -32.094 0.661 1 98.19 288 GLU B N 1
ATOM 5881 C CA . GLU B 1 288 ? 14.922 -33.375 1.256 1 98.19 288 GLU B CA 1
ATOM 5882 C C . GLU B 1 288 ? 13.727 -33.125 2.178 1 98.19 288 GLU B C 1
ATOM 5884 O O . GLU B 1 288 ? 12.789 -33.938 2.205 1 98.19 288 GLU B O 1
ATOM 5889 N N . ARG B 1 289 ? 13.805 -32.094 2.877 1 97.75 289 ARG B N 1
ATOM 5890 C CA . ARG B 1 289 ? 12.719 -31.781 3.799 1 97.75 289 ARG B CA 1
ATOM 5891 C C . ARG B 1 289 ? 11.398 -31.609 3.053 1 97.75 289 ARG B C 1
ATOM 5893 O O . ARG B 1 289 ? 10.391 -32.188 3.436 1 97.75 289 ARG B O 1
ATOM 5900 N N . HIS B 1 290 ? 11.406 -30.812 2.002 1 97.88 290 HIS B N 1
ATOM 5901 C CA . HIS B 1 290 ? 10.203 -30.609 1.204 1 97.88 290 HIS B CA 1
ATOM 5902 C C . HIS B 1 290 ? 9.758 -31.891 0.518 1 97.88 290 HIS B C 1
ATOM 5904 O O . HIS B 1 290 ? 8.562 -32.188 0.42 1 97.88 290 HIS B O 1
ATOM 5910 N N . PHE B 1 291 ? 10.781 -32.656 0.096 1 98.56 291 PHE B N 1
ATOM 5911 C CA . PHE B 1 291 ? 10.516 -33.938 -0.562 1 98.56 291 PHE B CA 1
ATOM 5912 C C . PHE B 1 291 ? 9.773 -34.906 0.371 1 98.56 291 PHE B C 1
ATOM 5914 O O . PHE B 1 291 ? 8.727 -35.438 0.009 1 98.56 291 PHE B O 1
ATOM 5921 N N . LYS B 1 292 ? 10.242 -35 1.568 1 98.5 292 LYS B N 1
ATOM 5922 C CA . LYS B 1 292 ? 9.641 -35.906 2.549 1 98.5 292 LYS B CA 1
ATOM 5923 C C . LYS B 1 292 ? 8.234 -35.469 2.924 1 98.5 292 LYS B C 1
ATOM 5925 O O . LYS B 1 292 ? 7.332 -36.281 3.086 1 98.5 292 LYS B O 1
ATOM 5930 N N . ARG B 1 293 ? 8.039 -34.188 3.039 1 98 293 ARG B N 1
ATOM 5931 C CA . ARG B 1 293 ? 6.711 -33.625 3.309 1 98 293 ARG B CA 1
ATOM 5932 C C . ARG B 1 293 ? 5.727 -34.031 2.209 1 98 293 ARG B C 1
ATOM 5934 O O . ARG B 1 293 ? 4.617 -34.469 2.49 1 98 293 ARG B O 1
ATOM 5941 N N . LEU B 1 294 ? 6.121 -33.906 1.025 1 98.62 294 LEU B N 1
ATOM 5942 C CA . LEU B 1 294 ? 5.25 -34.156 -0.116 1 98.62 294 LEU B CA 1
ATOM 5943 C C . LEU B 1 294 ? 4.906 -35.656 -0.22 1 98.62 294 LEU B C 1
ATOM 5945 O O . LEU B 1 294 ? 3.764 -36 -0.511 1 98.62 294 LEU B O 1
ATOM 5949 N N . ILE B 1 295 ? 5.906 -36.531 -0.047 1 98.19 295 ILE B N 1
ATOM 5950 C CA . ILE B 1 295 ? 5.637 -37.938 -0.199 1 98.19 295 ILE B CA 1
ATOM 5951 C C . ILE B 1 295 ? 4.652 -38.406 0.877 1 98.19 295 ILE B C 1
ATOM 5953 O O . ILE B 1 295 ? 3.943 -39.406 0.698 1 98.19 295 ILE B O 1
ATOM 5957 N N . SER B 1 296 ? 4.613 -37.688 2.01 1 98.12 296 SER B N 1
ATOM 5958 C CA . SER B 1 296 ? 3.672 -38 3.072 1 98.12 296 SER B CA 1
ATOM 5959 C C . SER B 1 296 ? 2.232 -37.781 2.623 1 98.12 296 SER B C 1
ATOM 5961 O O . SER B 1 296 ? 1.302 -38.344 3.219 1 98.12 296 SER B O 1
ATOM 5963 N N . PHE B 1 297 ? 1.993 -36.969 1.591 1 98.31 297 PHE B N 1
ATOM 5964 C CA . PHE B 1 297 ? 0.652 -36.656 1.109 1 98.31 297 PHE B CA 1
ATOM 5965 C C . PHE B 1 297 ? 0.141 -37.75 0.187 1 98.31 297 PHE B C 1
ATOM 5967 O O . PHE B 1 297 ? -1.056 -37.844 -0.1 1 98.31 297 PHE B O 1
ATOM 5974 N N . LEU B 1 298 ? 1.055 -38.625 -0.335 1 97.75 298 LEU B N 1
ATOM 5975 C CA . LEU B 1 298 ? 0.732 -39.531 -1.422 1 97.75 298 LEU B CA 1
ATOM 5976 C C . LEU B 1 298 ? -0.246 -40.625 -0.955 1 97.75 298 LEU B C 1
ATOM 5978 O O . LEU B 1 298 ? -0.856 -41.312 -1.775 1 97.75 298 LEU B O 1
ATOM 5982 N N . ASN B 1 299 ? -0.418 -40.688 0.379 1 95.12 299 ASN B N 1
ATOM 5983 C CA . ASN B 1 299 ? -1.312 -41.688 0.922 1 95.12 299 ASN B CA 1
ATOM 5984 C C . ASN B 1 299 ? -2.713 -41.156 1.167 1 95.12 299 ASN B C 1
ATOM 5986 O O . ASN B 1 299 ? -3.588 -41.844 1.669 1 95.12 299 ASN B O 1
ATOM 5990 N N . ASN B 1 300 ? -2.904 -39.875 0.848 1 97.81 300 ASN B N 1
ATOM 5991 C CA . ASN B 1 300 ? -4.227 -39.281 0.997 1 97.81 300 ASN B CA 1
ATOM 5992 C C . ASN B 1 300 ? -5.156 -39.688 -0.145 1 97.81 300 ASN B C 1
ATOM 5994 O O . ASN B 1 300 ? -4.746 -39.719 -1.307 1 97.81 300 ASN B O 1
ATOM 5998 N N . GLY B 1 301 ? -6.41 -40.062 0.171 1 97.38 301 GLY B N 1
ATOM 5999 C CA . GLY B 1 301 ? -7.383 -40.406 -0.854 1 97.38 301 GLY B CA 1
ATOM 6000 C C . GLY B 1 301 ? -6.961 -41.594 -1.69 1 97.38 301 GLY B C 1
ATOM 6001 O O . GLY B 1 301 ? -6.449 -42.594 -1.159 1 97.38 301 GLY B O 1
ATOM 6002 N N . GLU B 1 302 ? -7.328 -41.531 -2.961 1 97.5 302 GLU B N 1
ATOM 6003 C CA . GLU B 1 302 ? -6.969 -42.594 -3.922 1 97.5 302 GLU B CA 1
ATOM 6004 C C . GLU B 1 302 ? -6.012 -42.062 -4.984 1 97.5 302 GLU B C 1
ATOM 6006 O O . GLU B 1 302 ? -6.277 -41.031 -5.602 1 97.5 302 GLU B O 1
ATOM 6011 N N . GLN B 1 303 ? -4.926 -42.688 -5.125 1 97.19 303 GLN B N 1
ATOM 6012 C CA . GLN B 1 303 ? -3.99 -42.312 -6.184 1 97.19 303 GLN B CA 1
ATOM 6013 C C . GLN B 1 303 ? -4.559 -42.656 -7.559 1 97.19 303 GLN B C 1
ATOM 6015 O O . GLN B 1 303 ? -4.477 -43.812 -8.016 1 97.19 303 GLN B O 1
ATOM 6020 N N . TYR B 1 304 ? -5.09 -41.75 -8.18 1 97.56 304 TYR B N 1
ATOM 6021 C CA . TYR B 1 304 ? -5.645 -41.938 -9.516 1 97.56 304 TYR B CA 1
ATOM 6022 C C . TYR B 1 304 ? -4.531 -42.062 -10.555 1 97.56 304 TYR B C 1
ATOM 6024 O O . TYR B 1 304 ? -4.641 -42.875 -11.492 1 97.56 304 TYR B O 1
ATOM 6032 N N . LEU B 1 305 ? -3.584 -41.281 -10.438 1 96.5 305 LEU B N 1
ATOM 6033 C CA . LEU B 1 305 ? -2.422 -41.25 -11.32 1 96.5 305 LEU B CA 1
ATOM 6034 C C . LEU B 1 305 ? -1.155 -40.906 -10.547 1 96.5 305 LEU B C 1
ATOM 6036 O O . LEU B 1 305 ? -1.189 -40.094 -9.617 1 96.5 305 LEU B O 1
ATOM 6040 N N . GLY B 1 306 ? -0.021 -41.5 -10.953 1 95.25 306 GLY B N 1
ATOM 6041 C CA . GLY B 1 306 ? 1.266 -41.156 -10.383 1 95.25 306 GLY B CA 1
ATOM 6042 C C . GLY B 1 306 ? 1.543 -41.844 -9.062 1 95.25 306 GLY B C 1
ATOM 6043 O O . GLY B 1 306 ? 1.209 -43 -8.883 1 95.25 306 GLY B O 1
ATOM 6044 N N . GLY B 1 307 ? 2.277 -41.125 -8.141 1 94.69 307 GLY B N 1
ATOM 6045 C CA . GLY B 1 307 ? 2.607 -41.656 -6.828 1 94.69 307 GLY B CA 1
ATOM 6046 C C . GLY B 1 307 ? 4.031 -42.188 -6.73 1 94.69 307 GLY B C 1
ATOM 6047 O O . GLY B 1 307 ? 4.543 -42.406 -5.633 1 94.69 307 GLY B O 1
ATOM 6048 N N . LYS B 1 308 ? 4.676 -42.312 -7.824 1 95.38 308 LYS B N 1
ATOM 6049 C CA . LYS B 1 308 ? 6.062 -42.781 -7.785 1 95.38 308 LYS B CA 1
ATOM 6050 C C . LYS B 1 308 ? 7.016 -41.625 -7.523 1 95.38 308 LYS B C 1
ATOM 6052 O O . LYS B 1 308 ? 6.699 -40.469 -7.824 1 95.38 308 LYS B O 1
ATOM 6057 N N . TYR B 1 309 ? 8.109 -41.875 -6.902 1 96.69 309 TYR B N 1
ATOM 6058 C CA . TYR B 1 309 ? 9.117 -40.875 -6.602 1 96.69 309 TYR B CA 1
ATOM 6059 C C . TYR B 1 309 ? 10.508 -41.5 -6.52 1 96.69 309 TYR B C 1
ATOM 6061 O O . TYR B 1 309 ? 10.633 -42.719 -6.43 1 96.69 309 TYR B O 1
ATOM 6069 N N . ASP B 1 310 ? 11.508 -40.781 -6.742 1 97 310 ASP B N 1
ATOM 6070 C CA . ASP B 1 310 ? 12.914 -41.125 -6.574 1 97 310 ASP B CA 1
ATOM 6071 C C . ASP B 1 310 ? 13.586 -40.25 -5.52 1 97 310 ASP B C 1
ATOM 6073 O O . ASP B 1 310 ? 13.844 -39.062 -5.758 1 97 310 ASP B O 1
ATOM 6077 N N . GLU B 1 311 ? 13.891 -40.812 -4.379 1 96.88 311 GLU B N 1
ATOM 6078 C CA . GLU B 1 311 ? 14.438 -40.062 -3.248 1 96.88 311 GLU B CA 1
ATOM 6079 C C . GLU B 1 311 ? 15.828 -39.531 -3.561 1 96.88 311 GLU B C 1
ATOM 6081 O O . GLU B 1 311 ? 16.188 -38.438 -3.135 1 96.88 311 GLU B O 1
ATOM 6086 N N . THR B 1 312 ? 16.625 -40.312 -4.273 1 95.81 312 THR B N 1
ATOM 6087 C CA . THR B 1 312 ? 18 -39.938 -4.59 1 95.81 312 THR B CA 1
ATOM 6088 C C . THR B 1 312 ? 18.016 -38.719 -5.508 1 95.81 312 THR B C 1
ATOM 6090 O O . THR B 1 312 ? 18.875 -37.844 -5.387 1 95.81 312 THR B O 1
ATOM 6093 N N . LYS B 1 313 ? 17.031 -38.562 -6.348 1 96.19 313 LYS B N 1
ATOM 6094 C CA . LYS B 1 313 ? 16.953 -37.469 -7.305 1 96.19 313 LYS B CA 1
ATOM 6095 C C . LYS B 1 313 ? 16 -36.375 -6.812 1 96.19 313 LYS B C 1
ATOM 6097 O O . LYS B 1 313 ? 15.828 -35.375 -7.473 1 96.19 313 LYS B O 1
ATOM 6102 N N . LEU B 1 314 ? 15.328 -36.625 -5.711 1 97.88 314 LEU B N 1
ATOM 6103 C CA . LEU B 1 314 ? 14.312 -35.719 -5.156 1 97.88 314 LEU B CA 1
ATOM 6104 C C . LEU B 1 314 ? 13.242 -35.406 -6.199 1 97.88 314 LEU B C 1
ATOM 6106 O O . LEU B 1 314 ? 12.906 -34.25 -6.398 1 97.88 314 LEU B O 1
ATOM 6110 N N . THR B 1 315 ? 12.828 -36.438 -6.871 1 97.31 315 THR B N 1
ATOM 6111 C CA . THR B 1 315 ? 11.852 -36.25 -7.949 1 97.31 315 THR B CA 1
ATOM 6112 C C . THR B 1 315 ? 10.562 -37 -7.637 1 97.31 315 THR B C 1
ATOM 6114 O O . THR B 1 315 ? 10.609 -38.156 -7.188 1 97.31 315 THR B O 1
ATOM 6117 N N . ILE B 1 316 ? 9.477 -36.344 -7.715 1 97.38 316 ILE B N 1
ATOM 6118 C CA . ILE B 1 316 ? 8.141 -36.906 -7.602 1 97.38 316 ILE B CA 1
ATOM 6119 C C . ILE B 1 316 ? 7.387 -36.719 -8.914 1 97.38 316 ILE B C 1
ATOM 6121 O O . ILE B 1 316 ? 7.391 -35.625 -9.492 1 97.38 316 ILE B O 1
ATOM 6125 N N . GLU B 1 317 ? 6.863 -37.719 -9.461 1 96.38 317 GLU B N 1
ATOM 6126 C CA . GLU B 1 317 ? 6.137 -37.594 -10.719 1 96.38 317 GLU B CA 1
ATOM 6127 C C . GLU B 1 317 ? 4.785 -36.906 -10.516 1 96.38 317 GLU B C 1
ATOM 6129 O O . GLU B 1 317 ? 4.254 -36.906 -9.398 1 96.38 317 GLU B O 1
ATOM 6134 N N . PRO B 1 318 ? 4.242 -36.281 -11.539 1 97.62 318 PRO B N 1
ATOM 6135 C CA . PRO B 1 318 ? 2.898 -35.719 -11.422 1 97.62 318 PRO B CA 1
ATOM 6136 C C . PRO B 1 318 ? 1.884 -36.688 -10.852 1 97.62 318 PRO B C 1
ATOM 6138 O O . PRO B 1 318 ? 1.762 -37.812 -11.344 1 97.62 318 PRO B O 1
ATOM 6141 N N . THR B 1 319 ? 1.22 -36.281 -9.805 1 98.19 319 THR B N 1
ATOM 6142 C CA . THR B 1 319 ? 0.331 -37.188 -9.078 1 98.19 319 THR B CA 1
ATOM 6143 C C . THR B 1 319 ? -1.053 -36.562 -8.914 1 98.19 319 THR B C 1
ATOM 6145 O O . THR B 1 319 ? -1.171 -35.375 -8.57 1 98.19 319 THR B O 1
ATOM 6148 N N . ILE B 1 320 ? -2.066 -37.312 -9.25 1 98.62 320 ILE B N 1
ATOM 6149 C CA . ILE B 1 320 ? -3.455 -36.938 -9.031 1 98.62 320 ILE B CA 1
ATOM 6150 C C . ILE B 1 320 ? -4.051 -37.781 -7.898 1 98.62 320 ILE B C 1
ATOM 6152 O O . ILE B 1 320 ? -4.07 -39 -7.969 1 98.62 320 ILE B O 1
ATOM 6156 N N . LEU B 1 321 ? -4.43 -37.094 -6.848 1 98.75 321 LEU B N 1
ATOM 6157 C CA . LEU B 1 321 ? -5.133 -37.781 -5.754 1 98.75 321 LEU B CA 1
ATOM 6158 C C . LEU B 1 321 ? -6.637 -37.531 -5.852 1 98.75 321 LEU B C 1
ATOM 6160 O O . LEU B 1 321 ? -7.094 -36.375 -5.836 1 98.75 321 LEU B O 1
ATOM 6164 N N . ASP B 1 322 ? -7.387 -38.594 -5.953 1 98.25 322 ASP B N 1
ATOM 6165 C CA . ASP B 1 322 ? -8.844 -38.531 -6.02 1 98.25 322 ASP B CA 1
ATOM 6166 C C . ASP B 1 322 ? -9.469 -38.875 -4.664 1 98.25 322 ASP B C 1
ATOM 6168 O O . ASP B 1 322 ? -8.766 -39.25 -3.727 1 98.25 322 ASP B O 1
ATOM 6172 N N . MET B 1 323 ? -10.781 -38.562 -4.453 1 97.75 323 MET B N 1
ATOM 6173 C CA . MET B 1 323 ? -11.531 -38.812 -3.229 1 97.75 323 MET B CA 1
ATOM 6174 C C . MET B 1 323 ? -10.914 -38.094 -2.049 1 97.75 323 MET B C 1
ATOM 6176 O O . MET B 1 323 ? -10.695 -38.656 -0.987 1 97.75 323 MET B O 1
ATOM 6180 N N . ILE B 1 324 ? -10.555 -36.938 -2.27 1 98.44 324 ILE B N 1
ATOM 6181 C CA . ILE B 1 324 ? -9.945 -36.062 -1.263 1 98.44 324 ILE B CA 1
ATOM 6182 C C . ILE B 1 324 ? -11.031 -35.312 -0.496 1 98.44 324 ILE B C 1
ATOM 6184 O O . ILE B 1 324 ? -12.07 -34.969 -1.061 1 98.44 324 ILE B O 1
ATOM 6188 N N . HIS B 1 325 ? -10.797 -35.125 0.781 1 96.69 325 HIS B N 1
ATOM 6189 C CA . HIS B 1 325 ? -11.633 -34.312 1.659 1 96.69 325 HIS B CA 1
ATOM 6190 C C . HIS B 1 325 ? -10.805 -33.219 2.348 1 96.69 325 HIS B C 1
ATOM 6192 O O . HIS B 1 325 ? -9.578 -33.312 2.42 1 96.69 325 HIS B O 1
ATOM 6198 N N . TRP B 1 326 ? -11.469 -32.25 2.84 1 97.12 326 TRP B N 1
ATOM 6199 C CA . TRP B 1 326 ? -10.789 -31.078 3.412 1 97.12 326 TRP B CA 1
ATOM 6200 C C . TRP B 1 326 ? -9.992 -31.469 4.648 1 97.12 326 TRP B C 1
ATOM 6202 O O . TRP B 1 326 ? -9.031 -30.797 5.016 1 97.12 326 TRP B O 1
ATOM 6212 N N . ASN B 1 327 ? -10.312 -32.531 5.297 1 96.81 327 ASN B N 1
ATOM 6213 C CA . ASN B 1 327 ? -9.625 -32.938 6.516 1 96.81 327 ASN B CA 1
ATOM 6214 C C . ASN B 1 327 ? -8.336 -33.688 6.211 1 96.81 327 ASN B C 1
ATOM 6216 O O . ASN B 1 327 ? -7.523 -33.938 7.105 1 96.81 327 ASN B O 1
ATOM 6220 N N . ASP B 1 328 ? -8.141 -34.062 4.938 1 98.06 328 ASP B N 1
ATOM 6221 C CA . ASP B 1 328 ? -6.906 -34.75 4.547 1 98.06 328 ASP B CA 1
ATOM 6222 C C . ASP B 1 328 ? -5.691 -33.844 4.754 1 98.06 328 ASP B C 1
ATOM 6224 O O . ASP B 1 328 ? -5.773 -32.625 4.562 1 98.06 328 ASP B O 1
ATOM 6228 N N . GLU B 1 329 ? -4.535 -34.469 5.074 1 97.94 329 GLU B N 1
ATOM 6229 C CA . GLU B 1 329 ? -3.311 -33.719 5.359 1 97.94 329 GLU B CA 1
ATOM 6230 C C . GLU B 1 329 ? -2.902 -32.844 4.168 1 97.94 329 GLU B C 1
ATOM 6232 O O . GLU B 1 329 ? -2.445 -31.719 4.348 1 97.94 329 GLU B O 1
ATOM 6237 N N . VAL B 1 330 ? -3.096 -33.312 2.957 1 98.44 330 VAL B N 1
ATOM 6238 C CA . VAL B 1 330 ? -2.674 -32.656 1.734 1 98.44 330 VAL B CA 1
ATOM 6239 C C . VAL B 1 330 ? -3.451 -31.344 1.57 1 98.44 330 VAL B C 1
ATOM 6241 O O . VAL B 1 330 ? -3.029 -30.453 0.83 1 98.44 330 VAL B O 1
ATOM 6244 N N . MET B 1 331 ? -4.586 -31.172 2.311 1 98.06 331 MET B N 1
ATOM 6245 C CA . MET B 1 331 ? -5.461 -30.016 2.129 1 98.06 331 MET B CA 1
ATOM 6246 C C . MET B 1 331 ? -5.234 -28.984 3.223 1 98.06 331 MET B C 1
ATOM 6248 O O . MET B 1 331 ? -5.832 -27.906 3.201 1 98.06 331 MET B O 1
ATOM 6252 N N . GLN B 1 332 ? -4.312 -29.188 4.145 1 95.62 332 GLN B N 1
ATOM 6253 C CA . GLN B 1 332 ? -4.195 -28.344 5.32 1 95.62 332 GLN B CA 1
ATOM 6254 C C . GLN B 1 332 ? -3.312 -27.125 5.035 1 95.62 332 GLN B C 1
ATOM 6256 O O . GLN B 1 332 ? -3.549 -26.047 5.57 1 95.62 332 GLN B O 1
ATOM 6261 N N . ASP B 1 333 ? -2.299 -27.297 4.191 1 94.12 333 ASP B N 1
ATOM 6262 C CA . ASP B 1 333 ? -1.418 -26.203 3.793 1 94.12 333 ASP B CA 1
ATOM 6263 C C . ASP B 1 333 ? -1.156 -26.234 2.287 1 94.12 333 ASP B C 1
ATOM 6265 O O . ASP B 1 333 ? -1.499 -27.203 1.609 1 94.12 333 ASP B O 1
ATOM 6269 N N . GLU B 1 334 ? -0.634 -25.125 1.815 1 96.88 334 GLU B N 1
ATOM 6270 C CA . GLU B 1 334 ? -0.2 -25.109 0.422 1 96.88 334 GLU B CA 1
ATOM 6271 C C . GLU B 1 334 ? 0.708 -26.297 0.11 1 96.88 334 GLU B C 1
ATOM 6273 O O . GLU B 1 334 ? 1.652 -26.578 0.853 1 96.88 334 GLU B O 1
ATOM 6278 N N . ILE B 1 335 ? 0.438 -26.953 -0.963 1 98.31 335 ILE B N 1
ATOM 6279 C CA . ILE B 1 335 ? 1.141 -28.188 -1.301 1 98.31 335 ILE B CA 1
ATOM 6280 C C . ILE B 1 335 ? 2.541 -27.859 -1.813 1 98.31 335 ILE B C 1
ATOM 6282 O O . ILE B 1 335 ? 3.537 -28.344 -1.275 1 98.31 335 ILE B O 1
ATOM 6286 N N . PHE B 1 336 ? 2.602 -26.984 -2.809 1 98.19 336 PHE B N 1
ATOM 6287 C CA . PHE B 1 336 ? 3.873 -26.531 -3.363 1 98.19 336 PHE B CA 1
ATOM 6288 C C . PHE B 1 336 ? 4.695 -27.734 -3.85 1 98.19 336 PHE B C 1
ATOM 6290 O O . PHE B 1 336 ? 5.867 -27.875 -3.49 1 98.19 336 PHE B O 1
ATOM 6297 N N . GLY B 1 337 ? 4.102 -28.609 -4.68 1 98.56 337 GLY B N 1
ATOM 6298 C CA . GLY B 1 337 ? 4.645 -29.828 -5.25 1 98.56 337 GLY B CA 1
ATOM 6299 C C . GLY B 1 337 ? 3.76 -30.438 -6.324 1 98.56 337 GLY B C 1
ATOM 6300 O O . GLY B 1 337 ? 2.67 -29.922 -6.598 1 98.56 337 GLY B O 1
ATOM 6301 N N . PRO B 1 338 ? 4.234 -31.469 -6.961 1 98.38 338 PRO B N 1
ATOM 6302 C CA . PRO B 1 338 ? 3.529 -32 -8.125 1 98.38 338 PRO B CA 1
ATOM 6303 C C . PRO B 1 338 ? 2.414 -32.969 -7.746 1 98.38 338 PRO B C 1
ATOM 6305 O O . PRO B 1 338 ? 2.309 -34.062 -8.32 1 98.38 338 PRO B O 1
ATOM 6308 N N . ILE B 1 339 ? 1.561 -32.562 -6.82 1 98.81 339 ILE B N 1
ATOM 6309 C CA . ILE B 1 339 ? 0.418 -33.344 -6.336 1 98.81 339 ILE B CA 1
ATOM 6310 C C . ILE B 1 339 ? -0.857 -32.5 -6.484 1 98.81 339 ILE B C 1
ATOM 6312 O O . ILE B 1 339 ? -0.93 -31.375 -6.004 1 98.81 339 ILE B O 1
ATOM 6316 N N . LEU B 1 340 ? -1.859 -33.031 -7.168 1 98.81 340 LEU B N 1
ATOM 6317 C CA . LEU B 1 340 ? -3.123 -32.312 -7.371 1 98.81 340 LEU B CA 1
ATOM 6318 C C . LEU B 1 340 ? -4.281 -33.094 -6.754 1 98.81 340 LEU B C 1
ATOM 6320 O O . LEU B 1 340 ? -4.707 -34.125 -7.297 1 98.81 340 LEU B O 1
ATOM 6324 N N . PRO B 1 341 ? -4.746 -32.656 -5.613 1 98.88 341 PRO B N 1
ATOM 6325 C CA . PRO B 1 341 ? -5.973 -33.25 -5.062 1 98.88 341 PRO B CA 1
ATOM 6326 C C . PRO B 1 341 ? -7.219 -32.875 -5.848 1 98.88 341 PRO B C 1
ATOM 6328 O O . PRO B 1 341 ? -7.359 -31.703 -6.254 1 98.88 341 PRO B O 1
ATOM 6331 N N . VAL B 1 342 ? -8.094 -33.812 -6.047 1 98.75 342 VAL B N 1
ATOM 6332 C CA . VAL B 1 342 ? -9.32 -33.594 -6.809 1 98.75 342 VAL B CA 1
ATOM 6333 C C . VAL B 1 342 ? -10.531 -33.906 -5.938 1 98.75 342 VAL B C 1
ATOM 6335 O O . VAL B 1 342 ? -10.609 -34.969 -5.324 1 98.75 342 VAL B O 1
ATOM 6338 N N . MET B 1 343 ? -11.352 -32.969 -5.855 1 98.5 343 MET B N 1
ATOM 6339 C CA . MET B 1 343 ? -12.648 -33.094 -5.199 1 98.5 343 MET B CA 1
ATOM 6340 C C . MET B 1 343 ? -13.789 -32.875 -6.188 1 98.5 343 MET B C 1
ATOM 6342 O O . MET B 1 343 ? -13.68 -32.062 -7.094 1 98.5 343 MET B O 1
ATOM 6346 N N . ASP B 1 344 ? -14.867 -33.656 -6.074 1 97.69 344 ASP B N 1
ATOM 6347 C CA . ASP B 1 344 ? -16.031 -33.406 -6.922 1 97.69 344 ASP B CA 1
ATOM 6348 C C . ASP B 1 344 ? -17.062 -32.562 -6.195 1 97.69 344 ASP B C 1
ATOM 6350 O O . ASP B 1 344 ? -17.016 -32.438 -4.973 1 97.69 344 ASP B O 1
ATOM 6354 N N . TYR B 1 345 ? -17.891 -31.906 -6.914 1 98.19 345 TYR B N 1
ATOM 6355 C CA . TYR B 1 345 ? -18.969 -31.125 -6.324 1 98.19 345 TYR B CA 1
ATOM 6356 C C . TYR B 1 345 ? -20.234 -31.203 -7.191 1 98.19 345 TYR B C 1
ATOM 6358 O O . TYR B 1 345 ? -20.156 -31.531 -8.383 1 98.19 345 TYR B O 1
ATOM 6366 N N . GLU B 1 346 ? -21.406 -31 -6.59 1 98.12 346 GLU B N 1
ATOM 6367 C CA . GLU B 1 346 ? -22.672 -30.922 -7.301 1 98.12 346 GLU B CA 1
ATOM 6368 C C . GLU B 1 346 ? -23.297 -29.531 -7.172 1 98.12 346 GLU B C 1
ATOM 6370 O O . GLU B 1 346 ? -24.031 -29.094 -8.055 1 98.12 346 GLU B O 1
ATOM 6375 N N . SER B 1 347 ? -22.984 -28.891 -6.059 1 97.94 347 SER B N 1
ATOM 6376 C CA . SER B 1 347 ? -23.562 -27.594 -5.746 1 97.94 347 SER B CA 1
ATOM 6377 C C . SER B 1 347 ? -22.516 -26.5 -5.758 1 97.94 347 SER B C 1
ATOM 6379 O O . SER B 1 347 ? -21.641 -26.453 -4.891 1 97.94 347 SER B O 1
ATOM 6381 N N . LEU B 1 348 ? -22.672 -25.594 -6.762 1 98 348 LEU B N 1
ATOM 6382 C CA . LEU B 1 348 ? -21.719 -24.484 -6.863 1 98 348 LEU B CA 1
ATOM 6383 C C . LEU B 1 348 ? -21.766 -23.609 -5.613 1 98 348 LEU B C 1
ATOM 6385 O O . LEU B 1 348 ? -20.719 -23.297 -5.039 1 98 348 LEU B O 1
ATOM 6389 N N . PRO B 1 349 ? -22.953 -23.234 -4.996 1 97.94 349 PRO B N 1
ATOM 6390 C CA . PRO B 1 349 ? -22.984 -22.438 -3.768 1 97.94 349 PRO B CA 1
ATOM 6391 C C . PRO B 1 349 ? -22.25 -23.109 -2.607 1 97.94 349 PRO B C 1
ATOM 6393 O O . PRO B 1 349 ? -21.641 -22.438 -1.787 1 97.94 349 PRO B O 1
ATOM 6396 N N . LYS B 1 350 ? -22.312 -24.422 -2.602 1 97.94 350 LYS B N 1
ATOM 6397 C CA . LYS B 1 350 ? -21.672 -25.141 -1.511 1 97.94 350 LYS B CA 1
ATOM 6398 C C . LYS B 1 350 ? -20.156 -24.969 -1.575 1 97.94 350 LYS B C 1
ATOM 6400 O O . LYS B 1 350 ? -19.5 -24.688 -0.564 1 97.94 350 LYS B O 1
ATOM 6405 N N . ILE B 1 351 ? -19.516 -25.172 -2.732 1 98 351 ILE B N 1
ATOM 6406 C CA . ILE B 1 351 ? -18.062 -25.094 -2.809 1 98 351 ILE B CA 1
ATOM 6407 C C . ILE B 1 351 ? -17.609 -23.656 -2.658 1 98 351 ILE B C 1
ATOM 6409 O O . ILE B 1 351 ? -16.531 -23.391 -2.117 1 98 351 ILE B O 1
ATOM 6413 N N . ILE B 1 352 ? -18.422 -22.703 -3.143 1 98.25 352 ILE B N 1
ATOM 6414 C CA . ILE B 1 352 ? -18.109 -21.297 -2.914 1 98.25 352 ILE B CA 1
ATOM 6415 C C . ILE B 1 352 ? -18.016 -21.016 -1.415 1 98.25 352 ILE B C 1
ATOM 6417 O O . ILE B 1 352 ? -17.062 -20.406 -0.942 1 98.25 352 ILE B O 1
ATOM 6421 N N . SER B 1 353 ? -18.984 -21.5 -0.651 1 97.56 353 SER B N 1
ATOM 6422 C CA . SER B 1 353 ? -19 -21.328 0.797 1 97.56 353 SER B CA 1
ATOM 6423 C C . SER B 1 353 ? -17.797 -21.984 1.444 1 97.56 353 SER B C 1
ATOM 6425 O O . SER B 1 353 ? -17.219 -21.453 2.387 1 97.56 353 SER B O 1
ATOM 6427 N N . GLU B 1 354 ? -17.438 -23.141 0.948 1 97.44 354 GLU B N 1
ATOM 6428 C CA . GLU B 1 354 ? -16.281 -23.859 1.472 1 97.44 354 GLU B CA 1
ATOM 6429 C C . GLU B 1 354 ? -14.992 -23.062 1.244 1 97.44 354 GLU B C 1
ATOM 6431 O O . GLU B 1 354 ? -14.148 -22.969 2.139 1 97.44 354 GLU B O 1
ATOM 6436 N N . ILE B 1 355 ? -14.828 -22.5 0.06 1 97.94 355 ILE B N 1
ATOM 6437 C CA . ILE B 1 355 ? -13.641 -21.719 -0.263 1 97.94 355 ILE B CA 1
ATOM 6438 C C . ILE B 1 355 ? -13.633 -20.438 0.573 1 97.94 355 ILE B C 1
ATOM 6440 O O . ILE B 1 355 ? -12.594 -20.062 1.117 1 97.94 355 ILE B O 1
ATOM 6444 N N . GLN B 1 356 ? -14.797 -19.812 0.799 1 96.62 356 GLN B N 1
ATOM 6445 C CA . GLN B 1 356 ? -14.93 -18.562 1.551 1 96.62 356 GLN B CA 1
ATOM 6446 C C . GLN B 1 356 ? -14.562 -18.766 3.018 1 96.62 356 GLN B C 1
ATOM 6448 O O . GLN B 1 356 ? -14.172 -17.828 3.703 1 96.62 356 GLN B O 1
ATOM 6453 N N . SER B 1 357 ? -14.688 -19.984 3.463 1 95 357 SER B N 1
ATOM 6454 C CA . SER B 1 357 ? -14.453 -20.266 4.875 1 95 357 SER B CA 1
ATOM 6455 C C . SER B 1 357 ? -12.969 -20.469 5.16 1 95 357 SER B C 1
ATOM 6457 O O . SER B 1 357 ? -12.578 -20.688 6.305 1 95 357 SER B O 1
ATOM 6459 N N . ARG B 1 358 ? -12.133 -20.359 4.164 1 95.5 358 ARG B N 1
ATOM 6460 C CA . ARG B 1 358 ? -10.688 -20.531 4.285 1 95.5 358 ARG B CA 1
ATOM 6461 C C . ARG B 1 358 ? -9.953 -19.219 3.998 1 95.5 358 ARG B C 1
ATOM 6463 O O . ARG B 1 358 ? -10.586 -18.203 3.703 1 95.5 358 ARG B O 1
ATOM 6470 N N . HIS B 1 359 ? -8.617 -19.281 4.215 1 96.12 359 HIS B N 1
ATOM 6471 C CA . HIS B 1 359 ? -7.816 -18.109 3.908 1 96.12 359 HIS B CA 1
ATOM 6472 C C . HIS B 1 359 ? -7.934 -17.734 2.436 1 96.12 359 HIS B C 1
ATOM 6474 O O . HIS B 1 359 ? -8.016 -18.609 1.57 1 96.12 359 HIS B O 1
ATOM 6480 N N . LYS B 1 360 ? -7.957 -16.422 2.129 1 97.62 360 LYS B N 1
ATOM 6481 C CA . LYS B 1 360 ? -8.047 -15.953 0.748 1 97.62 360 LYS B CA 1
ATOM 6482 C C . LYS B 1 360 ? -6.875 -16.469 -0.083 1 97.62 360 LYS B C 1
ATOM 6484 O O . LYS B 1 360 ? -5.715 -16.234 0.259 1 97.62 360 LYS B O 1
ATOM 6489 N N . PRO B 1 361 ? -7.164 -17.156 -1.143 1 98.19 361 PRO B N 1
ATOM 6490 C CA . PRO B 1 361 ? -6.082 -17.734 -1.951 1 98.19 361 PRO B CA 1
ATOM 6491 C C . PRO B 1 361 ? -5.355 -16.672 -2.785 1 98.19 361 PRO B C 1
ATOM 6493 O O . PRO B 1 361 ? -5.898 -15.594 -3.027 1 98.19 361 PRO B O 1
ATOM 6496 N N . LEU B 1 362 ? -4.16 -16.984 -3.221 1 98.44 362 LEU B N 1
ATOM 6497 C CA . LEU B 1 362 ? -3.371 -16.109 -4.074 1 98.44 362 LEU B CA 1
ATOM 6498 C C . LEU B 1 362 ? -3.947 -16.062 -5.484 1 98.44 362 LEU B C 1
ATOM 6500 O O . LEU B 1 362 ? -3.98 -14.992 -6.109 1 98.44 362 LEU B O 1
ATOM 6504 N N . ALA B 1 363 ? -4.367 -17.234 -5.922 1 98.69 363 ALA B N 1
ATOM 6505 C CA . ALA B 1 363 ? -4.941 -17.312 -7.262 1 98.69 363 ALA B CA 1
ATOM 6506 C C . ALA B 1 363 ? -6.195 -18.188 -7.266 1 98.69 363 ALA B C 1
ATOM 6508 O O . ALA B 1 363 ? -6.398 -19 -6.359 1 98.69 363 ALA B O 1
ATOM 6509 N N . LEU B 1 364 ? -7.062 -17.984 -8.195 1 98.81 364 LEU B N 1
ATOM 6510 C CA . LEU B 1 364 ? -8.242 -18.797 -8.438 1 98.81 364 LEU B CA 1
ATOM 6511 C C . LEU B 1 364 ? -8.461 -19 -9.938 1 98.81 364 LEU B C 1
ATOM 6513 O O . LEU B 1 364 ? -8.328 -18.062 -10.719 1 98.81 364 LEU B O 1
ATOM 6517 N N . TYR B 1 365 ? -8.781 -20.219 -10.344 1 98.94 365 TYR B N 1
ATOM 6518 C CA . TYR B 1 365 ? -8.945 -20.562 -11.75 1 98.94 365 TYR B CA 1
ATOM 6519 C C . TYR B 1 365 ? -10.336 -21.156 -12.008 1 98.94 365 TYR B C 1
ATOM 6521 O O . TYR B 1 365 ? -10.805 -22.016 -11.25 1 98.94 365 TYR B O 1
ATOM 6529 N N . ILE B 1 366 ? -10.953 -20.625 -13.039 1 98.94 366 ILE B N 1
ATOM 6530 C CA . ILE B 1 366 ? -12.312 -21.016 -13.383 1 98.94 366 ILE B CA 1
ATOM 6531 C C . ILE B 1 366 ? -12.344 -21.578 -14.805 1 98.94 366 ILE B C 1
ATOM 6533 O O . ILE B 1 366 ? -11.914 -20.906 -15.75 1 98.94 366 ILE B O 1
ATOM 6537 N N . PHE B 1 367 ? -12.844 -22.766 -14.945 1 98.94 367 PHE B N 1
ATOM 6538 C CA . PHE B 1 367 ? -13.062 -23.328 -16.266 1 98.94 367 PHE B CA 1
ATOM 6539 C C . PHE B 1 367 ? -14.547 -23.562 -16.516 1 98.94 367 PHE B C 1
ATOM 6541 O O . PHE B 1 367 ? -15.141 -24.5 -15.992 1 98.94 367 PHE B O 1
ATOM 6548 N N . THR B 1 368 ? -15.156 -22.734 -17.281 1 98.81 368 THR B N 1
ATOM 6549 C CA . THR B 1 368 ? -16.562 -22.766 -17.672 1 98.81 368 THR B CA 1
ATOM 6550 C C . THR B 1 368 ? -16.812 -21.859 -18.859 1 98.81 368 THR B C 1
ATOM 6552 O O . THR B 1 368 ? -16.141 -20.844 -19.031 1 98.81 368 THR B O 1
ATOM 6555 N N . GLU B 1 369 ? -17.734 -22.219 -19.719 1 98.19 369 GLU B N 1
ATOM 6556 C CA . GLU B 1 369 ? -18.141 -21.359 -20.828 1 98.19 369 GLU B CA 1
ATOM 6557 C C . GLU B 1 369 ? -19.328 -20.484 -20.438 1 98.19 369 GLU B C 1
ATOM 6559 O O . GLU B 1 369 ? -19.734 -19.625 -21.219 1 98.19 369 GLU B O 1
ATOM 6564 N N . ASN B 1 370 ? -19.844 -20.688 -19.25 1 98.31 370 ASN B N 1
ATOM 6565 C CA . ASN B 1 370 ? -21 -19.969 -18.766 1 98.31 370 ASN B CA 1
ATOM 6566 C C . ASN B 1 370 ? -20.609 -18.656 -18.078 1 98.31 370 ASN B C 1
ATOM 6568 O O . ASN B 1 370 ? -20.047 -18.672 -16.984 1 98.31 370 ASN B O 1
ATOM 6572 N N . GLU B 1 371 ? -20.953 -17.578 -18.641 1 97.88 371 GLU B N 1
ATOM 6573 C CA . GLU B 1 371 ? -20.562 -16.266 -18.141 1 97.88 371 GLU B CA 1
ATOM 6574 C C . GLU B 1 371 ? -21.188 -15.977 -16.781 1 97.88 371 GLU B C 1
ATOM 6576 O O . GLU B 1 371 ? -20.578 -15.297 -15.945 1 97.88 371 GLU B O 1
ATOM 6581 N N . LYS B 1 372 ? -22.406 -16.453 -16.562 1 98.06 372 LYS B N 1
ATOM 6582 C CA . LYS B 1 372 ? -23.062 -16.234 -15.281 1 98.06 372 LYS B CA 1
ATOM 6583 C C . LYS B 1 372 ? -22.297 -16.906 -14.148 1 98.06 372 LYS B C 1
ATOM 6585 O O . LYS B 1 372 ? -22.172 -16.359 -13.055 1 98.06 372 LYS B O 1
ATOM 6590 N N . ILE B 1 373 ? -21.797 -18.109 -14.438 1 98.31 373 ILE B N 1
ATOM 6591 C CA . ILE B 1 373 ? -21.016 -18.859 -13.453 1 98.31 373 ILE B CA 1
ATOM 6592 C C . ILE B 1 373 ? -19.688 -18.141 -13.195 1 98.31 373 ILE B C 1
ATOM 6594 O O . ILE B 1 373 ? -19.266 -18 -12.047 1 98.31 373 ILE B O 1
ATOM 6598 N N . GLN B 1 374 ? -19.016 -17.688 -14.273 1 98.56 374 GLN B N 1
ATOM 6599 C CA . GLN B 1 374 ? -17.781 -16.922 -14.133 1 98.56 374 GLN B CA 1
ATOM 6600 C C . GLN B 1 374 ? -18 -15.719 -13.211 1 98.56 374 GLN B C 1
ATOM 6602 O O . GLN B 1 374 ? -17.25 -15.523 -12.25 1 98.56 374 GLN B O 1
ATOM 6607 N N . LYS B 1 375 ? -19.047 -14.977 -13.477 1 97.75 375 LYS B N 1
ATOM 6608 C CA . LYS B 1 375 ? -19.344 -13.758 -12.734 1 97.75 375 LYS B CA 1
ATOM 6609 C C . LYS B 1 375 ? -19.641 -14.062 -11.273 1 97.75 375 LYS B C 1
ATOM 6611 O O . LYS B 1 375 ? -19.188 -13.344 -10.375 1 97.75 375 LYS B O 1
ATOM 6616 N N . LYS B 1 376 ? -20.438 -15.125 -11.07 1 98 376 LYS B N 1
ATOM 6617 C CA . LYS B 1 376 ? -20.781 -15.508 -9.703 1 98 376 LYS B CA 1
ATOM 6618 C C . LYS B 1 376 ? -19.531 -15.812 -8.883 1 98 376 LYS B C 1
ATOM 6620 O O . LYS B 1 376 ? -19.391 -15.305 -7.766 1 98 376 LYS B O 1
ATOM 6625 N N . ILE B 1 377 ? -18.625 -16.578 -9.383 1 98.56 377 ILE B N 1
ATOM 6626 C CA . ILE B 1 377 ? -17.422 -16.984 -8.672 1 98.56 377 ILE B CA 1
ATOM 6627 C C . ILE B 1 377 ? -16.531 -15.758 -8.43 1 98.56 377 ILE B C 1
ATOM 6629 O O . ILE B 1 377 ? -16.031 -15.555 -7.32 1 98.56 377 ILE B O 1
ATOM 6633 N N . LEU B 1 378 ? -16.328 -14.914 -9.453 1 98 378 LEU B N 1
ATOM 6634 C CA . LEU B 1 378 ? -15.5 -13.719 -9.352 1 98 378 LEU B CA 1
ATOM 6635 C C . LEU B 1 378 ? -16.031 -12.781 -8.281 1 98 378 LEU B C 1
ATOM 6637 O O . LEU B 1 378 ? -15.258 -12.156 -7.551 1 98 378 LEU B O 1
ATOM 6641 N N . ASN B 1 379 ? -17.344 -12.719 -8.156 1 96.81 379 ASN B N 1
ATOM 6642 C CA . ASN B 1 379 ? -17.969 -11.766 -7.242 1 96.81 379 ASN B CA 1
ATOM 6643 C C . ASN B 1 379 ? -17.969 -12.289 -5.809 1 96.81 379 ASN B C 1
ATOM 6645 O O . ASN B 1 379 ? -17.891 -11.508 -4.859 1 96.81 379 ASN B O 1
ATOM 6649 N N . GLU B 1 380 ? -18.031 -13.594 -5.664 1 97.69 380 GLU B N 1
ATOM 6650 C CA . GLU B 1 380 ? -18.328 -14.133 -4.34 1 97.69 380 GLU B CA 1
ATOM 6651 C C . GLU B 1 380 ? -17.047 -14.609 -3.641 1 97.69 380 GLU B C 1
ATOM 6653 O O . GLU B 1 380 ? -17.016 -14.734 -2.414 1 97.69 380 GLU B O 1
ATOM 6658 N N . ILE B 1 381 ? -16 -14.906 -4.355 1 98.19 381 ILE B N 1
ATOM 6659 C CA . ILE B 1 381 ? -14.781 -15.398 -3.73 1 98.19 381 ILE B CA 1
ATOM 6660 C C . ILE B 1 381 ? -13.695 -14.328 -3.822 1 98.19 381 ILE B C 1
ATOM 6662 O O . ILE B 1 381 ? -13.438 -13.789 -4.898 1 98.19 381 ILE B O 1
ATOM 6666 N N . SER B 1 382 ? -13.078 -13.984 -2.664 1 97.94 382 SER B N 1
ATOM 6667 C CA . SER B 1 382 ? -11.961 -13.047 -2.613 1 97.94 382 SER B CA 1
ATOM 6668 C C . SER B 1 382 ? -10.633 -13.766 -2.812 1 97.94 382 SER B C 1
ATOM 6670 O O . SER B 1 382 ? -10.352 -14.766 -2.148 1 97.94 382 SER B O 1
ATOM 6672 N N . PHE B 1 383 ? -9.828 -13.312 -3.715 1 98.56 383 PHE B N 1
ATOM 6673 C CA . PHE B 1 383 ? -8.531 -13.891 -4.027 1 98.56 383 PHE B CA 1
ATOM 6674 C C . PHE B 1 383 ? -7.617 -12.859 -4.668 1 98.56 383 PHE B C 1
ATOM 6676 O O . PHE B 1 383 ? -8.047 -11.734 -4.953 1 98.56 383 PHE B O 1
ATOM 6683 N N . GLY B 1 384 ? -6.328 -13.172 -4.844 1 98.38 384 GLY B N 1
ATOM 6684 C CA . GLY B 1 384 ? -5.363 -12.25 -5.426 1 98.38 384 GLY B CA 1
ATOM 6685 C C . GLY B 1 384 ? -5.633 -11.945 -6.887 1 98.38 384 GLY B C 1
ATOM 6686 O O . GLY B 1 384 ? -5.863 -10.789 -7.254 1 98.38 384 GLY B O 1
ATOM 6687 N N . GLY B 1 385 ? -5.562 -12.844 -7.758 1 98.38 385 GLY B N 1
ATOM 6688 C CA . GLY B 1 385 ? -5.844 -12.828 -9.188 1 98.38 385 GLY B CA 1
ATOM 6689 C C . GLY B 1 385 ? -6.094 -14.211 -9.758 1 98.38 385 GLY B C 1
ATOM 6690 O O . GLY B 1 385 ? -6.16 -15.195 -9.016 1 98.38 385 GLY B O 1
ATOM 6691 N N . GLY B 1 386 ? -6.305 -14.203 -11.039 1 98.25 386 GLY B N 1
ATOM 6692 C CA . GLY B 1 386 ? -6.555 -15.531 -11.586 1 98.25 386 GLY B CA 1
ATOM 6693 C C . GLY B 1 386 ? -6.906 -15.516 -13.062 1 98.25 386 GLY B C 1
ATOM 6694 O O . GLY B 1 386 ? -6.578 -14.562 -13.773 1 98.25 386 GLY B O 1
ATOM 6695 N N . CYS B 1 387 ? -7.445 -16.688 -13.5 1 98.44 387 CYS B N 1
ATOM 6696 C CA . CYS B 1 387 ? -7.785 -16.859 -14.914 1 98.44 387 CYS B CA 1
ATOM 6697 C C . CYS B 1 387 ? -9.156 -17.516 -15.07 1 98.44 387 CYS B C 1
ATOM 6699 O O . CYS B 1 387 ? -9.602 -18.25 -14.188 1 98.44 387 CYS B O 1
ATOM 6701 N N . ILE B 1 388 ? -9.742 -17.141 -16.125 1 98.62 388 ILE B N 1
ATOM 6702 C CA . ILE B 1 388 ? -10.867 -17.891 -16.672 1 98.62 388 ILE B CA 1
ATOM 6703 C C . ILE B 1 388 ? -10.414 -18.703 -17.891 1 98.62 388 ILE B C 1
ATOM 6705 O O . ILE B 1 388 ? -9.844 -18.141 -18.828 1 98.62 388 ILE B O 1
ATOM 6709 N N . ASN B 1 389 ? -10.531 -20.016 -17.781 1 98.44 389 ASN B N 1
ATOM 6710 C CA . ASN B 1 389 ? -10.211 -20.984 -18.828 1 98.44 389 ASN B CA 1
ATOM 6711 C C . ASN B 1 389 ? -8.711 -21.031 -19.109 1 98.44 389 ASN B C 1
ATOM 6713 O O . ASN B 1 389 ? -8.289 -21.234 -20.25 1 98.44 389 ASN B O 1
ATOM 6717 N N . ASP B 1 390 ? -7.969 -20.766 -18.156 1 97.75 390 ASP B N 1
ATOM 6718 C CA . ASP B 1 390 ? -6.52 -20.938 -18.156 1 97.75 390 ASP B CA 1
ATOM 6719 C C . ASP B 1 390 ? -5.965 -20.953 -16.734 1 97.75 390 ASP B C 1
ATOM 6721 O O . ASP B 1 390 ? -6.727 -20.891 -15.766 1 97.75 390 ASP B O 1
ATOM 6725 N N . THR B 1 391 ? -4.707 -21.141 -16.609 1 97.56 391 THR B N 1
ATOM 6726 C CA . THR B 1 391 ? -4.012 -21.078 -15.32 1 97.56 391 THR B CA 1
ATOM 6727 C C . THR B 1 391 ? -2.713 -20.281 -15.453 1 97.56 391 THR B C 1
ATOM 6729 O O . THR B 1 391 ? -2.137 -20.203 -16.531 1 97.56 391 THR B O 1
ATOM 6732 N N . VAL B 1 392 ? -2.285 -19.562 -14.383 1 96 392 VAL B N 1
ATOM 6733 C CA . VAL B 1 392 ? -0.961 -19 -14.148 1 96 392 VAL B CA 1
ATOM 6734 C C . VAL B 1 392 ? -0.725 -17.828 -15.102 1 96 392 VAL B C 1
ATOM 6736 O O . VAL B 1 392 ? 0.004 -16.891 -14.766 1 96 392 VAL B O 1
ATOM 6739 N N . TYR B 1 393 ? -1.387 -17.719 -16.219 1 93.75 393 TYR B N 1
ATOM 6740 C CA . TYR B 1 393 ? -1.009 -16.875 -17.344 1 93.75 393 TYR B CA 1
ATOM 6741 C C . TYR B 1 393 ? -1.313 -15.406 -17.031 1 93.75 393 TYR B C 1
ATOM 6743 O O . TYR B 1 393 ? -0.847 -14.508 -17.75 1 93.75 393 TYR B O 1
ATOM 6751 N N . HIS B 1 394 ? -2.125 -15.133 -16.062 1 94.44 394 HIS B N 1
ATOM 6752 C CA . HIS B 1 394 ? -2.348 -13.742 -15.664 1 94.44 394 HIS B CA 1
ATOM 6753 C C . HIS B 1 394 ? -1.053 -13.094 -15.195 1 94.44 394 HIS B C 1
ATOM 6755 O O . HIS B 1 394 ? -0.927 -11.867 -15.219 1 94.44 394 HIS B O 1
ATOM 6761 N N . LEU B 1 395 ? -0.022 -13.852 -14.891 1 93.44 395 LEU B N 1
ATOM 6762 C CA . LEU B 1 395 ? 1.27 -13.344 -14.438 1 93.44 395 LEU B CA 1
ATOM 6763 C C . LEU B 1 395 ? 2.117 -12.883 -15.617 1 93.44 395 LEU B C 1
ATOM 6765 O O . LEU B 1 395 ? 3.115 -12.188 -15.438 1 93.44 395 LEU B O 1
ATOM 6769 N N . SER B 1 396 ? 1.773 -13.336 -16.75 1 90.12 396 SER B N 1
ATOM 6770 C CA . SER B 1 396 ? 2.625 -13.086 -17.906 1 90.12 396 SER B CA 1
ATOM 6771 C C . SER B 1 396 ? 2.332 -11.719 -18.531 1 90.12 396 SER B C 1
ATOM 6773 O O . SER B 1 396 ? 3.078 -11.25 -19.391 1 90.12 396 SER B O 1
ATOM 6775 N N . SER B 1 397 ? 1.281 -11.086 -18.109 1 90.88 397 SER B N 1
ATOM 6776 C CA . SER B 1 397 ? 0.901 -9.805 -18.688 1 90.88 397 SER B CA 1
ATOM 6777 C C . SER B 1 397 ? 1.495 -8.648 -17.891 1 90.88 397 SER B C 1
ATOM 6779 O O . SER B 1 397 ? 1.231 -8.508 -16.688 1 90.88 397 SER B O 1
ATOM 6781 N N . PRO B 1 398 ? 2.225 -7.793 -18.516 1 92.69 398 PRO B N 1
ATOM 6782 C CA . PRO B 1 398 ? 2.73 -6.617 -17.812 1 92.69 398 PRO B CA 1
ATOM 6783 C C . PRO B 1 398 ? 1.638 -5.594 -17.5 1 92.69 398 PRO B C 1
ATOM 6785 O O . PRO B 1 398 ? 1.875 -4.625 -16.781 1 92.69 398 PRO B O 1
ATOM 6788 N N . TYR B 1 399 ? 0.452 -5.855 -18.031 1 95.31 399 TYR B N 1
ATOM 6789 C CA . TYR B 1 399 ? -0.648 -4.918 -17.828 1 95.31 399 TYR B CA 1
ATOM 6790 C C . TYR B 1 399 ? -1.491 -5.32 -16.625 1 95.31 399 TYR B C 1
ATOM 6792 O O . TYR B 1 399 ? -2.385 -4.582 -16.203 1 95.31 399 TYR B O 1
ATOM 6800 N N . LEU B 1 400 ? -1.246 -6.445 -16.094 1 96.56 400 LEU B N 1
ATOM 6801 C CA . LEU B 1 400 ? -1.95 -6.934 -14.906 1 96.56 400 LEU B CA 1
ATOM 6802 C C . LEU B 1 400 ? -1.024 -6.965 -13.695 1 96.56 400 LEU B C 1
ATOM 6804 O O . LEU B 1 400 ? -0.101 -7.777 -13.633 1 96.56 400 LEU B O 1
ATOM 6808 N N . PRO B 1 401 ? -1.323 -6.09 -12.758 1 95.88 401 PRO B N 1
ATOM 6809 C CA . PRO B 1 401 ? -0.538 -6.207 -11.531 1 95.88 401 PRO B CA 1
ATOM 6810 C C . PRO B 1 401 ? -0.774 -7.527 -10.805 1 95.88 401 PRO B C 1
ATOM 6812 O O . PRO B 1 401 ? -1.867 -8.094 -10.883 1 95.88 401 PRO B O 1
ATOM 6815 N N . PHE B 1 402 ? 0.271 -7.984 -10.227 1 97.25 402 PHE B N 1
ATOM 6816 C CA . PHE B 1 402 ? 0.226 -9.258 -9.523 1 97.25 402 PHE B CA 1
ATOM 6817 C C . PHE B 1 402 ? 0.428 -9.055 -8.023 1 97.25 402 PHE B C 1
ATOM 6819 O O . PHE B 1 402 ? 1.409 -8.438 -7.602 1 97.25 402 PHE B O 1
ATOM 6826 N N . GLY B 1 403 ? -0.496 -9.555 -7.215 1 96.88 403 GLY B N 1
ATOM 6827 C CA . GLY B 1 403 ? -0.396 -9.492 -5.766 1 96.88 403 GLY B CA 1
ATOM 6828 C C . GLY B 1 403 ? -1.491 -10.266 -5.059 1 96.88 403 GLY B C 1
ATOM 6829 O O . GLY B 1 403 ? -2.518 -10.594 -5.66 1 96.88 403 GLY B O 1
ATOM 6830 N N . GLY B 1 404 ? -1.248 -10.594 -3.795 1 97.81 404 GLY B N 1
ATOM 6831 C CA . GLY B 1 404 ? -2.207 -11.328 -2.986 1 97.81 404 GLY B CA 1
ATOM 6832 C C . GLY B 1 404 ? -3.113 -10.43 -2.17 1 97.81 404 GLY B C 1
ATOM 6833 O O . GLY B 1 404 ? -3.064 -9.203 -2.305 1 97.81 404 GLY B O 1
ATOM 6834 N N . VAL B 1 405 ? -3.973 -11.039 -1.438 1 98.31 405 VAL B N 1
ATOM 6835 C CA . VAL B 1 405 ? -4.91 -10.398 -0.527 1 98.31 405 VAL B CA 1
ATOM 6836 C C . VAL B 1 405 ? -5.137 -11.281 0.696 1 98.31 405 VAL B C 1
ATOM 6838 O O . VAL B 1 405 ? -5.168 -12.508 0.585 1 98.31 405 VAL B O 1
ATOM 6841 N N . GLY B 1 406 ? -5.293 -10.648 1.839 1 97.31 406 GLY B N 1
ATOM 6842 C CA . GLY B 1 406 ? -5.363 -11.461 3.047 1 97.31 406 GLY B CA 1
ATOM 6843 C C . GLY B 1 406 ? -4.07 -12.188 3.355 1 97.31 406 GLY B C 1
ATOM 6844 O O . GLY B 1 406 ? -2.992 -11.594 3.32 1 97.31 406 GLY B O 1
ATOM 6845 N N . GLU B 1 407 ? -4.176 -13.414 3.6 1 96.31 407 GLU B N 1
ATOM 6846 C CA . GLU B 1 407 ? -3 -14.188 3.99 1 96.31 407 GLU B CA 1
ATOM 6847 C C . GLU B 1 407 ? -2.1 -14.469 2.789 1 96.31 407 GLU B C 1
ATOM 6849 O O . GLU B 1 407 ? -0.95 -14.883 2.951 1 96.31 407 GLU B O 1
ATOM 6854 N N . SER B 1 408 ? -2.656 -14.203 1.614 1 98 408 SER B N 1
ATOM 6855 C CA . SER B 1 408 ? -1.863 -14.508 0.427 1 98 408 SER B CA 1
ATOM 6856 C C . SER B 1 408 ? -0.953 -13.344 0.059 1 98 408 SER B C 1
ATOM 6858 O O . SER B 1 408 ? -0.107 -13.461 -0.829 1 98 408 SER B O 1
ATOM 6860 N N . GLY B 1 409 ? -1.184 -12.18 0.715 1 98.19 409 GLY B N 1
ATOM 6861 C CA . GLY B 1 409 ? -0.151 -11.18 0.474 1 98.19 409 GLY B CA 1
ATOM 6862 C C . GLY B 1 409 ? -0.647 -9.758 0.633 1 98.19 409 GLY B C 1
ATOM 6863 O O . GLY B 1 409 ? -1.819 -9.531 0.944 1 98.19 409 GLY B O 1
ATOM 6864 N N . ILE B 1 410 ? 0.25 -8.766 0.505 1 98.5 410 ILE B N 1
ATOM 6865 C CA . ILE B 1 410 ? 0.041 -7.324 0.556 1 98.5 410 ILE B CA 1
ATOM 6866 C C . ILE B 1 410 ? 0.807 -6.652 -0.581 1 98.5 410 ILE B C 1
ATOM 6868 O O . ILE B 1 410 ? 1.993 -6.918 -0.783 1 98.5 410 ILE B O 1
ATOM 6872 N N . GLY B 1 411 ? 0.116 -5.758 -1.346 1 97.5 411 GLY B N 1
ATOM 6873 C CA . GLY B 1 411 ? 0.765 -5.055 -2.441 1 97.5 411 GLY B CA 1
ATOM 6874 C C . GLY B 1 411 ? 0.722 -5.816 -3.75 1 97.5 411 GLY B C 1
ATOM 6875 O O . GLY B 1 411 ? 0.223 -6.945 -3.803 1 97.5 411 GLY B O 1
ATOM 6876 N N . ALA B 1 412 ? 1.171 -5.211 -4.766 1 98 412 ALA B N 1
ATOM 6877 C CA . ALA B 1 412 ? 1.204 -5.816 -6.094 1 98 412 ALA B CA 1
ATOM 6878 C C . ALA B 1 412 ? 2.324 -5.223 -6.941 1 98 412 ALA B C 1
ATOM 6880 O O . ALA B 1 412 ? 2.738 -4.082 -6.723 1 98 412 ALA B O 1
ATOM 6881 N N . TYR B 1 413 ? 2.785 -6.039 -7.832 1 98 413 TYR B N 1
ATOM 6882 C CA . TYR B 1 413 ? 3.809 -5.578 -8.766 1 98 413 TYR B CA 1
ATOM 6883 C C . TYR B 1 413 ? 3.566 -6.141 -10.164 1 98 413 TYR B C 1
ATOM 6885 O O . TYR B 1 413 ? 2.484 -6.652 -10.453 1 98 413 TYR B O 1
ATOM 6893 N N . HIS B 1 414 ? 4.527 -6.008 -11.117 1 96.5 414 HIS B N 1
ATOM 6894 C CA . HIS B 1 414 ? 4.516 -6.281 -12.555 1 96.5 414 HIS B CA 1
ATOM 6895 C C . HIS B 1 414 ? 4.109 -5.043 -13.344 1 96.5 414 HIS B C 1
ATOM 6897 O O . HIS B 1 414 ? 3.26 -4.27 -12.898 1 96.5 414 HIS B O 1
ATOM 6903 N N . GLY B 1 415 ? 4.773 -4.867 -14.484 1 96.56 415 GLY B N 1
ATOM 6904 C CA . GLY B 1 415 ? 4.523 -3.68 -15.281 1 96.56 415 GLY B CA 1
ATOM 6905 C C . GLY B 1 415 ? 4.664 -2.391 -14.492 1 96.56 415 GLY B C 1
ATOM 6906 O O . GLY B 1 415 ? 5.68 -2.172 -13.828 1 96.56 415 GLY B O 1
ATOM 6907 N N . LYS B 1 416 ? 3.658 -1.576 -14.602 1 97.81 416 LYS B N 1
ATOM 6908 C CA . LYS B 1 416 ? 3.682 -0.313 -13.875 1 97.81 416 LYS B CA 1
ATOM 6909 C C . LYS B 1 416 ? 3.617 -0.549 -12.367 1 97.81 416 LYS B C 1
ATOM 6911 O O . LYS B 1 416 ? 4.156 0.239 -11.586 1 97.81 416 LYS B O 1
ATOM 6916 N N . GLY B 1 417 ? 2.963 -1.666 -11.969 1 98 417 GLY B N 1
ATOM 6917 C CA . GLY B 1 417 ? 2.906 -2.002 -10.555 1 98 417 GLY B CA 1
ATOM 6918 C C . GLY B 1 417 ? 4.277 -2.133 -9.922 1 98 417 GLY B C 1
ATOM 6919 O O . GLY B 1 417 ? 4.457 -1.79 -8.75 1 98 417 GLY B O 1
ATOM 6920 N N . SER B 1 418 ? 5.234 -2.594 -10.664 1 98.5 418 SER B N 1
ATOM 6921 C CA . SER B 1 418 ? 6.598 -2.732 -10.164 1 98.5 418 SER B CA 1
ATOM 6922 C C . SER B 1 418 ? 7.223 -1.371 -9.875 1 98.5 418 SER B C 1
ATOM 6924 O O . SER B 1 418 ? 7.965 -1.216 -8.906 1 98.5 418 SER B O 1
ATOM 6926 N N . PHE B 1 419 ? 6.938 -0.38 -10.797 1 98.75 419 PHE B N 1
ATOM 6927 C CA . PHE B 1 419 ? 7.383 0.988 -10.57 1 98.75 419 PHE B CA 1
ATOM 6928 C C . PHE B 1 419 ? 6.668 1.596 -9.367 1 98.75 419 PHE B C 1
ATOM 6930 O O . PHE B 1 419 ? 7.305 2.186 -8.492 1 98.75 419 PHE B O 1
ATOM 6937 N N . ASP B 1 420 ? 5.418 1.393 -9.266 1 98.44 420 ASP B N 1
ATOM 6938 C CA . ASP B 1 420 ? 4.562 2.053 -8.281 1 98.44 420 ASP B CA 1
ATOM 6939 C C . ASP B 1 420 ? 4.883 1.581 -6.867 1 98.44 420 ASP B C 1
ATOM 6941 O O . ASP B 1 420 ? 4.891 2.377 -5.926 1 98.44 420 ASP B O 1
ATOM 6945 N N . VAL B 1 421 ? 5.145 0.325 -6.664 1 97.94 421 VAL B N 1
ATOM 6946 C CA . VAL B 1 421 ? 5.305 -0.203 -5.312 1 97.94 421 VAL B CA 1
ATOM 6947 C C . VAL B 1 421 ? 6.57 0.372 -4.68 1 97.94 421 VAL B C 1
ATOM 6949 O O . VAL B 1 421 ? 6.66 0.493 -3.457 1 97.94 421 VAL B O 1
ATOM 6952 N N . PHE B 1 422 ? 7.547 0.8 -5.535 1 98.75 422 PHE B N 1
ATOM 6953 C CA . PHE B 1 422 ? 8.805 1.32 -5.012 1 98.75 422 PHE B CA 1
ATOM 6954 C C . PHE B 1 422 ? 8.844 2.84 -5.102 1 98.75 422 PHE B C 1
ATOM 6956 O O . PHE B 1 422 ? 9.914 3.443 -5.07 1 98.75 422 PHE B O 1
ATOM 6963 N N . THR B 1 423 ? 7.648 3.451 -5.273 1 98.69 423 THR B N 1
ATOM 6964 C CA . THR B 1 423 ? 7.551 4.891 -5.492 1 98.69 423 THR B CA 1
ATOM 6965 C C . THR B 1 423 ? 6.555 5.52 -4.52 1 98.69 423 THR B C 1
ATOM 6967 O O . THR B 1 423 ? 5.445 5.008 -4.344 1 98.69 423 THR B O 1
ATOM 6970 N N . HIS B 1 424 ? 6.988 6.531 -3.82 1 98.31 424 HIS B N 1
ATOM 6971 C CA . HIS B 1 424 ? 6.082 7.41 -3.088 1 98.31 424 HIS B CA 1
ATOM 6972 C C . HIS B 1 424 ? 5.582 8.547 -3.975 1 98.31 424 HIS B C 1
ATOM 6974 O O . HIS B 1 424 ? 6.367 9.188 -4.668 1 98.31 424 HIS B O 1
ATOM 6980 N N . GLU B 1 425 ? 4.293 8.789 -3.967 1 97.75 425 GLU B N 1
ATOM 6981 C CA . GLU B 1 425 ? 3.729 9.914 -4.707 1 97.75 425 GLU B CA 1
ATOM 6982 C C . GLU B 1 425 ? 3.592 11.148 -3.814 1 97.75 425 GLU B C 1
ATOM 6984 O O . GLU B 1 425 ? 2.76 11.172 -2.904 1 97.75 425 GLU B O 1
ATOM 6989 N N . LYS B 1 426 ? 4.383 12.148 -4.062 1 97.31 426 LYS B N 1
ATOM 6990 C CA . LYS B 1 426 ? 4.367 13.414 -3.332 1 97.31 426 LYS B CA 1
ATOM 6991 C C . LYS B 1 426 ? 3.359 14.383 -3.936 1 97.31 426 LYS B C 1
ATOM 6993 O O . LYS B 1 426 ? 3.512 14.82 -5.078 1 97.31 426 LYS B O 1
ATOM 6998 N N . SER B 1 427 ? 2.34 14.734 -3.205 1 98 427 SER B N 1
ATOM 6999 C CA . SER B 1 427 ? 1.339 15.695 -3.648 1 98 427 SER B CA 1
ATOM 7000 C C . SER B 1 427 ? 1.779 17.125 -3.355 1 98 427 SER B C 1
ATOM 7002 O O . SER B 1 427 ? 2.035 17.484 -2.203 1 98 427 SER B O 1
ATOM 7004 N N . ILE B 1 428 ? 1.837 17.969 -4.402 1 98.19 428 ILE B N 1
ATOM 7005 C CA . ILE B 1 428 ? 2.307 19.344 -4.246 1 98.19 428 ILE B CA 1
ATOM 7006 C C . ILE B 1 428 ? 1.255 20.312 -4.781 1 98.19 428 ILE B C 1
ATOM 7008 O O . ILE B 1 428 ? 0.792 20.172 -5.918 1 98.19 428 ILE B O 1
ATOM 7012 N N . LEU B 1 429 ? 0.846 21.234 -3.982 1 97.69 429 LEU B N 1
ATOM 7013 C CA . LEU B 1 429 ? 0.027 22.359 -4.418 1 97.69 429 LEU B CA 1
ATOM 7014 C C . LEU B 1 429 ? 0.862 23.625 -4.523 1 97.69 429 LEU B C 1
ATOM 7016 O O . LEU B 1 429 ? 1.479 24.047 -3.543 1 97.69 429 LEU B O 1
ATOM 7020 N N . LYS B 1 430 ? 1.015 24.188 -5.684 1 97.44 430 LYS B N 1
ATOM 7021 C CA . LYS B 1 430 ? 1.664 25.469 -5.902 1 97.44 430 LYS B CA 1
ATOM 7022 C C . LYS B 1 430 ? 0.637 26.594 -5.992 1 97.44 430 LYS B C 1
ATOM 7024 O O . LYS B 1 430 ? -0.123 26.672 -6.957 1 97.44 430 LYS B O 1
ATOM 7029 N N . GLN B 1 431 ? 0.633 27.453 -5.051 1 95.69 431 GLN B N 1
ATOM 7030 C CA . GLN B 1 431 ? -0.364 28.516 -4.977 1 95.69 431 GLN B CA 1
ATOM 7031 C C . GLN B 1 431 ? 0.161 29.812 -5.598 1 95.69 431 GLN B C 1
ATOM 7033 O O . GLN B 1 431 ? 1.345 30.125 -5.477 1 95.69 431 GLN B O 1
ATOM 7038 N N . THR B 1 432 ? -0.745 30.562 -6.199 1 94.06 432 THR B N 1
ATOM 7039 C CA . THR B 1 432 ? -0.369 31.844 -6.777 1 94.06 432 THR B CA 1
ATOM 7040 C C . THR B 1 432 ? 0 32.844 -5.684 1 94.06 432 THR B C 1
ATOM 7042 O O . THR B 1 432 ? -0.501 32.75 -4.562 1 94.06 432 THR B O 1
ATOM 7045 N N . THR B 1 433 ? 0.893 33.781 -5.992 1 94.62 433 THR B N 1
ATOM 7046 C CA . THR B 1 433 ? 1.222 34.875 -5.074 1 94.62 433 THR B CA 1
ATOM 7047 C C . THR B 1 433 ? 0.662 36.219 -5.582 1 94.62 433 THR B C 1
ATOM 7049 O O . THR B 1 433 ? 0.966 37.281 -5.035 1 94.62 433 THR B O 1
ATOM 7052 N N . MET B 1 434 ? -0.136 36.094 -6.625 1 91.5 434 MET B N 1
ATOM 7053 C CA . MET B 1 434 ? -0.674 37.312 -7.238 1 91.5 434 MET B CA 1
ATOM 7054 C C . MET B 1 434 ? -1.852 37.844 -6.434 1 91.5 434 MET B C 1
ATOM 7056 O O . MET B 1 434 ? -2.1 39.062 -6.426 1 91.5 434 MET B O 1
ATOM 7060 N N . PHE B 1 435 ? -2.594 36.969 -5.863 1 87.12 435 PHE B N 1
ATOM 7061 C CA . PHE B 1 435 ? -3.715 37.312 -5.004 1 87.12 435 PHE B CA 1
ATOM 7062 C C . PHE B 1 435 ? -3.883 36.312 -3.875 1 87.12 435 PHE B C 1
ATOM 7064 O O . PHE B 1 435 ? -3.217 35.281 -3.861 1 87.12 435 PHE B O 1
ATOM 7071 N N . ASP B 1 436 ? -4.684 36.656 -2.891 1 88.75 436 ASP B N 1
ATOM 7072 C CA . ASP B 1 436 ? -4.969 35.781 -1.762 1 88.75 436 ASP B CA 1
ATOM 7073 C C . ASP B 1 436 ? -6.449 35.406 -1.712 1 88.75 436 ASP B C 1
ATOM 7075 O O . ASP B 1 436 ? -7.297 36.156 -2.201 1 88.75 436 ASP B O 1
ATOM 7079 N N . LEU B 1 437 ? -6.742 34.25 -1.214 1 80.31 437 LEU B N 1
ATOM 7080 C CA . LEU B 1 437 ? -8.117 33.812 -1.051 1 80.31 437 LEU B CA 1
ATOM 7081 C C . LEU B 1 437 ? -8.641 34.156 0.344 1 80.31 437 LEU B C 1
ATOM 7083 O O . LEU B 1 437 ? -8.273 33.5 1.32 1 80.31 437 LEU B O 1
ATOM 7087 N N . PRO B 1 438 ? -9.508 35.062 0.441 1 78.12 438 PRO B N 1
ATOM 7088 C CA . PRO B 1 438 ? -9.891 35.562 1.761 1 78.12 438 PRO B CA 1
ATOM 7089 C C . PRO B 1 438 ? -10.727 34.562 2.557 1 78.12 438 PRO B C 1
ATOM 7091 O O . PRO B 1 438 ? -10.797 34.656 3.787 1 78.12 438 PRO B O 1
ATOM 7094 N N . PHE B 1 439 ? -11.336 33.625 1.889 1 78.94 439 PHE B N 1
ATOM 7095 C CA . PHE B 1 439 ? -12.352 32.812 2.564 1 78.94 439 PHE B CA 1
ATOM 7096 C C . PHE B 1 439 ? -11.703 31.766 3.465 1 78.94 439 PHE B C 1
ATOM 7098 O O . PHE B 1 439 ? -12.375 31.156 4.293 1 78.94 439 PHE B O 1
ATOM 7105 N N . ARG B 1 440 ? -10.406 31.594 3.461 1 82.25 440 ARG B N 1
ATOM 7106 C CA . ARG B 1 440 ? -9.773 30.609 4.328 1 82.25 440 ARG B CA 1
ATOM 7107 C C . ARG B 1 440 ? -9.508 31.188 5.715 1 82.25 440 ARG B C 1
ATOM 7109 O O . ARG B 1 440 ? -9.25 30.453 6.664 1 82.25 440 ARG B O 1
ATOM 7116 N N . TYR B 1 441 ? -9.664 32.5 5.773 1 86.5 441 TYR B N 1
ATOM 7117 C CA . TYR B 1 441 ? -9.266 33.156 7.023 1 86.5 441 TYR B CA 1
ATOM 7118 C C . TYR B 1 441 ? -10.484 33.406 7.902 1 86.5 441 TYR B C 1
ATOM 7120 O O . TYR B 1 441 ? -11.547 33.812 7.402 1 86.5 441 TYR B O 1
ATOM 7128 N N . PRO B 1 442 ? -10.367 33.25 9.195 1 78.06 442 PRO B N 1
ATOM 7129 C CA . PRO B 1 442 ? -11.477 33.438 10.133 1 78.06 442 PRO B CA 1
ATOM 7130 C C . PRO B 1 442 ? -11.961 34.875 10.203 1 78.06 442 PRO B C 1
ATOM 7132 O O . PRO B 1 442 ? -13.039 35.156 10.734 1 78.06 442 PRO B O 1
ATOM 7135 N N . THR B 1 443 ? -11.258 35.781 9.688 1 77.19 443 THR B N 1
ATOM 7136 C CA . THR B 1 443 ? -11.555 37.219 9.812 1 77.19 443 THR B CA 1
ATOM 7137 C C . THR B 1 443 ? -12.555 37.656 8.75 1 77.19 443 THR B C 1
ATOM 7139 O O . THR B 1 443 ? -13.016 38.781 8.766 1 77.19 443 THR B O 1
ATOM 7142 N N . MET B 1 444 ? -12.836 36.75 7.965 1 76.56 444 MET B N 1
ATOM 7143 C CA . MET B 1 444 ? -13.773 37.125 6.91 1 76.56 444 MET B CA 1
ATOM 7144 C C . MET B 1 444 ? -15.164 37.375 7.484 1 76.56 444 MET B C 1
ATOM 7146 O O . MET B 1 444 ? -15.695 36.531 8.227 1 76.56 444 MET B O 1
ATOM 7150 N N . LYS B 1 445 ? -15.68 38.531 7.113 1 76.31 445 LYS B N 1
ATOM 7151 C CA . LYS B 1 445 ? -17.047 38.844 7.496 1 76.31 445 LYS B CA 1
ATOM 7152 C C . LYS B 1 445 ? -18.031 37.844 6.871 1 76.31 445 LYS B C 1
ATOM 7154 O O . LYS B 1 445 ? -17.922 37.531 5.684 1 76.31 445 LYS B O 1
ATOM 7159 N N . ASN B 1 446 ? -18.906 37.25 7.574 1 80.56 446 ASN B N 1
ATOM 7160 C CA . ASN B 1 446 ? -19.859 36.219 7.125 1 80.56 446 ASN B CA 1
ATOM 7161 C C . ASN B 1 446 ? -19.156 35 6.551 1 80.56 446 ASN B C 1
ATOM 7163 O O . ASN B 1 446 ? -19.594 34.438 5.559 1 80.56 446 ASN B O 1
ATOM 7167 N N . GLY B 1 447 ? -18.062 34.812 7.098 1 80.25 447 GLY B N 1
ATOM 7168 C CA . GLY B 1 447 ? -17.188 33.75 6.613 1 80.25 447 GLY B CA 1
ATOM 7169 C C . GLY B 1 447 ? -17.875 32.375 6.543 1 80.25 447 GLY B C 1
ATOM 7170 O O . GLY B 1 447 ? -17.75 31.672 5.547 1 80.25 447 GLY B O 1
ATOM 7171 N N . LEU B 1 448 ? -18.609 32.094 7.543 1 83.5 448 LEU B N 1
ATOM 7172 C CA . LEU B 1 448 ? -19.281 30.781 7.609 1 83.5 448 LEU B CA 1
ATOM 7173 C C . LEU B 1 448 ? -20.266 30.625 6.457 1 83.5 448 LEU B C 1
ATOM 7175 O O . LEU B 1 448 ? -20.297 29.562 5.809 1 83.5 448 LEU B O 1
ATOM 7179 N N . LYS B 1 449 ? -21.016 31.594 6.227 1 85.19 449 LYS B N 1
ATOM 7180 C CA . LYS B 1 449 ? -21.984 31.562 5.141 1 85.19 449 LYS B CA 1
ATOM 7181 C C . LYS B 1 449 ? -21.297 31.391 3.789 1 85.19 449 LYS B C 1
ATOM 7183 O O . LYS B 1 449 ? -21.75 30.609 2.947 1 85.19 449 LYS B O 1
ATOM 7188 N N . PHE B 1 450 ? -20.219 32.031 3.674 1 80.06 450 PHE B N 1
ATOM 7189 C CA . PHE B 1 450 ? -19.484 31.984 2.414 1 80.06 450 PHE B CA 1
ATOM 7190 C C . PHE B 1 450 ? -18.875 30.609 2.18 1 80.06 450 PHE B C 1
ATOM 7192 O O . PHE B 1 450 ? -19 30.047 1.088 1 80.06 450 PHE B O 1
ATOM 7199 N N . ILE B 1 451 ? -18.266 30.094 3.18 1 81.19 451 ILE B N 1
ATOM 7200 C CA . ILE B 1 451 ? -17.594 28.812 3.025 1 81.19 451 ILE B CA 1
ATOM 7201 C C . ILE B 1 451 ? -18.625 27.719 2.773 1 81.19 451 ILE B C 1
ATOM 7203 O O . ILE B 1 451 ? -18.359 26.766 2.031 1 81.19 451 ILE B O 1
ATOM 7207 N N . LYS B 1 452 ? -19.734 27.828 3.412 1 82.88 452 LYS B N 1
ATOM 7208 C CA . LYS B 1 452 ? -20.797 26.859 3.166 1 82.88 452 LYS B CA 1
ATOM 7209 C C . LYS B 1 452 ? -21.234 26.891 1.705 1 82.88 452 LYS B C 1
ATOM 7211 O O . LYS B 1 452 ? -21.562 25.844 1.132 1 82.88 452 LYS B O 1
ATOM 7216 N N . ARG B 1 453 ? -21.25 28.031 1.106 1 76.38 453 ARG B N 1
ATOM 7217 C CA . ARG B 1 453 ? -21.641 28.188 -0.291 1 76.38 453 ARG B CA 1
ATOM 7218 C C . ARG B 1 453 ? -20.594 27.578 -1.223 1 76.38 453 ARG B C 1
ATOM 7220 O O . ARG B 1 453 ? -20.922 27 -2.25 1 76.38 453 ARG B O 1
ATOM 7227 N N . ILE B 1 454 ? -19.328 27.641 -0.815 1 74.19 454 ILE B N 1
ATOM 7228 C CA . ILE B 1 454 ? -18.234 27.203 -1.672 1 74.19 454 ILE B CA 1
ATOM 7229 C C . ILE B 1 454 ? -18.062 25.688 -1.59 1 74.19 454 ILE B C 1
ATOM 7231 O O . ILE B 1 454 ? -17.812 25.031 -2.602 1 74.19 454 ILE B O 1
ATOM 7235 N N . LEU B 1 455 ? -18.219 25.172 -0.42 1 74.56 455 LEU B N 1
ATOM 7236 C CA . LEU B 1 455 ? -17.938 23.75 -0.217 1 74.56 455 LEU B CA 1
ATOM 7237 C C . LEU B 1 455 ? -19.203 22.906 -0.395 1 74.56 455 LEU B C 1
ATOM 7239 O O . LEU B 1 455 ? -19.141 21.688 -0.409 1 74.56 455 LEU B O 1
ATOM 7243 N N . ASN B 1 456 ? -20.453 23.516 -0.57 1 67.56 456 ASN B N 1
ATOM 7244 C CA . ASN B 1 456 ? -21.688 22.781 -0.808 1 67.56 456 ASN B CA 1
ATOM 7245 C C . ASN B 1 456 ? -22.109 22.828 -2.277 1 67.56 456 ASN B C 1
ATOM 7247 O O . ASN B 1 456 ? -22.078 23.891 -2.896 1 67.56 456 ASN B O 1
#

Secondary structure (DSSP, 8-state):
----HHHHHHHHHHHHTTGGGSHHHHHHHHHHHHHHHHHTHHHHHHHHHHHH---HHHHIIIIIHHHHHHHHHHHHHHHHHHS-EEE---GGGTTEEEEEEEEE-SEEEEE--SSSTTHHHHHHHHHHHHHT-EEEEE--TTSHHHHHHHHHHHHTTS-TTTEEE---SHHHHHHHHTS--SEEEEES-HHHHHHHHHHHHTTT--EEEE-----EEEE-TTS-HHHHHHHHHHHHHGGGG--TTS--EEEEEGGGHHHHHHHHHHHHHHHH-S-TTTSS-SPPPS-HHHHHHHHGGGGSSEEEE---EETTTTEE--EEEES--TTSGGGTS---SSEEEEEEES-HHHHHHHHHTSPPPSEEEEE-S-HHHHHHHHHH---SEEEESSSSGGGG-TTS-B---GGGEE--BSTHHHHHHTEEEEEEEEE-SS---GGGSTTSTTHHHHHHHHH-/---THHHHHHHHHHHHTTGGGSHHHHHHHHHHHHHHHHHTHHHHHHHHHHHH---HHHHIIIIIHHHHHHHHHHHHHHHHHHS-EEE---GGGTTEEEEEEEEE-SEEEEE--SSSTTHHHHHHHHHHHHHT-EEEEE--TTSHHHHHHHHHHHHTTS-TTTEEE---SHHHHHHHHTS--SEEEEES-HHHHHHHHHHHHTTT--EEEE-----EEEE-TTS-HHHHHHHHHHHHHGGGG--TTS--EEEEEGGGHHHHHHHHHHHHHHHH-S-TTTSS-SPPPS-HHHHHHHHGGGGSSEEEE---EETTTTEE--EEEES--TTSGGGTS---SSEEEEEEES-HHHHHHHHHTSPPPSEEEEE-S-HHHHHHHHHH---SEEEESSSSGGGG-TTS-B---GGGEE--BSTHHHHHHTEEEEEEEEE-SS---GGGSTTSTTHHHHHHHHH-

Sequence (912 aa):
MEKYGDLIEKQRKFYLQGKTKELSFRLEALKKLQSLIRTNEQELMDALKKDLNKSEFDTYLTEIGIVLEEIKFTLKHLHAWAKPRRVKSSLATLGSKSYIYPEPYGVALVISPWNYPFQLAIAPLAGALAAGNCVILKPSELTPNTSALLDKLISENFPEEYIAVVEGGVGVSTALLNEKVDYIFFTGSVSVGKVVMQAAAKNLTPVTLELGGKSPCIVHEDANLKLAAKRIAWGKFTNAGQTCVAPDYLYVHSRVKNEFLHELKLAIHDLYSENIFDSGQFTKIVSERHFKRLISFLNNGEQYLGGKYDETKLTIEPTILDMIHWNDEVMQDEIFGPILPVMDYESLPKIISEIQSRHKPLALYIFTENEKIQKKILNEISFGGGCINDTVYHLSSPYLPFGGVGESGIGAYHGKGSFDVFTHEKSILKQTTMFDLPFRYPTMKNGLKFIKRILNMEKYGDLIEKQRKFYLQGKTKELSFRLEALKKLQSLIRTNEQELMDALKKDLNKSEFDTYLTEIGIVLEEIKFTLKHLHAWAKPRRVKSSLATLGSKSYIYPEPYGVALVISPWNYPFQLAIAPLAGALAAGNCVILKPSELTPNTSALLDKLISENFPEEYIAVVEGGVGVSTALLNEKVDYIFFTGSVSVGKVVMQAAAKNLTPVTLELGGKSPCIVHEDANLKLAAKRIAWGKFTNAGQTCVAPDYLYVHSRVKNEFLHELKLAIHDLYSENIFDSGQFTKIVSERHFKRLISFLNNGEQYLGGKYDETKLTIEPTILDMIHWNDEVMQDEIFGPILPVMDYESLPKIISEIQSRHKPLALYIFTENEKIQKKILNEISFGGGCINDTVYHLSSPYLPFGGVGESGIGAYHGKGSFDVFTHEKSILKQTTMFDLPFRYPTMKNGLKFIKRILN

Organism: NCBI:txid1637975

Foldseek 3Di:
DDACQVLQVLLQVVLVVVQLLDQVSLLVVLVLVLVLLVVCLVLLQVLCCVQWLAHSVLLCVPASVLLNVQSVLLSVCLVVLQDKDWDDDAPVFPQKTKIKGWAFQEEEEEEAEDLRQRRRQVNLVSLNSSSRYAYETETAPLSVSNLVVVQVSDVVRDPSSRYHYDYDHPVVVVSVLQDDDQEYEYEEELVVLVVSVVSCVVNVHYYWYAYAFQAEEEAEPAFPLLLLLLQLLCQCCSSQNLDRFRNQEYEYAPVCVVVNVVSNVVNLCVVQVPVNVPPSNGTADSDLVLLVVLLVQLPAADWPDFSDADSVRNDGRQTEHEPHDCPRPSNPTRSSGNYYYYDYDNDPVVVLVVQQVDFAGQEYEYGHPDVVSVVVSVVRGHWFYYDYSHGPCLSSDQVRWGGTDGSSIDATQHNVSSNVSRIDIDMDMGHDPPDDDPLVDPPDDVSVVVVVVSVD/DDACQVLQVLLQVVLVVVQLLDQVSLLVVLVLVLVLLVVCLVLLQVLCCVQWLAHSVLLCVPASVLLNVQSVLLSVCLVVLQDKDWDDDAPVFPQKTKIKGWAFQEEEEEEAEDLRQRRRQVNLVSLNSSSRYAYETETAPLSVSNLVVVQVSDVVRDPSSRYHYDYDHPVVVVSVLQDDDQEYEYEEELVVLVVSVVSCVVNVHYYWYAYAFQAEEEAEPAFPLLLLLLQLLCQCCSSQNLDRFRNQEYEYAPVCVVVSLVSNVVNLCVVQVPVNVPPSNGTADSDLVLLVVLLVQLPAAAWPDFSDADSVRNDGRQTEHEPHDCPRPSNPTRSSGNYYYYDYDNDPVVVLVVQQVDFAGQEYEYGHPDVVSVVVSVVRGHWFYYDYSHGPCLSSDQVHWGGTDGSSIDATQHNVSSNVSRIDIDMDMGHDPPDDDPLVDPPDDVSVVVVVVSVD

InterPro domains:
  IPR012394 Aldehyde dehydrogenase NAD(P)-dependent [PIRSF036492] (7-451)
  IPR012394 Aldehyde dehydrogenase NAD(P)-dependent [PTHR43570] (1-451)
  IPR015590 Aldehyde dehydrogenase domain [PF00171] (21-428)
  IPR016160 Aldehyde dehydrogenase, cysteine active site [PS00070] (237-248)
  IPR016161 Aldehyde/histidinol dehydrogenase [SSF53720] (7-444)
  IPR016162 Aldehyde dehydrogenase, N-terminal [G3DSA:3.40.605.10] (12-426)
  IPR016163 Aldehyde dehydrogenase, C-terminal [G3DSA:3.40.309.10] (213-408)
  IPR029510 Aldehyde dehydrogenase, glutamic acid active site [PS00687] (209-216)

Solvent-accessible surface area (backbone atoms only — not comparable to full-atom values): 45161 Å² total; per-residue (Å²): 127,78,72,56,58,62,57,51,51,44,21,48,55,46,46,73,68,45,55,39,69,36,63,69,51,25,51,50,53,51,51,50,51,51,48,53,49,67,76,38,46,67,61,50,35,52,22,40,27,72,44,32,30,37,30,62,52,56,38,36,61,72,24,51,36,51,39,49,38,46,51,53,53,44,69,74,44,44,70,69,67,58,43,66,40,76,47,73,62,44,80,92,40,68,69,39,49,28,36,36,35,57,34,40,64,44,40,32,39,38,38,17,38,56,70,50,49,61,28,58,41,47,46,59,47,52,15,31,34,63,31,23,29,25,38,40,35,30,42,28,57,72,23,51,52,45,38,50,50,50,35,52,59,41,60,76,72,36,57,60,42,45,38,32,64,50,81,45,53,68,69,49,54,53,42,55,47,71,46,86,55,44,30,38,39,38,38,47,51,51,72,55,46,30,52,50,40,35,42,26,14,79,60,43,28,52,66,34,33,41,31,29,34,61,6,45,25,40,38,44,72,69,30,62,44,62,61,50,19,38,37,47,41,49,35,23,40,47,67,32,8,39,38,58,54,20,49,42,30,35,41,27,25,58,90,37,36,69,62,33,53,52,33,29,53,52,31,43,42,69,65,48,53,62,56,57,88,74,63,64,59,48,32,30,47,73,40,68,69,60,38,55,56,53,61,66,38,59,73,44,56,39,69,73,39,65,71,53,66,39,79,92,67,30,32,61,48,65,20,33,24,30,76,47,54,74,83,37,76,62,58,71,51,62,68,64,34,27,55,36,41,32,30,71,42,88,49,69,70,56,53,53,51,57,55,61,74,47,74,31,14,22,20,42,27,37,28,54,75,48,65,68,59,53,50,49,51,65,73,69,49,69,47,7,28,26,17,34,52,41,46,65,57,38,72,74,27,52,69,29,46,46,35,22,31,50,57,2,16,36,54,46,25,40,44,63,30,23,33,50,70,35,36,45,66,26,21,36,26,37,40,49,86,86,62,81,73,64,76,82,41,86,70,35,82,67,34,53,63,50,48,52,57,70,49,95,129,78,71,55,58,62,57,51,50,44,20,49,56,47,46,73,69,45,54,39,70,36,64,68,50,24,52,49,53,51,51,50,51,51,48,53,50,66,76,37,46,68,61,51,38,51,21,39,27,73,44,32,29,38,30,62,52,56,38,37,62,71,24,50,35,51,36,50,38,44,51,51,54,42,68,73,43,43,70,70,67,55,43,68,40,78,46,72,59,45,81,93,40,69,70,40,47,30,37,36,36,58,34,40,62,43,37,32,38,37,37,17,38,56,72,49,48,61,27,58,40,46,44,60,47,52,14,30,35,64,31,23,31,25,38,40,35,31,42,27,58,73,22,50,52,44,37,50,49,51,35,51,59,41,60,75,70,36,58,61,43,44,38,35,64,50,81,46,53,69,69,49,54,52,42,54,47,73,46,86,57,44,30,38,39,38,38,48,52,52,74,55,45,29,51,51,39,35,42,26,14,78,59,44,29,52,66,33,32,42,30,31,34,62,5,46,25,39,37,43,73,69,30,62,43,60,61,50,19,37,37,47,40,48,34,22,41,47,67,32,7,40,38,58,55,19,48,42,32,36,41,28,25,59,89,38,35,68,62,32,53,52,34,28,53,52,30,41,42,68,68,50,52,62,54,58,87,75,63,64,58,46,32,31,49,74,40,68,67,61,38,54,57,52,61,66,37,62,73,45,56,39,67,74,38,64,72,54,67,39,80,92,66,30,32,60,47,67,22,35,25,31,75,47,55,75,85,36,74,60,57,71,52,60,66,64,34,28,55,36,42,33,31,70,40,89,49,69,72,57,53,51,52,56,54,61,74,45,76,31,13,22,20,42,27,37,27,55,74,49,63,67,58,54,51,50,50,64,72,71,47,70,47,6,28,27,18,36,52,42,45,62,57,39,71,74,28,53,71,30,46,46,35,22,30,52,56,2,17,35,54,44,26,42,44,64,30,23,32,48,70,36,35,44,66,25,20,35,27,37,41,50,86,86,64,80,73,63,77,81,42,85,71,34,82,64,34,54,64,50,48,50,59,71,49,95